Protein 3HGJ (pdb70)

B-factor: mean 21.85, std 9.66, range [2.61, 94.44]

Solvent-accessible surface area: 50972 Å² total; per-residue (Å²): 56,59,0,42,43,65,12,67,6,30,28,22,85,0,64,4,35,0,0,0,4,18,30,29,1,31,13,5,51,81,49,1,69,18,34,98,41,0,44,29,1,0,4,2,0,1,23,0,5,0,1,0,0,0,0,1,8,0,3,3,18,57,62,2,34,21,0,27,59,4,0,0,0,71,35,75,70,8,18,86,12,1,66,53,0,0,66,52,0,67,84,15,38,3,26,0,0,0,2,0,7,2,2,0,4,29,0,0,15,19,42,63,82,96,58,20,150,34,79,41,48,35,1,10,0,1,5,83,59,53,10,20,160,64,51,30,90,2,68,60,8,74,116,44,5,6,87,75,0,19,80,21,0,9,60,1,0,100,26,0,38,116,2,22,2,43,0,0,0,0,9,0,0,44,0,35,0,1,4,0,0,4,2,28,49,1,1,114,32,142,63,54,16,2,51,58,40,101,36,25,4,86,0,0,10,68,0,0,85,16,0,14,136,31,1,61,134,56,38,0,0,0,0,12,0,4,0,17,1,62,19,175,74,15,5,45,45,100,26,0,17,36,0,0,153,93,0,101,107,38,16,8,23,0,0,0,0,6,11,1,22,2,37,104,177,39,223,56,77,122,47,101,14,29,12,19,70,20,0,35,12,0,73,115,153,26,48,5,122,0,0,0,15,11,56,7,50,49,3,95,41,0,20,86,14,12,112,57,15,9,4,11,0,0,1,1,15,113,8,0,7,72,26,0,5,0,1,4,118,0,2,131,53,36,76,47,94,34,107,22,17,68,35,1,101,195,2,65,56,60,0,38,40,65,8,89,7,38,64,25,158,0,64,5,36,0,0,0,4,18,29,33,23,30,25,6,49,64,36,1,61,20,37,119,126,0,56,120,8,0,19,33,25,2,67,0,6,0,1,0,0,0,0,2,9,0,2,2,18,61,42,2,28,21,0,22,61,6,0,0,0,65,32,90,60,6,25,90,19,2,96,51,0,0,99,90,0,106,113,17,37,3,27,0,0,0,3,0,8,2,2,0,4,27,2,2,14,21,55,78,154,100,50,22,141,38,82,40,51,38,2,7,0,2,4,79,57,44,15,30,170,70,52,34,87,2,70,68,10,93,114,74,8,6,90,70,0,19,80,20,0,9,63,1,0,101,21,0,36,118,3,22,2,52,0,0,0,0,10,0,0,42,0,35,0,1,3,0,0,5,1,34,52,2,2,114,29,143,56,52,23,1,54,56,49,83,33,22,3,71,1,0,15,66,0,0,94,17,0,33,133,30,2,62,197,86,36,0,0,0,0,13,0,6,0,18,1,66,15,181,66,14,6,44,50,110,26,0,18,36,0,0,151,85,0,96,112,50,36,6,31,0,0,0,0,6,10,0,23,3,31,101,204,35,222,63,79,122,45,108,13,30,10,19,70,17,0,33,13,0,69,118,155,25,50,7,107,0,0,0,15,12,56,6,51,50,4,92,43,0,18,84,12,9,118,58,16,9,4,1,0,0,1,1,14,149,9,0,79,162,43,36,65,0,1,4,114,0,4,103,48,40,77,46,93,27,112,18,23,112,154,91,102,246,65,87,57,65,0,42,46,59,12,70,0,45,39,15,86,0,63,7,36,0,0,0,4,15,28,34,22,31,26,4,46,110,120,1,75,19,37,119,128,0,55,122,8,0,21,35,22,1,64,0,8,0,0,0,0,0,0,1,8,0,2,3,16,57,66,2,32,19,0,31,56,4,0,0,1,71,32,81,124,9,25,90,22,1,63,55,0,0,49,89,0,97,77,16,36,4,23,0,0,0,3,0,7,2,2,0,4,28,1,1,15,19,47,81,158,93,56,24,149,34,82,60,49,178,3,8,0,1,4,80,56,48,14,24,156,73,52,36,92,2,68,64,8,91,114,79,10,5,92,108,0,16,80,18,0,7,63,1,0,97,20,0,37,117,1,20,3,54,0,0,0,0,9,0,0,44,0,34,0,1,4,0,0,5,1,29,49,1,2,118,32,141,66,46,20,2,48,60,42,97,30,25,3,89,2,0,12,66,0,0,86,21,0,28,134,33,2,61,143,36,33,1,0,0,0,12,1,5,0,18,1,67,16,176,73,13,6,43,54,110,25,0,0,24,0,0,104,97,0,97,139,40,35,6,25,0,0,0,0,8,12,0,25,3,33,108,170,28,207,64,79,121,45,108,14,30,9,20,70,18,0,34,13,0,78,118,143,21,47,7,94,0,0,0,14,12,57,6,47,59,5,95,41,0,19,84,14,12,116,58,16,9,3,8,0,0,1,1,17,141,10,0,81,161,41,35,68,0,0,6,108,0,1,104,51,40,75,46,92,30,126,16,23,109,149,86,90,226,65,95,56,64,0,42,42,61,10,89,2,61,58,15,151,0,60,6,38,0,0,1,5,17,29,29,1,29,14,6,51,110,124,2,64,22,34,76,39,0,24,32,2,2,4,2,0,1,23,0,8,0,1,0,0,0,0,1,8,0,2,4,17,57,62,2,31,22,0,20,64,4,0,0,0,69,33,94,112,8,30,93,22,2,100,51,0,0,87,71,0,118,123,17,36,3,25,0,0,0,4,0,6,1,2,0,3,30,3,2,13,20,43,66,85,96,47,25,134,41,79,65,58,169,4,13,0,2,6,79,60,46,13,24,163,75,56,37,93,2,70,71,12,90,129,74,8,8,94,112,0,23,78,17,0,7,61,1,0,99,22,0,38,113,2,26,2,54,0,0,0,0,10,0,0,47,0,32,0,1,4,0,0,5,1,32,50,1,1,118,28,142,63,53,23,2,54,61,51,71,31,22,4,84,2,0,18,67,0,0,94,12,0,33,134,33,4,64,194,83,30,0,0,0,0,12,1,6,0,17,1,60,18,172,70,13,6,43,52,103,26,0,0,17,0,0,104,79,0,92,136,47,32,7,31,0,0,0,0,7,12,0,25,3,38,98,190,34,217,59,77,128,45,108,14,32,10,21,71,18,0,34,12,0,78,117,151,22,50,5,100,0,0,0,14,11,57,6,52,50,5,91,44,0,20,86,14,10,118,58,16,9,3,12,0,0,1,1,17,110,9,0,6,85,29,0,3,0,1,3,113,0,3,85,49,36,74,48,88,32,118,17,16,57,36,0,99,198,2,67

Sequence (1392 aa):
ALLFTPLELGGLRLKNRLAMSPMCQYSATLEGEVTDWHLLHYPTRALGGVGLILVEATAVEPLGRISPYDLGIWSEDHLPGLKELARRIREAGAVPGIQLAHAGRKAGTARPWEGGKPLGWRVVGPSPIPFDEEGYPVPEPLDEAGMERILQAFVEGARRALRAGFQVIELHMAHGYLLSSFLSPLSNQRTDAYGGSLENRMRFPLQVAQAVREVVPRELPLFVRVSATDWGEGGWSLEDTLAFARRLKELGVDLLDCSSGGVVLRVRIPLAPGFQVPFADAVRKRVGLRTGAVGLITTPEQAETLLQAGSADLVLLGRVLLRDPYFPLRAAKALGVAPEVPPQYQQRRGFALLFTPLELGGLRLKNRLAMSPMCQYSATLEGEVTDWHLLHYPTRALGGVGLILVEATAVEPLGRISPYDLGIWSEDHLPGLKELARRRIREAGAVPGIQLAHAGRKAGTARPWEGGKPLGWRVVGPSPIPFDEGYPVPEPLDEAGMERILQAFVEGARRALRRAGFQVIELHMAHGYLLSSFLSPLSNQRTDAYGGSLENRMRFPLQVAQAVREVVPRELPLFVRVSATDWGEGGWSLEDTLAFARRLKELGVDLLDCSSGGVVLRVRIPLAPGFQVPFADAVRKRVGLRTGAVGLITTPEQAETLLQAGSADLVLLGRVLLRDPYFPLRAAKALGVAPEVPPQYQRGFALLFTPLELGGLRLKNRLAMSPMCQYSATLEGEVTDWHLLHYPTRALGGVGLILVEATAVEPLGRISPYDLGIWSEDHLPGLKELARRIREAGAVPGIQLAHAGRKAGTARPWEGGKPLGWRVVGPSPIPFDEGYPVPEPLDEAGMERILQAFVEGARRALRAGFQVIELHMAHGYLLSSFLSPLSNQRTDAYGGSLENRMRFPLQVAQAVREVVPRELPLFVRVSATDWGEGGWSLEDTLAFARRLKELGVDLLDCSSGGVVLRVRIPLAPGFQVPFADAVRKRVGLRTGAVGLITTPEQAETLLQAGSADLVLLGRVLLRDPYFPLRAAKALGVAPEVPPQYQRGFALLFTPLELGGLRLKNRLAMSPMCQYSATLEGEVTDWHLLHYPTRALGGVGLILVEATAVEPLGRISPYDLGIWSEDHLPGLKELARRIREAGAVPGIQLAHAGRKAGTARPWEGGKPLGWRVVGPSPIPFDEGYPVPEPLDEAGMERILQAFVEGARRALRAGFQVIELHMAHGYLLSSFLSPLSNQRTDAYGGSLENRMRFPLQVAQAVREVVPRELPLFVRVSATDWGEGGWSLEDTLAFARRRLKELGVDLLDCSSGGVVLRVRIPLAPGFQVPFADAVRKRVGLRTGAVGLITTPEQAETLLQAGSADLVLLGRVLLRDPYFPLRAAKALGVAPEVPPQYQRRGF

InterPro domains:
  IPR001155 NADH:flavin oxidoreductase/NADH oxidase, N-terminal [PF00724] (4-334)
  IPR013785 Aldolase-type TIM barrel [G3DSA:3.20.20.70] (1-349)
  IPR044152 NADPH dehydrogenase YqjM-like [PTHR43303] (3-348)
  IPR044152 NADPH dehydrogenase YqjM-like [cd02932] (4-334)

Secondary structure (DSSP, 8-state):
-GGGS-EEETTEEESSSEEEPP-----S-TT----HHHHHHHHHHHHTT-SEEEEEEEESSGGG-SSTTS-B-SSGGGHHHHHHHHHHHHHTT-EEEEEEE--GGG--B--GGGT--B-----EESSS--SSTTPPPPEEP-HHHHHHHHHHHHHHHHHHHHTT--EEEEEE-TTSHHHHHH-TTT----STTSSSHHHHHHHHHHHHHHHHHHS-TTS-EEEEEES---STTS--HHHHHHHHHHHHHTT--EEEEE---S-SSS-----TTTTHHHHHHHHHHH--EEEE-SS---HHHHHHHHHTTS-SEEEESTHHHH-TTHHHHHHHHTT------GGGGGG-/-GGGS-EEETTEEESSSEEEPP-----S-TT----HHHHHHHHHHHHTT-SEEEEEEEESSGGG-SSTT--B-SSGGGHHHHHHHHHHHHHTT-EEEEEEE--GGG--B--GGGT--B-----EESSS--SSTTSPPPEEPPHHHHHHHHHHHHHHHHHHHHTT--EEEEEE-TTSHHHHHH-TTT---SSTTSSSHHHHHHHHHHHHHHHHHHS-TTSPEEEEEES---STTS--HHHHHHHHHHHHHTT--EEEEE---S-SS------TTTTHHHHHHHHHHH---EEE-SS---HHHHHHHHHTTS-SEEEESHHHHH-TTHHHHHHHHTT------GGGGGG-/-GGGS-EEETTEEESSSEEEPP-----S-TT----HHHHHHHHHHHHTT-SEEEEEEEESSGGG-SSTTS-B-SSGGGHHHHHHHHHHHHHTT-EEEEEEE--GGG--B--GGGT--B-----EESSS--SSTTSPPPEEP-HHHHHHHHHHHHHHHHHHHHTT--EEEEEE-TTSHHHHHH-TTT----STTSSSHHHHHHHHHHHHHHHHTTS-TTS-EEEEEES---STTS--HHHHHHHHHHHHHTT--EEEEE---S-SS------TTTTHHHHHHHHHHH--EEEE-SS---HHHHHHHHHTTS-SEEEE-HHHHH-TTHHHHHHHHTT------GGGGGG-/-GGGS-EEETTEEESSSEEE-------S-TT----HHHHHHHHHHHHTT-SEEEEEEEESSGGG-SSTTSEE-SSGGGHHHHHHHHHHHHHTTPEEEEEEE--GGG--B--GGGT--B-----EESSS--SSTTSPPPEEP-HHHHHHHHHHHHHHHHHHHHTT--EEEEEE-TTSHHHHHH-TTT----STTSSSHHHHTHHHHHHHHHHHHHS-TTSPEEEEEES---STTS--HHHHHHHHHHHHHHT--EEEEE---SSSS------TTTTHHHHHHHHHHH---EEE-SS---HHHHHHHHHTTS-SEEEE-HHHHH-TTHHHHHHHHTT------GGGGGG-

Organism: Thermus scotoductus (NCBI:txid37636)

Foldseek 3Di:
DQQQPWDAFQQDIFRGQEEADEDWPLAAPLVQAADVVLLVQQLLLLLLAGSEYAYHEEELDCQQALESRHHHQVDLVNQVRLLSNQVSSVVSHYAYHYEYTGQALNGAFHDVVVVGAHPADAGAAQAQDHQDPRGHGHHHDDPVNLVVRLVSLQSSLVSNVSSPHQEYEYECEQQGHLVLLQKCVNHVDPPQSDDDNCSSCPSVLSSLLSNLVNRPRSRAYEYEYACWQQDDVIRHVVSVLVSLLSSVVSSHQEYEYHHHNSHDPHDDPADAQSRLQSLQCSCVPRVHAYEGDGNDQALVSVVVSVVVSSHSHYYDYPNCVVPSSVVQVSCVVVVHHGDHDPVCPVPD/DQQQPWDAFQQDIQRGFEEADADWPLAAALVQAADVVLLPLQLLLLLLPGSAYEHHAEELDCLQALESRHHYQVDPVNLVRLLSSQVSSVVSHYAYEYEYTGQAQNHAFHDPVVVRAHDDDQGAACAQDHLDPRGHRHHHDDPVRLVVRLVSLQNSLVSNVVSPHQEYEYECEQQGHLVLLQKPVNHDDPPQQDDDNNNSLVSVLVSLLSNLVNRPSSGAYEYEYACWQQDDVIRHVVSVLVSLLSSVVSSHQEYEYHHHNSHDPHDDDADQQSRLQSLQCNCVVRVHAYEGEHNHQALVSVVVSVVVVSHSHYYYYPNCVVPSSVVQVSCVVVVHHGPHPPVCVVVD/DQQQPWDAFFQDIQRGQEEADADWDLAAALVQAADVCLLVQQLLLLLLAGQEYAHHEEELDNQQALESRHHYQVDLVNQVRLLVSQVSSVVSPYAYEYEYTGQAQNHAFHPVVVVGAHPDDQGEAQAQDHQDPNGHRHHHDDPVRLVVRLVSLQSSLLSSVVSRHQEYEYECEQQGHLQLLQKCVNHPDPPQSDDDNCNSCPSVLVSLLSNCVNRPLSGAYEYEYACWQQDVVIRHVVSVLVSLLSSVVSSHQEYEYHHHNSHDPHDDPADQQSRLQSQQCNCVVRVHAYEGEGNHAALVSVVVSVVVRSHSHYYYYVNCVVPSSVVQVSCVVVVHHGPHPPVCVVVD/DQQQPWDAFQQDIQRGQEEADEDWPLAAALVQEADPVLLVLQLLLLLLAGAEYEYHEEELDQQQALESHHHYQVDPVNQVRLLVSQVSSVVSPYQYEYEYTGQAQNHAFHDPVVPRAHDPDQGEACAQDHQDPNGHGHHHDDPVRLVVSLVSLQVSLVSNVVSPHQEYEYECAQQGHLVLLQKLVNHCDDPQRHDDNNNSLPSVLSSLLSNLVNRPLSGAYEYEYACWQLDVSIRHVVSSLVSLLSSVVSSHQEYEYHHHNSHDDHDDPADQQSRLQSLQCNCVVRVHAYEGEHNHQALVSVVVSVVVVSHSHYYYYPNCVVPSNVVQVSQVVVVHHGPHDPVCVVVD

CATH classification: 3.20.20.70

Radius of gyration: 38.05 Å; Cα contacts (8 Å, |Δi|>4): 3514; chains: 4; bounding box: 103×100×80 Å

Nearest PDB structures (foldseek):
  8uaj-assembly1_A  TM=1.001E+00  e=2.633E-65  Thermus scotoductus SA-01
  5nux-assembly1_A  TM=1.001E+00  e=7.367E-65  Thermus scotoductus
  5ogt-assembly1_A  TM=9.995E-01  e=7.777E-65  Thermus scotoductus SA-01
  7o0t-assembly1_A  TM=9.892E-01  e=7.171E-47  Chloroflexus aggregans DSM 9485
  8pun-assembly1_C  TM=9.817E-01  e=4.043E-44  Ferrovum sp. JA12

Structure (mmCIF, N/CA/C/O backbone):
data_3HGJ
#
_entry.id   3HGJ
#
_cell.length_a   98.703
_cell.length_b   101.169
_cell.length_c   101.336
_cell.angle_alpha   90.000
_cell.angle_beta   114.320
_cell.angle_gamma   90.000
#
_symmetry.space_group_name_H-M   'P 1 2 1'
#
loop_
_entity.id
_entity.type
_entity.pdbx_description
1 polymer 'Chromate reductase'
2 non-polymer 'FLAVIN MONONUCLEOTIDE'
3 non-polymer P-HYDROXYBENZALDEHYDE
4 water water
#
loop_
_atom_site.group_PDB
_atom_site.id
_atom_site.type_symbol
_atom_site.label_atom_id
_atom_site.label_alt_id
_atom_site.label_comp_id
_atom_site.label_asym_id
_atom_site.label_entity_id
_atom_site.label_seq_id
_atom_site.pdbx_PDB_ins_code
_atom_site.Cartn_x
_atom_site.Cartn_y
_atom_site.Cartn_z
_atom_site.occupancy
_atom_site.B_iso_or_equiv
_atom_site.auth_seq_id
_atom_site.auth_comp_id
_atom_site.auth_asym_id
_atom_site.auth_atom_id
_atom_site.pdbx_PDB_model_num
ATOM 1 N N . ALA A 1 2 ? -4.544 -17.285 47.809 1.00 21.90 2 ALA A N 1
ATOM 2 C CA . ALA A 1 2 ? -4.422 -18.775 47.759 1.00 22.16 2 ALA A CA 1
ATOM 3 C C . ALA A 1 2 ? -3.095 -19.212 47.137 1.00 21.62 2 ALA A C 1
ATOM 4 O O . ALA A 1 2 ? -2.747 -18.828 45.997 1.00 21.32 2 ALA A O 1
ATOM 6 N N . LEU A 1 3 ? -2.346 -20.027 47.869 1.00 20.30 3 LEU A N 1
ATOM 7 C CA . LEU A 1 3 ? -1.092 -20.531 47.309 1.00 19.60 3 LEU A CA 1
ATOM 8 C C . LEU A 1 3 ? -1.304 -21.339 46.039 1.00 17.70 3 LEU A C 1
ATOM 9 O O . LEU A 1 3 ? -0.461 -21.315 45.151 1.00 18.64 3 LEU A O 1
ATOM 14 N N . LEU A 1 4 ? -2.402 -22.082 45.971 1.00 17.12 4 LEU A N 1
ATOM 15 C CA . LEU A 1 4 ? -2.724 -22.858 44.767 1.00 17.60 4 LEU A CA 1
ATOM 16 C C . LEU A 1 4 ? -2.610 -22.029 43.483 1.00 19.29 4 LEU A C 1
ATOM 17 O O . LEU A 1 4 ? -2.305 -22.563 42.407 1.00 20.23 4 LEU A O 1
ATOM 22 N N . PHE A 1 5 ? -2.940 -20.747 43.575 1.00 18.02 5 PHE A N 1
ATOM 23 C CA . PHE A 1 5 ? -2.943 -19.901 42.381 1.00 18.47 5 PHE A CA 1
ATOM 24 C C . PHE A 1 5 ? -1.957 -18.742 42.513 1.00 19.48 5 PHE A C 1
ATOM 25 O O . PHE A 1 5 ? -2.132 -17.700 41.901 1.00 20.24 5 PHE A O 1
ATOM 33 N N . THR A 1 6 ? -0.901 -18.942 43.292 1.00 20.67 6 THR A N 1
ATOM 34 C CA . THR A 1 6 ? 0.268 -18.084 43.223 1.00 23.68 6 THR A CA 1
ATOM 35 C C . THR A 1 6 ? 1.334 -18.723 42.311 1.00 24.65 6 THR A C 1
ATOM 36 O O . THR A 1 6 ? 1.573 -19.933 42.364 1.00 24.96 6 THR A O 1
ATOM 40 N N . PRO A 1 7 ? 1.928 -17.918 41.415 1.00 24.99 7 PRO A N 1
ATOM 41 C CA . PRO A 1 7 ? 2.906 -18.469 40.478 1.00 24.52 7 PRO A CA 1
ATOM 42 C C . PRO A 1 7 ? 4.033 -19.165 41.219 1.00 24.26 7 PRO A C 1
ATOM 43 O O . PRO A 1 7 ? 4.334 -18.822 42.371 1.00 24.01 7 PRO A O 1
ATOM 47 N N . LEU A 1 8 ? 4.665 -20.119 40.545 1.00 24.04 8 LEU A N 1
ATOM 48 C CA . LEU A 1 8 ? 5.787 -20.875 41.101 1.00 22.82 8 LEU A CA 1
ATOM 49 C C . LEU A 1 8 ? 6.998 -20.729 40.191 1.00 24.37 8 LEU A C 1
ATOM 50 O O . LEU A 1 8 ? 6.909 -21.014 38.985 1.00 24.98 8 LEU A O 1
ATOM 55 N N . GLU A 1 9 ? 8.143 -20.370 40.778 1.00 24.24 9 GLU A N 1
ATOM 56 C CA . GLU A 1 9 ? 9.420 -20.366 40.061 1.00 25.93 9 GLU A CA 1
ATOM 57 C C . GLU A 1 9 ? 10.145 -21.712 40.117 1.00 25.37 9 GLU A C 1
ATOM 58 O O . GLU A 1 9 ? 10.415 -22.240 41.198 1.00 25.58 9 GLU A O 1
ATOM 64 N N . LEU A 1 10 ? 10.488 -22.254 38.954 1.00 24.76 10 LEU A N 1
ATOM 65 C CA . LEU A 1 10 ? 11.335 -23.455 38.874 1.00 23.95 10 LEU A CA 1
ATOM 66 C C . LEU A 1 10 ? 12.230 -23.290 37.660 1.00 23.99 10 LEU A C 1
ATOM 67 O O . LEU A 1 10 ? 11.790 -22.810 36.605 1.00 25.08 10 LEU A O 1
ATOM 72 N N . GLY A 1 11 ? 13.508 -23.594 37.821 1.00 25.31 11 GLY A N 1
ATOM 73 C CA . GLY A 1 11 ? 14.478 -23.278 36.781 1.00 25.93 11 GLY A CA 1
ATOM 74 C C . GLY A 1 11 ? 14.433 -21.784 36.521 1.00 25.74 11 GLY A C 1
ATOM 75 O O . GLY A 1 11 ? 14.449 -20.987 37.457 1.00 27.27 11 GLY A O 1
ATOM 76 N N . GLY A 1 12 ? 14.282 -21.406 35.262 1.00 25.77 12 GLY A N 1
ATOM 77 C CA . GLY A 1 12 ? 14.182 -20.001 34.897 1.00 27.01 12 GLY A CA 1
ATOM 78 C C . GLY A 1 12 ? 12.801 -19.651 34.394 1.00 27.92 12 GLY A C 1
ATOM 79 O O . GLY A 1 12 ? 12.588 -18.583 33.812 1.00 30.06 12 GLY A O 1
ATOM 80 N N . LEU A 1 13 ? 11.844 -20.549 34.590 1.00 27.84 13 LEU A N 1
ATOM 81 C CA . LEU A 1 13 ? 10.485 -20.228 34.187 1.00 26.94 13 LEU A CA 1
ATOM 82 C C . LEU A 1 13 ? 9.602 -19.995 35.401 1.00 25.24 13 LEU A C 1
ATOM 83 O O . LEU A 1 13 ? 10.053 -20.128 36.538 1.00 26.25 13 LEU A O 1
ATOM 88 N N . ARG A 1 14 ? 8.383 -19.533 35.164 1.00 22.63 14 ARG A N 1
ATOM 89 C CA . ARG A 1 14 ? 7.438 -19.301 36.231 1.00 20.96 14 ARG A CA 1
ATOM 90 C C . ARG A 1 14 ? 6.120 -19.958 35.811 1.00 20.37 14 ARG A C 1
ATOM 91 O O . ARG A 1 14 ? 5.542 -19.575 34.809 1.00 20.66 14 ARG A O 1
ATOM 99 N N . LEU A 1 15 ? 5.659 -20.946 36.560 1.00 16.24 15 LEU A N 1
ATOM 100 C CA . LEU A 1 15 ? 4.341 -21.481 36.327 1.00 15.84 15 LEU A CA 1
ATOM 101 C C . LEU A 1 15 ? 3.308 -20.514 36.878 1.00 15.54 15 LEU A C 1
ATOM 102 O O . LEU A 1 15 ? 3.534 -19.832 37.887 1.00 16.48 15 LEU A O 1
ATOM 107 N N . LYS A 1 16 ? 2.168 -20.456 36.220 1.00 15.03 16 LYS A N 1
ATOM 108 C CA . LYS A 1 16 ? 1.145 -19.489 36.572 1.00 15.89 16 LYS A CA 1
ATOM 109 C C . LYS A 1 16 ? 0.438 -19.922 37.856 1.00 15.67 16 LYS A C 1
ATOM 110 O O . LYS A 1 16 ? -0.148 -19.108 38.561 1.00 15.87 16 LYS A O 1
ATOM 116 N N . ASN A 1 17 ? 0.477 -21.210 38.172 1.00 15.18 17 ASN A N 1
ATOM 117 C CA . ASN A 1 17 ? -0.093 -21.651 39.442 1.00 13.86 17 ASN A CA 1
ATOM 118 C C . ASN A 1 17 ? 0.555 -22.970 39.844 1.00 13.78 17 ASN A C 1
ATOM 119 O O . ASN A 1 17 ? 1.433 -23.454 39.117 1.00 12.63 17 ASN A O 1
ATOM 124 N N . ARG A 1 18 ? 0.096 -23.579 40.953 1.00 13.70 18 ARG A N 1
ATOM 125 C CA . ARG A 1 18 ? 0.766 -24.782 41.503 1.00 11.58 18 ARG A CA 1
ATOM 126 C C . ARG A 1 18 ? 0.018 -26.065 41.211 1.00 12.04 18 ARG A C 1
ATOM 127 O O . ARG A 1 18 ? 0.156 -27.055 41.932 1.00 8.71 18 ARG A O 1
ATOM 135 N N . LEU A 1 19 ? -0.813 -26.035 40.178 1.00 11.06 19 LEU A N 1
ATOM 136 C CA . LEU A 1 19 ? -1.529 -27.213 39.795 1.00 10.91 19 LEU A CA 1
ATOM 137 C C . LEU A 1 19 ? -0.886 -27.823 38.530 1.00 10.53 19 LEU A C 1
ATOM 138 O O . LEU A 1 19 ? -0.704 -27.162 37.495 1.00 10.22 19 LEU A O 1
ATOM 143 N N . ALA A 1 20 ? -0.599 -29.104 38.584 1.00 9.58 20 ALA A N 1
ATOM 144 C CA . ALA A 1 20 ? -0.045 -29.739 37.407 1.00 10.44 20 ALA A CA 1
ATOM 145 C C . ALA A 1 20 ? -0.900 -30.921 37.040 1.00 10.12 20 ALA A C 1
ATOM 146 O O . ALA A 1 20 ? -1.408 -31.629 37.932 1.00 10.11 20 ALA A O 1
ATOM 148 N N . MET A 1 21 ? -0.992 -31.194 35.743 1.00 10.17 21 MET A N 1
ATOM 149 C CA . MET A 1 21 ? -1.564 -32.480 35.300 1.00 10.66 21 MET A CA 1
ATOM 150 C C . MET A 1 21 ? -0.544 -33.609 35.340 1.00 10.08 21 MET A C 1
ATOM 151 O O . MET A 1 21 ? 0.474 -33.532 34.683 1.00 9.80 21 MET A O 1
ATOM 156 N N . SER A 1 22 ? -0.808 -34.623 36.175 1.00 11.55 22 SER A N 1
ATOM 157 C CA . SER A 1 22 ? 0.104 -35.744 36.417 1.00 10.24 22 SER A CA 1
ATOM 158 C C . SER A 1 22 ? 0.182 -36.589 35.125 1.00 10.85 22 SER A C 1
ATOM 159 O O . SER A 1 22 ? -0.783 -36.600 34.338 1.00 7.02 22 SER A O 1
ATOM 162 N N . PRO A 1 23 ? 1.333 -37.238 34.872 1.00 10.14 23 PRO A N 1
ATOM 163 C CA . PRO A 1 23 ? 1.425 -38.099 33.671 1.00 10.42 23 PRO A CA 1
ATOM 164 C C . PRO A 1 23 ? 0.423 -39.248 33.677 1.00 11.54 23 PRO A C 1
ATOM 165 O O . PRO A 1 23 ? 0.308 -39.960 34.668 1.00 11.92 23 PRO A O 1
ATOM 169 N N . MET A 1 24 ? -0.311 -39.431 32.585 1.00 12.27 24 MET A N 1
ATOM 170 C CA . MET A 1 24 ? -1.287 -40.519 32.547 1.00 12.75 24 MET A CA 1
ATOM 171 C C . MET A 1 24 ? -1.386 -41.152 31.164 1.00 13.84 24 MET A C 1
ATOM 172 O O . MET A 1 24 ? -1.957 -40.568 30.195 1.00 12.63 24 MET A O 1
ATOM 177 N N . CYS A 1 25 ? -0.764 -42.323 31.077 1.00 12.60 25 CYS A N 1
ATOM 178 C CA . CYS A 1 25 ? -0.848 -43.192 29.909 1.00 13.77 25 CYS A CA 1
ATOM 179 C C . CYS A 1 25 ? -2.258 -43.308 29.309 1.00 12.98 25 CYS A C 1
ATOM 180 O O . CYS A 1 25 ? -3.201 -43.720 29.974 1.00 12.89 25 CYS A O 1
ATOM 183 N N . GLN A 1 26 ? -2.364 -43.015 28.019 1.00 13.52 26 GLN A N 1
ATOM 184 C CA . GLN A 1 26 ? -3.645 -43.013 27.323 1.00 13.59 26 GLN A CA 1
ATOM 185 C C . GLN A 1 26 ? -3.762 -44.208 26.392 1.00 15.47 26 GLN A C 1
ATOM 186 O O . GLN A 1 26 ? -4.845 -44.477 25.846 1.00 16.02 26 GLN A O 1
ATOM 192 N N . TYR A 1 27 ? -2.649 -44.931 26.223 1.00 16.06 27 TYR A N 1
ATOM 193 C CA . TYR A 1 27 ? -2.579 -46.032 25.255 1.00 17.22 27 TYR A CA 1
ATOM 194 C C . TYR A 1 27 ? -3.274 -45.713 23.955 1.00 17.86 27 TYR A C 1
ATOM 195 O O . TYR A 1 27 ? -4.063 -46.540 23.442 1.00 19.01 27 TYR A O 1
ATOM 204 N N . SER A 1 28 ? -3.031 -44.524 23.408 1.00 18.04 28 SER A N 1
ATOM 205 C CA . SER A 1 28 ? -3.738 -44.176 22.183 1.00 16.24 28 SER A CA 1
ATOM 206 C C . SER A 1 28 ? -2.862 -43.715 21.024 1.00 17.45 28 SER A C 1
ATOM 207 O O . SER A 1 28 ? -3.376 -43.100 20.073 1.00 16.39 28 SER A O 1
ATOM 210 N N . ALA A 1 29 ? -1.555 -43.992 21.101 1.00 15.03 29 ALA A N 1
ATOM 211 C CA . ALA A 1 29 ? -0.654 -43.652 20.033 1.00 15.54 29 ALA A CA 1
ATOM 212 C C . ALA A 1 29 ? -0.789 -44.695 18.905 1.00 16.07 29 ALA A C 1
ATOM 213 O O . ALA A 1 29 ? -1.426 -45.746 19.086 1.00 17.00 29 ALA A O 1
ATOM 215 N N . THR A 1 30 ? -0.195 -44.414 17.750 1.00 17.10 30 THR A N 1
ATOM 216 C CA . THR A 1 30 ? -0.067 -45.435 16.697 1.00 17.62 30 THR A CA 1
ATOM 217 C C . THR A 1 30 ? 0.929 -46.486 17.160 1.00 19.78 30 THR A C 1
ATOM 218 O O . THR A 1 30 ? 1.754 -46.230 18.054 1.00 21.64 30 THR A O 1
ATOM 222 N N . LEU A 1 31 ? 0.939 -47.628 16.476 1.00 20.88 31 LEU A N 1
ATOM 223 C CA . LEU A 1 31 ? 1.937 -48.651 16.747 1.00 20.75 31 LEU A CA 1
ATOM 224 C C . LEU A 1 31 ? 3.341 -48.128 16.631 1.00 20.08 31 LEU A C 1
ATOM 225 O O . LEU A 1 31 ? 4.258 -48.765 17.123 1.00 20.82 31 LEU A O 1
ATOM 230 N N . GLU A 1 32 ? 3.535 -47.005 15.932 1.00 20.35 32 GLU A N 1
ATOM 231 C CA . GLU A 1 32 ? 4.882 -46.418 15.805 1.00 20.37 32 GLU A CA 1
ATOM 232 C C . GLU A 1 32 ? 5.181 -45.462 16.960 1.00 19.77 32 GLU A C 1
ATOM 233 O O . GLU A 1 32 ? 6.176 -44.741 16.929 1.00 19.09 32 GLU A O 1
ATOM 239 N N . GLY A 1 33 ? 4.276 -45.374 17.925 1.00 20.70 33 GLY A N 1
ATOM 240 C CA . GLY A 1 33 ? 4.444 -44.416 19.023 1.00 20.85 33 GLY A CA 1
ATOM 241 C C . GLY A 1 33 ? 4.126 -42.974 18.653 1.00 21.24 33 GLY A C 1
ATOM 242 O O . GLY A 1 33 ? 4.580 -42.051 19.326 1.00 22.38 33 GLY A O 1
ATOM 243 N N . GLU A 1 34 ? 3.300 -42.761 17.629 1.00 20.56 34 GLU A N 1
ATOM 244 C CA . GLU A 1 34 ? 2.948 -41.388 17.229 1.00 20.85 34 GLU A CA 1
ATOM 245 C C . GLU A 1 34 ? 1.820 -40.740 18.040 1.00 19.26 34 GLU A C 1
ATOM 246 O O . GLU A 1 34 ? 0.928 -41.414 18.557 1.00 19.75 34 GLU A O 1
ATOM 252 N N . VAL A 1 35 ? 1.879 -39.417 18.140 1.00 17.08 35 VAL A N 1
ATOM 253 C CA . VAL A 1 35 ? 0.785 -38.620 18.653 1.00 16.11 35 VAL A CA 1
ATOM 254 C C . VAL A 1 35 ? -0.407 -38.762 17.696 1.00 17.20 35 VAL A C 1
ATOM 255 O O . VAL A 1 35 ? -0.224 -38.913 16.494 1.00 14.84 35 VAL A O 1
ATOM 259 N N . THR A 1 36 ? -1.611 -38.896 18.247 1.00 17.12 36 THR A N 1
ATOM 260 C CA . THR A 1 36 ? -2.786 -39.052 17.423 1.00 16.72 36 THR A CA 1
ATOM 261 C C . THR A 1 36 ? -3.767 -37.939 17.751 1.00 16.82 36 THR A C 1
ATOM 262 O O . THR A 1 36 ? -3.583 -37.184 18.710 1.00 17.91 36 THR A O 1
ATOM 266 N N . ASP A 1 37 ? -4.869 -37.909 17.035 1.00 17.54 37 ASP A N 1
ATOM 267 C CA . ASP A 1 37 ? -5.970 -37.052 17.422 1.00 18.26 37 ASP A CA 1
ATOM 268 C C . ASP A 1 37 ? -6.394 -37.221 18.881 1.00 17.22 37 ASP A C 1
ATOM 269 O O . ASP A 1 37 ? -6.860 -36.267 19.497 1.00 16.38 37 ASP A O 1
ATOM 274 N N . TRP A 1 38 ? -6.217 -38.406 19.452 1.00 16.57 38 TRP A N 1
ATOM 275 C CA . TRP A 1 38 ? -6.653 -38.588 20.837 1.00 16.17 38 TRP A CA 1
ATOM 276 C C . TRP A 1 38 ? -5.886 -37.672 21.767 1.00 16.48 38 TRP A C 1
ATOM 277 O O . TRP A 1 38 ? -6.487 -36.938 22.566 1.00 16.98 38 TRP A O 1
ATOM 288 N N . HIS A 1 39 ? -4.562 -37.689 21.669 1.00 15.84 39 HIS A N 1
ATOM 289 C CA . HIS A 1 39 ? -3.767 -36.755 22.495 1.00 17.13 39 HIS A CA 1
ATOM 290 C C . HIS A 1 39 ? -4.073 -35.280 22.237 1.00 16.26 39 HIS A C 1
ATOM 291 O O . HIS A 1 39 ? -4.041 -34.462 23.152 1.00 17.05 39 HIS A O 1
ATOM 298 N N . LEU A 1 40 ? -4.299 -34.930 20.978 1.00 17.08 40 LEU A N 1
ATOM 299 C CA . LEU A 1 40 ? -4.522 -33.525 20.598 1.00 16.45 40 LEU A CA 1
ATOM 300 C C . LEU A 1 40 ? -5.852 -32.963 21.101 1.00 17.22 40 LEU A C 1
ATOM 301 O O . LEU A 1 40 ? -5.987 -31.749 21.269 1.00 16.22 40 LEU A O 1
ATOM 306 N N . LEU A 1 41 ? -6.828 -33.843 21.347 1.00 15.48 41 LEU A N 1
ATOM 307 C CA . LEU A 1 41 ? -8.025 -33.461 22.104 1.00 15.90 41 LEU A CA 1
ATOM 308 C C . LEU A 1 41 ? -7.814 -33.554 23.625 1.00 15.56 41 LEU A C 1
ATOM 309 O O . LEU A 1 41 ? -8.087 -32.598 24.372 1.00 15.03 41 LEU A O 1
ATOM 314 N N . HIS A 1 42 ? -7.304 -34.695 24.079 1.00 14.86 42 HIS A N 1
ATOM 315 C CA . HIS A 1 42 ? -7.186 -34.990 25.513 1.00 14.58 42 HIS A CA 1
ATOM 316 C C . HIS A 1 42 ? -6.444 -33.898 26.314 1.00 15.54 42 HIS A C 1
ATOM 317 O O . HIS A 1 42 ? -6.978 -33.370 27.306 1.00 14.66 42 HIS A O 1
ATOM 324 N N . TYR A 1 43 ? -5.266 -33.498 25.839 1.00 14.11 43 TYR A N 1
ATOM 325 C CA . TYR A 1 43 ? -4.404 -32.597 26.584 1.00 13.94 43 TYR A CA 1
ATOM 326 C C . TYR A 1 43 ? -4.773 -31.133 26.498 1.00 13.33 43 TYR A C 1
ATOM 327 O O . TYR A 1 43 ? -4.771 -30.417 27.512 1.00 12.52 43 TYR A O 1
ATOM 336 N N . PRO A 1 44 ? -5.130 -30.665 25.302 1.00 14.70 44 PRO A N 1
ATOM 337 C CA . PRO A 1 44 ? -5.422 -29.239 25.384 1.00 14.45 44 PRO A CA 1
ATOM 338 C C . PRO A 1 44 ? -6.725 -28.935 26.155 1.00 14.73 44 PRO A C 1
ATOM 339 O O . PRO A 1 44 ? -6.864 -27.847 26.694 1.00 14.80 44 PRO A O 1
ATOM 343 N N . THR A 1 45 ? -7.623 -29.913 26.289 1.00 15.31 45 THR A N 1
ATOM 344 C CA . THR A 1 45 ? -8.822 -29.746 27.107 1.00 13.02 45 THR A CA 1
ATOM 345 C C . THR A 1 45 ? -8.467 -29.363 28.547 1.00 14.34 45 THR A C 1
ATOM 346 O O . THR A 1 45 ? -9.041 -28.417 29.117 1.00 11.90 45 THR A O 1
ATOM 350 N N . ARG A 1 46 ? -7.531 -30.109 29.137 1.00 13.53 46 ARG A N 1
ATOM 351 C CA . ARG A 1 46 ? -7.020 -29.785 30.470 1.00 13.17 46 ARG A CA 1
ATOM 352 C C . ARG A 1 46 ? -6.230 -28.489 30.561 1.00 14.03 46 ARG A C 1
ATOM 353 O O . ARG A 1 46 ? -6.209 -27.853 31.627 1.00 15.57 46 ARG A O 1
ATOM 361 N N . ALA A 1 47 ? -5.535 -28.125 29.485 1.00 13.70 47 ALA A N 1
ATOM 362 C CA . ALA A 1 47 ? -4.855 -26.816 29.401 1.00 12.47 47 ALA A CA 1
ATOM 363 C C . ALA A 1 47 ? -5.862 -25.657 29.491 1.00 12.34 47 ALA A C 1
ATOM 364 O O . ALA A 1 47 ? -5.709 -24.735 30.290 1.00 11.58 47 ALA A O 1
ATOM 366 N N . LEU A 1 48 ? -6.933 -25.752 28.713 1.00 12.08 48 LEU A N 1
ATOM 367 C CA . LEU A 1 48 ? -8.055 -24.820 28.810 1.00 15.19 48 LEU A CA 1
ATOM 368 C C . LEU A 1 48 ? -8.661 -24.887 30.211 1.00 14.73 48 LEU A C 1
ATOM 369 O O . LEU A 1 48 ? -9.072 -23.865 30.775 1.00 15.11 48 LEU A O 1
ATOM 374 N N . GLY A 1 49 ? -8.714 -26.108 30.749 1.00 15.11 49 GLY A N 1
ATOM 375 C CA . GLY A 1 49 ? -9.159 -26.366 32.114 1.00 14.77 49 GLY A CA 1
ATOM 376 C C . GLY A 1 49 ? -8.447 -25.618 33.211 1.00 17.75 49 GLY A C 1
ATOM 377 O O . GLY A 1 49 ? -8.983 -25.501 34.320 1.00 18.33 49 GLY A O 1
ATOM 378 N N . GLY A 1 50 ? -7.231 -25.139 32.930 1.00 17.37 50 GLY A N 1
ATOM 379 C CA . GLY A 1 50 ? -6.541 -24.214 33.825 1.00 17.85 50 GLY A CA 1
ATOM 380 C C . GLY A 1 50 ? -5.277 -24.647 34.583 1.00 17.99 50 GLY A C 1
ATOM 381 O O . GLY A 1 50 ? -4.803 -23.901 35.428 1.00 16.63 50 GLY A O 1
ATOM 382 N N . VAL A 1 51 ? -4.725 -25.836 34.323 1.00 17.92 51 VAL A N 1
ATOM 383 C CA . VAL A 1 51 ? -3.450 -26.200 34.975 1.00 16.17 51 VAL A CA 1
ATOM 384 C C . VAL A 1 51 ? -2.292 -25.301 34.511 1.00 16.34 51 VAL A C 1
ATOM 385 O O . VAL A 1 51 ? -2.250 -24.870 33.350 1.00 15.13 51 VAL A O 1
ATOM 389 N N . GLY A 1 52 ? -1.356 -24.989 35.424 1.00 15.44 52 GLY A N 1
ATOM 390 C CA . GLY A 1 52 ? -0.154 -24.258 35.024 1.00 13.44 52 GLY A CA 1
ATOM 391 C C . GLY A 1 52 ? 0.797 -25.117 34.179 1.00 13.53 52 GLY A C 1
ATOM 392 O O . GLY A 1 52 ? 1.492 -24.630 33.284 1.00 11.88 52 GLY A O 1
ATOM 393 N N . LEU A 1 53 ? 0.827 -26.401 34.472 1.00 11.56 53 LEU A N 1
ATOM 394 C CA . LEU A 1 53 ? 1.720 -27.313 33.779 1.00 14.45 53 LEU A CA 1
ATOM 395 C C . LEU A 1 53 ? 0.982 -28.610 33.421 1.00 13.00 53 LEU A C 1
ATOM 396 O O . LEU A 1 53 ? 0.235 -29.131 34.227 1.00 13.10 53 LEU A O 1
ATOM 401 N N . ILE A 1 54 ? 1.227 -29.140 32.221 1.00 14.55 54 ILE A N 1
ATOM 402 C CA . ILE A 1 54 ? 0.850 -30.518 31.893 1.00 13.96 54 ILE A CA 1
ATOM 403 C C . ILE A 1 54 ? 2.097 -31.356 31.706 1.00 14.37 54 ILE A C 1
ATOM 404 O O . ILE A 1 54 ? 2.976 -31.005 30.942 1.00 14.63 54 ILE A O 1
ATOM 409 N N . LEU A 1 55 ? 2.133 -32.500 32.365 1.00 13.63 55 LEU A N 1
ATOM 410 C CA . LEU A 1 55 ? 3.191 -33.461 32.144 1.00 13.63 55 LEU A CA 1
ATOM 411 C C . LEU A 1 55 ? 2.580 -34.534 31.287 1.00 13.06 55 LEU A C 1
ATOM 412 O O . LEU A 1 55 ? 1.775 -35.308 31.773 1.00 13.68 55 LEU A O 1
ATOM 417 N N . VAL A 1 56 ? 2.941 -34.570 30.009 1.00 13.48 56 VAL A N 1
ATOM 418 C CA . VAL A 1 56 ? 2.472 -35.624 29.110 1.00 11.25 56 VAL A CA 1
ATOM 419 C C . VAL A 1 56 ? 2.908 -37.019 29.620 1.00 12.21 56 VAL A C 1
ATOM 420 O O . VAL A 1 56 ? 3.991 -37.173 30.212 1.00 8.67 56 VAL A O 1
ATOM 424 N N . GLU A 1 57 ? 2.019 -37.998 29.443 1.00 11.10 57 GLU A N 1
ATOM 425 C CA . GLU A 1 57 ? 2.189 -39.385 29.894 1.00 13.22 57 GLU A CA 1
ATOM 426 C C . GLU A 1 57 ? 3.580 -39.958 29.572 1.00 12.76 57 GLU A C 1
ATOM 427 O O . GLU A 1 57 ? 4.274 -39.450 28.684 1.00 13.25 57 GLU A O 1
ATOM 433 N N . ALA A 1 58 ? 3.939 -41.029 30.269 1.00 12.58 58 ALA A N 1
ATOM 434 C CA . ALA A 1 58 ? 5.163 -41.809 30.025 1.00 13.59 58 ALA A CA 1
ATOM 435 C C . ALA A 1 58 ? 5.407 -42.053 28.532 1.00 13.77 58 ALA A C 1
ATOM 436 O O . ALA A 1 58 ? 4.581 -42.680 27.865 1.00 13.22 58 ALA A O 1
ATOM 438 N N . THR A 1 59 ? 6.540 -41.546 28.038 1.00 13.99 59 THR A N 1
ATOM 439 C CA . THR A 1 59 ? 6.938 -41.643 26.656 1.00 14.11 59 THR A CA 1
ATOM 440 C C . THR A 1 59 ? 8.251 -42.424 26.527 1.00 14.69 59 THR A C 1
ATOM 441 O O . THR A 1 59 ? 9.291 -42.072 27.127 1.00 13.92 59 THR A O 1
ATOM 445 N N . ALA A 1 60 ? 8.182 -43.541 25.814 1.00 14.62 60 ALA A N 1
ATOM 446 C CA . ALA A 1 60 ? 9.262 -44.545 25.883 1.00 15.18 60 ALA A CA 1
ATOM 447 C C . ALA A 1 60 ? 10.476 -44.067 25.136 1.00 15.26 60 ALA A C 1
ATOM 448 O O . ALA A 1 60 ? 10.361 -43.617 24.010 1.00 15.43 60 ALA A O 1
ATOM 450 N N . VAL A 1 61 ? 11.653 -44.225 25.742 1.00 14.90 61 VAL A N 1
ATOM 451 C CA . VAL A 1 61 ? 12.871 -43.729 25.145 1.00 14.94 61 VAL A CA 1
ATOM 452 C C . VAL A 1 61 ? 13.468 -44.784 24.188 1.00 15.92 61 VAL A C 1
ATOM 453 O O . VAL A 1 61 ? 14.266 -44.446 23.319 1.00 14.68 61 VAL A O 1
ATOM 457 N N . GLU A 1 62 ? 13.018 -46.031 24.310 1.00 15.00 62 GLU A N 1
ATOM 458 C CA . GLU A 1 62 ? 13.297 -47.030 23.272 1.00 17.18 62 GLU A CA 1
ATOM 459 C C . GLU A 1 62 ? 12.102 -47.962 23.111 1.00 17.83 62 GLU A C 1
ATOM 460 O O . GLU A 1 62 ? 11.279 -48.068 24.013 1.00 18.60 62 GLU A O 1
ATOM 466 N N . PRO A 1 63 ? 11.963 -48.595 21.933 1.00 18.93 63 PRO A N 1
ATOM 467 C CA . PRO A 1 63 ? 10.773 -49.401 21.691 1.00 18.22 63 PRO A CA 1
ATOM 468 C C . PRO A 1 63 ? 10.483 -50.412 22.808 1.00 18.23 63 PRO A C 1
ATOM 469 O O . PRO A 1 63 ? 9.323 -50.607 23.167 1.00 20.01 63 PRO A O 1
ATOM 473 N N . LEU A 1 64 ? 11.501 -51.073 23.343 1.00 17.36 64 LEU A N 1
ATOM 474 C CA . LEU A 1 64 ? 11.238 -52.099 24.350 1.00 19.02 64 LEU A CA 1
ATOM 475 C C . LEU A 1 64 ? 11.037 -51.450 25.720 1.00 18.06 64 LEU A C 1
ATOM 476 O O . LEU A 1 64 ? 10.799 -52.135 26.711 1.00 17.83 64 LEU A O 1
ATOM 481 N N . GLY A 1 65 ? 11.144 -50.120 25.764 1.00 17.49 65 GLY A N 1
ATOM 482 C CA . GLY A 1 65 ? 10.818 -49.357 26.957 1.00 17.30 65 GLY A CA 1
ATOM 483 C C . GLY A 1 65 ? 9.339 -49.044 27.054 1.00 17.88 65 GLY A C 1
ATOM 484 O O . GLY A 1 65 ? 8.890 -48.410 28.022 1.00 18.48 65 GLY A O 1
ATOM 485 N N . ARG A 1 66 ? 8.558 -49.480 26.068 1.00 16.18 66 ARG A N 1
ATOM 486 C CA . ARG A 1 66 ? 7.130 -49.200 26.113 1.00 17.12 66 ARG A CA 1
ATOM 487 C C . ARG A 1 66 ? 6.430 -50.114 27.118 1.00 18.52 66 ARG A C 1
ATOM 488 O O . ARG A 1 66 ? 6.824 -51.279 27.281 1.00 19.64 66 ARG A O 1
ATOM 496 N N . ILE A 1 67 ? 5.418 -49.573 27.797 1.00 17.93 67 ILE A N 1
ATOM 497 C CA . ILE A 1 67 ? 4.384 -50.392 28.461 1.00 19.61 67 ILE A CA 1
ATOM 498 C C . ILE A 1 67 ? 3.556 -51.183 27.433 1.00 20.12 67 ILE A C 1
ATOM 499 O O . ILE A 1 67 ? 3.626 -52.423 27.385 1.00 21.09 67 ILE A O 1
ATOM 504 N N . SER A 1 68 ? 2.815 -50.466 26.591 1.00 20.23 68 SER A N 1
ATOM 505 C CA . SER A 1 68 ? 1.963 -51.088 25.595 1.00 20.66 68 SER A CA 1
ATOM 506 C C . SER A 1 68 ? 2.395 -50.708 24.181 1.00 20.95 68 SER A C 1
ATOM 507 O O . SER A 1 68 ? 3.223 -49.827 23.992 1.00 21.45 68 SER A O 1
ATOM 510 N N . PRO A 1 69 ? 1.808 -51.364 23.176 1.00 20.73 69 PRO A N 1
ATOM 511 C CA . PRO A 1 69 ? 2.220 -51.120 21.784 1.00 21.39 69 PRO A CA 1
ATOM 512 C C . PRO A 1 69 ? 1.655 -49.808 21.251 1.00 20.91 69 PRO A C 1
ATOM 513 O O . PRO A 1 69 ? 1.978 -49.405 20.118 1.00 21.97 69 PRO A O 1
ATOM 517 N N . TYR A 1 70 ? 0.849 -49.142 22.081 1.00 19.19 70 TYR A N 1
ATOM 518 C CA . TYR A 1 70 ? 0.268 -47.856 21.755 1.00 18.62 70 TYR A CA 1
ATOM 519 C C . TYR A 1 70 ? 0.674 -46.728 22.700 1.00 17.19 70 TYR A C 1
ATOM 520 O O . TYR A 1 70 ? -0.036 -45.736 22.816 1.00 18.11 70 TYR A O 1
ATOM 529 N N . ASP A 1 71 ? 1.876 -46.817 23.257 1.00 16.17 71 ASP A N 1
ATOM 530 C CA . ASP A 1 71 ? 2.433 -45.745 24.068 1.00 13.31 71 ASP A CA 1
ATOM 531 C C . ASP A 1 71 ? 2.982 -44.662 23.137 1.00 13.46 71 ASP A C 1
ATOM 532 O O . ASP A 1 71 ? 3.402 -44.961 22.039 1.00 13.26 71 ASP A O 1
ATOM 537 N N . LEU A 1 72 ? 3.085 -43.432 23.625 1.00 11.06 72 LEU A N 1
ATOM 538 C CA . LEU A 1 72 ? 3.881 -42.412 22.936 1.00 12.12 72 LEU A CA 1
ATOM 539 C C . LEU A 1 72 ? 5.307 -42.908 22.966 1.00 12.76 72 LEU A C 1
ATOM 540 O O . LEU A 1 72 ? 5.690 -43.558 23.926 1.00 13.51 72 LEU A O 1
ATOM 545 N N . GLY A 1 73 ? 6.085 -42.616 21.916 1.00 13.54 73 GLY A N 1
ATOM 546 C CA . GLY A 1 73 ? 7.508 -42.868 21.954 1.00 14.63 73 GLY A CA 1
ATOM 547 C C . GLY A 1 73 ? 8.288 -41.621 21.594 1.00 15.51 73 GLY A C 1
ATOM 548 O O . GLY A 1 73 ? 7.731 -40.697 21.001 1.00 15.20 73 GLY A O 1
ATOM 549 N N . ILE A 1 74 ? 9.574 -41.579 21.956 1.00 15.64 74 ILE A N 1
ATOM 550 C CA . ILE A 1 74 ? 10.412 -40.435 21.575 1.00 16.64 74 ILE A CA 1
ATOM 551 C C . ILE A 1 74 ? 11.782 -40.902 21.054 1.00 18.65 74 ILE A C 1
ATOM 552 O O . ILE A 1 74 ? 12.745 -40.144 21.016 1.00 18.12 74 ILE A O 1
ATOM 557 N N . TRP A 1 75 ? 11.841 -42.164 20.627 1.00 20.45 75 TRP A N 1
ATOM 558 C CA . TRP A 1 75 ? 13.094 -42.772 20.196 1.00 20.81 75 TRP A CA 1
ATOM 559 C C . TRP A 1 75 ? 13.458 -42.409 18.737 1.00 21.72 75 TRP A C 1
ATOM 560 O O . TRP A 1 75 ? 14.557 -42.675 18.291 1.00 23.05 75 TRP A O 1
ATOM 571 N N . SER A 1 76 ? 12.581 -41.706 18.033 1.00 22.05 76 SER A N 1
ATOM 572 C CA . SER A 1 76 ? 12.830 -41.397 16.631 1.00 22.67 76 SER A CA 1
ATOM 573 C C . SER A 1 76 ? 12.591 -39.923 16.297 1.00 22.54 76 SER A C 1
ATOM 574 O O . SER A 1 76 ? 11.619 -39.297 16.743 1.00 21.59 76 SER A O 1
ATOM 577 N N . GLU A 1 77 ? 13.450 -39.374 15.459 1.00 22.89 77 GLU A N 1
ATOM 578 C CA . GLU A 1 77 ? 13.231 -38.031 14.996 1.00 23.53 77 GLU A CA 1
ATOM 579 C C . GLU A 1 77 ? 11.914 -37.914 14.237 1.00 22.82 77 GLU A C 1
ATOM 580 O O . GLU A 1 77 ? 11.413 -36.814 14.043 1.00 21.01 77 GLU A O 1
ATOM 586 N N . ASP A 1 78 ? 11.353 -39.035 13.796 1.00 21.66 78 ASP A N 1
ATOM 5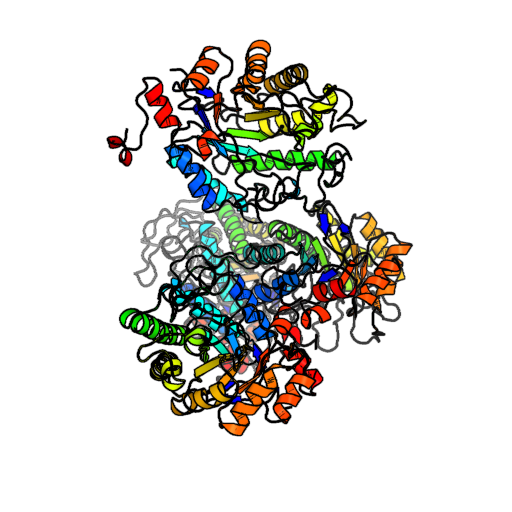87 C CA . ASP A 1 78 ? 10.048 -38.972 13.139 1.00 22.77 78 ASP A CA 1
ATOM 588 C C . ASP A 1 78 ? 8.898 -38.861 14.163 1.00 22.13 78 ASP A C 1
ATOM 589 O O . ASP A 1 78 ? 7.733 -38.722 13.799 1.00 22.23 78 ASP A O 1
ATOM 594 N N . HIS A 1 79 ? 9.235 -38.863 15.447 1.00 21.51 79 HIS A N 1
ATOM 595 C CA . HIS A 1 79 ? 8.255 -38.519 16.486 1.00 20.32 79 HIS A CA 1
ATOM 596 C C . HIS A 1 79 ? 8.074 -37.005 16.625 1.00 21.38 79 HIS A C 1
ATOM 597 O O . HIS A 1 79 ? 7.031 -36.547 17.081 1.00 20.75 79 HIS A O 1
ATOM 604 N N . LEU A 1 80 ? 9.086 -36.243 16.206 1.00 21.86 80 LEU A N 1
ATOM 605 C CA . LEU A 1 80 ? 9.117 -34.772 16.360 1.00 23.04 80 LEU A CA 1
ATOM 606 C C . LEU A 1 80 ? 7.877 -33.999 15.894 1.00 21.81 80 LEU A C 1
ATOM 607 O O . LEU A 1 80 ? 7.386 -33.129 16.613 1.00 21.90 80 LEU A O 1
ATOM 612 N N . PRO A 1 81 ? 7.402 -34.260 14.667 1.00 21.03 81 PRO A N 1
ATOM 613 C CA . PRO A 1 81 ? 6.297 -33.406 14.216 1.00 20.87 81 PRO A CA 1
ATOM 614 C C . PRO A 1 81 ? 5.075 -33.505 15.142 1.00 19.68 81 PRO A C 1
ATOM 615 O O . PRO A 1 81 ? 4.499 -32.469 15.572 1.00 17.87 81 PRO A O 1
ATOM 619 N N . GLY A 1 82 ? 4.714 -34.741 15.472 1.00 18.34 82 GLY A N 1
ATOM 620 C CA . GLY A 1 82 ? 3.595 -34.993 16.378 1.00 18.02 82 GLY A CA 1
ATOM 621 C C . GLY A 1 82 ? 3.821 -34.417 17.775 1.00 15.90 82 GLY A C 1
ATOM 622 O O . GLY A 1 82 ? 2.981 -33.705 18.293 1.00 16.70 82 GLY A O 1
ATOM 623 N N . LEU A 1 83 ? 4.963 -34.706 18.381 1.00 15.31 83 LEU A N 1
ATOM 624 C CA . LEU A 1 83 ? 5.272 -34.143 19.699 1.00 15.32 83 LEU A CA 1
ATOM 625 C C . LEU A 1 83 ? 5.282 -32.603 19.681 1.00 15.30 83 LEU A C 1
ATOM 626 O O . LEU A 1 83 ? 4.856 -31.941 20.637 1.00 14.08 83 LEU A O 1
ATOM 631 N N . LYS A 1 84 ? 5.796 -32.037 18.599 1.00 15.23 84 LYS A N 1
ATOM 632 C CA . LYS A 1 84 ? 5.829 -30.600 18.433 1.00 16.27 84 LYS A CA 1
ATOM 633 C C . LYS A 1 84 ? 4.415 -30.040 18.421 1.00 15.69 84 LYS A C 1
ATOM 634 O O . LYS A 1 84 ? 4.084 -29.051 19.116 1.00 15.84 84 LYS A O 1
ATOM 640 N N . GLU A 1 85 ? 3.562 -30.653 17.618 1.00 14.22 85 GLU A N 1
ATOM 641 C CA . GLU A 1 85 ? 2.180 -30.166 17.499 1.00 14.05 85 GLU A CA 1
ATOM 642 C C . GLU A 1 85 ? 1.479 -30.270 18.868 1.00 13.90 85 GLU A C 1
ATOM 643 O O . GLU A 1 85 ? 0.710 -29.389 19.272 1.00 12.80 85 GLU A O 1
ATOM 649 N N . LEU A 1 86 ? 1.811 -31.321 19.617 1.00 14.18 86 LEU A N 1
ATOM 650 C CA . LEU A 1 86 ? 1.212 -31.519 20.942 1.00 15.42 86 LEU A CA 1
ATOM 651 C C . LEU A 1 86 ? 1.606 -30.433 21.926 1.00 14.12 86 LEU A C 1
ATOM 652 O O . LEU A 1 86 ? 0.749 -29.764 22.506 1.00 14.43 86 LEU A O 1
ATOM 657 N N . ALA A 1 87 ? 2.906 -30.252 22.125 1.00 14.80 87 ALA A N 1
ATOM 658 C CA . ALA A 1 87 ? 3.368 -29.113 22.926 1.00 14.06 87 ALA A CA 1
ATOM 659 C C . ALA A 1 87 ? 2.782 -27.789 22.461 1.00 13.00 87 ALA A C 1
ATOM 660 O O . ALA A 1 87 ? 2.464 -26.921 23.291 1.00 12.93 87 ALA A O 1
ATOM 662 N N . ARG A 1 88 ? 2.603 -27.617 21.157 1.00 13.06 88 ARG A N 1
ATOM 663 C CA . ARG A 1 88 ? 2.121 -26.312 20.654 1.00 14.60 88 ARG A CA 1
ATOM 664 C C . ARG A 1 88 ? 0.665 -26.124 21.076 1.00 14.46 88 ARG A C 1
ATOM 665 O O . ARG A 1 88 ? 0.263 -25.052 21.511 1.00 15.37 88 ARG A O 1
ATOM 673 N N . ARG A 1 89 ? -0.138 -27.173 20.967 1.00 14.38 89 ARG A N 1
ATOM 674 C CA . ARG A 1 89 ? -1.547 -27.017 21.286 1.00 14.44 89 ARG A CA 1
ATOM 675 C C . ARG A 1 89 ? -1.806 -26.880 22.774 1.00 13.87 89 ARG A C 1
ATOM 676 O O . ARG A 1 89 ? -2.692 -26.132 23.174 1.00 12.89 89 ARG A O 1
ATOM 684 N N . ILE A 1 90 ? -0.966 -27.522 23.588 1.00 13.66 90 ILE A N 1
ATOM 685 C CA . ILE A 1 90 ? -1.002 -27.290 25.041 1.00 15.01 90 ILE A CA 1
ATOM 686 C C . ILE A 1 90 ? -0.677 -25.827 25.421 1.00 14.84 90 ILE A C 1
ATOM 687 O O . ILE A 1 90 ? -1.398 -25.198 26.201 1.00 13.98 90 ILE A O 1
ATOM 692 N N . ARG A 1 91 ? 0.399 -25.281 24.862 1.00 15.94 91 ARG A N 1
ATOM 693 C CA . ARG A 1 91 ? 0.804 -23.901 25.176 1.00 17.13 91 ARG A CA 1
ATOM 694 C C . ARG A 1 91 ? -0.282 -22.944 24.651 1.00 18.00 91 ARG A C 1
ATOM 695 O O . ARG A 1 91 ? -0.709 -22.003 25.326 1.00 18.29 91 ARG A O 1
ATOM 703 N N . GLU A 1 92 ? -0.797 -23.215 23.467 1.00 17.69 92 GLU A N 1
ATOM 704 C CA . GLU A 1 92 ? -1.881 -22.378 22.950 1.00 19.02 92 GLU A CA 1
ATOM 705 C C . GLU A 1 92 ? -3.088 -22.327 23.899 1.00 19.20 92 GLU A C 1
ATOM 706 O O . GLU A 1 92 ? -3.755 -21.290 23.994 1.00 19.16 92 GLU A O 1
ATOM 712 N N . ALA A 1 93 ? -3.337 -23.396 24.658 1.00 18.62 93 ALA A N 1
ATOM 713 C CA . ALA A 1 93 ? -4.508 -23.407 25.528 1.00 19.02 93 ALA A CA 1
ATOM 714 C C . ALA A 1 93 ? -4.184 -23.003 26.970 1.00 18.67 93 ALA A C 1
ATOM 715 O O . ALA A 1 93 ? -5.035 -23.074 27.837 1.00 18.18 93 ALA A O 1
ATOM 717 N N . GLY A 1 94 ? -2.968 -22.518 27.200 1.00 16.88 94 GLY A N 1
ATOM 718 C CA . GLY A 1 94 ? -2.683 -21.806 28.428 1.00 15.20 94 GLY A CA 1
ATOM 719 C C . GLY A 1 94 ? -1.622 -22.420 29.317 1.00 14.82 94 GLY A C 1
ATOM 720 O O . GLY A 1 94 ? -1.151 -21.775 30.237 1.00 13.56 94 GLY A O 1
ATOM 721 N N . ALA A 1 95 ? -1.256 -23.679 29.061 1.00 13.58 95 ALA A N 1
ATOM 722 C CA . ALA A 1 95 ? -0.411 -24.434 29.984 1.00 11.94 95 ALA A CA 1
ATOM 723 C C . ALA A 1 95 ? 1.044 -24.576 29.494 1.00 12.56 95 ALA A C 1
ATOM 724 O O . ALA A 1 95 ? 1.310 -24.562 28.279 1.00 14.03 95 ALA A O 1
ATOM 726 N N . VAL A 1 96 ? 1.978 -24.745 30.425 1.00 10.45 96 VAL A N 1
ATOM 727 C CA . VAL A 1 96 ? 3.332 -25.126 30.052 1.00 10.48 96 VAL A CA 1
ATOM 728 C C . VAL A 1 96 ? 3.388 -26.610 29.707 1.00 9.79 96 VAL A C 1
ATOM 729 O O . VAL A 1 96 ? 2.944 -27.456 30.495 1.00 10.01 96 VAL A O 1
ATOM 733 N N . PRO A 1 97 ? 3.956 -26.940 28.531 1.00 8.76 97 PRO A N 1
ATOM 734 C CA . PRO A 1 97 ? 4.016 -28.336 28.172 1.00 9.77 97 PRO A CA 1
ATOM 735 C C . PRO A 1 97 ? 5.256 -29.027 28.747 1.00 9.74 97 PRO A C 1
ATOM 736 O O . PRO A 1 97 ? 6.370 -28.558 28.539 1.00 11.24 97 PRO A O 1
ATOM 740 N N . GLY A 1 98 ? 5.038 -30.035 29.593 1.00 9.39 98 GLY A N 1
ATOM 741 C CA . GLY A 1 98 ? 6.134 -30.921 29.999 1.00 9.58 98 GLY A CA 1
ATOM 742 C C . GLY A 1 98 ? 5.912 -32.365 29.523 1.00 11.61 98 GLY A C 1
ATOM 743 O O . GLY A 1 98 ? 4.847 -32.739 29.018 1.00 8.85 98 GLY A O 1
ATOM 744 N N . ILE A 1 99 ? 6.905 -33.211 29.713 1.00 11.21 99 ILE A N 1
ATOM 745 C CA . ILE A 1 99 ? 6.736 -34.581 29.291 1.00 12.09 99 ILE A CA 1
ATOM 746 C C . ILE A 1 99 ? 7.547 -35.483 30.202 1.00 11.56 99 ILE A C 1
ATOM 747 O O . ILE A 1 99 ? 8.642 -35.128 30.634 1.00 10.34 99 ILE A O 1
ATOM 752 N N . GLN A 1 100 ? 6.992 -36.650 30.499 1.00 10.68 100 GLN A N 1
ATOM 753 C CA . GLN A 1 100 ? 7.728 -37.661 31.225 1.00 10.39 100 GLN A CA 1
ATOM 754 C C . GLN A 1 100 ? 8.441 -38.676 30.284 1.00 12.10 100 GLN A C 1
ATOM 755 O O . GLN A 1 100 ? 7.809 -39.299 29.410 1.00 11.49 100 GLN A O 1
ATOM 761 N N . LEU A 1 101 ? 9.754 -38.833 30.464 1.00 11.32 101 LEU A N 1
ATOM 762 C CA . LEU A 1 101 ? 10.531 -39.761 29.665 1.00 12.19 101 LEU A CA 1
ATOM 763 C C . LEU A 1 101 ? 10.598 -41.064 30.429 1.00 12.11 101 LEU A C 1
ATOM 764 O O . LEU A 1 101 ? 10.921 -41.073 31.619 1.00 12.15 101 LEU A O 1
ATOM 769 N N . ALA A 1 102 ? 10.335 -42.168 29.747 1.00 12.04 102 ALA A N 1
ATOM 770 C CA . ALA A 1 102 ? 10.114 -43.406 30.455 1.00 12.76 102 ALA A CA 1
ATOM 771 C C . ALA A 1 102 ? 10.837 -44.652 29.879 1.00 13.67 102 ALA A C 1
ATOM 772 O O . ALA A 1 102 ? 11.118 -44.740 28.674 1.00 13.89 102 ALA A O 1
ATOM 774 N N . HIS A 1 103 ? 11.102 -45.620 30.748 1.00 12.88 103 HIS A N 1
ATOM 775 C CA . HIS A 1 103 ? 11.476 -46.961 30.300 1.00 13.43 103 HIS A CA 1
ATOM 776 C C . HIS A 1 103 ? 10.877 -48.046 31.181 1.00 12.96 103 HIS A C 1
ATOM 777 O O . HIS A 1 103 ? 11.149 -48.116 32.377 1.00 12.90 103 HIS A O 1
ATOM 784 N N . ALA A 1 104 ? 10.063 -48.906 30.582 1.00 12.93 104 ALA A N 1
ATOM 785 C CA . ALA A 1 104 ? 9.182 -49.748 31.366 1.00 13.60 104 ALA A CA 1
ATOM 786 C C . ALA A 1 104 ? 9.896 -50.953 31.968 1.00 13.66 104 ALA A C 1
ATOM 787 O O . ALA A 1 104 ? 9.290 -51.718 32.671 1.00 15.16 104 ALA A O 1
ATOM 789 N N . GLY A 1 105 ? 11.201 -51.083 31.777 1.00 16.38 105 GLY A N 1
ATOM 790 C CA . GLY A 1 105 ? 11.928 -52.241 32.358 1.00 16.53 105 GLY A CA 1
ATOM 791 C C . GLY A 1 105 ? 11.208 -53.588 32.327 1.00 17.92 105 GLY A C 1
ATOM 792 O O . GLY A 1 105 ? 10.683 -53.987 31.288 1.00 20.07 105 GLY A O 1
ATOM 793 N N . ARG A 1 106 ? 11.218 -54.327 33.443 1.00 17.33 106 ARG A N 1
ATOM 794 C CA . ARG A 1 106 ? 10.707 -55.704 33.452 1.00 16.45 106 ARG A CA 1
ATOM 795 C C . ARG A 1 106 ? 9.192 -55.768 33.262 1.00 17.75 106 ARG A C 1
ATOM 796 O O . ARG A 1 106 ? 8.622 -56.834 32.987 1.00 18.37 106 ARG A O 1
ATOM 804 N N . LYS A 1 107 ? 8.554 -54.607 33.353 1.00 17.83 107 LYS A N 1
ATOM 805 C CA . LYS A 1 107 ? 7.131 -54.494 33.177 1.00 16.49 107 LYS A CA 1
ATOM 806 C C . LYS A 1 107 ? 6.776 -54.053 31.722 1.00 17.10 107 LYS A C 1
ATOM 807 O O . LYS A 1 107 ? 5.617 -53.803 31.407 1.00 17.30 107 LYS A O 1
ATOM 813 N N . ALA A 1 108 ? 7.769 -54.022 30.837 1.00 16.54 108 ALA A N 1
ATOM 814 C CA . ALA A 1 108 ? 7.545 -53.702 29.419 1.00 16.89 108 ALA A CA 1
ATOM 815 C C . ALA A 1 108 ? 6.619 -54.724 28.752 1.00 16.36 108 ALA A C 1
ATOM 816 O O . ALA A 1 108 ? 6.562 -55.876 29.182 1.00 17.39 108 ALA A O 1
ATOM 818 N N . GLY A 1 109 ? 5.844 -54.279 27.766 1.00 16.97 109 GLY A N 1
ATOM 819 C CA . GLY A 1 109 ? 5.084 -55.197 26.876 1.00 17.66 109 GLY A CA 1
ATOM 820 C C . GLY A 1 109 ? 3.868 -55.918 27.461 1.00 17.80 109 GLY A C 1
ATOM 821 O O . GLY A 1 109 ? 3.843 -57.159 27.575 1.00 19.01 109 GLY A O 1
ATOM 822 N N . THR A 1 110 ? 2.838 -55.154 27.811 1.00 15.56 110 THR A N 1
ATOM 823 C CA . THR A 1 110 ? 1.577 -55.709 28.217 1.00 14.25 110 THR A CA 1
ATOM 824 C C . THR A 1 110 ? 0.489 -55.044 27.351 1.00 14.79 110 THR A C 1
ATOM 825 O O . THR A 1 110 ? 0.664 -53.922 26.882 1.00 13.54 110 THR A O 1
ATOM 829 N N . ALA A 1 111 ? -0.603 -55.757 27.093 1.00 13.44 111 ALA A N 1
ATOM 830 C CA . ALA A 1 111 ? -1.740 -55.161 26.387 1.00 16.87 111 ALA A CA 1
ATOM 831 C C . ALA A 1 111 ? -2.295 -53.922 27.072 1.00 18.00 111 ALA A C 1
ATOM 832 O O . ALA A 1 111 ? -2.252 -53.804 28.294 1.00 17.98 111 ALA A O 1
ATOM 834 N N . ARG A 1 112 ? -2.975 -53.072 26.311 1.00 20.68 112 ARG A N 1
ATOM 835 C CA . ARG A 1 112 ? -3.798 -52.041 26.943 1.00 22.26 112 ARG A CA 1
ATOM 836 C C . ARG A 1 112 ? -4.721 -52.620 28.019 1.00 23.81 112 ARG A C 1
ATOM 837 O O . ARG A 1 112 ? -5.298 -53.696 27.852 1.00 24.39 112 ARG A O 1
ATOM 845 N N . PRO A 1 113 ? -4.892 -51.873 29.115 1.00 24.85 113 PRO A N 1
ATOM 846 C CA . PRO A 1 113 ? -5.671 -52.260 30.287 1.00 25.99 113 PRO A CA 1
ATOM 847 C C . PRO A 1 113 ? -7.053 -52.799 29.921 1.00 28.48 113 PRO A C 1
ATOM 848 O O . PRO A 1 113 ? -7.574 -53.690 30.609 1.00 28.59 113 PRO A O 1
ATOM 852 N N . TRP A 1 114 ? -7.666 -52.225 28.886 1.00 29.71 114 TRP A N 1
ATOM 853 C CA . TRP A 1 114 ? -9.028 -52.592 28.521 1.00 31.01 114 TRP A CA 1
ATOM 854 C C . TRP A 1 114 ? -9.020 -53.682 27.473 1.00 32.08 114 TRP A C 1
ATOM 855 O O . TRP A 1 114 ? -10.073 -54.136 27.048 1.00 33.13 114 TRP A O 1
ATOM 866 N N . GLU A 1 115 ? -7.827 -54.102 27.063 1.00 32.77 115 GLU A N 1
ATOM 867 C CA . GLU A 1 115 ? -7.680 -55.280 26.226 1.00 33.98 115 GLU A CA 1
ATOM 868 C C . GLU A 1 115 ? -7.124 -56.424 27.063 1.00 34.61 115 GLU A C 1
ATOM 869 O O . GLU A 1 115 ? -6.355 -57.245 26.572 1.00 36.35 115 GLU A O 1
ATOM 875 N N . GLY A 1 116 ? -7.518 -56.470 28.330 1.00 34.12 116 GLY A N 1
ATOM 876 C CA . GLY A 1 116 ? -7.033 -57.492 29.249 1.00 32.85 116 GLY A CA 1
ATOM 877 C C . GLY A 1 116 ? -5.713 -57.161 29.924 1.00 32.29 116 GLY A C 1
ATOM 878 O O . GLY A 1 116 ? -5.464 -57.580 31.053 1.00 31.91 116 GLY A O 1
ATOM 879 N N . GLY A 1 117 ? -4.839 -56.448 29.223 1.00 31.71 117 GLY A N 1
ATOM 880 C CA . GLY A 1 117 ? -3.544 -56.047 29.789 1.00 31.01 117 GLY A CA 1
ATOM 881 C C . GLY A 1 117 ? -2.545 -57.159 30.099 1.00 30.58 117 GLY A C 1
ATOM 882 O O . GLY A 1 117 ? -1.651 -56.980 30.923 1.00 30.37 117 GLY A O 1
ATOM 883 N N . LYS A 1 118 ? -2.652 -58.293 29.417 1.00 29.60 118 LYS A N 1
ATOM 884 C CA . LYS A 1 118 ? -1.667 -59.371 29.594 1.00 29.99 118 LYS A CA 1
ATOM 885 C C . LYS A 1 118 ? -0.289 -59.073 29.002 1.00 29.08 118 LYS A C 1
ATOM 886 O O . LYS A 1 118 ? -0.173 -58.378 27.998 1.00 29.88 118 LYS A O 1
ATOM 892 N N . PRO A 1 119 ? 0.770 -59.610 29.625 1.00 28.35 119 PRO A N 1
ATOM 893 C CA . PRO A 1 119 ? 2.100 -59.516 29.034 1.00 27.20 119 PRO A CA 1
ATOM 894 C C . PRO A 1 119 ? 2.075 -60.057 27.612 1.00 26.54 119 PRO A C 1
ATOM 895 O O . PRO A 1 119 ? 1.364 -61.010 27.335 1.00 27.04 119 PRO A O 1
ATOM 899 N N . LEU A 1 120 ? 2.880 -59.466 26.732 1.00 26.55 120 LEU A N 1
ATOM 900 C CA . LEU A 1 120 ? 2.902 -59.810 25.314 1.00 26.54 120 LEU A CA 1
ATOM 901 C C . LEU A 1 120 ? 4.149 -60.641 25.079 1.00 27.18 120 LEU A C 1
ATOM 902 O O . LEU A 1 120 ? 4.455 -61.034 23.958 1.00 28.32 120 LEU A O 1
ATOM 907 N N . GLY A 1 121 ? 4.854 -60.920 26.167 1.00 26.87 121 GLY A N 1
ATOM 908 C CA . GLY A 1 121 ? 6.103 -61.652 26.120 1.00 26.98 121 GLY A CA 1
ATOM 909 C C . GLY A 1 121 ? 7.241 -61.064 25.293 1.00 26.92 121 GLY A C 1
ATOM 910 O O . GLY A 1 121 ? 7.913 -61.799 24.575 1.00 27.64 121 GLY A O 1
ATOM 911 N N . TRP A 1 122 ? 7.507 -59.760 25.405 1.00 25.89 122 TRP A N 1
ATOM 912 C CA . TRP A 1 122 ? 8.677 -59.196 24.707 1.00 23.23 122 TRP A CA 1
ATOM 913 C C . TRP A 1 122 ? 9.935 -59.617 25.415 1.00 22.43 122 TRP A C 1
ATOM 914 O O . TRP A 1 122 ? 9.897 -60.130 26.533 1.00 23.25 122 TRP A O 1
ATOM 925 N N . ARG A 1 123 ? 11.069 -59.340 24.791 1.00 21.85 123 ARG A N 1
ATOM 926 C CA . ARG A 1 123 ? 12.352 -59.579 25.431 1.00 20.68 123 ARG A CA 1
ATOM 927 C C . ARG A 1 123 ? 12.737 -58.372 26.284 1.00 19.22 123 ARG A C 1
ATOM 928 O O . ARG A 1 123 ? 13.477 -57.517 25.827 1.00 20.13 123 ARG A O 1
ATOM 936 N N . VAL A 1 124 ? 12.236 -58.319 27.521 1.00 18.18 124 VAL A N 1
ATOM 937 C CA . VAL A 1 124 ? 12.354 -57.138 28.390 1.00 17.45 124 VAL A CA 1
ATOM 938 C C . VAL A 1 124 ? 13.628 -57.193 29.228 1.00 17.50 124 VAL A C 1
ATOM 939 O O . VAL A 1 124 ? 14.156 -58.273 29.520 1.00 18.27 124 VAL A O 1
ATOM 943 N N . VAL A 1 125 ? 14.119 -56.027 29.613 1.00 17.24 125 VAL A N 1
ATOM 944 C CA . VAL A 1 125 ? 15.386 -55.918 30.337 1.00 18.85 125 VAL A CA 1
ATOM 945 C C . VAL A 1 125 ? 15.131 -55.329 31.741 1.00 19.10 125 VAL A C 1
ATOM 946 O O . VAL A 1 125 ? 14.106 -54.694 31.979 1.00 17.26 125 VAL A O 1
ATOM 950 N N . GLY A 1 126 ? 16.068 -55.555 32.656 1.00 19.13 126 GLY A N 1
ATOM 951 C CA . GLY A 1 126 ? 15.905 -55.162 34.047 1.00 19.72 126 GLY A CA 1
ATOM 952 C C . GLY A 1 126 ? 17.232 -55.375 34.753 1.00 19.81 126 GLY A C 1
ATOM 953 O O . GLY A 1 126 ? 18.190 -55.778 34.129 1.00 19.00 126 GLY A O 1
ATOM 954 N N . PRO A 1 127 ? 17.305 -55.051 36.046 1.00 19.59 127 PRO A N 1
ATOM 955 C CA . PRO A 1 127 ? 18.525 -55.276 36.818 1.00 20.23 127 PRO A CA 1
ATOM 956 C C . PRO A 1 127 ? 18.841 -56.759 36.978 1.00 20.19 127 PRO A C 1
ATOM 957 O O . PRO A 1 127 ? 20.001 -57.161 36.820 1.00 21.57 127 PRO A O 1
ATOM 961 N N . SER A 1 128 ? 17.813 -57.548 37.300 1.00 20.50 128 SER A N 1
ATOM 962 C CA . SER A 1 128 ? 17.951 -58.959 37.684 1.00 19.30 128 SER A CA 1
ATOM 963 C C . SER A 1 128 ? 16.945 -59.861 36.944 1.00 21.14 128 SER A C 1
ATOM 964 O O . SER A 1 128 ? 15.817 -59.447 36.606 1.00 20.79 128 SER A O 1
ATOM 967 N N . PRO A 1 129 ? 17.325 -61.132 36.744 1.00 21.93 129 PRO A N 1
ATOM 968 C CA . PRO A 1 129 ? 16.422 -62.052 36.037 1.00 22.16 129 PRO A CA 1
ATOM 969 C C . PRO A 1 129 ? 15.284 -62.579 36.940 1.00 22.79 129 PRO A C 1
ATOM 970 O O . PRO A 1 129 ? 15.213 -63.767 37.245 1.00 25.16 129 PRO A O 1
ATOM 974 N N . ILE A 1 130 ? 14.415 -61.678 37.379 1.00 21.77 130 ILE A N 1
ATOM 975 C CA . ILE A 1 130 ? 13.299 -62.008 38.258 1.00 21.88 130 ILE A CA 1
ATOM 976 C C . ILE A 1 130 ? 12.045 -61.452 37.597 1.00 21.46 130 ILE A C 1
ATOM 977 O O . ILE A 1 130 ? 11.938 -60.243 37.428 1.00 21.00 130 ILE A O 1
ATOM 982 N N . PRO A 1 131 ? 11.094 -62.317 37.231 1.00 22.97 131 PRO A N 1
ATOM 983 C CA . PRO A 1 131 ? 9.899 -61.783 36.588 1.00 23.33 131 PRO A CA 1
ATOM 984 C C . PRO A 1 131 ? 9.082 -60.899 37.534 1.00 23.71 131 PRO A C 1
ATOM 985 O O . PRO A 1 131 ? 9.151 -61.064 38.764 1.00 22.77 131 PRO A O 1
ATOM 989 N N . PHE A 1 132 ? 8.364 -59.920 36.970 1.00 23.76 132 PHE A N 1
ATOM 990 C CA . PHE A 1 132 ? 7.580 -58.977 37.791 1.00 22.78 132 PHE A CA 1
ATOM 991 C C . PHE A 1 132 ? 6.532 -59.723 38.605 1.00 23.44 132 PHE A C 1
ATOM 992 O O . PHE A 1 132 ? 6.396 -59.512 39.794 1.00 21.19 132 PHE A O 1
ATOM 1000 N N . ASP A 1 133 ? 5.832 -60.653 37.972 1.00 24.95 133 ASP A N 1
ATOM 1001 C CA . ASP A 1 133 ? 4.927 -61.491 38.710 1.00 27.73 133 ASP A CA 1
ATOM 1002 C C . ASP A 1 133 ? 4.637 -62.753 37.895 1.00 29.00 133 ASP A C 1
ATOM 1003 O O . ASP A 1 133 ? 5.205 -62.916 36.815 1.00 26.29 133 ASP A O 1
ATOM 1008 N N . GLU A 1 134 ? 3.813 -63.656 38.452 1.00 29.89 134 GLU A N 1
ATOM 1009 C CA A GLU A 1 134 ? 3.330 -64.864 37.756 0.50 30.67 134 GLU A CA 1
ATOM 1010 C CA B GLU A 1 134 ? 3.399 -64.869 37.740 0.50 30.60 134 GLU A CA 1
ATOM 1011 C C . GLU A 1 134 ? 2.924 -64.531 36.328 1.00 30.64 134 GLU A C 1
ATOM 1012 O O . GLU A 1 134 ? 2.029 -63.700 36.126 1.00 31.60 134 GLU A O 1
ATOM 1023 N N . GLY A 1 135 ? 3.544 -65.172 35.344 1.00 29.84 135 GLY A N 1
ATOM 1024 C CA . GLY A 1 135 ? 3.150 -64.960 33.955 1.00 29.50 135 GLY A CA 1
ATOM 1025 C C . GLY A 1 135 ? 3.793 -63.773 33.233 1.00 28.56 135 GLY A C 1
ATOM 1026 O O . GLY A 1 135 ? 3.426 -63.470 32.101 1.00 28.02 135 GLY A O 1
ATOM 1027 N N . TYR A 1 136 ? 4.775 -63.117 33.849 1.00 26.65 136 TYR A N 1
ATOM 1028 C CA . TYR A 1 136 ? 5.564 -62.121 33.114 1.00 26.21 136 TYR A CA 1
ATOM 1029 C C . TYR A 1 136 ? 6.839 -62.759 32.557 1.00 26.93 136 TYR A C 1
ATOM 1030 O O . TYR A 1 136 ? 7.333 -63.740 33.122 1.00 26.48 136 TYR A O 1
ATOM 1039 N N . PRO A 1 137 ? 7.374 -62.213 31.444 1.00 26.82 137 PRO A N 1
ATOM 1040 C CA . PRO A 1 137 ? 8.587 -62.826 30.940 1.00 27.20 137 PRO A CA 1
ATOM 1041 C C . PRO A 1 137 ? 9.692 -62.521 31.932 1.00 27.73 137 PRO A C 1
ATOM 1042 O O . PRO A 1 137 ? 9.509 -61.664 32.797 1.00 28.55 137 PRO A O 1
ATOM 1046 N N . VAL A 1 138 ? 10.785 -63.275 31.868 1.00 27.23 138 VAL A N 1
ATOM 1047 C CA . VAL A 1 138 ? 11.899 -63.088 32.777 1.00 25.96 138 VAL A CA 1
ATOM 1048 C C . VAL A 1 138 ? 12.819 -62.046 32.167 1.00 25.57 138 VAL A C 1
ATOM 1049 O O . VAL A 1 138 ? 13.294 -62.225 31.050 1.00 25.22 138 VAL A O 1
ATOM 1053 N N . PRO A 1 139 ? 13.026 -60.925 32.878 1.00 24.45 139 PRO A N 1
ATOM 1054 C CA . PRO A 1 139 ? 13.777 -59.833 32.275 1.00 24.18 139 PRO A CA 1
ATOM 1055 C C . PRO A 1 139 ? 15.180 -60.286 31.964 1.00 24.02 139 PRO A C 1
ATOM 1056 O O . PRO A 1 139 ? 15.735 -61.112 32.693 1.00 24.80 139 PRO A O 1
ATOM 1060 N N . GLU A 1 140 ? 15.734 -59.768 30.872 1.00 23.22 140 GLU A N 1
ATOM 1061 C CA . GLU A 1 140 ? 17.153 -59.906 30.614 1.00 23.60 140 GLU A CA 1
ATOM 1062 C C . GLU A 1 140 ? 17.970 -58.882 31.446 1.00 22.80 140 GLU A C 1
ATOM 1063 O O . GLU A 1 140 ? 17.645 -57.698 31.470 1.00 21.77 140 GLU A O 1
ATOM 1069 N N . PRO A 1 141 ? 18.994 -59.357 32.180 1.00 22.60 141 PRO A N 1
ATOM 1070 C CA . PRO A 1 141 ? 19.715 -58.432 33.054 1.00 21.68 141 PRO A CA 1
ATOM 1071 C C . PRO A 1 141 ? 20.661 -57.587 32.254 1.00 21.90 141 PRO A C 1
ATOM 1072 O O . PRO A 1 141 ? 21.441 -58.135 31.479 1.00 23.39 141 PRO A O 1
ATOM 1076 N N . LEU A 1 142 ? 20.542 -56.267 32.380 1.00 20.01 142 LEU A N 1
ATOM 1077 C CA . LEU A 1 142 ? 21.367 -55.340 31.618 1.00 21.42 142 LEU A CA 1
ATOM 1078 C C . LEU A 1 142 ? 22.835 -55.571 31.992 1.00 22.40 142 LEU A C 1
ATOM 1079 O O . LEU A 1 142 ? 23.141 -55.756 33.162 1.00 23.61 142 LEU A O 1
ATOM 1084 N N . ASP A 1 143 ? 23.741 -55.530 31.018 1.00 22.50 143 ASP A N 1
ATOM 1085 C CA . ASP A 1 143 ? 25.169 -55.355 31.342 1.00 23.45 143 ASP A CA 1
ATOM 1086 C C . ASP A 1 143 ? 25.516 -53.879 31.222 1.00 22.33 143 ASP A C 1
ATOM 1087 O O . ASP A 1 143 ? 24.648 -53.043 30.966 1.00 21.67 143 ASP A O 1
ATOM 1092 N N . GLU A 1 144 ? 26.781 -53.546 31.403 1.00 21.57 144 GLU A N 1
ATOM 1093 C CA . GLU A 1 144 ? 27.135 -52.148 31.426 1.00 23.02 144 GLU A CA 1
ATOM 1094 C C . GLU A 1 144 ? 26.892 -51.492 30.070 1.00 22.70 144 GLU A C 1
ATOM 1095 O O . GLU A 1 144 ? 26.557 -50.306 29.986 1.00 22.98 144 GLU A O 1
ATOM 1101 N N . ALA A 1 145 ? 27.036 -52.272 29.006 1.00 21.36 145 ALA A N 1
ATOM 1102 C CA . ALA A 1 145 ? 26.828 -51.751 27.666 1.00 20.78 145 ALA A CA 1
ATOM 1103 C C . ALA A 1 145 ? 25.351 -51.412 27.421 1.00 20.11 145 ALA A C 1
ATOM 1104 O O . ALA A 1 145 ? 25.034 -50.402 26.769 1.00 21.24 145 ALA A O 1
ATOM 1106 N N . GLY A 1 146 ? 24.462 -52.278 27.895 1.00 17.45 146 GLY A N 1
ATOM 1107 C CA . GLY A 1 146 ? 23.019 -52.057 27.772 1.00 18.98 146 GLY A CA 1
ATOM 1108 C C . GLY A 1 146 ? 22.534 -50.845 28.575 1.00 19.63 146 GLY A C 1
ATOM 1109 O O . GLY A 1 146 ? 21.626 -50.153 28.149 1.00 19.41 146 GLY A O 1
ATOM 1110 N N . MET A 1 147 ? 23.197 -50.552 29.692 1.00 19.87 147 MET A N 1
ATOM 1111 C CA . MET A 1 147 ? 22.854 -49.401 30.514 1.00 21.59 147 MET A CA 1
ATOM 1112 C C . MET A 1 147 ? 23.253 -48.098 29.859 1.00 21.80 147 MET A C 1
ATOM 1113 O O . MET A 1 147 ? 22.509 -47.129 29.902 1.00 21.78 147 MET A O 1
ATOM 1118 N N . GLU A 1 148 ? 24.395 -48.117 29.189 1.00 21.02 148 GLU A N 1
ATOM 1119 C CA . GLU A 1 148 ? 24.889 -46.976 28.448 1.00 21.59 148 GLU A CA 1
ATOM 1120 C C . GLU A 1 148 ? 23.976 -46.661 27.246 1.00 20.25 148 GLU A C 1
ATOM 1121 O O . GLU A 1 148 ? 23.769 -45.509 26.882 1.00 18.86 148 GLU A O 1
ATOM 1127 N N . ARG A 1 149 ? 23.433 -47.697 26.635 1.00 19.64 149 ARG A N 1
ATOM 1128 C CA . ARG A 1 149 ? 22.576 -47.495 25.487 1.00 18.73 149 ARG A CA 1
ATOM 1129 C C . ARG A 1 149 ? 21.251 -46.895 25.958 1.00 17.59 149 ARG A C 1
ATOM 1130 O O . ARG A 1 149 ? 20.714 -45.981 25.355 1.00 17.91 149 ARG A O 1
ATOM 1138 N N . ILE A 1 150 ? 20.712 -47.410 27.044 1.00 16.71 150 ILE A N 1
ATOM 1139 C CA . ILE A 1 150 ? 19.502 -46.839 27.596 1.00 17.27 150 ILE A CA 1
ATOM 1140 C C . ILE A 1 150 ? 19.732 -45.406 28.116 1.00 17.10 150 ILE A C 1
ATOM 1141 O O . ILE A 1 150 ? 18.923 -44.487 27.889 1.00 17.71 150 ILE A O 1
ATOM 1146 N N . LEU A 1 151 ? 20.858 -45.205 28.781 1.00 14.15 151 LEU A N 1
ATOM 1147 C CA . LEU A 1 151 ? 21.191 -43.889 29.268 1.00 15.05 151 LEU A CA 1
ATOM 1148 C C . LEU A 1 151 ? 21.270 -42.899 28.087 1.00 15.98 151 LEU A C 1
ATOM 1149 O O . LEU A 1 151 ? 20.779 -41.754 28.150 1.00 16.61 151 LEU A O 1
ATOM 1154 N N . GLN A 1 152 ? 21.833 -43.361 26.976 1.00 14.77 152 GLN A N 1
ATOM 1155 C CA . GLN A 1 152 ? 21.909 -42.514 25.802 1.00 16.70 152 GLN A CA 1
ATOM 1156 C C . GLN A 1 152 ? 20.533 -42.279 25.152 1.00 16.17 152 GLN A C 1
ATOM 1157 O O . GLN A 1 152 ? 20.267 -41.193 24.627 1.00 17.60 152 GLN A O 1
ATOM 1163 N N . ALA A 1 153 ? 19.629 -43.239 25.267 1.00 15.01 153 ALA A N 1
ATOM 1164 C CA . ALA A 1 153 ? 18.243 -43.012 24.794 1.00 15.47 153 ALA A CA 1
ATOM 1165 C C . ALA A 1 153 ? 17.450 -41.942 25.613 1.00 15.52 153 ALA A C 1
ATOM 1166 O O . ALA A 1 153 ? 16.621 -41.192 25.067 1.00 16.23 153 ALA A O 1
ATOM 1168 N N . PHE A 1 154 ? 17.704 -41.861 26.918 1.00 15.02 154 PHE A N 1
ATOM 1169 C CA . PHE A 1 154 ? 17.113 -40.789 27.740 1.00 15.73 154 PHE A CA 1
ATOM 1170 C C . PHE A 1 154 ? 17.653 -39.414 27.324 1.00 16.52 154 PHE A C 1
ATOM 1171 O O . PHE A 1 154 ? 16.879 -38.431 27.175 1.00 15.50 154 PHE A O 1
ATOM 1179 N N . VAL A 1 155 ? 18.979 -39.335 27.196 1.00 15.55 155 VAL A N 1
ATOM 1180 C CA . VAL A 1 155 ? 19.661 -38.135 26.706 1.00 16.89 155 VAL A CA 1
ATOM 1181 C C . VAL A 1 155 ? 19.142 -37.613 25.352 1.00 17.26 155 VAL A C 1
ATOM 1182 O O . VAL A 1 155 ? 18.792 -36.431 25.216 1.00 17.82 155 VAL A O 1
ATOM 1186 N N . GLU A 1 156 ? 19.033 -38.494 24.368 1.00 16.65 156 GLU A N 1
ATOM 1187 C CA . GLU A 1 156 ? 18.489 -38.086 23.070 1.00 17.90 156 GLU A CA 1
ATOM 1188 C C . GLU A 1 156 ? 16.987 -37.842 23.101 1.00 17.98 156 GLU A C 1
ATOM 1189 O O . GLU A 1 156 ? 16.483 -36.927 22.433 1.00 16.70 156 GLU A O 1
ATOM 1195 N N . GLY A 1 157 ? 16.282 -38.633 23.907 1.00 17.42 157 GLY A N 1
ATOM 1196 C CA . GLY A 1 157 ? 14.887 -38.340 24.227 1.00 18.42 157 GLY A CA 1
ATOM 1197 C C . GLY A 1 157 ? 14.702 -36.946 24.829 1.00 18.18 157 GLY A C 1
ATOM 1198 O O . GLY A 1 157 ? 13.796 -36.210 24.445 1.00 18.77 157 GLY A O 1
ATOM 1199 N N . ALA A 1 158 ? 15.582 -36.557 25.741 1.00 17.93 158 ALA A N 1
ATOM 1200 C CA . ALA A 1 158 ? 15.501 -35.221 26.307 1.00 19.10 158 ALA A CA 1
ATOM 1201 C C . ALA A 1 158 ? 15.777 -34.158 25.251 1.00 19.69 158 ALA A C 1
ATOM 1202 O O . ALA A 1 158 ? 15.072 -33.151 25.200 1.00 19.61 158 ALA A O 1
ATOM 1204 N N . ARG A 1 159 ? 16.810 -34.374 24.428 1.00 20.31 159 ARG A N 1
ATOM 1205 C CA . ARG A 1 159 ? 17.153 -33.420 23.369 1.00 18.54 159 ARG A CA 1
ATOM 1206 C C . ARG A 1 159 ? 15.979 -33.269 22.418 1.00 17.91 159 ARG A C 1
ATOM 1207 O O . ARG A 1 159 ? 15.591 -32.164 22.067 1.00 15.12 159 ARG A O 1
ATOM 1215 N N . ARG A 1 160 ? 15.403 -34.405 22.034 1.00 18.01 160 ARG A N 1
ATOM 1216 C CA . ARG A 1 160 ? 14.239 -34.426 21.193 1.00 17.81 160 ARG A CA 1
ATOM 1217 C C . ARG A 1 160 ? 13.034 -33.696 21.820 1.00 17.43 160 ARG A C 1
ATOM 1218 O O . ARG A 1 160 ? 12.345 -32.954 21.137 1.00 18.46 160 ARG A O 1
ATOM 1226 N N . ALA A 1 161 ? 12.795 -33.880 23.117 1.00 15.50 161 ALA A N 1
ATOM 1227 C CA . ALA A 1 161 ? 11.695 -33.173 23.804 1.00 16.35 161 ALA A CA 1
ATOM 1228 C C . ALA A 1 161 ? 11.844 -31.642 23.807 1.00 15.41 161 ALA A C 1
ATOM 1229 O O . ALA A 1 161 ? 10.890 -30.905 23.556 1.00 14.22 161 ALA A O 1
ATOM 1231 N N . LEU A 1 162 ? 13.045 -31.169 24.096 1.00 16.38 162 LEU A N 1
ATOM 1232 C CA . LEU A 1 162 ? 13.341 -29.741 23.998 1.00 17.11 162 LEU A CA 1
ATOM 1233 C C . LEU A 1 162 ? 13.110 -29.208 22.579 1.00 18.27 162 LEU A C 1
ATOM 1234 O O . LEU A 1 162 ? 12.488 -28.166 22.419 1.00 16.83 162 LEU A O 1
ATOM 1239 N N . ARG A 1 163 ? 13.628 -29.916 21.568 1.00 17.65 163 ARG A N 1
ATOM 1240 C CA . ARG A 1 163 ? 13.416 -29.527 20.161 1.00 19.81 163 ARG A CA 1
ATOM 1241 C C . ARG A 1 163 ? 11.940 -29.518 19.787 1.00 18.83 163 ARG A C 1
ATOM 1242 O O . ARG A 1 163 ? 11.511 -28.758 18.919 1.00 18.77 163 ARG A O 1
ATOM 1250 N N . ALA A 1 164 ? 11.152 -30.322 20.489 1.00 16.48 164 ALA A N 1
ATOM 1251 C CA . ALA A 1 164 ? 9.706 -30.337 20.248 1.00 13.41 164 ALA A CA 1
ATOM 1252 C C . ALA A 1 164 ? 9.036 -29.160 20.942 1.00 12.46 164 ALA A C 1
ATOM 1253 O O . ALA A 1 164 ? 7.853 -28.919 20.761 1.00 9.46 164 ALA A O 1
ATOM 1255 N N . GLY A 1 165 ? 9.793 -28.429 21.758 1.00 12.92 165 GLY A N 1
ATOM 1256 C CA . GLY A 1 165 ? 9.220 -27.282 22.506 1.00 11.78 165 GLY A CA 1
ATOM 1257 C C . GLY A 1 165 ? 8.685 -27.559 23.916 1.00 12.91 165 GLY A C 1
ATOM 1258 O O . GLY A 1 165 ? 8.022 -26.709 24.525 1.00 13.46 165 GLY A O 1
ATOM 1259 N N . PHE A 1 166 ? 8.947 -28.744 24.448 1.00 14.20 166 PHE A N 1
ATOM 1260 C CA . PHE A 1 166 ? 8.630 -29.004 25.853 1.00 12.90 166 PHE A CA 1
ATOM 1261 C C . PHE A 1 166 ? 9.615 -28.278 26.717 1.00 12.67 166 PHE A C 1
ATOM 1262 O O . PHE A 1 166 ? 10.813 -28.242 26.386 1.00 13.36 166 PHE A O 1
ATOM 1270 N N . GLN A 1 167 ? 9.117 -27.788 27.852 1.00 14.31 167 GLN A N 1
ATOM 1271 C CA . GLN A 1 167 ? 9.848 -26.904 28.751 1.00 16.12 167 GLN A CA 1
ATOM 1272 C C . GLN A 1 167 ? 10.167 -27.514 30.140 1.00 15.93 167 GLN A C 1
ATOM 1273 O O . GLN A 1 167 ? 10.916 -26.920 30.901 1.00 16.70 167 GLN A O 1
ATOM 1279 N N . VAL A 1 168 ? 9.532 -28.641 30.478 1.00 15.03 168 VAL A N 1
ATOM 1280 C CA . VAL A 1 168 ? 9.827 -29.404 31.697 1.00 14.84 168 VAL A CA 1
ATOM 1281 C C . VAL A 1 168 ? 9.998 -30.852 31.270 1.00 15.40 168 VAL A C 1
ATOM 1282 O O . VAL A 1 168 ? 9.198 -31.359 30.471 1.00 15.52 168 VAL A O 1
ATOM 1286 N N . ILE A 1 169 ? 11.111 -31.455 31.678 1.00 13.61 169 ILE A N 1
ATOM 1287 C CA . ILE A 1 169 ? 11.370 -32.875 31.472 1.00 13.96 169 ILE A CA 1
ATOM 1288 C C . ILE A 1 169 ? 11.264 -33.634 32.798 1.00 13.35 169 ILE A C 1
ATOM 1289 O O . ILE A 1 169 ? 11.913 -33.268 33.775 1.00 13.90 169 ILE A O 1
ATOM 1294 N N . GLU A 1 170 ? 10.461 -34.692 32.836 1.00 11.90 170 GLU A N 1
ATOM 1295 C CA . GLU A 1 170 ? 10.482 -35.590 33.988 1.00 10.78 170 GLU A CA 1
ATOM 1296 C C . GLU A 1 170 ? 11.033 -36.940 33.609 1.00 11.14 170 GLU A C 1
ATOM 1297 O O . GLU A 1 170 ? 10.603 -37.535 32.620 1.00 12.16 170 GLU A O 1
ATOM 1303 N N . LEU A 1 171 ? 11.984 -37.428 34.398 1.00 11.08 171 LEU A N 1
ATOM 1304 C CA . LEU A 1 171 ? 12.474 -38.798 34.271 1.00 12.53 171 LEU A CA 1
ATOM 1305 C C . LEU A 1 171 ? 11.642 -39.730 35.153 1.00 12.48 171 LEU A C 1
ATOM 1306 O O . LEU A 1 171 ? 11.476 -39.487 36.342 1.00 11.70 171 LEU A O 1
ATOM 1311 N N . HIS A 1 172 ? 11.044 -40.750 34.541 1.00 14.15 172 HIS A N 1
ATOM 1312 C CA . HIS A 1 172 ? 10.211 -41.701 35.257 1.00 13.46 172 HIS A CA 1
ATOM 1313 C C . HIS A 1 172 ? 11.114 -42.686 35.968 1.00 13.52 172 HIS A C 1
ATOM 1314 O O . HIS A 1 172 ? 11.567 -43.645 35.365 1.00 15.24 172 HIS A O 1
ATOM 1321 N N . MET A 1 173 ? 11.393 -42.459 37.244 1.00 13.92 173 MET A N 1
ATOM 1322 C CA . MET A 1 173 ? 12.112 -43.474 38.031 1.00 12.52 173 MET A CA 1
ATOM 1323 C C . MET A 1 173 ? 11.248 -44.082 39.116 1.00 11.78 173 MET A C 1
ATOM 1324 O O . MET A 1 173 ? 11.752 -44.450 40.191 1.00 10.27 173 MET A O 1
ATOM 1329 N N . ALA A 1 174 ? 9.962 -44.262 38.818 1.00 12.83 174 ALA A N 1
ATOM 1330 C CA . ALA A 1 174 ? 8.984 -44.765 39.796 1.00 11.75 174 ALA A CA 1
ATOM 1331 C C . ALA A 1 174 ? 8.226 -46.012 39.305 1.00 11.81 174 ALA A C 1
ATOM 1332 O O . ALA A 1 174 ? 8.367 -46.428 38.161 1.00 12.19 174 ALA A O 1
ATOM 1334 N N . HIS A 1 175 ? 7.416 -46.598 40.179 1.00 11.10 175 HIS A N 1
ATOM 1335 C CA . HIS A 1 175 ? 6.417 -47.605 39.776 1.00 11.16 175 HIS A CA 1
ATOM 1336 C C . HIS A 1 175 ? 6.958 -48.913 39.223 1.00 10.84 175 HIS A C 1
ATOM 1337 O O . HIS A 1 175 ? 6.245 -49.625 38.543 1.00 9.81 175 HIS A O 1
ATOM 1344 N N . GLY A 1 176 ? 8.183 -49.281 39.601 1.00 12.08 176 GLY A N 1
ATOM 1345 C CA . GLY A 1 176 ? 8.721 -50.594 39.236 1.00 13.03 176 GLY A CA 1
ATOM 1346 C C . GLY A 1 176 ? 9.082 -50.732 37.769 1.00 13.54 176 GLY A C 1
ATOM 1347 O O . GLY A 1 176 ? 9.477 -51.798 37.311 1.00 14.22 176 GLY A O 1
ATOM 1348 N N . TYR A 1 177 ? 9.020 -49.627 37.038 1.00 12.20 177 TYR A N 1
ATOM 1349 C CA . TYR A 1 177 ? 9.607 -49.586 35.732 1.00 13.08 177 TYR A CA 1
ATOM 1350 C C . TYR A 1 177 ? 11.140 -49.632 35.865 1.00 14.44 177 TYR A C 1
ATOM 1351 O O . TYR A 1 177 ? 11.629 -49.945 36.945 1.00 15.22 177 TYR A O 1
ATOM 1360 N N . LEU A 1 178 ? 11.884 -49.376 34.783 1.00 15.61 178 LEU A N 1
ATOM 1361 C CA . LEU A 1 178 ? 13.295 -49.745 34.723 1.00 16.54 178 LEU A CA 1
ATOM 1362 C C . LEU A 1 178 ? 14.140 -49.128 35.837 1.00 16.49 178 LEU A C 1
ATOM 1363 O O . LEU A 1 178 ? 14.757 -49.850 36.622 1.00 18.00 178 LEU A O 1
ATOM 1368 N N . LEU A 1 179 ? 14.190 -47.800 35.906 1.00 15.45 179 LEU A N 1
ATOM 1369 C CA . LEU A 1 179 ? 15.070 -47.157 36.894 1.00 14.70 179 LEU A CA 1
ATOM 1370 C C . LEU A 1 179 ? 14.582 -47.321 38.349 1.00 14.83 179 LEU A C 1
ATOM 1371 O O . LEU A 1 179 ? 15.391 -47.413 39.277 1.00 14.32 179 LEU A O 1
ATOM 1376 N N . SER A 1 180 ? 13.260 -47.353 38.538 1.00 14.14 180 SER A N 1
ATOM 1377 C CA . SER A 1 180 ? 12.696 -47.769 39.810 1.00 12.72 180 SER A CA 1
ATOM 1378 C C . SER A 1 180 ? 13.237 -49.137 40.224 1.00 13.66 180 SER A C 1
ATOM 1379 O O . SER A 1 180 ? 13.682 -49.312 41.364 1.00 11.70 180 SER A O 1
ATOM 1382 N N . SER A 1 181 ? 13.205 -50.115 39.302 1.00 14.55 181 SER A N 1
ATOM 1383 C CA . SER A 1 181 ? 13.565 -51.470 39.681 1.00 13.20 181 SER A CA 1
ATOM 1384 C C . SER A 1 181 ? 15.040 -51.582 40.049 1.00 13.16 181 SER A C 1
ATOM 1385 O O . SER A 1 181 ? 15.429 -52.519 40.743 1.00 14.45 181 SER A O 1
ATOM 1388 N N . PHE A 1 182 ? 15.864 -50.655 39.580 1.00 13.14 182 PHE A N 1
ATOM 1389 C CA . PHE A 1 182 ? 17.281 -50.634 40.006 1.00 13.70 182 PHE A CA 1
ATOM 1390 C C . PHE A 1 182 ? 17.465 -50.155 41.449 1.00 14.01 182 PHE A C 1
ATOM 1391 O O . PHE A 1 182 ? 18.357 -50.649 42.168 1.00 15.75 182 PHE A O 1
ATOM 1399 N N . LEU A 1 183 ? 16.614 -49.225 41.897 1.00 14.02 183 LEU A N 1
ATOM 1400 C CA . LEU A 1 183 ? 16.693 -48.730 43.282 1.00 15.30 183 LEU A CA 1
ATOM 1401 C C . LEU A 1 183 ? 16.219 -49.777 44.302 1.00 16.17 183 LEU A C 1
ATOM 1402 O O . LEU A 1 183 ? 16.841 -49.972 45.355 1.00 16.09 183 LEU A O 1
ATOM 1407 N N . SER A 1 184 ? 15.086 -50.423 44.019 1.00 16.10 184 SER A N 1
ATOM 1408 C CA . SER A 1 184 ? 14.484 -51.317 45.011 1.00 15.72 184 SER A CA 1
ATOM 1409 C C . SER A 1 184 ? 15.270 -52.628 45.073 1.00 17.35 184 SER A C 1
ATOM 1410 O O . SER A 1 184 ? 15.504 -53.251 44.040 1.00 19.27 184 SER A O 1
ATOM 1413 N N . PRO A 1 185 ? 15.618 -53.096 46.284 1.00 19.10 185 PRO A N 1
ATOM 1414 C CA . PRO A 1 185 ? 16.235 -54.431 46.428 1.00 19.35 185 PRO A CA 1
ATOM 1415 C C . PRO A 1 185 ? 15.242 -55.589 46.240 1.00 19.79 185 PRO A C 1
ATOM 1416 O O . PRO A 1 185 ? 15.653 -56.752 46.176 1.00 19.52 185 PRO A O 1
ATOM 1420 N N . LEU A 1 186 ? 13.954 -55.279 46.157 1.00 18.07 186 LEU A N 1
ATOM 1421 C CA . LEU A 1 186 ? 12.963 -56.307 45.830 1.00 18.30 186 LEU A CA 1
ATOM 1422 C C . LEU A 1 186 ? 13.099 -56.789 44.365 1.00 18.29 186 LEU A C 1
ATOM 1423 O O . LEU A 1 186 ? 12.944 -57.977 44.054 1.00 17.67 186 LEU A O 1
ATOM 1428 N N . SER A 1 187 ? 13.384 -55.853 43.468 1.00 16.46 187 SER A N 1
ATOM 1429 C CA . SER A 1 187 ? 13.571 -56.153 42.060 1.00 16.48 187 SER A CA 1
ATOM 1430 C C . SER A 1 187 ? 15.051 -56.272 41.629 1.00 17.62 187 SER A C 1
ATOM 1431 O O . SER A 1 187 ? 15.381 -56.959 40.651 1.00 17.36 187 SER A O 1
ATOM 1434 N N . ASN A 1 188 ? 15.937 -55.618 42.375 1.00 17.04 188 ASN A N 1
ATOM 1435 C CA . ASN A 1 188 ? 17.350 -55.614 42.045 1.00 17.63 188 ASN A CA 1
ATOM 1436 C C . ASN A 1 188 ? 18.154 -56.440 43.048 1.00 18.66 188 ASN A C 1
ATOM 1437 O O . ASN A 1 188 ? 18.327 -56.044 44.202 1.00 16.04 188 ASN A O 1
ATOM 1442 N N . GLN A 1 189 ? 18.595 -57.615 42.615 1.00 19.79 189 GLN A N 1
ATOM 1443 C CA . GLN A 1 189 ? 19.385 -58.468 43.480 1.00 21.05 189 GLN A CA 1
ATOM 1444 C C . GLN A 1 189 ? 20.751 -58.718 42.853 1.00 20.39 189 GLN A C 1
ATOM 1445 O O . GLN A 1 189 ? 21.340 -59.764 43.050 1.00 21.89 189 GLN A O 1
ATOM 1451 N N . ARG A 1 190 ? 21.237 -57.771 42.069 1.00 20.34 190 ARG A N 1
ATOM 1452 C CA . ARG A 1 190 ? 22.539 -57.914 41.433 1.00 20.62 190 ARG A CA 1
ATOM 1453 C C . ARG A 1 190 ? 23.646 -57.900 42.460 1.00 21.81 190 ARG A C 1
ATOM 1454 O O . ARG A 1 190 ? 23.513 -57.279 43.541 1.00 22.32 190 ARG A O 1
ATOM 1462 N N . THR A 1 191 ? 24.743 -58.571 42.103 1.00 22.12 191 THR A N 1
ATOM 1463 C CA . THR A 1 191 ? 25.868 -58.799 43.006 1.00 21.55 191 THR A CA 1
ATOM 1464 C C . THR A 1 191 ? 27.075 -58.032 42.490 1.00 21.71 191 THR A C 1
ATOM 1465 O O . THR A 1 191 ? 28.125 -58.006 43.118 1.00 23.96 191 THR A O 1
ATOM 1469 N N . ASP A 1 192 ? 26.936 -57.431 41.315 1.00 21.27 192 ASP A N 1
ATOM 1470 C CA . ASP A 1 192 ? 27.956 -56.539 40.771 1.00 19.88 192 ASP A CA 1
ATOM 1471 C C . ASP A 1 192 ? 27.852 -55.110 41.344 1.00 19.46 192 ASP A C 1
ATOM 1472 O O . ASP A 1 192 ? 27.230 -54.906 42.374 1.00 19.37 192 ASP A O 1
ATOM 1477 N N . ALA A 1 193 ? 28.476 -54.127 40.710 1.00 19.69 193 ALA A N 1
ATOM 1478 C CA . ALA A 1 193 ? 28.508 -52.766 41.271 1.00 17.65 193 ALA A CA 1
ATOM 1479 C C . ALA A 1 193 ? 27.202 -52.000 41.070 1.00 19.42 193 ALA A C 1
ATOM 1480 O O . ALA A 1 193 ? 27.156 -50.773 41.285 1.00 17.91 193 ALA A O 1
ATOM 1482 N N . TYR A 1 194 ? 26.173 -52.710 40.602 1.00 18.71 194 TYR A N 1
ATOM 1483 C CA . TYR A 1 194 ? 24.862 -52.097 40.336 1.00 20.96 194 TYR A CA 1
ATOM 1484 C C . TYR A 1 194 ? 23.756 -52.648 41.230 1.00 21.37 194 TYR A C 1
ATOM 1485 O O . TYR A 1 194 ? 22.565 -52.384 41.007 1.00 23.18 194 TYR A O 1
ATOM 1494 N N . GLY A 1 195 ? 24.139 -53.466 42.206 1.00 20.86 195 GLY A N 1
ATOM 1495 C CA . GLY A 1 195 ? 23.204 -53.915 43.227 1.00 19.98 195 GLY A CA 1
ATOM 1496 C C . GLY A 1 195 ? 23.859 -54.065 44.577 1.00 20.23 195 GLY A C 1
ATOM 1497 O O . GLY A 1 195 ? 25.012 -53.664 44.772 1.00 21.29 195 GLY A O 1
ATOM 1498 N N . GLY A 1 196 ? 23.123 -54.633 45.524 1.00 19.94 196 GLY A N 1
ATOM 1499 C CA . GLY A 1 196 ? 23.553 -54.636 46.915 1.00 20.70 196 GLY A CA 1
ATOM 1500 C C . GLY A 1 196 ? 23.368 -53.297 47.630 1.00 19.34 196 GLY A C 1
ATOM 1501 O O . GLY A 1 196 ? 22.249 -52.934 48.022 1.00 20.57 196 GLY A O 1
ATOM 1502 N N . SER A 1 197 ? 24.461 -52.569 47.817 1.00 17.49 197 SER A N 1
ATOM 1503 C CA . SER A 1 197 ? 24.425 -51.335 48.590 1.00 16.80 197 SER A CA 1
ATOM 1504 C C . SER A 1 197 ? 23.538 -50.297 47.940 1.00 16.19 197 SER A C 1
ATOM 1505 O O . SER A 1 197 ? 23.328 -50.318 46.727 1.00 16.69 197 SER A O 1
ATOM 1508 N N . LEU A 1 198 ? 23.117 -49.340 48.761 1.00 15.96 198 LEU A N 1
ATOM 1509 C CA . LEU A 1 198 ? 22.277 -48.230 48.356 1.00 15.34 198 LEU A CA 1
ATOM 1510 C C . LEU A 1 198 ? 22.962 -47.429 47.267 1.00 16.61 198 LEU A C 1
ATOM 1511 O O . LEU A 1 198 ? 22.357 -47.167 46.220 1.00 17.82 198 LEU A O 1
ATOM 1516 N N . GLU A 1 199 ? 24.248 -47.115 47.450 1.00 15.60 199 GLU A N 1
ATOM 1517 C CA . GLU A 1 199 ? 24.979 -46.454 46.381 1.00 16.77 199 GLU A CA 1
ATOM 1518 C C . GLU A 1 199 ? 24.996 -47.258 45.102 1.00 16.33 199 GLU A C 1
ATOM 1519 O O . GLU A 1 199 ? 24.803 -46.690 44.006 1.00 17.66 199 GLU A O 1
ATOM 1525 N N . ASN A 1 200 ? 25.262 -48.564 45.206 1.00 14.67 200 ASN A N 1
ATOM 1526 C CA . ASN A 1 200 ? 25.375 -49.373 43.984 1.00 13.59 200 ASN A CA 1
ATOM 1527 C C . ASN A 1 200 ? 24.021 -49.337 43.205 1.00 14.69 200 ASN A C 1
ATOM 1528 O O . ASN A 1 200 ? 23.998 -49.248 41.988 1.00 14.84 200 ASN A O 1
ATOM 1533 N N . ARG A 1 201 ? 22.917 -49.441 43.938 1.00 15.14 201 ARG A N 1
ATOM 1534 C CA . ARG A 1 201 ? 21.557 -49.414 43.375 1.00 16.35 201 ARG A CA 1
ATOM 1535 C C . ARG A 1 201 ? 21.119 -48.049 42.837 1.00 16.63 201 ARG A C 1
ATOM 1536 O O . ARG A 1 201 ? 20.286 -47.965 41.927 1.00 16.28 201 ARG A O 1
ATOM 1544 N N . MET A 1 202 ? 21.625 -46.982 43.442 1.00 14.90 202 MET A N 1
ATOM 1545 C CA . MET A 1 202 ? 21.341 -45.648 42.950 1.00 16.30 202 MET A CA 1
ATOM 1546 C C . MET A 1 202 ? 22.164 -45.340 41.710 1.00 17.86 202 MET A C 1
ATOM 1547 O O . MET A 1 202 ? 21.805 -44.437 40.944 1.00 18.50 202 MET A O 1
ATOM 1552 N N . ARG A 1 203 ? 23.268 -46.075 41.514 1.00 18.97 203 ARG A N 1
ATOM 1553 C CA . ARG A 1 203 ? 24.255 -45.709 40.479 1.00 19.49 203 ARG A CA 1
ATOM 1554 C C . ARG A 1 203 ? 23.630 -45.373 39.124 1.00 18.46 203 ARG A C 1
ATOM 1555 O O . ARG A 1 203 ? 23.786 -44.258 38.631 1.00 19.95 203 ARG A O 1
ATOM 1563 N N . PHE A 1 204 ? 22.969 -46.352 38.506 1.00 16.17 204 PHE A N 1
ATOM 1564 C CA . PHE A 1 204 ? 22.447 -46.200 37.140 1.00 14.45 204 PHE A CA 1
ATOM 1565 C C . PHE A 1 204 ? 21.396 -45.078 37.096 1.00 14.25 204 PHE A C 1
ATOM 1566 O O . PHE A 1 204 ? 21.462 -44.201 36.238 1.00 15.51 204 PHE A O 1
ATOM 1574 N N . PRO A 1 205 ? 20.449 -45.057 38.051 1.00 15.62 205 PRO A N 1
ATOM 1575 C CA . PRO A 1 205 ? 19.484 -43.931 38.017 1.00 16.04 205 PRO A CA 1
ATOM 1576 C C . PRO A 1 205 ? 20.118 -42.537 38.139 1.00 16.16 205 PRO A C 1
ATOM 1577 O O . PRO A 1 205 ? 19.746 -41.604 37.407 1.00 18.14 205 PRO A O 1
ATOM 1581 N N . LEU A 1 206 ? 21.132 -42.407 38.976 1.00 16.24 206 LEU A N 1
ATOM 1582 C CA . LEU A 1 206 ? 21.808 -41.109 39.139 1.00 15.75 206 LEU A CA 1
ATOM 1583 C C . LEU A 1 206 ? 22.635 -40.760 37.906 1.00 16.21 206 LEU A C 1
ATOM 1584 O O . LEU A 1 206 ? 22.757 -39.583 37.516 1.00 15.29 206 LEU A O 1
ATOM 1589 N N . GLN A 1 207 ? 23.198 -41.786 37.274 1.00 15.66 207 GLN A N 1
ATOM 1590 C CA . GLN A 1 207 ? 23.904 -41.577 36.008 1.00 15.12 207 GLN A CA 1
ATOM 1591 C C . GLN A 1 207 ? 22.947 -41.020 34.944 1.00 14.48 207 GLN A C 1
ATOM 1592 O O . GLN A 1 207 ? 23.301 -40.104 34.189 1.00 15.21 207 GLN A O 1
ATOM 1598 N N . VAL A 1 208 ? 21.761 -41.608 34.837 1.00 13.31 208 VAL A N 1
ATOM 1599 C CA . VAL A 1 208 ? 20.751 -41.078 33.913 1.00 11.89 208 VAL A CA 1
ATOM 1600 C C . VAL A 1 208 ? 20.362 -39.649 34.256 1.00 14.53 208 VAL A C 1
ATOM 1601 O O . VAL A 1 208 ? 20.345 -38.759 33.390 1.00 15.23 208 VAL A O 1
ATOM 1605 N N . ALA A 1 209 ? 20.186 -39.376 35.543 1.00 15.03 209 ALA A N 1
ATOM 1606 C CA . ALA A 1 209 ? 19.786 -38.034 35.927 1.00 15.51 209 ALA A CA 1
ATOM 1607 C C . ALA A 1 209 ? 20.882 -37.043 35.531 1.00 17.29 209 ALA A C 1
ATOM 1608 O O . ALA A 1 209 ? 20.620 -36.022 34.900 1.00 16.36 209 ALA A O 1
ATOM 1610 N N . GLN A 1 210 ? 22.131 -37.396 35.820 1.00 17.55 210 GLN A N 1
ATOM 1611 C CA . GLN A 1 210 ? 23.212 -36.496 35.527 1.00 18.07 210 GLN A CA 1
ATOM 1612 C C . GLN A 1 210 ? 23.387 -36.293 34.029 1.00 17.96 210 GLN A C 1
ATOM 1613 O O . GLN A 1 210 ? 23.625 -35.186 33.564 1.00 15.45 210 GLN A O 1
ATOM 1619 N N . ALA A 1 211 ? 23.305 -37.382 33.271 1.00 18.38 211 ALA A N 1
ATOM 1620 C CA . ALA A 1 211 ? 23.405 -37.294 31.823 1.00 17.75 211 ALA A CA 1
ATOM 1621 C C . ALA A 1 211 ? 22.275 -36.471 31.197 1.00 18.11 211 ALA A C 1
ATOM 1622 O O . ALA A 1 211 ? 22.485 -35.772 30.210 1.00 19.29 211 ALA A O 1
ATOM 1624 N N . VAL A 1 212 ? 21.060 -36.599 31.710 1.00 18.78 212 VAL A N 1
ATOM 1625 C CA . VAL A 1 212 ? 20.000 -35.723 31.225 1.00 17.31 212 VAL A CA 1
ATOM 1626 C C . VAL A 1 212 ? 20.102 -34.268 31.723 1.00 17.39 212 VAL A C 1
ATOM 1627 O O . VAL A 1 212 ? 19.889 -33.331 30.932 1.00 16.12 212 VAL A O 1
ATOM 1631 N N . ARG A 1 213 ? 20.534 -34.066 32.969 1.00 18.83 213 ARG A N 1
ATOM 1632 C CA . ARG A 1 213 ? 20.780 -32.704 33.456 1.00 20.11 213 ARG A CA 1
ATOM 1633 C C . ARG A 1 213 ? 21.728 -31.977 32.522 1.00 20.21 213 ARG A C 1
ATOM 1634 O O . ARG A 1 213 ? 21.551 -30.792 32.266 1.00 20.31 213 ARG A O 1
ATOM 1642 N N . GLU A 1 214 ? 22.698 -32.704 31.982 1.00 20.61 214 GLU A N 1
ATOM 1643 C CA . GLU A 1 214 ? 23.708 -32.124 31.097 1.00 21.54 214 GLU A CA 1
ATOM 1644 C C . GLU A 1 214 ? 23.167 -31.518 29.806 1.00 21.40 214 GLU A C 1
ATOM 1645 O O . GLU A 1 214 ? 23.740 -30.565 29.295 1.00 21.54 214 GLU A O 1
ATOM 1651 N N . VAL A 1 215 ? 22.089 -32.077 29.258 1.00 21.33 215 VAL A N 1
ATOM 1652 C CA . VAL A 1 215 ? 21.567 -31.588 27.969 1.00 20.01 215 VAL A CA 1
ATOM 1653 C C . VAL A 1 215 ? 20.328 -30.739 28.147 1.00 20.59 215 VAL A C 1
ATOM 1654 O O . VAL A 1 215 ? 19.794 -30.193 27.171 1.00 20.70 215 VAL A O 1
ATOM 1658 N N . VAL A 1 216 ? 19.881 -30.594 29.390 1.00 19.36 216 VAL A N 1
ATOM 1659 C CA . VAL A 1 216 ? 18.755 -29.704 29.677 1.00 18.79 216 VAL A CA 1
ATOM 1660 C C . VAL A 1 216 ? 19.276 -28.444 30.344 1.00 19.67 216 VAL A C 1
ATOM 1661 O O . VAL A 1 216 ? 19.827 -28.496 31.447 1.00 20.24 216 VAL A O 1
ATOM 1665 N N . PRO A 1 217 ? 19.214 -27.322 29.624 1.00 20.81 217 PRO A N 1
ATOM 1666 C CA . PRO A 1 217 ? 19.787 -26.087 30.135 1.00 20.47 217 PRO A CA 1
ATOM 1667 C C . PRO A 1 217 ? 19.135 -25.774 31.456 1.00 19.96 217 PRO A C 1
ATOM 1668 O O . PRO A 1 217 ? 17.956 -26.067 31.625 1.00 20.56 217 PRO A O 1
ATOM 1672 N N . ARG A 1 218 ? 19.863 -25.130 32.360 1.00 19.58 218 ARG A N 1
ATOM 1673 C CA . ARG A 1 218 ? 19.348 -24.863 33.710 1.00 21.15 218 ARG A CA 1
ATOM 1674 C C . ARG A 1 218 ? 18.018 -24.104 33.809 1.00 20.36 218 ARG A C 1
ATOM 1675 O O . ARG A 1 218 ? 17.308 -24.212 34.823 1.00 20.14 218 ARG A O 1
ATOM 1683 N N . GLU A 1 219 ? 17.680 -23.306 32.808 1.00 19.22 219 GLU A N 1
ATOM 1684 C CA . GLU A 1 219 ? 16.422 -22.536 32.939 1.00 19.97 219 GLU A CA 1
ATOM 1685 C C . GLU A 1 219 ? 15.228 -23.466 32.818 1.00 19.12 219 GLU A C 1
ATOM 1686 O O . GLU A 1 219 ? 14.108 -23.098 33.171 1.00 18.08 219 GLU A O 1
ATOM 1692 N N . LEU A 1 220 ? 15.484 -24.674 32.316 1.00 18.10 220 LEU A N 1
ATOM 1693 C CA . LEU A 1 220 ? 14.405 -25.603 32.002 1.00 17.90 220 LEU A CA 1
ATOM 1694 C C . LEU A 1 220 ? 14.360 -26.700 33.068 1.00 16.17 220 LEU A C 1
ATOM 1695 O O . LEU A 1 220 ? 15.318 -27.451 33.233 1.00 17.51 220 LEU A O 1
ATOM 1700 N N . PRO A 1 221 ? 13.281 -26.730 33.860 1.00 16.54 221 PRO A N 1
ATOM 1701 C CA . PRO A 1 221 ? 13.235 -27.628 35.030 1.00 15.70 221 PRO A CA 1
ATOM 1702 C C . PRO A 1 221 ? 13.258 -29.095 34.652 1.00 15.29 221 PRO A C 1
ATOM 1703 O O . PRO A 1 221 ? 12.686 -29.502 33.624 1.00 13.67 221 PRO A O 1
ATOM 1707 N N . LEU A 1 222 ? 13.941 -29.857 35.501 1.00 14.58 222 LEU A N 1
ATOM 1708 C CA . LEU A 1 222 ? 14.103 -31.298 35.386 1.00 13.80 222 LEU A CA 1
ATOM 1709 C C . LEU A 1 222 ? 13.520 -31.919 36.652 1.00 13.83 222 LEU A C 1
ATOM 1710 O O . LEU A 1 222 ? 13.958 -31.623 37.768 1.00 13.93 222 LEU A O 1
ATOM 1715 N N . PHE A 1 223 ? 12.496 -32.748 36.454 1.00 13.62 223 PHE A N 1
ATOM 1716 C CA . PHE A 1 223 ? 11.813 -33.447 37.527 1.00 12.81 223 PHE A CA 1
ATOM 1717 C C . PHE A 1 223 ? 12.346 -34.865 37.523 1.00 12.96 223 PHE A C 1
ATOM 1718 O O . PHE A 1 223 ? 12.821 -35.369 36.504 1.00 14.85 223 PHE A O 1
ATOM 1726 N N . VAL A 1 224 ? 12.237 -35.537 38.657 1.00 12.79 224 VAL A N 1
ATOM 1727 C CA . VAL A 1 224 ? 12.440 -36.964 38.702 1.00 10.47 224 VAL A CA 1
ATOM 1728 C C . VAL A 1 224 ? 11.278 -37.440 39.550 1.00 11.38 224 VAL A C 1
ATOM 1729 O O . VAL A 1 224 ? 11.001 -36.872 40.627 1.00 11.28 224 VAL A O 1
ATOM 1733 N N . ARG A 1 225 ? 10.524 -38.394 39.013 1.00 10.24 225 ARG A N 1
ATOM 1734 C CA . ARG A 1 225 ? 9.505 -39.040 39.791 1.00 8.88 225 ARG A CA 1
ATOM 1735 C C . ARG A 1 225 ? 10.016 -40.335 40.396 1.00 8.94 225 ARG A C 1
ATOM 1736 O O . ARG A 1 225 ? 10.625 -41.168 39.703 1.00 9.94 225 ARG A O 1
ATOM 1744 N N . VAL A 1 226 ? 9.726 -40.532 41.675 1.00 10.33 226 VAL A N 1
ATOM 1745 C CA . VAL A 1 226 ? 10.171 -41.725 42.362 1.00 12.93 226 VAL A CA 1
ATOM 1746 C C . VAL A 1 226 ? 9.082 -42.374 43.194 1.00 13.58 226 VAL A C 1
ATOM 1747 O O . VAL A 1 226 ? 8.203 -41.685 43.712 1.00 14.47 226 VAL A O 1
ATOM 1751 N N . SER A 1 227 ? 9.153 -43.697 43.351 1.00 14.39 227 SER A N 1
ATOM 1752 C CA . SER A 1 227 ? 8.394 -44.366 44.397 1.00 14.17 227 SER A CA 1
ATOM 1753 C C . SER A 1 227 ? 9.148 -44.211 45.697 1.00 14.12 227 SER A C 1
ATOM 1754 O O . SER A 1 227 ? 10.124 -44.921 45.911 1.00 15.04 227 SER A O 1
ATOM 1757 N N . ALA A 1 228 ? 8.637 -43.373 46.604 1.00 14.40 228 ALA A N 1
ATOM 1758 C CA . ALA A 1 228 ? 9.336 -42.987 47.834 1.00 12.34 228 ALA A CA 1
ATOM 1759 C C . ALA A 1 228 ? 9.430 -44.181 48.787 1.00 13.15 228 ALA A C 1
ATOM 1760 O O . ALA A 1 228 ? 10.308 -44.262 49.681 1.00 12.70 228 ALA A O 1
ATOM 1762 N N . THR A 1 229 ? 8.566 -45.144 48.547 1.00 13.36 229 THR A N 1
ATOM 1763 C CA . THR A 1 229 ? 8.677 -46.456 49.201 1.00 14.93 229 THR A CA 1
ATOM 1764 C C . THR A 1 229 ? 8.051 -47.444 48.240 1.00 16.12 229 THR A C 1
ATOM 1765 O O . THR A 1 229 ? 7.163 -47.061 47.456 1.00 16.21 229 THR A O 1
ATOM 1769 N N . ASP A 1 230 ? 8.573 -48.674 48.231 1.00 16.95 230 ASP A N 1
ATOM 1770 C CA . ASP A 1 230 ? 7.914 -49.787 47.518 1.00 19.06 230 ASP A CA 1
ATOM 1771 C C . ASP A 1 230 ? 6.878 -50.539 48.360 1.00 19.33 230 ASP A C 1
ATOM 1772 O O . ASP A 1 230 ? 6.212 -51.463 47.868 1.00 18.56 230 ASP A O 1
ATOM 1777 N N . TRP A 1 231 ? 6.714 -50.107 49.615 1.00 20.48 231 TRP A N 1
ATOM 1778 C CA . TRP A 1 231 ? 5.808 -50.767 50.583 1.00 20.27 231 TRP A CA 1
ATOM 1779 C C . TRP A 1 231 ? 6.115 -52.240 50.895 1.00 21.89 231 TRP A C 1
ATOM 1780 O O . TRP A 1 231 ? 5.253 -52.943 51.438 1.00 22.70 231 TRP A O 1
ATOM 1791 N N . GLY A 1 232 ? 7.312 -52.716 50.551 1.00 22.99 232 GLY A N 1
ATOM 1792 C CA . GLY A 1 232 ? 7.722 -54.089 50.901 1.00 23.23 232 GLY A CA 1
ATOM 1793 C C . GLY A 1 232 ? 8.653 -54.179 52.114 1.00 23.93 232 GLY A C 1
ATOM 1794 O O . GLY A 1 232 ? 9.456 -53.284 52.352 1.00 23.19 232 GLY A O 1
ATOM 1795 N N . GLU A 1 233 ? 8.566 -55.271 52.870 1.00 23.55 233 GLU A N 1
ATOM 1796 C CA . GLU A 1 233 ? 9.536 -55.543 53.922 1.00 26.06 233 GLU A CA 1
ATOM 1797 C C . GLU A 1 233 ? 10.922 -55.647 53.323 1.00 24.74 233 GLU A C 1
ATOM 1798 O O . GLU A 1 233 ? 11.142 -56.373 52.354 1.00 27.22 233 GLU A O 1
ATOM 1804 N N . GLY A 1 234 ? 11.874 -54.957 53.918 1.00 24.49 234 GLY A N 1
ATOM 1805 C CA . GLY A 1 234 ? 13.234 -54.992 53.414 1.00 23.10 234 GLY A CA 1
ATOM 1806 C C . GLY A 1 234 ? 13.378 -54.188 52.139 1.00 23.00 234 GLY A C 1
ATOM 1807 O O . GLY A 1 234 ? 14.465 -54.116 51.570 1.00 24.29 234 GLY A O 1
ATOM 1808 N N . GLY A 1 235 ? 12.283 -53.571 51.693 1.00 21.28 235 GLY A N 1
ATOM 1809 C CA . GLY A 1 235 ? 12.284 -52.797 50.455 1.00 19.30 235 GLY A CA 1
ATOM 1810 C C . GLY A 1 235 ? 12.931 -51.420 50.499 1.00 19.75 235 GLY A C 1
ATOM 1811 O O . GLY A 1 235 ? 13.666 -51.082 51.435 1.00 17.80 235 GLY A O 1
ATOM 1812 N N . TRP A 1 236 ? 12.645 -50.629 49.464 1.00 17.72 236 TRP A N 1
ATOM 1813 C CA . TRP A 1 236 ? 13.063 -49.240 49.396 1.00 17.66 236 TRP A CA 1
ATOM 1814 C C . TRP A 1 236 ? 12.154 -48.396 50.292 1.00 16.64 236 TRP A C 1
ATOM 1815 O O . TRP A 1 236 ? 10.938 -48.436 50.155 1.00 15.69 236 TRP A O 1
ATOM 1826 N N . SER A 1 237 ? 12.755 -47.618 51.181 1.00 15.49 237 SER A N 1
ATOM 1827 C CA . SER A 1 237 ? 11.997 -46.893 52.222 1.00 14.80 237 SER A CA 1
ATOM 1828 C C . SER A 1 237 ? 12.074 -45.368 52.029 1.00 14.65 237 SER A C 1
ATOM 1829 O O . SER A 1 237 ? 12.870 -44.850 51.222 1.00 15.52 237 SER A O 1
ATOM 1832 N N . LEU A 1 238 ? 11.328 -44.636 52.839 1.00 15.39 238 LEU A N 1
ATOM 1833 C CA . LEU A 1 238 ? 11.410 -43.196 52.781 1.00 15.63 238 LEU A CA 1
ATOM 1834 C C . LEU A 1 238 ? 12.833 -42.714 53.090 1.00 16.58 238 LEU A C 1
ATOM 1835 O O . LEU A 1 238 ? 13.334 -41.764 52.485 1.00 17.36 238 LEU A O 1
ATOM 1840 N N . GLU A 1 239 ? 13.522 -43.389 53.992 1.00 16.51 239 GLU A N 1
ATOM 1841 C CA . GLU A 1 239 ? 14.893 -42.971 54.310 1.00 19.02 239 GLU A CA 1
ATOM 1842 C C . GLU A 1 239 ? 15.836 -43.085 53.111 1.00 17.55 239 GLU A C 1
ATOM 1843 O O . GLU A 1 239 ? 16.684 -42.217 52.916 1.00 16.85 239 GLU A O 1
ATOM 1849 N N . ASP A 1 240 ? 15.695 -44.164 52.335 1.00 16.43 240 ASP A N 1
ATOM 1850 C CA . ASP A 1 240 ? 16.436 -44.340 51.089 1.00 14.38 240 ASP A CA 1
ATOM 1851 C C . ASP A 1 240 ? 16.061 -43.195 50.163 1.00 15.57 240 ASP A C 1
ATOM 1852 O O . ASP A 1 240 ? 16.919 -42.589 49.505 1.00 15.99 240 ASP A O 1
ATOM 1857 N N . THR A 1 241 ? 14.765 -42.906 50.082 1.00 14.34 241 THR A N 1
ATOM 1858 C CA . THR A 1 241 ? 14.339 -41.753 49.305 1.00 15.00 241 THR A CA 1
ATOM 1859 C C . THR A 1 241 ? 15.011 -40.422 49.705 1.00 14.49 241 THR A C 1
ATOM 1860 O O . THR A 1 241 ? 15.315 -39.583 48.851 1.00 13.99 241 THR A O 1
ATOM 1864 N N . LEU A 1 242 ? 15.221 -40.215 50.998 1.00 15.61 242 LEU A N 1
ATOM 1865 C CA . LEU A 1 242 ? 15.881 -39.013 51.461 1.00 15.23 242 LEU A CA 1
ATOM 1866 C C . LEU A 1 242 ? 17.328 -38.984 50.937 1.00 16.07 242 LEU A C 1
ATOM 1867 O O . LEU A 1 242 ? 17.830 -37.924 50.502 1.00 15.01 242 LEU A O 1
ATOM 1872 N N . ALA A 1 243 ? 18.003 -40.141 50.977 1.00 15.85 243 ALA A N 1
ATOM 1873 C CA . ALA A 1 243 ? 19.391 -40.225 50.466 1.00 14.95 243 ALA A CA 1
ATOM 1874 C C . ALA A 1 243 ? 19.464 -39.929 48.973 1.00 14.51 243 ALA A C 1
ATOM 1875 O O . ALA A 1 243 ? 20.287 -39.128 48.524 1.00 12.92 243 ALA A O 1
ATOM 1877 N N . PHE A 1 244 ? 18.583 -40.585 48.219 1.00 12.76 244 PHE A N 1
ATOM 1878 C CA . PHE A 1 244 ? 18.415 -40.385 46.795 1.00 13.23 244 PHE A CA 1
ATOM 1879 C C . PHE A 1 244 ? 18.113 -38.909 46.461 1.00 14.09 244 PHE A C 1
ATOM 1880 O O . PHE A 1 244 ? 18.777 -38.321 45.593 1.00 15.76 244 PHE A O 1
ATOM 1888 N N . ALA A 1 245 ? 17.162 -38.296 47.165 1.00 14.87 245 ALA A N 1
ATOM 1889 C CA . ALA A 1 245 ? 16.851 -36.864 46.934 1.00 15.85 245 ALA A CA 1
ATOM 1890 C C . ALA A 1 245 ? 18.073 -35.966 47.132 1.00 16.74 245 ALA A C 1
ATOM 1891 O O . ALA A 1 245 ? 18.318 -35.035 46.349 1.00 16.20 245 ALA A O 1
ATOM 1893 N N . ARG A 1 246 ? 18.873 -36.280 48.140 1.00 17.59 246 ARG A N 1
ATOM 1894 C CA . ARG A 1 246 ? 20.086 -35.507 48.378 1.00 18.96 246 ARG A CA 1
ATOM 1895 C C . ARG A 1 246 ? 21.012 -35.548 47.172 1.00 17.68 246 ARG A C 1
ATOM 1896 O O . ARG A 1 246 ? 21.438 -34.509 46.680 1.00 17.78 246 ARG A O 1
ATOM 1904 N N . ARG A 1 247 ? 21.314 -36.754 46.686 1.00 18.57 247 ARG A N 1
ATOM 1905 C CA . ARG A 1 247 ? 22.110 -36.906 45.463 1.00 16.47 247 ARG A CA 1
ATOM 1906 C C . ARG A 1 247 ? 21.503 -36.183 44.251 1.00 16.23 247 ARG A C 1
ATOM 1907 O O . ARG A 1 247 ? 22.210 -35.492 43.505 1.00 15.54 247 ARG A O 1
ATOM 1915 N N . LEU A 1 248 ? 20.208 -36.380 44.027 1.00 16.03 248 LEU A N 1
ATOM 1916 C CA . LEU A 1 248 ? 19.504 -35.688 42.955 1.00 15.72 248 LEU A CA 1
ATOM 1917 C C . LEU A 1 248 ? 19.714 -34.181 43.094 1.00 16.32 248 LEU A C 1
ATOM 1918 O O . LEU A 1 248 ? 20.063 -33.504 42.134 1.00 15.76 248 LEU A O 1
ATOM 1923 N N . LYS A 1 249 ? 19.533 -33.662 44.300 1.00 16.61 249 LYS A N 1
ATOM 1924 C CA . LYS A 1 249 ? 19.664 -32.219 44.534 1.00 17.65 249 LYS A CA 1
ATOM 1925 C C . LYS A 1 249 ? 21.087 -31.745 44.225 1.00 18.62 249 LYS A C 1
ATOM 1926 O O . LYS A 1 249 ? 21.302 -30.673 43.648 1.00 18.28 249 LYS A O 1
ATOM 1932 N N . GLU A 1 250 ? 22.062 -32.581 44.555 1.00 19.37 250 GLU A N 1
ATOM 1933 C CA . GLU A 1 250 ? 23.449 -32.306 44.177 1.00 19.44 250 GLU A CA 1
ATOM 1934 C C . GLU A 1 250 ? 23.690 -32.287 42.676 1.00 18.82 250 GLU A C 1
ATOM 1935 O O . GLU A 1 250 ? 24.549 -31.560 42.208 1.00 18.02 250 GLU A O 1
ATOM 1941 N N . LEU A 1 251 ? 22.946 -33.096 41.927 1.00 18.95 251 LEU A N 1
ATOM 1942 C CA . LEU A 1 251 ? 23.048 -33.083 40.466 1.00 19.15 251 LEU A CA 1
ATOM 1943 C C . LEU A 1 251 ? 22.289 -31.923 39.790 1.00 18.81 251 LEU A C 1
ATOM 1944 O O . LEU A 1 251 ? 22.318 -31.794 38.565 1.00 19.02 251 LEU A O 1
ATOM 1949 N N . GLY A 1 252 ? 21.675 -31.042 40.579 1.00 17.92 252 GLY A N 1
ATOM 1950 C CA . GLY A 1 252 ? 20.918 -29.926 40.012 1.00 14.95 252 GLY A CA 1
ATOM 1951 C C . GLY A 1 252 ? 19.505 -30.287 39.542 1.00 15.85 252 GLY A C 1
ATOM 1952 O O . GLY A 1 252 ? 18.904 -29.568 38.713 1.00 15.06 252 GLY A O 1
ATOM 1953 N N . VAL A 1 253 ? 18.968 -31.395 40.041 1.00 13.25 253 VAL A N 1
ATOM 1954 C CA . VAL A 1 253 ? 17.609 -31.777 39.670 1.00 13.39 253 VAL A CA 1
ATOM 1955 C C . VAL A 1 253 ? 16.708 -30.753 40.337 1.00 15.00 253 VAL A C 1
ATOM 1956 O O . VAL A 1 253 ? 17.013 -30.313 41.427 1.00 15.54 253 VAL A O 1
ATOM 1960 N N . ASP A 1 254 ? 15.637 -30.331 39.676 1.00 15.99 254 ASP A N 1
ATOM 1961 C CA . ASP A 1 254 ? 14.802 -29.244 40.205 1.00 15.13 254 ASP A CA 1
ATOM 1962 C C . ASP A 1 254 ? 13.707 -29.636 41.230 1.00 13.11 254 ASP A C 1
ATOM 1963 O O . ASP A 1 254 ? 13.412 -28.876 42.147 1.00 13.50 254 ASP A O 1
ATOM 1968 N N . LEU A 1 255 ? 13.064 -30.775 41.035 1.00 12.38 255 LEU A N 1
ATOM 1969 C CA . LEU A 1 255 ? 11.895 -31.136 41.821 1.00 12.04 255 LEU A CA 1
ATOM 1970 C C . LEU A 1 255 ? 11.747 -32.652 41.855 1.00 11.93 255 LEU A C 1
ATOM 1971 O O . LEU A 1 255 ? 12.009 -33.333 40.844 1.00 11.16 255 LEU A O 1
ATOM 1976 N N . LEU A 1 256 ? 11.393 -33.175 43.028 1.00 9.76 256 LEU A N 1
ATOM 1977 C CA . LEU A 1 256 ? 11.152 -34.606 43.173 1.00 10.90 256 LEU A CA 1
ATOM 1978 C C . LEU A 1 256 ? 9.634 -34.863 43.237 1.00 9.31 256 LEU A C 1
ATOM 1979 O O . LEU A 1 256 ? 8.933 -34.375 44.100 1.00 13.27 256 LEU A O 1
ATOM 1984 N N . ASP A 1 257 ? 9.149 -35.598 42.271 1.00 11.52 257 ASP A N 1
ATOM 1985 C CA . ASP A 1 257 ? 7.722 -35.905 42.138 1.00 12.28 257 ASP A CA 1
ATOM 1986 C C . ASP A 1 257 ? 7.483 -37.206 42.903 1.00 11.62 257 ASP A C 1
ATOM 1987 O O . ASP A 1 257 ? 7.973 -38.261 42.516 1.00 13.12 257 ASP A O 1
ATOM 1992 N N . CYS A 1 258 ? 6.819 -37.116 44.046 1.00 13.40 258 CYS A N 1
ATOM 1993 C CA . CYS A 1 258 ? 6.859 -38.199 45.025 1.00 13.10 258 CYS A CA 1
ATOM 1994 C C . CYS A 1 258 ? 5.655 -39.121 44.912 1.00 13.20 258 CYS A C 1
ATOM 1995 O O . CYS A 1 258 ? 4.568 -38.808 45.412 1.00 12.26 258 CYS A O 1
ATOM 1998 N N . SER A 1 259 ? 5.887 -40.274 44.291 1.00 11.91 259 SER A N 1
ATOM 1999 C CA . SER A 1 259 ? 4.877 -41.327 44.188 1.00 13.16 259 SER A CA 1
ATOM 2000 C C . SER A 1 259 ? 5.186 -42.497 45.130 1.00 12.31 259 SER A C 1
ATOM 2001 O O . SER A 1 259 ? 5.943 -42.347 46.076 1.00 12.52 259 SER A O 1
ATOM 2004 N N . SER A 1 260 ? 4.641 -43.678 44.846 1.00 13.05 260 SER A N 1
ATOM 2005 C CA . SER A 1 260 ? 5.042 -44.857 45.609 1.00 13.62 260 SER A CA 1
ATOM 2006 C C . SER A 1 260 ? 4.563 -46.158 44.949 1.00 13.91 260 SER A C 1
ATOM 2007 O O . SER A 1 260 ? 3.814 -46.119 43.974 1.00 15.61 260 SER A O 1
ATOM 2010 N N . GLY A 1 261 ? 5.056 -47.300 45.412 1.00 13.49 261 GLY A N 1
ATOM 2011 C CA . GLY A 1 261 ? 4.550 -48.599 44.908 1.00 13.44 261 GLY A CA 1
ATOM 2012 C C . GLY A 1 261 ? 4.915 -48.938 43.452 1.00 13.80 261 GLY A C 1
ATOM 2013 O O . GLY A 1 261 ? 5.777 -48.307 42.855 1.00 13.11 261 GLY A O 1
ATOM 2014 N N . GLY A 1 262 ? 4.281 -49.972 42.897 1.00 14.12 262 GLY A N 1
ATOM 2015 C CA . GLY A 1 262 ? 4.589 -50.449 41.540 1.00 13.97 262 GLY A CA 1
ATOM 2016 C C . GLY A 1 262 ? 5.731 -51.457 41.373 1.00 14.63 262 GLY A C 1
ATOM 2017 O O . GLY A 1 262 ? 5.808 -52.134 40.349 1.00 14.39 262 GLY A O 1
ATOM 2018 N N . VAL A 1 263 ? 6.630 -51.560 42.351 1.00 14.84 263 VAL A N 1
ATOM 2019 C CA . VAL A 1 263 ? 7.809 -52.423 42.193 1.00 15.60 263 VAL A CA 1
ATOM 2020 C C . VAL A 1 263 ? 7.461 -53.923 42.162 1.00 17.15 263 VAL A C 1
ATOM 2021 O O . VAL A 1 263 ? 7.928 -54.675 41.316 1.00 18.92 263 VAL A O 1
ATOM 2025 N N . VAL A 1 264 ? 6.621 -54.347 43.081 1.00 19.42 264 VAL A N 1
ATOM 2026 C CA . VAL A 1 264 ? 6.027 -55.671 43.036 1.00 20.12 264 VAL A CA 1
ATOM 2027 C C . VAL A 1 264 ? 4.536 -55.535 43.339 1.00 21.42 264 VAL A C 1
ATOM 2028 O O . VAL A 1 264 ? 4.087 -54.508 43.819 1.00 21.62 264 VAL A O 1
ATOM 2032 N N . LEU A 1 265 ? 3.780 -56.599 43.125 1.00 24.10 265 LEU A N 1
ATOM 2033 C CA . LEU A 1 265 ? 2.331 -56.508 43.211 1.00 26.23 265 LEU A CA 1
ATOM 2034 C C . LEU A 1 265 ? 1.831 -56.825 44.630 1.00 27.70 265 LEU A C 1
ATOM 2035 O O . LEU A 1 265 ? 0.915 -56.185 45.147 1.00 28.59 265 LEU A O 1
ATOM 2040 N N . ARG A 1 266 ? 2.418 -57.808 45.282 1.00 27.33 266 ARG A N 1
ATOM 2041 C CA . ARG A 1 266 ? 1.792 -58.247 46.507 1.00 28.50 266 ARG A CA 1
ATOM 2042 C C . ARG A 1 266 ? 2.282 -57.539 47.762 1.00 28.41 266 ARG A C 1
ATOM 2043 O O . ARG A 1 266 ? 2.866 -58.145 48.668 1.00 28.26 266 ARG A O 1
ATOM 2051 N N . VAL A 1 267 ? 1.980 -56.251 47.830 1.00 26.96 267 VAL A N 1
ATOM 2052 C CA . VAL A 1 267 ? 2.133 -55.515 49.056 1.00 26.34 267 VAL A CA 1
ATOM 2053 C C . VAL A 1 267 ? 0.823 -54.815 49.347 1.00 27.67 267 VAL A C 1
ATOM 2054 O O . VAL A 1 267 ? -0.029 -54.677 48.470 1.00 28.28 267 VAL A O 1
ATOM 2058 N N . ARG A 1 268 ? 0.656 -54.387 50.590 1.00 28.93 268 ARG A N 1
ATOM 2059 C CA . ARG A 1 268 ? -0.493 -53.582 50.954 1.00 30.96 268 ARG A CA 1
ATOM 2060 C C . ARG A 1 268 ? -0.111 -52.122 50.987 1.00 29.87 268 ARG A C 1
ATOM 2061 O O . ARG A 1 268 ? 0.917 -51.733 51.577 1.00 28.67 268 ARG A O 1
ATOM 2069 N N . ILE A 1 269 ? -0.957 -51.323 50.347 1.00 29.24 269 ILE A N 1
ATOM 2070 C CA . ILE A 1 269 ? -0.700 -49.906 50.140 1.00 28.82 269 ILE A CA 1
ATOM 2071 C C . ILE A 1 269 ? -1.850 -49.173 50.797 1.00 28.25 269 ILE A C 1
ATOM 2072 O O . ILE A 1 269 ? -3.008 -49.381 50.426 1.00 28.68 269 ILE A O 1
ATOM 2077 N N . PRO A 1 270 ? -1.546 -48.369 51.828 1.00 27.04 270 PRO A N 1
ATOM 2078 C CA . PRO A 1 270 ? -2.625 -47.795 52.623 1.00 26.03 270 PRO A CA 1
ATOM 2079 C C . PRO A 1 270 ? -3.230 -46.599 51.895 1.00 25.20 270 PRO A C 1
ATOM 2080 O O . PRO A 1 270 ? -2.943 -45.452 52.256 1.00 22.99 270 PRO A O 1
ATOM 2084 N N . LEU A 1 271 ? -4.034 -46.865 50.864 1.00 23.61 271 LEU A N 1
ATOM 2085 C CA . LEU A 1 271 ? -4.608 -45.786 50.066 1.00 22.59 271 LEU A CA 1
ATOM 2086 C C . LEU A 1 271 ? -5.460 -44.909 50.977 1.00 20.93 271 LEU A C 1
ATOM 2087 O O . LEU A 1 271 ? -6.234 -45.430 51.748 1.00 20.96 271 LEU A O 1
ATOM 2092 N N . ALA A 1 272 ? -5.253 -43.596 50.947 1.00 18.62 272 ALA A N 1
ATOM 2093 C CA . ALA A 1 272 ? -6.180 -42.643 51.553 1.00 16.97 272 ALA A CA 1
ATOM 2094 C C . ALA A 1 272 ? -5.897 -41.337 50.867 1.00 16.72 272 ALA A C 1
ATOM 2095 O O . ALA A 1 272 ? -4.877 -41.203 50.196 1.00 16.95 272 ALA A O 1
ATOM 2097 N N . PRO A 1 273 ? -6.818 -40.375 50.986 1.00 14.07 273 PRO A N 1
ATOM 2098 C CA . PRO A 1 273 ? -6.466 -39.126 50.380 1.00 13.63 273 PRO A CA 1
ATOM 2099 C C . PRO A 1 273 ? -5.167 -38.574 50.948 1.00 13.88 273 PRO A C 1
ATOM 2100 O O . PRO A 1 273 ? -4.983 -38.526 52.186 1.00 13.22 273 PRO A O 1
ATOM 2104 N N . GLY A 1 274 ? -4.313 -38.082 50.049 1.00 13.31 274 GLY A N 1
ATOM 2105 C CA . GLY A 1 274 ? -3.031 -37.520 50.434 1.00 12.55 274 GLY A CA 1
ATOM 2106 C C . GLY A 1 274 ? -2.039 -38.489 51.050 1.00 13.66 274 GLY A C 1
ATOM 2107 O O . GLY A 1 274 ? -1.091 -38.052 51.703 1.00 16.03 274 GLY A O 1
ATOM 2108 N N . PHE A 1 275 ? -2.212 -39.793 50.825 1.00 14.12 275 PHE A N 1
ATOM 2109 C CA . PHE A 1 275 ? -1.305 -40.788 51.413 1.00 14.22 275 PHE A CA 1
ATOM 2110 C C . PHE A 1 275 ? 0.147 -40.708 51.025 1.00 14.85 275 PHE A C 1
ATOM 2111 O O . PHE A 1 275 ? 0.979 -41.300 51.700 1.00 12.86 275 PHE A O 1
ATOM 2119 N N . GLN A 1 276 ? 0.476 -40.021 49.923 1.00 14.55 276 GLN A N 1
ATOM 2120 C CA . GLN A 1 276 ? 1.860 -39.938 49.522 1.00 14.11 276 GLN A CA 1
ATOM 2121 C C . GLN A 1 276 ? 2.396 -38.559 49.891 1.00 14.53 276 GLN A C 1
ATOM 2122 O O . GLN A 1 276 ? 3.576 -38.263 49.714 1.00 15.99 276 GLN A O 1
ATOM 2128 N N . VAL A 1 277 ? 1.540 -37.728 50.463 1.00 13.85 277 VAL A N 1
ATOM 2129 C CA . VAL A 1 277 ? 1.954 -36.383 50.833 1.00 13.06 277 VAL A CA 1
ATOM 2130 C C . VAL A 1 277 ? 3.089 -36.338 51.880 1.00 12.83 277 VAL A C 1
ATOM 2131 O O . VAL A 1 277 ? 3.967 -35.480 51.806 1.00 12.74 277 VAL A O 1
ATOM 2135 N N . PRO A 1 278 ? 3.055 -37.237 52.872 1.00 12.14 278 PRO A N 1
ATOM 2136 C CA . PRO A 1 278 ? 4.127 -37.293 53.858 1.00 12.41 278 PRO A CA 1
ATOM 2137 C C . PRO A 1 278 ? 5.499 -37.505 53.205 1.00 13.44 278 PRO A C 1
ATOM 2138 O O . PRO A 1 278 ? 6.514 -37.009 53.714 1.00 12.80 278 PRO A O 1
ATOM 2142 N N . PHE A 1 279 ? 5.524 -38.187 52.051 1.00 13.40 279 PHE A N 1
ATOM 2143 C CA . PHE A 1 279 ? 6.777 -38.363 51.298 1.00 12.42 279 PHE A CA 1
ATOM 2144 C C . PHE A 1 279 ? 7.295 -37.103 50.652 1.00 11.70 279 PHE A C 1
ATOM 2145 O O . PHE A 1 279 ? 8.481 -36.816 50.708 1.00 11.56 279 PHE A O 1
ATOM 2153 N N . ALA A 1 280 ? 6.408 -36.340 50.033 1.00 11.37 280 ALA A N 1
ATOM 2154 C CA . ALA A 1 280 ? 6.798 -35.032 49.519 1.00 11.80 280 ALA A CA 1
ATOM 2155 C C . ALA A 1 280 ? 7.236 -34.121 50.701 1.00 11.97 280 ALA A C 1
ATOM 2156 O O . ALA A 1 280 ? 8.210 -33.352 50.612 1.00 10.80 280 ALA A O 1
ATOM 2158 N N . ASP A 1 281 ? 6.540 -34.248 51.831 1.00 13.92 281 ASP A N 1
ATOM 2159 C CA . ASP A 1 281 ? 6.788 -33.338 52.973 1.00 15.03 281 ASP A CA 1
ATOM 2160 C C . ASP A 1 281 ? 8.181 -33.590 53.619 1.00 14.98 281 ASP A C 1
ATOM 2161 O O . ASP A 1 281 ? 8.984 -32.660 53.800 1.00 15.23 281 ASP A O 1
ATOM 2166 N N . ALA A 1 282 ? 8.533 -34.858 53.798 1.00 14.54 282 ALA A N 1
ATOM 2167 C CA . ALA A 1 282 ? 9.830 -35.218 54.379 1.00 15.08 282 ALA A CA 1
ATOM 2168 C C . ALA A 1 282 ? 11.026 -34.773 53.516 1.00 15.49 282 ALA A C 1
ATOM 2169 O O . ALA A 1 282 ? 11.988 -34.134 53.993 1.00 14.83 282 ALA A O 1
ATOM 2171 N N . VAL A 1 283 ? 10.986 -35.152 52.245 1.00 15.32 283 VAL A N 1
ATOM 2172 C CA . VAL A 1 283 ? 12.019 -34.749 51.319 1.00 13.65 283 VAL A CA 1
ATOM 2173 C C . VAL A 1 283 ? 12.159 -33.218 51.346 1.00 15.51 283 VAL A C 1
ATOM 2174 O O . VAL A 1 283 ? 13.258 -32.681 51.481 1.00 13.68 283 VAL A O 1
ATOM 2178 N N . ARG A 1 284 ? 11.035 -32.526 51.245 1.00 14.76 284 ARG A N 1
ATOM 2179 C CA . ARG A 1 284 ? 11.088 -31.087 51.115 1.00 16.62 284 ARG A CA 1
ATOM 2180 C C . ARG A 1 284 ? 11.724 -30.470 52.366 1.00 16.43 284 ARG A C 1
ATOM 2181 O O . ARG A 1 284 ? 12.637 -29.663 52.283 1.00 14.55 284 ARG A O 1
ATOM 2189 N N . LYS A 1 285 ? 11.240 -30.882 53.529 1.00 16.93 285 LYS A N 1
ATOM 2190 C CA . LYS A 1 285 ? 11.611 -30.215 54.759 1.00 17.68 285 LYS A CA 1
ATOM 2191 C C . LYS A 1 285 ? 12.981 -30.675 55.244 1.00 19.07 285 LYS A C 1
ATOM 2192 O O . LYS A 1 285 ? 13.663 -29.936 55.923 1.00 19.69 285 LYS A O 1
ATOM 2198 N N . ARG A 1 286 ? 13.384 -31.883 54.873 1.00 19.71 286 ARG A N 1
ATOM 2199 C CA . ARG A 1 286 ? 14.581 -32.481 55.463 1.00 21.00 286 ARG A CA 1
ATOM 2200 C C . ARG A 1 286 ? 15.775 -32.423 54.519 1.00 21.74 286 ARG A C 1
ATOM 2201 O O . ARG A 1 286 ? 16.923 -32.377 54.961 1.00 23.17 286 ARG A O 1
ATOM 2209 N N . VAL A 1 287 ? 15.509 -32.359 53.219 1.00 20.61 287 VAL A N 1
ATOM 2210 C CA . VAL A 1 287 ? 16.580 -32.378 52.248 1.00 19.64 287 VAL A CA 1
ATOM 2211 C C . VAL A 1 287 ? 16.657 -31.060 51.518 1.00 18.94 287 VAL A C 1
ATOM 2212 O O . VAL A 1 287 ? 17.721 -30.675 51.065 1.00 19.15 287 VAL A O 1
ATOM 2216 N N . GLY A 1 288 ? 15.546 -30.333 51.455 1.00 17.14 288 GLY A N 1
ATOM 2217 C CA . GLY A 1 288 ? 15.570 -29.002 50.870 1.00 16.84 288 GLY A CA 1
ATOM 2218 C C . GLY A 1 288 ? 15.355 -29.028 49.361 1.00 16.73 288 GLY A C 1
ATOM 2219 O O . GLY A 1 288 ? 15.545 -28.027 48.671 1.00 17.24 288 GLY A O 1
ATOM 2220 N N . LEU A 1 289 ? 15.033 -30.210 48.844 1.00 14.78 289 LEU A N 1
ATOM 2221 C CA . LEU A 1 289 ? 14.739 -30.387 47.445 1.00 12.68 289 LEU A CA 1
ATOM 2222 C C . LEU A 1 289 ? 13.236 -30.113 47.243 1.00 11.85 289 LEU A C 1
ATOM 2223 O O . LEU A 1 289 ? 12.422 -30.590 47.995 1.00 11.85 289 LEU A O 1
ATOM 2228 N N . ARG A 1 290 ? 12.882 -29.304 46.261 1.00 12.09 290 ARG A N 1
ATOM 2229 C CA . ARG A 1 290 ? 11.461 -28.968 46.036 1.00 12.25 290 ARG A CA 1
ATOM 2230 C C . ARG A 1 290 ? 10.675 -30.213 45.654 1.00 11.68 290 ARG A C 1
ATOM 2231 O O . ARG A 1 290 ? 11.238 -31.106 45.028 1.00 11.22 290 ARG A O 1
ATOM 2239 N N . THR A 1 291 ? 9.412 -30.324 46.089 1.00 13.21 291 THR A N 1
ATOM 2240 C CA . THR A 1 291 ? 8.656 -31.557 45.830 1.00 12.51 291 THR A CA 1
ATOM 2241 C C . THR A 1 291 ? 7.288 -31.343 45.176 1.00 12.46 291 THR A C 1
ATOM 2242 O O . THR A 1 291 ? 6.698 -30.276 45.292 1.00 12.04 291 THR A O 1
ATOM 2246 N N . GLY A 1 292 ? 6.862 -32.335 44.394 1.00 14.38 292 GLY A N 1
ATOM 2247 C CA . GLY A 1 292 ? 5.508 -32.407 43.860 1.00 13.38 292 GLY A CA 1
ATOM 2248 C C . GLY A 1 292 ? 4.740 -33.478 44.610 1.00 13.65 292 GLY A C 1
ATOM 2249 O O . GLY A 1 292 ? 5.248 -34.580 44.802 1.00 12.44 292 GLY A O 1
ATOM 2250 N N . ALA A 1 293 ? 3.544 -33.127 45.099 1.00 14.46 293 ALA A N 1
ATOM 2251 C CA . ALA A 1 293 ? 2.665 -34.105 45.763 1.00 13.65 293 ALA A CA 1
ATOM 2252 C C . ALA A 1 293 ? 1.614 -34.629 44.798 1.00 13.43 293 ALA A C 1
ATOM 2253 O O . ALA A 1 293 ? 1.040 -33.863 43.993 1.00 11.33 293 ALA A O 1
ATOM 2255 N N . VAL A 1 294 ? 1.359 -35.937 44.920 1.00 12.54 294 VAL A N 1
ATOM 2256 C CA . VAL A 1 294 ? 0.386 -36.638 44.091 1.00 10.99 294 VAL A CA 1
ATOM 2257 C C . VAL A 1 294 ? -0.184 -37.832 44.884 1.00 10.59 294 VAL A C 1
ATOM 2258 O O . VAL A 1 294 ? 0.507 -38.478 45.689 1.00 10.31 294 VAL A O 1
ATOM 2262 N N . GLY A 1 295 ? -1.452 -38.141 44.614 1.00 9.53 295 GLY A N 1
ATOM 2263 C CA . GLY A 1 295 ? -2.109 -39.312 45.161 1.00 9.70 295 GLY A CA 1
ATOM 2264 C C . GLY A 1 295 ? -3.437 -38.972 45.829 1.00 11.31 295 GLY A C 1
ATOM 2265 O O . GLY A 1 295 ? -3.457 -38.515 46.950 1.00 11.09 295 GLY A O 1
ATOM 2266 N N . LEU A 1 296 ? -4.547 -39.127 45.112 1.00 11.95 296 LEU A N 1
ATOM 2267 C CA . LEU A 1 296 ? -5.861 -38.927 45.715 1.00 12.59 296 LEU A CA 1
ATOM 2268 C C . LEU A 1 296 ? -6.038 -37.506 46.214 1.00 12.50 296 LEU A C 1
ATOM 2269 O O . LEU A 1 296 ? -6.495 -37.278 47.340 1.00 14.86 296 LEU A O 1
ATOM 2274 N N . ILE A 1 297 ? -5.566 -36.559 45.415 1.00 12.31 297 ILE A N 1
ATOM 2275 C CA . ILE A 1 297 ? -5.805 -35.160 45.645 1.00 12.00 297 ILE A CA 1
ATOM 2276 C C . ILE A 1 297 ? -6.970 -34.725 44.771 1.00 12.94 297 ILE A C 1
ATOM 2277 O O . ILE A 1 297 ? -6.860 -34.730 43.524 1.00 14.23 297 ILE A O 1
ATOM 2282 N N . THR A 1 298 ? -8.107 -34.412 45.404 1.00 12.81 298 THR A N 1
ATOM 2283 C CA . THR A 1 298 ? -9.365 -34.216 44.661 1.00 12.12 298 THR A CA 1
ATOM 2284 C C . THR A 1 298 ? -10.114 -32.931 45.010 1.00 13.62 298 THR A C 1
ATOM 2285 O O . THR A 1 298 ? -11.193 -32.663 44.468 1.00 13.60 298 THR A O 1
ATOM 2289 N N . THR A 1 299 ? -9.556 -32.138 45.920 1.00 12.79 299 THR A N 1
ATOM 2290 C CA . THR A 1 299 ? -10.305 -31.050 46.530 1.00 13.96 299 THR A CA 1
ATOM 2291 C C . THR A 1 299 ? -9.456 -29.781 46.563 1.00 13.17 299 THR A C 1
ATOM 2292 O O . THR A 1 299 ? -8.260 -29.856 46.761 1.00 13.39 299 THR A O 1
ATOM 2296 N N . PRO A 1 300 ? -10.051 -28.628 46.233 1.00 13.25 300 PRO A N 1
ATOM 2297 C CA . PRO A 1 300 ? -9.221 -27.421 46.201 1.00 13.32 300 PRO A CA 1
ATOM 2298 C C . PRO A 1 300 ? -8.645 -27.100 47.585 1.00 13.74 300 PRO A C 1
ATOM 2299 O O . PRO A 1 300 ? -7.485 -26.691 47.716 1.00 13.45 300 PRO A O 1
ATOM 2303 N N . GLU A 1 301 ? -9.424 -27.403 48.620 1.00 15.84 301 GLU A N 1
ATOM 2304 C CA . GLU A 1 301 ? -9.099 -27.010 49.990 1.00 16.58 301 GLU A CA 1
ATOM 2305 C C . GLU A 1 301 ? -7.967 -27.894 50.494 1.00 15.74 301 GLU A C 1
ATOM 2306 O O . GLU A 1 301 ? -7.123 -27.462 51.267 1.00 14.54 301 GLU A O 1
ATOM 2312 N N . GLN A 1 302 ? -8.023 -29.154 50.076 1.00 15.08 302 GLN A N 1
ATOM 2313 C CA . GLN A 1 302 ? -6.965 -30.142 50.287 1.00 14.91 302 GLN A CA 1
ATOM 2314 C C . GLN A 1 302 ? -5.676 -29.733 49.579 1.00 16.32 302 GLN A C 1
ATOM 2315 O O . GLN A 1 302 ? -4.605 -29.688 50.197 1.00 17.58 302 GLN A O 1
ATOM 2321 N N . ALA A 1 303 ? -5.760 -29.387 48.293 1.00 15.75 303 ALA A N 1
ATOM 2322 C CA . ALA A 1 303 ? -4.561 -28.907 47.624 1.00 15.08 303 ALA A CA 1
ATOM 2323 C C . ALA A 1 303 ? -3.967 -27.700 48.336 1.00 15.35 303 ALA A C 1
ATOM 2324 O O . ALA A 1 303 ? -2.747 -27.643 48.582 1.00 15.12 303 ALA A O 1
ATOM 2326 N N . GLU A 1 304 ? -4.805 -26.711 48.635 1.00 14.64 304 GLU A N 1
ATOM 2327 C CA . GLU A 1 304 ? -4.315 -25.512 49.335 1.00 15.79 304 GLU A CA 1
ATOM 2328 C C . GLU A 1 304 ? -3.622 -25.840 50.656 1.00 14.52 304 GLU A C 1
ATOM 2329 O O . GLU A 1 304 ? -2.562 -25.283 50.991 1.00 15.99 304 GLU A O 1
ATOM 2335 N N . THR A 1 305 ? -4.215 -26.757 51.402 1.00 14.57 305 THR A N 1
ATOM 2336 C CA . THR A 1 305 ? -3.817 -26.986 52.768 1.00 13.29 305 THR A CA 1
ATOM 2337 C C . THR A 1 305 ? -2.458 -27.618 52.781 1.00 14.36 305 THR A C 1
ATOM 2338 O O . THR A 1 305 ? -1.565 -27.201 53.517 1.00 13.84 305 THR A O 1
ATOM 2342 N N . LEU A 1 306 ? -2.233 -28.563 51.878 1.00 15.04 306 LEU A N 1
ATOM 2343 C CA . LEU A 1 306 ? -0.931 -29.191 51.888 1.00 14.12 306 LEU A CA 1
ATOM 2344 C C . LEU A 1 306 ? 0.173 -28.205 51.477 1.00 14.54 306 LEU A C 1
ATOM 2345 O O . LEU A 1 306 ? 1.278 -28.244 52.040 1.00 14.68 306 LEU A O 1
ATOM 2350 N N . LEU A 1 307 ? -0.134 -27.271 50.576 1.00 13.09 307 LEU A N 1
ATOM 2351 C CA . LEU A 1 307 ? 0.811 -26.204 50.246 1.00 14.44 307 LEU A CA 1
ATOM 2352 C C . LEU A 1 307 ? 1.016 -25.286 51.461 1.00 15.67 307 LEU A C 1
ATOM 2353 O O . LEU A 1 307 ? 2.139 -24.880 51.747 1.00 16.83 307 LEU A O 1
ATOM 2358 N N . GLN A 1 308 ? -0.068 -24.930 52.152 1.00 15.59 308 GLN A N 1
ATOM 2359 C CA . GLN A 1 308 ? 0.027 -24.056 53.333 1.00 15.31 308 GLN A CA 1
ATOM 2360 C C . GLN A 1 308 ? 0.943 -24.730 54.395 1.00 16.84 308 GLN A C 1
ATOM 2361 O O . GLN A 1 308 ? 1.698 -24.053 55.085 1.00 16.32 308 GLN A O 1
ATOM 2367 N N . ALA A 1 309 ? 0.923 -26.064 54.438 1.00 15.04 309 ALA A N 1
ATOM 2368 C CA . ALA A 1 309 ? 1.698 -26.845 55.413 1.00 13.73 309 ALA A CA 1
ATOM 2369 C C . ALA A 1 309 ? 3.191 -26.999 55.093 1.00 12.97 309 ALA A C 1
ATOM 2370 O O . ALA A 1 309 ? 3.957 -27.513 55.906 1.00 13.54 309 ALA A O 1
ATOM 2372 N N . GLY A 1 310 ? 3.597 -26.531 53.917 1.00 14.22 310 GLY A N 1
ATOM 2373 C CA . GLY A 1 310 ? 4.949 -26.710 53.431 1.00 13.47 310 GLY A CA 1
ATOM 2374 C C . GLY A 1 310 ? 5.159 -28.152 52.992 1.00 14.26 310 GLY A C 1
ATOM 2375 O O . GLY A 1 310 ? 6.266 -28.636 53.029 1.00 15.83 310 GLY A O 1
ATOM 2376 N N . SER A 1 311 ? 4.098 -28.874 52.643 1.00 13.06 311 SER A N 1
ATOM 2377 C CA . SER A 1 311 ? 4.275 -30.315 52.330 1.00 13.85 311 SER A CA 1
ATOM 2378 C C . SER A 1 311 ? 4.858 -30.532 50.935 1.00 14.19 311 SER A C 1
ATOM 2379 O O . SER A 1 311 ? 5.461 -31.576 50.654 1.00 14.31 311 SER A O 1
ATOM 2382 N N . ALA A 1 312 ? 4.610 -29.586 50.032 1.00 13.64 312 ALA A N 1
ATOM 2383 C CA . ALA A 1 312 ? 5.070 -29.730 48.650 1.00 13.18 312 ALA A CA 1
ATOM 2384 C C . ALA A 1 312 ? 5.178 -28.344 48.065 1.00 14.21 312 ALA A C 1
ATOM 2385 O O . ALA A 1 312 ? 4.607 -27.411 48.634 1.00 14.11 312 ALA A O 1
ATOM 2387 N N . ASP A 1 313 ? 5.780 -28.224 46.875 1.00 13.12 313 ASP A N 1
ATOM 2388 C CA . ASP A 1 313 ? 5.689 -26.981 46.105 1.00 14.00 313 ASP A CA 1
ATOM 2389 C C . ASP A 1 313 ? 4.664 -26.978 44.972 1.00 14.08 313 ASP A C 1
ATOM 2390 O O . ASP A 1 313 ? 4.222 -25.912 44.512 1.00 11.52 313 ASP A O 1
ATOM 2395 N N . LEU A 1 314 ? 4.321 -28.172 44.496 1.00 12.96 314 LEU A N 1
ATOM 2396 C CA . LEU A 1 314 ? 3.478 -28.311 43.312 1.00 11.88 314 LEU A CA 1
ATOM 2397 C C . LEU A 1 314 ? 2.440 -29.394 43.606 1.00 12.32 314 LEU A C 1
ATOM 2398 O O . LEU A 1 314 ? 2.749 -30.379 44.261 1.00 12.49 314 LEU A O 1
ATOM 2403 N N . VAL A 1 315 ? 1.186 -29.170 43.227 1.00 13.23 315 VAL A N 1
ATOM 2404 C CA . VAL A 1 315 ? 0.152 -30.187 43.420 1.00 13.99 315 VAL A CA 1
ATOM 2405 C C . VAL A 1 315 ? -0.096 -30.831 42.042 1.00 14.11 315 VAL A C 1
ATOM 2406 O O . VAL A 1 315 ? -0.389 -30.129 41.072 1.00 11.06 315 VAL A O 1
ATOM 2410 N N . LEU A 1 316 ? 0.136 -32.136 41.943 1.00 13.01 316 LEU A N 1
ATOM 2411 C CA . LEU A 1 316 ? -0.211 -32.878 40.737 1.00 12.76 316 LEU A CA 1
ATOM 2412 C C . LEU A 1 316 ? -1.521 -33.633 40.893 1.00 14.05 316 LEU A C 1
ATOM 2413 O O . LEU A 1 316 ? -1.785 -34.341 41.922 1.00 13.58 316 LEU A O 1
ATOM 2418 N N . LEU A 1 317 ? -2.315 -33.518 39.832 1.00 13.25 317 LEU A N 1
ATOM 2419 C CA . LEU A 1 317 ? -3.640 -34.108 39.762 1.00 13.82 317 LEU A CA 1
ATOM 2420 C C . LEU A 1 317 ? -3.674 -35.149 38.649 1.00 12.68 317 LEU A C 1
ATOM 2421 O O . LEU A 1 317 ? -3.301 -34.853 37.511 1.00 12.43 317 LEU A O 1
ATOM 2426 N N . GLY A 1 318 ? -4.177 -36.344 38.962 1.00 11.97 318 GLY A N 1
ATOM 2427 C CA . GLY A 1 318 ? -4.325 -37.398 37.954 1.00 10.75 318 GLY A CA 1
ATOM 2428 C C . GLY A 1 318 ? -5.775 -37.674 3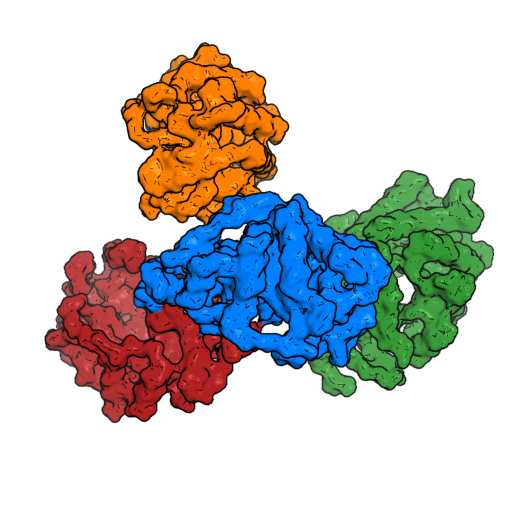7.620 1.00 12.81 318 GLY A C 1
ATOM 2429 O O . GLY A 1 318 ? -6.381 -36.986 36.791 1.00 10.33 318 GLY A O 1
ATOM 2430 N N . ARG A 1 319 ? -6.357 -38.645 38.320 1.00 12.22 319 ARG A N 1
ATOM 2431 C CA . ARG A 1 319 ? -7.704 -39.088 37.988 1.00 13.01 319 ARG A CA 1
ATOM 2432 C C . ARG A 1 319 ? -8.799 -38.011 37.995 1.00 13.99 319 ARG A C 1
ATOM 2433 O O . ARG A 1 319 ? -9.740 -38.100 37.211 1.00 12.94 319 ARG A O 1
ATOM 2441 N N . VAL A 1 320 ? -8.680 -36.995 38.852 1.00 13.08 320 VAL A N 1
ATOM 2442 C CA . VAL A 1 320 ? -9.710 -35.956 38.927 1.00 13.86 320 VAL A CA 1
ATOM 2443 C C . VAL A 1 320 ? -9.809 -35.117 37.650 1.00 14.66 320 VAL A C 1
ATOM 2444 O O . VAL A 1 320 ? -10.902 -34.644 37.285 1.00 15.37 320 VAL A O 1
ATOM 2448 N N . LEU A 1 321 ? -8.672 -34.956 36.968 1.00 14.14 321 LEU A N 1
ATOM 2449 C CA . LEU A 1 321 ? -8.630 -34.307 35.669 1.00 13.57 321 LEU A CA 1
ATOM 2450 C C . LEU A 1 321 ? -9.075 -35.222 34.513 1.00 15.28 321 LEU A C 1
ATOM 2451 O O . LEU A 1 321 ? -9.185 -34.764 33.383 1.00 12.90 321 LEU A O 1
ATOM 2456 N N . LEU A 1 322 ? -9.282 -36.514 34.784 1.00 15.81 322 LEU A N 1
ATOM 2457 C CA . LEU A 1 322 ? -9.833 -37.396 33.771 1.00 15.15 322 LEU A CA 1
ATOM 2458 C C . LEU A 1 322 ? -11.344 -37.215 33.773 1.00 17.64 322 LEU A C 1
ATOM 2459 O O . LEU A 1 322 ? -11.988 -37.200 32.723 1.00 17.86 322 LEU A O 1
ATOM 2464 N N . ARG A 1 323 ? -11.911 -37.059 34.962 1.00 18.19 323 ARG A N 1
ATOM 2465 C CA . ARG A 1 323 ? -13.354 -36.946 35.067 1.00 19.61 323 ARG A CA 1
ATOM 2466 C C . ARG A 1 323 ? -13.818 -35.504 35.161 1.00 19.11 323 ARG A C 1
ATOM 2467 O O . ARG A 1 323 ? -14.993 -35.214 34.916 1.00 18.00 323 ARG A O 1
ATOM 2475 N N . ASP A 1 324 ? -12.898 -34.600 35.495 1.00 16.75 324 ASP A N 1
ATOM 2476 C CA . ASP A 1 324 ? -13.279 -33.220 35.752 1.00 17.51 324 ASP A CA 1
ATOM 2477 C C . ASP A 1 324 ? -12.229 -32.290 35.160 1.00 16.90 324 ASP A C 1
ATOM 2478 O O . ASP A 1 324 ? -11.428 -31.716 35.872 1.00 16.79 324 ASP A O 1
ATOM 2483 N N . PRO A 1 325 ? -12.162 -32.214 33.831 1.00 17.58 325 PRO A N 1
ATOM 2484 C CA . PRO A 1 325 ? -10.925 -31.638 33.271 1.00 16.23 325 PRO A CA 1
ATOM 2485 C C . PRO A 1 325 ? -10.796 -30.133 33.474 1.00 14.90 325 PRO A C 1
ATOM 2486 O O . PRO A 1 325 ? -9.676 -29.583 33.362 1.00 14.42 325 PRO A O 1
ATOM 2490 N N . TYR A 1 326 ? -11.922 -29.485 33.765 1.00 14.34 326 TYR A N 1
ATOM 2491 C CA . TYR A 1 326 ? -11.970 -28.069 34.150 1.00 15.67 326 TYR A CA 1
ATOM 2492 C C . TYR A 1 326 ? -11.900 -27.849 35.670 1.00 16.78 326 TYR A C 1
ATOM 2493 O O . TYR A 1 326 ? -12.064 -26.726 36.163 1.00 18.41 326 TYR A O 1
ATOM 2502 N N . PHE A 1 327 ? -11.557 -28.897 36.402 1.00 18.27 327 PHE A N 1
ATOM 2503 C CA . PHE A 1 327 ? -11.303 -28.773 37.838 1.00 19.35 327 PHE A CA 1
ATOM 2504 C C . PHE A 1 327 ? -10.614 -27.474 38.253 1.00 18.61 327 PHE A C 1
ATOM 2505 O O . PHE A 1 327 ? -11.020 -26.831 39.218 1.00 20.29 327 PHE A O 1
ATOM 2513 N N . PRO A 1 328 ? -9.509 -27.107 37.583 1.00 19.51 328 PRO A N 1
ATOM 2514 C CA . PRO A 1 328 ? -8.771 -25.981 38.181 1.00 18.32 328 PRO A CA 1
ATOM 2515 C C . PRO A 1 328 ? -9.540 -24.654 38.142 1.00 18.98 328 PRO A C 1
ATOM 2516 O O . PRO A 1 328 ? -9.313 -23.805 38.995 1.00 17.55 328 PRO A O 1
ATOM 2520 N N . LEU A 1 329 ? -10.487 -24.497 37.207 1.00 19.20 329 LEU A N 1
ATOM 2521 C CA . LEU A 1 329 ? -11.301 -23.279 37.156 1.00 19.86 329 LEU A CA 1
ATOM 2522 C C . LEU A 1 329 ? -12.315 -23.241 38.293 1.00 20.14 329 LEU A C 1
ATOM 2523 O O . LEU A 1 329 ? -12.538 -22.186 38.883 1.00 18.84 329 LEU A O 1
ATOM 2528 N N . ARG A 1 330 ? -12.919 -24.394 38.603 1.00 21.30 330 ARG A N 1
ATOM 2529 C CA . ARG A 1 330 ? -13.720 -24.551 39.830 1.00 21.10 330 ARG A CA 1
ATOM 2530 C C . ARG A 1 330 ? -12.897 -24.316 41.080 1.00 20.63 330 ARG A C 1
ATOM 2531 O O . ARG A 1 330 ? -13.321 -23.590 41.986 1.00 20.21 330 ARG A O 1
ATOM 2539 N N . ALA A 1 331 ? -11.724 -24.940 41.136 1.00 19.05 331 ALA A N 1
ATOM 2540 C CA . ALA A 1 331 ? -10.813 -24.724 42.255 1.00 18.38 331 ALA A CA 1
ATOM 2541 C C . ALA A 1 331 ? -10.559 -23.249 42.550 1.00 18.79 331 ALA A C 1
ATOM 2542 O O . ALA A 1 331 ? -10.595 -22.838 43.700 1.00 17.04 331 ALA A O 1
ATOM 2544 N N . ALA A 1 332 ? -10.199 -22.466 41.537 1.00 19.44 332 ALA A N 1
ATOM 2545 C CA . ALA A 1 332 ? -9.882 -21.069 41.806 1.00 19.58 332 ALA A CA 1
ATOM 2546 C C . ALA A 1 332 ? -11.062 -20.395 42.494 1.00 20.24 332 ALA A C 1
ATOM 2547 O O . ALA A 1 332 ? -10.890 -19.608 43.416 1.00 20.75 332 ALA A O 1
ATOM 2549 N N . LYS A 1 333 ? -12.257 -20.666 41.998 1.00 20.65 333 LYS A N 1
ATOM 2550 C CA . LYS A 1 333 ? -13.462 -20.000 42.474 1.00 21.54 333 LYS A CA 1
ATOM 2551 C C . LYS A 1 333 ? -13.725 -20.366 43.922 1.00 22.50 333 LYS A C 1
ATOM 2552 O O . LYS A 1 333 ? -14.113 -19.531 44.730 1.00 21.76 333 LYS A O 1
ATOM 2558 N N . ALA A 1 334 ? -13.454 -21.616 44.262 1.00 22.60 334 ALA A N 1
ATOM 2559 C CA . ALA A 1 334 ? -13.643 -22.093 45.618 1.00 22.29 334 ALA A CA 1
ATOM 2560 C C . ALA A 1 334 ? -12.561 -21.558 46.536 1.00 22.23 334 ALA A C 1
ATOM 2561 O O . ALA A 1 334 ? -12.707 -21.565 47.749 1.00 21.60 334 ALA A O 1
ATOM 2563 N N . LEU A 1 335 ? -11.487 -21.024 45.986 1.00 23.90 335 LEU A N 1
ATOM 2564 C CA . LEU A 1 335 ? -10.474 -20.441 46.886 1.00 24.15 335 LEU A CA 1
ATOM 2565 C C . LEU A 1 335 ? -10.485 -18.915 46.810 1.00 24.52 335 LEU A C 1
ATOM 2566 O O . LEU A 1 335 ? -9.489 -18.231 47.133 1.00 24.88 335 LEU A O 1
ATOM 2571 N N . GLY A 1 336 ? -11.624 -18.383 46.383 1.00 24.35 336 GLY A N 1
ATOM 2572 C CA . GLY A 1 336 ? -11.802 -16.939 46.291 1.00 23.82 336 GLY A CA 1
ATOM 2573 C C . GLY A 1 336 ? -10.977 -16.277 45.202 1.00 24.75 336 GLY A C 1
ATOM 2574 O O . GLY A 1 336 ? -10.716 -15.071 45.254 1.00 23.34 336 GLY A O 1
ATOM 2575 N N . VAL A 1 337 ? -10.550 -17.057 44.214 1.00 23.38 337 VAL A N 1
ATOM 2576 C CA . VAL A 1 337 ? -9.761 -16.491 43.143 1.00 24.82 337 VAL A CA 1
ATOM 2577 C C . VAL A 1 337 ? -10.547 -16.393 41.821 1.00 25.25 337 VAL A C 1
ATOM 2578 O O . VAL A 1 337 ? -11.354 -17.251 41.494 1.00 26.16 337 VAL A O 1
ATOM 2582 N N . ALA A 1 338 ? -10.326 -15.324 41.078 1.00 26.06 338 ALA A N 1
ATOM 2583 C CA . ALA A 1 338 ? -11.019 -15.155 39.794 1.00 27.50 338 ALA A CA 1
ATOM 2584 C C . ALA A 1 338 ? -10.441 -16.142 38.796 1.00 25.93 338 ALA A C 1
ATOM 2585 O O . ALA A 1 338 ? -9.245 -16.103 38.488 1.00 26.83 338 ALA A O 1
ATOM 2587 N N . PRO A 1 339 ? -11.268 -17.076 38.334 1.00 25.30 339 PRO A N 1
ATOM 2588 C CA . PRO A 1 339 ? -10.708 -18.125 37.487 1.00 24.05 339 PRO A CA 1
ATOM 2589 C C . PRO A 1 339 ? -10.384 -17.606 36.087 1.00 23.49 339 PRO A C 1
ATOM 2590 O O . PRO A 1 339 ? -11.020 -16.675 35.590 1.00 23.36 339 PRO A O 1
ATOM 2594 N N . GLU A 1 340 ? -9.394 -18.234 35.474 1.00 23.92 340 GLU A N 1
ATOM 2595 C CA . GLU A 1 340 ? -8.909 -17.886 34.154 1.00 24.29 340 GLU A CA 1
ATOM 2596 C C . GLU A 1 340 ? -9.812 -18.521 33.114 1.00 23.58 340 GLU A C 1
ATOM 2597 O O . GLU A 1 340 ? -9.515 -19.599 32.630 1.00 23.84 340 GLU A O 1
ATOM 2603 N N . VAL A 1 341 ? -10.903 -17.862 32.748 1.00 24.57 341 VAL A N 1
ATOM 2604 C CA . VAL A 1 341 ? -11.894 -18.484 31.866 1.00 24.70 341 VAL A CA 1
ATOM 2605 C C . VAL A 1 341 ? -11.752 -18.004 30.408 1.00 24.92 341 VAL A C 1
ATOM 2606 O O . VAL A 1 341 ? -11.566 -16.809 30.152 1.00 25.31 341 VAL A O 1
ATOM 2610 N N . PRO A 1 342 ? -11.870 -18.923 29.437 1.00 24.12 342 PRO A N 1
ATOM 2611 C CA . PRO A 1 342 ? -11.894 -18.425 28.063 1.00 23.10 342 PRO A CA 1
ATOM 2612 C C . PRO A 1 342 ? -13.089 -17.484 27.862 1.00 22.76 342 PRO A C 1
ATOM 2613 O O . PRO A 1 342 ? -14.162 -17.740 28.387 1.00 20.48 342 PRO A O 1
ATOM 2617 N N . PRO A 1 343 ? -12.899 -16.384 27.110 1.00 22.95 343 PRO A N 1
ATOM 2618 C CA . PRO A 1 343 ? -13.984 -15.423 27.006 1.00 22.08 343 PRO A CA 1
ATOM 2619 C C . PRO A 1 343 ? -15.245 -16.087 26.426 1.00 21.77 343 PRO A C 1
ATOM 2620 O O . PRO A 1 343 ? -16.352 -15.792 26.858 1.00 22.19 343 PRO A O 1
ATOM 2624 N N . GLN A 1 344 ? -15.067 -17.024 25.510 1.00 19.86 344 GLN A N 1
ATOM 2625 C CA . GLN A 1 344 ? -16.195 -17.790 24.978 1.00 19.85 344 GLN A CA 1
ATOM 2626 C C . GLN A 1 344 ? -17.019 -18.433 26.094 1.00 18.50 344 GLN A C 1
ATOM 2627 O O . GLN A 1 344 ? -18.204 -18.693 25.905 1.00 18.73 344 GLN A O 1
ATOM 2633 N N . TYR A 1 345 ? -16.389 -18.701 27.242 1.00 17.98 345 TYR A N 1
ATOM 2634 C CA . TYR A 1 345 ? -17.060 -19.339 28.382 1.00 18.10 345 TYR A CA 1
ATOM 2635 C C . TYR A 1 345 ? -17.422 -18.439 29.557 1.00 20.42 345 TYR A C 1
ATOM 2636 O O . TYR A 1 345 ? -17.772 -18.957 30.621 1.00 20.23 345 TYR A O 1
ATOM 2645 N N . GLN A 1 346 ? -17.328 -17.119 29.428 1.00 22.04 346 GLN A N 1
ATOM 2646 C CA A GLN A 1 346 ? -17.452 -16.316 30.645 0.50 22.49 346 GLN A CA 1
ATOM 2647 C CA B GLN A 1 346 ? -17.494 -16.205 30.574 0.50 22.84 346 GLN A CA 1
ATOM 2648 C C . GLN A 1 346 ? -18.848 -16.369 31.250 1.00 22.98 346 GLN A C 1
ATOM 2649 O O . GLN A 1 346 ? -18.970 -16.313 32.471 1.00 23.27 346 GLN A O 1
ATOM 2660 N N . ARG A 1 347 ? -19.867 -16.524 30.410 1.00 22.72 347 ARG A N 1
ATOM 2661 C CA A ARG A 1 347 ? -21.248 -16.608 30.860 0.50 23.68 347 ARG A CA 1
ATOM 2662 C CA B ARG A 1 347 ? -21.246 -16.607 30.872 0.50 23.53 347 ARG A CA 1
ATOM 2663 C C . ARG A 1 347 ? -21.518 -17.890 31.653 1.00 23.79 347 ARG A C 1
ATOM 2664 O O . ARG A 1 347 ? -22.600 -18.071 32.172 1.00 24.60 347 ARG A O 1
ATOM 2679 N N . GLY A 1 348 ? -20.541 -18.790 31.717 1.00 24.23 348 GLY A N 1
ATOM 2680 C CA . GLY A 1 348 ? -20.762 -20.091 32.347 1.00 25.84 348 GLY A CA 1
ATOM 2681 C C . GLY A 1 348 ? -20.170 -20.193 33.747 1.00 27.45 348 GLY A C 1
ATOM 2682 O O . GLY A 1 348 ? -20.291 -21.219 34.414 1.00 27.29 348 GLY A O 1
ATOM 2683 N N . PHE A 1 349 ? -19.506 -19.129 34.191 1.00 27.90 349 PHE A N 1
ATOM 2684 C CA . PHE A 1 349 ? -18.639 -19.233 35.362 1.00 28.38 349 PHE A CA 1
ATOM 2685 C C . PHE A 1 349 ? -18.970 -18.182 36.398 1.00 29.19 349 PHE A C 1
ATOM 2686 O O . PHE A 1 349 ? -19.611 -17.167 36.121 1.00 28.08 349 PHE A O 1
ATOM 2695 N N . ALA B 1 2 ? 19.711 13.828 -6.575 1.00 14.39 2 ALA B N 1
ATOM 2696 C CA . ALA B 1 2 ? 19.135 13.879 -5.212 1.00 16.18 2 ALA B CA 1
ATOM 2697 C C . ALA B 1 2 ? 19.780 12.750 -4.437 1.00 15.89 2 ALA B C 1
ATOM 2698 O O . ALA B 1 2 ? 19.709 11.585 -4.844 1.00 16.03 2 ALA B O 1
ATOM 2700 N N . LEU B 1 3 ? 20.437 13.095 -3.343 1.00 14.52 3 LEU B N 1
ATOM 2701 C CA . LEU B 1 3 ? 21.091 12.083 -2.563 1.00 15.54 3 LEU B CA 1
ATOM 2702 C C . LEU B 1 3 ? 20.111 10.999 -2.131 1.00 14.87 3 LEU B C 1
ATOM 2703 O O . LEU B 1 3 ? 20.486 9.813 -2.023 1.00 13.91 3 LEU B O 1
ATOM 2708 N N . LEU B 1 4 ? 18.896 11.414 -1.803 1.00 13.66 4 LEU B N 1
ATOM 2709 C CA . LEU B 1 4 ? 17.904 10.485 -1.275 1.00 15.62 4 LEU B CA 1
ATOM 2710 C C . LEU B 1 4 ? 17.810 9.269 -2.206 1.00 15.90 4 LEU B C 1
ATOM 2711 O O . LEU B 1 4 ? 17.571 8.136 -1.771 1.00 15.98 4 LEU B O 1
ATOM 2716 N N . PHE B 1 5 ? 18.006 9.517 -3.492 1.00 15.90 5 PHE B N 1
ATOM 2717 C CA . PHE B 1 5 ? 17.873 8.454 -4.469 1.00 17.88 5 PHE B CA 1
ATOM 2718 C C . PHE B 1 5 ? 19.166 8.094 -5.165 1.00 17.52 5 PHE B C 1
ATOM 2719 O O . PHE B 1 5 ? 19.150 7.626 -6.262 1.00 20.11 5 PHE B O 1
ATOM 2727 N N . THR B 1 6 ? 20.289 8.317 -4.494 1.00 18.31 6 THR B N 1
ATOM 2728 C CA . THR B 1 6 ? 21.572 7.845 -4.946 1.00 19.77 6 THR B CA 1
ATOM 2729 C C . THR B 1 6 ? 21.961 6.640 -4.102 1.00 18.67 6 THR B C 1
ATOM 2730 O O . THR B 1 6 ? 21.737 6.640 -2.901 1.00 16.90 6 THR B O 1
ATOM 2734 N N . PRO B 1 7 ? 22.453 5.568 -4.750 1.00 18.62 7 PRO B N 1
ATOM 2735 C CA . PRO B 1 7 ? 22.800 4.349 -4.005 1.00 19.26 7 PRO B CA 1
ATOM 2736 C C . PRO B 1 7 ? 23.736 4.618 -2.848 1.00 19.02 7 PRO B C 1
ATOM 2737 O O . PRO B 1 7 ? 24.480 5.599 -2.871 1.00 20.44 7 PRO B O 1
ATOM 2741 N N . LEU B 1 8 ? 23.713 3.722 -1.864 1.00 19.93 8 LEU B N 1
ATOM 2742 C CA . LEU B 1 8 ? 24.569 3.781 -0.696 1.00 20.05 8 LEU B CA 1
ATOM 2743 C C . LEU B 1 8 ? 25.320 2.458 -0.507 1.00 21.45 8 LEU B C 1
ATOM 2744 O O . LEU B 1 8 ? 24.711 1.395 -0.461 1.00 21.15 8 LEU B O 1
ATOM 2749 N N . GLU B 1 9 ? 26.641 2.519 -0.374 1.00 22.12 9 GLU B N 1
ATOM 2750 C CA . GLU B 1 9 ? 27.398 1.301 -0.094 1.00 24.04 9 GLU B CA 1
ATOM 2751 C C . GLU B 1 9 ? 27.607 1.136 1.404 1.00 23.64 9 GLU B C 1
ATOM 2752 O O . GLU B 1 9 ? 28.018 2.074 2.072 1.00 26.27 9 GLU B O 1
ATOM 2758 N N . LEU B 1 10 ? 27.212 -0.015 1.935 1.00 23.74 10 LEU B N 1
ATOM 2759 C CA . LEU B 1 10 ? 27.559 -0.446 3.293 1.00 23.92 10 LEU B CA 1
ATOM 2760 C C . LEU B 1 10 ? 27.912 -1.917 3.207 1.00 24.46 10 LEU B C 1
ATOM 2761 O O . LEU B 1 10 ? 27.335 -2.660 2.397 1.00 24.55 10 LEU B O 1
ATOM 2766 N N . GLY B 1 11 ? 28.839 -2.350 4.052 1.00 24.26 11 GLY B N 1
ATOM 2767 C CA . GLY B 1 11 ? 29.403 -3.677 3.911 1.00 25.34 11 GLY B CA 1
ATOM 2768 C C . GLY B 1 11 ? 29.852 -3.836 2.468 1.00 25.86 11 GLY B C 1
ATOM 2769 O O . GLY B 1 11 ? 30.433 -2.903 1.886 1.00 26.48 11 GLY B O 1
ATOM 2770 N N . GLY B 1 12 ? 29.550 -4.991 1.869 1.00 25.53 12 GLY B N 1
ATOM 2771 C CA . GLY B 1 12 ? 29.854 -5.206 0.465 1.00 24.46 12 GLY B CA 1
ATOM 2772 C C . GLY B 1 12 ? 28.637 -5.083 -0.429 1.00 25.97 12 GLY B C 1
ATOM 2773 O O . GLY B 1 12 ? 28.670 -5.497 -1.595 1.00 26.84 12 GLY B O 1
ATOM 2774 N N . LEU B 1 13 ? 27.540 -4.551 0.104 1.00 25.01 13 LEU B N 1
ATOM 2775 C CA . LEU B 1 13 ? 26.393 -4.273 -0.755 1.00 24.20 13 LEU B CA 1
ATOM 2776 C C . LEU B 1 13 ? 26.101 -2.801 -1.034 1.00 23.97 13 LEU B C 1
ATOM 2777 O O . LEU B 1 13 ? 26.676 -1.894 -0.424 1.00 23.98 13 LEU B O 1
ATOM 2782 N N . ARG B 1 14 ? 25.257 -2.600 -2.037 1.00 22.14 14 ARG B N 1
ATOM 2783 C CA . ARG B 1 14 ? 24.835 -1.301 -2.488 1.00 22.23 14 ARG B CA 1
ATOM 2784 C C . ARG B 1 14 ? 23.310 -1.276 -2.358 1.00 22.25 14 ARG B C 1
ATOM 2785 O O . ARG B 1 14 ? 22.603 -2.049 -3.013 1.00 21.91 14 ARG B O 1
ATOM 2793 N N . LEU B 1 15 ? 22.825 -0.461 -1.422 1.00 20.38 15 LEU B N 1
ATOM 2794 C CA . LEU B 1 15 ? 21.426 -0.113 -1.357 1.00 19.35 15 LEU B CA 1
ATOM 2795 C C . LEU B 1 15 ? 21.089 0.819 -2.506 1.00 18.45 15 LEU B C 1
ATOM 2796 O O . LEU B 1 15 ? 21.845 1.750 -2.804 1.00 19.15 15 LEU B O 1
ATOM 2801 N N . LYS B 1 16 ? 19.919 0.618 -3.101 1.00 16.12 16 LYS B N 1
ATOM 2802 C CA . LYS B 1 16 ? 19.536 1.367 -4.286 1.00 15.64 16 LYS B CA 1
ATOM 2803 C C . LYS B 1 16 ? 19.134 2.796 -3.967 1.00 15.00 16 LYS B C 1
ATOM 2804 O O . LYS B 1 16 ? 19.058 3.624 -4.862 1.00 15.71 16 LYS B O 1
ATOM 2810 N N . ASN B 1 17 ? 18.813 3.081 -2.710 1.00 13.66 17 ASN B N 1
ATOM 2811 C CA . ASN B 1 17 ? 18.610 4.467 -2.313 1.00 13.81 17 ASN B CA 1
ATOM 2812 C C . ASN B 1 17 ? 18.884 4.615 -0.824 1.00 14.07 17 ASN B C 1
ATOM 2813 O O . ASN B 1 17 ? 19.408 3.707 -0.202 1.00 14.63 17 ASN B O 1
ATOM 2818 N N . ARG B 1 18 ? 18.523 5.752 -0.240 1.00 14.82 18 ARG B N 1
ATOM 2819 C CA . ARG B 1 18 ? 18.851 5.980 1.162 1.00 14.83 18 ARG B CA 1
ATOM 2820 C C . ARG B 1 18 ? 17.648 5.999 2.067 1.00 14.06 18 ARG B C 1
ATOM 2821 O O . ARG B 1 18 ? 17.699 6.627 3.091 1.00 11.68 18 ARG B O 1
ATOM 2829 N N . LEU B 1 19 ? 16.521 5.441 1.622 1.00 14.58 19 LEU B N 1
ATOM 2830 C CA . LEU B 1 19 ? 15.370 5.317 2.503 1.00 12.94 19 LEU B CA 1
ATOM 2831 C C . LEU B 1 19 ? 15.268 3.875 2.949 1.00 12.29 19 LEU B C 1
ATOM 2832 O O . LEU B 1 19 ? 15.427 2.919 2.150 1.00 13.51 19 LEU B O 1
ATOM 2837 N N . ALA B 1 20 ? 15.049 3.719 4.233 1.00 12.14 20 ALA B N 1
ATOM 2838 C CA . ALA B 1 20 ? 14.806 2.422 4.811 1.00 12.45 20 ALA B CA 1
ATOM 2839 C C . ALA B 1 20 ? 13.520 2.501 5.621 1.00 13.80 20 ALA B C 1
ATOM 2840 O O . ALA B 1 20 ? 13.174 3.565 6.191 1.00 13.01 20 ALA B O 1
ATOM 2842 N N . MET B 1 21 ? 12.770 1.391 5.616 1.00 13.44 21 MET B N 1
ATOM 2843 C CA . MET B 1 21 ? 11.636 1.241 6.523 1.00 13.20 21 MET B CA 1
ATOM 2844 C C . MET B 1 21 ? 12.074 0.906 7.942 1.00 14.11 21 MET B C 1
ATOM 2845 O O . MET B 1 21 ? 12.741 -0.112 8.152 1.00 14.68 21 MET B O 1
ATOM 2850 N N . SER B 1 22 ? 11.717 1.753 8.920 1.00 13.65 22 SER B N 1
ATOM 2851 C CA . SER B 1 22 ? 12.179 1.575 10.301 1.00 11.31 22 SER B CA 1
ATOM 2852 C C . SER B 1 22 ? 11.493 0.349 10.916 1.00 11.71 22 SER B C 1
ATOM 2853 O O . SER B 1 22 ? 10.302 0.098 10.641 1.00 12.83 22 SER B O 1
ATOM 2856 N N . PRO B 1 23 ? 12.199 -0.388 11.799 1.00 11.13 23 PRO B N 1
ATOM 2857 C CA . PRO B 1 23 ? 11.489 -1.522 12.448 1.00 10.68 23 PRO B CA 1
ATOM 2858 C C . PRO B 1 23 ? 10.264 -1.087 13.207 1.00 11.88 23 PRO B C 1
ATOM 2859 O O . PRO B 1 23 ? 10.316 -0.137 13.998 1.00 13.37 23 PRO B O 1
ATOM 2863 N N . MET B 1 24 ? 9.142 -1.752 12.961 1.00 12.16 24 MET B N 1
ATOM 2864 C CA . MET B 1 24 ? 7.925 -1.395 13.641 1.00 13.64 24 MET B CA 1
ATOM 2865 C C . MET B 1 24 ? 7.149 -2.624 14.009 1.00 13.94 24 MET B C 1
ATOM 2866 O O . MET B 1 24 ? 6.532 -3.248 13.147 1.00 15.07 24 MET B O 1
ATOM 2871 N N . CYS B 1 25 ? 7.156 -2.962 15.291 1.00 14.36 25 CYS B N 1
ATOM 2872 C CA . CYS B 1 25 ? 6.331 -4.066 15.780 1.00 13.05 25 CYS B CA 1
ATOM 2873 C C . CYS B 1 25 ? 4.892 -4.041 15.296 1.00 11.66 25 CYS B C 1
ATOM 2874 O O . CYS B 1 25 ? 4.209 -3.041 15.436 1.00 9.34 25 CYS B O 1
ATOM 2877 N N . GLN B 1 26 ? 4.433 -5.195 14.837 1.00 11.72 26 GLN B N 1
ATOM 2878 C CA . GLN B 1 26 ? 3.089 -5.389 14.281 1.00 12.92 26 GLN B CA 1
ATOM 2879 C C . GLN B 1 26 ? 2.193 -6.250 15.196 1.00 14.06 26 GLN B C 1
ATOM 2880 O O . GLN B 1 26 ? 0.980 -6.342 14.959 1.00 14.02 26 GLN B O 1
ATOM 2886 N N . TYR B 1 27 ? 2.807 -6.927 16.178 1.00 13.20 27 TYR B N 1
ATOM 2887 C CA . TYR B 1 27 ? 2.075 -7.750 17.161 1.00 14.00 27 TYR B CA 1
ATOM 2888 C C . TYR B 1 27 ? 1.126 -8.712 16.501 1.00 14.45 27 TYR B C 1
ATOM 2889 O O . TYR B 1 27 ? 0.007 -8.888 16.972 1.00 14.29 27 TYR B O 1
ATOM 2898 N N . SER B 1 28 ? 1.565 -9.315 15.399 1.00 15.11 28 SER B N 1
ATOM 2899 C CA . SER B 1 28 ? 0.674 -10.079 14.548 1.00 15.04 28 SER B CA 1
ATOM 2900 C C . SER B 1 28 ? 1.272 -11.447 14.277 1.00 14.88 28 SER B C 1
ATOM 2901 O O . SER B 1 28 ? 0.845 -12.163 13.380 1.00 14.47 28 SER B O 1
ATOM 2904 N N . ALA B 1 29 ? 2.297 -11.818 15.029 1.00 17.27 29 ALA B N 1
ATOM 2905 C CA . ALA B 1 29 ? 2.848 -13.187 14.874 1.00 17.31 29 ALA B CA 1
ATOM 2906 C C . ALA B 1 29 ? 1.923 -14.160 15.574 1.00 17.59 29 ALA B C 1
ATOM 2907 O O . ALA B 1 29 ? 1.038 -13.734 16.344 1.00 17.29 29 ALA B O 1
ATOM 2909 N N . THR B 1 30 ? 2.157 -15.457 15.364 1.00 16.90 30 THR B N 1
ATOM 2910 C CA . THR B 1 30 ? 1.539 -16.461 16.223 1.00 17.98 30 THR B CA 1
ATOM 2911 C C . THR B 1 30 ? 2.133 -16.430 17.625 1.00 18.04 30 THR B C 1
ATOM 2912 O O . THR B 1 30 ? 3.193 -15.829 17.862 1.00 18.49 30 THR B O 1
ATOM 2916 N N . LEU B 1 31 ? 1.465 -17.135 18.534 1.00 18.50 31 LEU B N 1
ATOM 2917 C CA . LEU B 1 31 ? 1.960 -17.406 19.872 1.00 18.83 31 LEU B CA 1
ATOM 2918 C C . LEU B 1 31 ? 3.377 -17.904 19.943 1.00 19.02 31 LEU B C 1
ATOM 2919 O O . LEU B 1 31 ? 4.072 -17.639 20.921 1.00 20.83 31 LEU B O 1
ATOM 2924 N N . GLU B 1 32 ? 3.789 -18.594 18.886 1.00 18.76 32 GLU B N 1
ATOM 2925 C CA . GLU B 1 32 ? 5.099 -19.214 18.762 1.00 19.28 32 GLU B CA 1
ATOM 2926 C C . GLU B 1 32 ? 6.087 -18.354 17.960 1.00 19.07 32 GLU B C 1
ATOM 2927 O O . GLU B 1 32 ? 7.167 -18.812 17.631 1.00 19.43 32 GLU B O 1
ATOM 2933 N N . GLY B 1 33 ? 5.705 -17.120 17.633 1.00 19.54 33 GLY B N 1
ATOM 2934 C CA . GLY B 1 33 ? 6.624 -16.177 16.992 1.00 18.38 33 GLY B CA 1
ATOM 2935 C C . GLY B 1 33 ? 6.739 -16.303 15.491 1.00 18.06 33 GLY B C 1
ATOM 2936 O O . GLY B 1 33 ? 7.641 -15.721 14.893 1.00 18.69 33 GLY B O 1
ATOM 2937 N N . GLU B 1 34 ? 5.821 -17.041 14.859 1.00 18.20 34 GLU B N 1
ATOM 2938 C CA . GLU B 1 34 ? 5.887 -17.275 13.429 1.00 18.72 34 GLU B CA 1
ATOM 2939 C C . GLU B 1 34 ? 5.313 -16.114 12.611 1.00 18.97 34 GLU B C 1
ATOM 2940 O O . GLU B 1 34 ? 4.405 -15.420 13.046 1.00 19.71 34 GLU B O 1
ATOM 2946 N N . VAL B 1 35 ? 5.875 -15.933 11.424 1.00 17.80 35 VAL B N 1
ATOM 2947 C CA . VAL B 1 35 ? 5.404 -14.979 10.431 1.00 16.57 35 VAL B CA 1
ATOM 2948 C C . VAL B 1 35 ? 4.002 -15.443 10.038 1.00 17.93 35 VAL B C 1
ATOM 2949 O O . VAL B 1 35 ? 3.744 -16.655 10.027 1.00 16.43 35 VAL B O 1
ATOM 2953 N N . THR B 1 36 ? 3.090 -14.495 9.795 1.00 15.96 36 THR B N 1
ATOM 2954 C CA 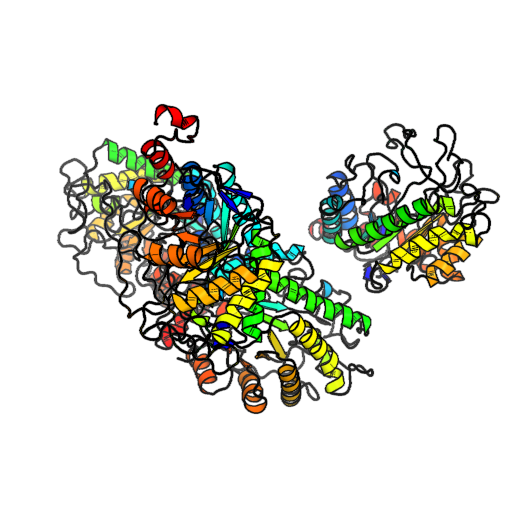. THR B 1 36 ? 1.747 -14.826 9.323 1.00 16.28 36 THR B CA 1
ATOM 2955 C C . THR B 1 36 ? 1.388 -14.043 8.055 1.00 15.48 36 THR B C 1
ATOM 2956 O O . THR B 1 36 ? 2.199 -13.302 7.529 1.00 16.10 36 THR B O 1
ATOM 2960 N N . ASP B 1 37 ? 0.165 -14.193 7.565 1.00 16.13 37 ASP B N 1
ATOM 2961 C CA . ASP B 1 37 ? -0.222 -13.500 6.332 1.00 16.63 37 ASP B CA 1
ATOM 2962 C C . ASP B 1 37 ? -0.072 -11.999 6.515 1.00 14.66 37 ASP B C 1
ATOM 2963 O O . ASP B 1 37 ? 0.006 -11.237 5.542 1.00 13.69 37 ASP B O 1
ATOM 2968 N N . TRP B 1 38 ? -0.237 -11.556 7.749 1.00 14.23 38 TRP B N 1
ATOM 2969 C CA . TRP B 1 38 ? -0.137 -10.135 7.982 1.00 14.50 38 TRP B CA 1
ATOM 2970 C C . TRP B 1 38 ? 1.215 -9.571 7.568 1.00 13.96 38 TRP B C 1
ATOM 2971 O O . TRP B 1 38 ? 1.281 -8.583 6.846 1.00 12.23 38 TRP B O 1
ATOM 2982 N N . HIS B 1 39 ? 2.300 -10.195 8.021 1.00 14.20 39 HIS B N 1
ATOM 2983 C CA . HIS B 1 39 ? 3.619 -9.720 7.611 1.00 14.19 39 HIS B CA 1
ATOM 2984 C C . HIS B 1 39 ? 3.846 -9.910 6.125 1.00 14.43 39 HIS B C 1
ATOM 2985 O O . HIS B 1 39 ? 4.395 -9.042 5.491 1.00 14.85 39 HIS B O 1
ATOM 2992 N N . LEU B 1 40 ? 3.357 -11.000 5.548 1.00 13.02 40 LEU B N 1
ATOM 2993 C CA . LEU B 1 40 ? 3.560 -11.196 4.111 1.00 13.89 40 LEU B CA 1
ATOM 2994 C C . LEU B 1 40 ? 2.812 -10.197 3.234 1.00 13.70 40 LEU B C 1
ATOM 2995 O O . LEU B 1 40 ? 3.153 -10.008 2.062 1.00 15.81 40 LEU B O 1
ATOM 3000 N N . LEU B 1 41 ? 1.809 -9.540 3.790 1.00 13.43 41 LEU B N 1
ATOM 3001 C CA . LEU B 1 41 ? 1.198 -8.398 3.084 1.00 15.48 41 LEU B CA 1
ATOM 3002 C C . LEU B 1 41 ? 1.837 -7.050 3.468 1.00 14.41 41 LEU B C 1
ATOM 3003 O O . LEU B 1 41 ? 2.145 -6.226 2.595 1.00 14.49 41 LEU B O 1
ATOM 3008 N N . HIS B 1 42 ? 2.066 -6.854 4.765 1.00 13.37 42 HIS B N 1
ATOM 3009 C CA . HIS B 1 42 ? 2.476 -5.560 5.308 1.00 13.42 42 HIS B CA 1
ATOM 3010 C C . HIS B 1 42 ? 3.833 -5.164 4.732 1.00 13.87 42 HIS B C 1
ATOM 3011 O O . HIS B 1 42 ? 3.999 -4.048 4.203 1.00 12.01 42 HIS B O 1
ATOM 3018 N N . TYR B 1 43 ? 4.789 -6.096 4.757 1.00 12.31 43 TYR B N 1
ATOM 3019 C CA . TYR B 1 43 ? 6.144 -5.729 4.362 1.00 13.49 43 TYR B CA 1
ATOM 3020 C C . TYR B 1 43 ? 6.395 -5.590 2.866 1.00 12.37 43 TYR B C 1
ATOM 3021 O O . TYR B 1 43 ? 7.016 -4.614 2.437 1.00 11.65 43 TYR B O 1
ATOM 3030 N N . PRO B 1 44 ? 5.831 -6.486 2.044 1.00 12.50 44 PRO B N 1
ATOM 3031 C CA . PRO B 1 44 ? 6.146 -6.302 0.629 1.00 11.97 44 PRO B CA 1
ATOM 3032 C C . PRO B 1 44 ? 5.421 -5.113 -0.022 1.00 11.98 44 PRO B C 1
ATOM 3033 O O . PRO B 1 44 ? 5.842 -4.611 -1.087 1.00 11.04 44 PRO B O 1
ATOM 3037 N N . THR B 1 45 ? 4.343 -4.674 0.610 1.00 12.47 45 THR B N 1
ATOM 3038 C CA . THR B 1 45 ? 3.620 -3.490 0.163 1.00 12.43 45 THR B CA 1
ATOM 3039 C C . THR B 1 45 ? 4.606 -2.341 0.166 1.00 13.82 45 THR B C 1
ATOM 3040 O O . THR B 1 45 ? 4.663 -1.538 -0.744 1.00 12.77 45 THR B O 1
ATOM 3044 N N . ARG B 1 46 ? 5.444 -2.313 1.193 1.00 15.94 46 ARG B N 1
ATOM 3045 C CA . ARG B 1 46 ? 6.399 -1.242 1.317 1.00 15.69 46 ARG B CA 1
ATOM 3046 C C . ARG B 1 46 ? 7.639 -1.398 0.438 1.00 15.05 46 ARG B C 1
ATOM 3047 O O . ARG B 1 46 ? 8.160 -0.410 -0.054 1.00 14.42 46 ARG B O 1
ATOM 3055 N N . ALA B 1 47 ? 8.097 -2.626 0.213 1.00 14.05 47 ALA B N 1
ATOM 3056 C CA . ALA B 1 47 ? 9.073 -2.845 -0.856 1.00 13.07 47 ALA B CA 1
ATOM 3057 C C . ALA B 1 47 ? 8.598 -2.382 -2.244 1.00 12.76 47 ALA B C 1
ATOM 3058 O O . ALA B 1 47 ? 9.343 -1.689 -2.972 1.00 12.33 47 ALA B O 1
ATOM 3060 N N . LEU B 1 48 ? 7.353 -2.696 -2.614 1.00 12.33 48 LEU B N 1
ATOM 3061 C CA . LEU B 1 48 ? 6.849 -2.168 -3.870 1.00 14.05 48 LEU B CA 1
ATOM 3062 C C . LEU B 1 48 ? 6.870 -0.637 -3.781 1.00 14.73 48 LEU B C 1
ATOM 3063 O O . LEU B 1 48 ? 7.002 0.057 -4.795 1.00 16.48 48 LEU B O 1
ATOM 3068 N N . GLY B 1 49 ? 6.642 -0.116 -2.580 1.00 15.08 49 GLY B N 1
ATOM 3069 C CA . GLY B 1 49 ? 6.501 1.331 -2.387 1.00 12.96 49 GLY B CA 1
ATOM 3070 C C . GLY B 1 49 ? 7.814 2.040 -2.574 1.00 14.15 49 GLY B C 1
ATOM 3071 O O . GLY B 1 49 ? 7.861 3.274 -2.600 1.00 14.61 49 GLY B O 1
ATOM 3072 N N . GLY B 1 50 ? 8.898 1.269 -2.666 1.00 12.69 50 GLY B N 1
ATOM 3073 C CA . GLY B 1 50 ? 10.143 1.801 -3.226 1.00 13.52 50 GLY B CA 1
ATOM 3074 C C . GLY B 1 50 ? 11.341 1.972 -2.273 1.00 14.81 50 GLY B C 1
ATOM 3075 O O . GLY B 1 50 ? 12.381 2.500 -2.679 1.00 12.49 50 GLY B O 1
ATOM 3076 N N . VAL B 1 51 ? 11.226 1.530 -1.017 1.00 14.51 51 VAL B N 1
ATOM 3077 C CA . VAL B 1 51 ? 12.348 1.721 -0.084 1.00 14.21 51 VAL B CA 1
ATOM 3078 C C . VAL B 1 51 ? 13.509 0.841 -0.508 1.00 13.84 51 VAL B C 1
ATOM 3079 O O . VAL B 1 51 ? 13.314 -0.170 -1.154 1.00 14.44 51 VAL B O 1
ATOM 3083 N N . GLY B 1 52 ? 14.733 1.266 -0.219 1.00 12.01 52 GLY B N 1
ATOM 3084 C CA . GLY B 1 52 ? 15.870 0.488 -0.608 1.00 12.06 52 GLY B CA 1
ATOM 3085 C C . GLY B 1 52 ? 16.090 -0.634 0.374 1.00 13.02 52 GLY B C 1
ATOM 3086 O O . GLY B 1 52 ? 16.709 -1.672 0.055 1.00 14.11 52 GLY B O 1
ATOM 3087 N N . LEU B 1 53 ? 15.641 -0.406 1.598 1.00 12.90 53 LEU B N 1
ATOM 3088 C CA . LEU B 1 53 ? 15.855 -1.383 2.665 1.00 12.36 53 LEU B CA 1
ATOM 3089 C C . LEU B 1 53 ? 14.607 -1.452 3.550 1.00 11.39 53 LEU B C 1
ATOM 3090 O O . LEU B 1 53 ? 14.115 -0.424 4.035 1.00 10.43 53 LEU B O 1
ATOM 3095 N N . ILE B 1 54 ? 14.221 -2.675 3.890 1.00 10.79 54 ILE B N 1
ATOM 3096 C CA . ILE B 1 54 ? 13.307 -2.901 4.981 1.00 11.45 54 ILE B CA 1
ATOM 3097 C C . ILE B 1 54 ? 13.976 -3.528 6.179 1.00 11.89 54 ILE B C 1
ATOM 3098 O O . ILE B 1 54 ? 14.606 -4.587 6.073 1.00 11.00 54 ILE B O 1
ATOM 3103 N N . LEU B 1 55 ? 13.802 -2.888 7.337 1.00 14.05 55 LEU B N 1
ATOM 3104 C CA . LEU B 1 55 ? 14.146 -3.510 8.611 1.00 15.21 55 LEU B CA 1
ATOM 3105 C C . LEU B 1 55 ? 12.891 -4.118 9.270 1.00 14.70 55 LEU B C 1
ATOM 3106 O O . LEU B 1 55 ? 12.021 -3.406 9.837 1.00 14.43 55 LEU B O 1
ATOM 3111 N N . VAL B 1 56 ? 12.785 -5.444 9.188 1.00 13.69 56 VAL B N 1
ATOM 3112 C CA . VAL B 1 56 ? 11.694 -6.167 9.867 1.00 11.42 56 VAL B CA 1
ATOM 3113 C C . VAL B 1 56 ? 11.738 -5.877 11.363 1.00 11.37 56 VAL B C 1
ATOM 3114 O O . VAL B 1 56 ? 12.823 -5.754 11.943 1.00 11.92 56 VAL B O 1
ATOM 3118 N N . GLU B 1 57 ? 10.570 -5.601 11.923 1.00 11.11 57 GLU B N 1
ATOM 3119 C CA . GLU B 1 57 ? 10.373 -5.282 13.358 1.00 13.44 57 GLU B CA 1
ATOM 3120 C C . GLU B 1 57 ? 11.258 -6.069 14.327 1.00 13.53 57 GLU B C 1
ATOM 3121 O O . GLU B 1 57 ? 11.863 -7.101 13.966 1.00 13.13 57 GLU B O 1
ATOM 3127 N N . ALA B 1 58 ? 11.312 -5.582 15.561 1.00 13.46 58 ALA B N 1
ATOM 3128 C CA . ALA B 1 58 ? 12.010 -6.275 16.663 1.00 15.35 58 ALA B CA 1
ATOM 3129 C C . ALA B 1 58 ? 11.606 -7.753 16.719 1.00 14.33 58 ALA B C 1
ATOM 3130 O O . ALA B 1 58 ? 10.440 -8.061 16.910 1.00 14.38 58 ALA B O 1
ATOM 3132 N N . THR B 1 59 ? 12.584 -8.638 16.572 1.00 14.75 59 THR B N 1
ATOM 3133 C CA . THR B 1 59 ? 12.359 -10.083 16.486 1.00 14.64 59 THR B CA 1
ATOM 3134 C C . THR B 1 59 ? 13.122 -10.763 17.631 1.00 14.88 59 THR B C 1
ATOM 3135 O O . THR B 1 59 ? 14.344 -10.636 17.744 1.00 16.80 59 THR B O 1
ATOM 3139 N N . ALA B 1 60 ? 12.388 -11.410 18.528 1.00 14.06 60 ALA B N 1
ATOM 3140 C CA . ALA B 1 60 ? 12.944 -11.856 19.793 1.00 13.23 60 ALA B CA 1
ATOM 3141 C C . ALA B 1 60 ? 13.849 -13.084 19.718 1.00 13.65 60 ALA B C 1
ATOM 3142 O O . ALA B 1 60 ? 13.562 -14.075 19.027 1.00 14.01 60 ALA B O 1
ATOM 3144 N N . VAL B 1 61 ? 14.978 -12.968 20.408 1.00 15.27 61 VAL B N 1
ATOM 3145 C CA . VAL B 1 61 ? 16.045 -13.955 20.382 1.00 15.06 61 VAL B CA 1
ATOM 3146 C C . VAL B 1 61 ? 15.790 -15.058 21.429 1.00 16.10 61 VAL B C 1
ATOM 3147 O O . VAL B 1 61 ? 16.417 -16.114 21.383 1.00 18.15 61 VAL B O 1
ATOM 3151 N N . GLU B 1 62 ? 14.854 -14.834 22.341 1.00 17.36 62 GLU B N 1
ATOM 3152 C CA . GLU B 1 62 ? 14.358 -15.933 23.210 1.00 18.79 62 GLU B CA 1
ATOM 3153 C C . GLU B 1 62 ? 12.967 -15.572 23.670 1.00 17.85 62 GLU B C 1
ATOM 3154 O O . GLU B 1 62 ? 12.625 -14.388 23.687 1.00 19.84 62 GLU B O 1
ATOM 3160 N N . PRO B 1 63 ? 12.138 -16.577 24.002 1.00 17.05 63 PRO B N 1
ATOM 3161 C CA . PRO B 1 63 ? 10.747 -16.222 24.246 1.00 16.90 63 PRO B CA 1
ATOM 3162 C C . PRO B 1 63 ? 10.592 -15.162 25.329 1.00 18.32 63 PRO B C 1
ATOM 3163 O O . PRO B 1 63 ? 9.694 -14.332 25.245 1.00 16.77 63 PRO B O 1
ATOM 3167 N N . LEU B 1 64 ? 11.467 -15.185 26.328 1.00 18.89 64 LEU B N 1
ATOM 3168 C CA . LEU B 1 64 ? 11.464 -14.185 27.420 1.00 20.82 64 LEU B CA 1
ATOM 3169 C C . LEU B 1 64 ? 11.858 -12.762 26.985 1.00 19.40 64 LEU B C 1
ATOM 3170 O O . LEU B 1 64 ? 11.584 -11.784 27.697 1.00 18.51 64 LEU B O 1
ATOM 3175 N N . GLY B 1 65 ? 12.522 -12.659 25.836 1.00 17.94 65 GLY B N 1
ATOM 3176 C CA . GLY B 1 65 ? 12.902 -11.369 25.261 1.00 17.23 65 GLY B CA 1
ATOM 3177 C C . GLY B 1 65 ? 11.832 -10.683 24.406 1.00 17.54 65 GLY B C 1
ATOM 3178 O O . GLY B 1 65 ? 12.108 -9.647 23.819 1.00 16.45 65 GLY B O 1
ATOM 3179 N N . ARG B 1 66 ? 10.631 -11.272 24.305 1.00 16.80 66 ARG B N 1
ATOM 3180 C CA . ARG B 1 66 ? 9.526 -10.655 23.567 1.00 16.02 66 ARG B CA 1
ATOM 3181 C C . ARG B 1 66 ? 8.877 -9.486 24.317 1.00 18.06 66 ARG B C 1
ATOM 3182 O O . ARG B 1 66 ? 8.815 -9.465 25.557 1.00 15.09 66 ARG B O 1
ATOM 3190 N N . ILE B 1 67 ? 8.339 -8.535 23.551 1.00 18.41 67 ILE B N 1
ATOM 3191 C CA . ILE B 1 67 ? 7.489 -7.520 24.123 1.00 17.67 67 ILE B CA 1
ATOM 3192 C C . ILE B 1 67 ? 6.168 -8.218 24.394 1.00 18.55 67 ILE B C 1
ATOM 3193 O O . ILE B 1 67 ? 5.825 -8.416 25.561 1.00 18.87 67 ILE B O 1
ATOM 3198 N N . SER B 1 68 ? 5.444 -8.595 23.328 1.00 18.20 68 SER B N 1
ATOM 3199 C CA . SER B 1 68 ? 4.135 -9.273 23.456 1.00 18.70 68 SER B CA 1
ATOM 3200 C C . SER B 1 68 ? 4.160 -10.748 23.066 1.00 19.73 68 SER B C 1
ATOM 3201 O O . SER B 1 68 ? 5.127 -11.208 22.479 1.00 18.72 68 SER B O 1
ATOM 3204 N N . PRO B 1 69 ? 3.082 -11.495 23.407 1.00 20.83 69 PRO B N 1
ATOM 3205 C CA . PRO B 1 69 ? 2.965 -12.918 23.084 1.00 21.21 69 PRO B CA 1
ATOM 3206 C C . PRO B 1 69 ? 2.768 -13.137 21.586 1.00 20.89 69 PRO B C 1
ATOM 3207 O O . PRO B 1 69 ? 2.647 -14.282 21.134 1.00 20.26 69 PRO B O 1
ATOM 3211 N N . TYR B 1 70 ? 2.723 -12.041 20.833 1.00 18.45 70 TYR B N 1
ATOM 3212 C CA . TYR B 1 70 ? 2.614 -12.129 19.384 1.00 18.36 70 TYR B CA 1
ATOM 3213 C C . TYR B 1 70 ? 3.727 -11.347 18.694 1.00 16.90 70 TYR B C 1
ATOM 3214 O O . TYR B 1 70 ? 3.521 -10.768 17.640 1.00 16.51 70 TYR B O 1
ATOM 3223 N N . ASP B 1 71 ? 4.922 -11.353 19.277 1.00 17.41 71 ASP B N 1
ATOM 3224 C CA . ASP B 1 71 ? 6.075 -10.773 18.606 1.00 16.69 71 ASP B CA 1
ATOM 3225 C C . ASP B 1 71 ? 6.602 -11.837 17.637 1.00 17.06 71 ASP B C 1
ATOM 3226 O O . ASP B 1 71 ? 6.505 -13.026 17.912 1.00 16.56 71 ASP B O 1
ATOM 3231 N N . LEU B 1 72 ? 7.199 -11.405 16.536 1.00 15.78 72 LEU B N 1
ATOM 3232 C CA . LEU B 1 72 ? 8.026 -12.292 15.755 1.00 16.01 72 LEU B CA 1
ATOM 3233 C C . LEU B 1 72 ? 9.121 -12.840 16.643 1.00 16.47 72 LEU B C 1
ATOM 3234 O O . LEU B 1 72 ? 9.624 -12.137 17.540 1.00 16.06 72 LEU B O 1
ATOM 3239 N N . GLY B 1 73 ? 9.524 -14.081 16.382 1.00 15.95 73 GLY B N 1
ATOM 3240 C CA . GLY B 1 73 ? 10.643 -14.660 17.126 1.00 17.39 73 GLY B CA 1
ATOM 3241 C C . GLY B 1 73 ? 11.649 -15.343 16.227 1.00 17.20 73 GLY B C 1
ATOM 3242 O O . GLY B 1 73 ? 11.345 -15.676 15.076 1.00 19.13 73 GLY B O 1
ATOM 3243 N N . ILE B 1 74 ? 12.853 -15.562 16.747 1.00 17.20 74 ILE B N 1
ATOM 3244 C CA . ILE B 1 74 ? 13.898 -16.231 15.980 1.00 15.10 74 ILE B CA 1
ATOM 3245 C C . ILE B 1 74 ? 14.662 -17.269 16.824 1.00 16.39 74 ILE B C 1
ATOM 3246 O O . ILE B 1 74 ? 15.753 -17.676 16.449 1.00 16.64 74 ILE B O 1
ATOM 3251 N N . TRP B 1 75 ? 14.094 -17.684 17.960 1.00 16.36 75 TRP B N 1
ATOM 3252 C CA . TRP B 1 75 ? 14.766 -18.647 18.862 1.00 17.13 75 TRP B CA 1
ATOM 3253 C C . TRP B 1 75 ? 14.735 -20.090 18.363 1.00 18.09 75 TRP B C 1
ATOM 3254 O O . TRP B 1 75 ? 15.342 -20.963 18.970 1.00 17.27 75 TRP B O 1
ATOM 3265 N N . SER B 1 76 ? 13.990 -20.355 17.297 1.00 17.90 76 SER B N 1
ATOM 3266 C CA . SER B 1 76 ? 13.754 -21.736 16.913 1.00 20.63 76 SER B CA 1
ATOM 3267 C C . SER B 1 76 ? 14.018 -21.940 15.431 1.00 21.66 76 SER B C 1
ATOM 3268 O O . SER B 1 76 ? 13.766 -21.046 14.607 1.00 21.26 76 SER B O 1
ATOM 3271 N N . GLU B 1 77 ? 14.515 -23.129 15.106 1.00 22.07 77 GLU B N 1
ATOM 3272 C CA . GLU B 1 77 ? 14.684 -23.554 13.735 1.00 23.92 77 GLU B CA 1
ATOM 3273 C C . GLU B 1 77 ? 13.392 -23.463 12.902 1.00 23.57 77 GLU B C 1
ATOM 3274 O O . GLU B 1 77 ? 13.440 -23.273 11.694 1.00 24.51 77 GLU B O 1
ATOM 3280 N N . ASP B 1 78 ? 12.245 -23.609 13.546 1.00 22.79 78 ASP B N 1
ATOM 3281 C CA . ASP B 1 78 ? 10.981 -23.646 12.829 1.00 23.43 78 ASP B CA 1
ATOM 3282 C C . ASP B 1 78 ? 10.480 -22.257 12.502 1.00 23.31 78 ASP B C 1
ATOM 3283 O O . ASP B 1 78 ? 9.413 -22.116 11.915 1.00 22.71 78 ASP B O 1
ATOM 3288 N N . HIS B 1 79 ? 11.196 -21.232 12.966 1.00 22.66 79 HIS B N 1
ATOM 3289 C CA . HIS B 1 79 ? 10.945 -19.871 12.494 1.00 22.71 79 HIS B CA 1
ATOM 3290 C C . HIS B 1 79 ? 11.484 -19.641 11.075 1.00 22.94 79 HIS B C 1
ATOM 3291 O O . HIS B 1 79 ? 11.068 -18.708 10.384 1.00 22.68 79 HIS B O 1
ATOM 3298 N N . LEU B 1 80 ? 12.430 -20.479 10.663 1.00 22.90 80 LEU B N 1
ATOM 3299 C CA . LEU B 1 80 ? 13.083 -20.342 9.371 1.00 23.45 80 LEU B CA 1
ATOM 3300 C C . LEU B 1 80 ? 12.093 -20.216 8.226 1.00 22.74 80 LEU B C 1
ATOM 3301 O O . LEU B 1 80 ? 12.211 -19.307 7.407 1.00 23.56 80 LEU B O 1
ATOM 3306 N N . PRO B 1 81 ? 11.189 -21.194 8.092 1.00 21.50 81 PRO B N 1
ATOM 3307 C CA . PRO B 1 81 ? 10.388 -21.208 6.877 1.00 21.84 81 PRO B CA 1
ATOM 3308 C C . PRO B 1 81 ? 9.651 -19.880 6.717 1.00 21.39 81 PRO B C 1
ATOM 3309 O O . PRO B 1 81 ? 9.600 -19.344 5.617 1.00 22.90 81 PRO B O 1
ATOM 3313 N N . GLY B 1 82 ? 9.076 -19.367 7.804 1.00 19.70 82 GLY B N 1
ATOM 3314 C CA . GLY B 1 82 ? 8.323 -18.126 7.733 1.00 18.36 82 GLY B CA 1
ATOM 3315 C C . GLY B 1 82 ? 9.224 -16.954 7.408 1.00 17.50 82 GLY B C 1
ATOM 3316 O O . GLY B 1 82 ? 8.906 -16.132 6.548 1.00 15.66 82 GLY B O 1
ATOM 3317 N N . LEU B 1 83 ? 10.353 -16.867 8.118 1.00 17.09 83 LEU B N 1
ATOM 3318 C CA . LEU B 1 83 ? 11.267 -15.739 7.957 1.00 15.85 83 LEU B CA 1
ATOM 3319 C C . LEU B 1 83 ? 11.863 -15.728 6.552 1.00 16.14 83 LEU B C 1
ATOM 3320 O O . LEU B 1 83 ? 12.020 -14.674 5.929 1.00 15.49 83 LEU B O 1
ATOM 3325 N N . LYS B 1 84 ? 12.147 -16.922 6.034 1.00 15.82 84 LYS B N 1
ATOM 3326 C CA . LYS B 1 84 ? 12.634 -17.071 4.678 1.00 16.52 84 LYS B CA 1
ATOM 3327 C C . LYS B 1 84 ? 11.651 -16.571 3.623 1.00 15.97 84 LYS B C 1
ATOM 3328 O O . LYS B 1 84 ? 12.065 -15.919 2.654 1.00 16.55 84 LYS B O 1
ATOM 3334 N N . GLU B 1 85 ? 10.366 -16.913 3.774 1.00 15.21 85 GLU B N 1
ATOM 3335 C CA . GLU B 1 85 ? 9.341 -16.457 2.820 1.00 14.78 85 GLU B CA 1
ATOM 3336 C C . GLU B 1 85 ? 9.164 -14.926 2.876 1.00 14.38 85 GLU B C 1
ATOM 3337 O O . GLU B 1 85 ? 9.087 -14.263 1.843 1.00 15.36 85 GLU B O 1
ATOM 3343 N N . LEU B 1 86 ? 9.164 -14.381 4.090 1.00 14.01 86 LEU B N 1
ATOM 3344 C CA . LEU B 1 86 ? 9.135 -12.947 4.327 1.00 13.37 86 LEU B CA 1
ATOM 3345 C C . LEU B 1 86 ? 10.276 -12.232 3.661 1.00 14.33 86 LEU B C 1
ATOM 3346 O O . LEU B 1 86 ? 10.063 -11.291 2.924 1.00 15.87 86 LEU B O 1
ATOM 3351 N N . ALA B 1 87 ? 11.504 -12.684 3.902 1.00 14.53 87 ALA B N 1
ATOM 3352 C CA . ALA B 1 87 ? 12.641 -12.070 3.232 1.00 13.75 87 ALA B CA 1
ATOM 3353 C C . ALA B 1 87 ? 12.555 -12.202 1.702 1.00 13.81 87 ALA B C 1
ATOM 3354 O O . ALA B 1 87 ? 12.843 -11.246 0.984 1.00 14.38 87 ALA B O 1
ATOM 3356 N N . ARG B 1 88 ? 12.109 -13.360 1.209 1.00 14.74 88 ARG B N 1
ATOM 3357 C CA . ARG B 1 88 ? 12.028 -13.615 -0.246 1.00 16.33 88 ARG B CA 1
ATOM 3358 C C . ARG B 1 88 ? 11.024 -12.650 -0.917 1.00 15.66 88 ARG B C 1
ATOM 3359 O O . ARG B 1 88 ? 11.281 -12.092 -1.983 1.00 14.35 88 ARG B O 1
ATOM 3367 N N . ARG B 1 89 ? 9.887 -12.452 -0.269 1.00 16.55 89 ARG B N 1
ATOM 3368 C CA A ARG B 1 89 ? 8.839 -11.585 -0.809 0.50 16.71 89 ARG B CA 1
ATOM 3369 C CA B ARG B 1 89 ? 8.839 -11.588 -0.816 0.50 16.91 89 ARG B CA 1
ATOM 3370 C C . ARG B 1 89 ? 9.251 -10.123 -0.769 1.00 16.02 89 ARG B C 1
ATOM 3371 O O . ARG B 1 89 ? 8.910 -9.352 -1.643 1.00 14.48 89 ARG B O 1
ATOM 3386 N N . ILE B 1 90 ? 10.015 -9.759 0.252 1.00 16.89 90 ILE B N 1
ATOM 3387 C CA . ILE B 1 90 ? 10.510 -8.399 0.340 1.00 17.62 90 ILE B CA 1
ATOM 3388 C C . ILE B 1 90 ? 11.452 -8.139 -0.833 1.00 17.95 90 ILE B C 1
ATOM 3389 O O . ILE B 1 90 ? 11.304 -7.139 -1.550 1.00 16.24 90 ILE B O 1
ATOM 3394 N N . ARG B 1 91 ? 12.369 -9.087 -1.052 1.00 16.80 91 ARG B N 1
ATOM 3395 C CA . ARG B 1 91 ? 13.322 -9.028 -2.148 1.00 18.14 91 ARG B CA 1
ATOM 3396 C C . ARG B 1 91 ? 12.638 -9.101 -3.512 1.00 17.25 91 ARG B C 1
ATOM 3397 O O . ARG B 1 91 ? 12.925 -8.321 -4.410 1.00 17.32 91 ARG B O 1
ATOM 3405 N N . GLU B 1 92 ? 11.690 -10.005 -3.650 1.00 17.70 92 GLU B N 1
ATOM 3406 C CA . GLU B 1 92 ? 10.925 -10.067 -4.869 1.00 17.73 92 GLU B CA 1
ATOM 3407 C C . GLU B 1 92 ? 10.237 -8.740 -5.186 1.00 17.78 92 GLU B C 1
ATOM 3408 O O . GLU B 1 92 ? 10.069 -8.387 -6.356 1.00 18.86 92 GLU B O 1
ATOM 3414 N N . ALA B 1 93 ? 9.856 -7.986 -4.164 1.00 16.74 93 ALA B N 1
ATOM 3415 C CA . ALA B 1 93 ? 9.209 -6.677 -4.402 1.00 16.44 93 ALA B CA 1
ATOM 3416 C C . ALA B 1 93 ? 10.174 -5.493 -4.532 1.00 16.36 93 ALA B C 1
ATOM 3417 O O . ALA B 1 93 ? 9.744 -4.331 -4.703 1.00 15.07 93 ALA B O 1
ATOM 3419 N N . GLY B 1 94 ? 11.470 -5.750 -4.398 1.00 15.38 94 GLY B N 1
ATOM 3420 C CA . GLY B 1 94 ? 12.448 -4.712 -4.765 1.00 14.43 94 GLY B CA 1
ATOM 3421 C C . GLY B 1 94 ? 13.389 -4.214 -3.679 1.00 12.96 94 GLY B C 1
ATOM 3422 O O . GLY B 1 94 ? 14.345 -3.468 -3.961 1.00 12.96 94 GLY B O 1
ATOM 3423 N N . ALA B 1 95 ? 13.152 -4.623 -2.443 1.00 11.30 95 ALA B N 1
ATOM 3424 C CA . ALA B 1 95 ? 13.898 -4.062 -1.323 1.00 12.19 95 ALA B CA 1
ATOM 3425 C C . ALA B 1 95 ? 14.902 -5.090 -0.818 1.00 12.79 95 ALA B C 1
ATOM 3426 O O . ALA B 1 95 ? 14.635 -6.288 -0.890 1.00 13.57 95 ALA B O 1
ATOM 3428 N N . VAL B 1 96 ? 15.983 -4.615 -0.208 1.00 13.07 96 VAL B N 1
ATOM 3429 C CA . VAL B 1 96 ? 16.866 -5.467 0.592 1.00 12.14 96 VAL B CA 1
ATOM 3430 C C . VAL B 1 96 ? 16.193 -5.761 1.926 1.00 13.29 96 VAL B C 1
ATOM 3431 O O . VAL B 1 96 ? 15.703 -4.836 2.607 1.00 13.23 96 VAL B O 1
ATOM 3435 N N . PRO B 1 97 ? 16.079 -7.064 2.264 1.00 12.18 97 PRO B N 1
ATOM 3436 C CA . PRO B 1 97 ? 15.575 -7.504 3.551 1.00 12.46 97 PRO B CA 1
ATOM 3437 C C . PRO B 1 97 ? 16.602 -7.471 4.709 1.00 13.17 97 PRO B C 1
ATOM 3438 O O . PRO B 1 97 ? 17.619 -8.175 4.704 1.00 13.75 97 PRO B O 1
ATOM 3442 N N . GLY B 1 98 ? 16.306 -6.635 5.694 1.00 12.90 98 GLY B N 1
ATOM 3443 C CA . GLY B 1 98 ? 16.944 -6.683 7.002 1.00 13.12 98 GLY B CA 1
ATOM 3444 C C . GLY B 1 98 ? 15.958 -6.977 8.134 1.00 12.18 98 GLY B C 1
ATOM 3445 O O . GLY B 1 98 ? 14.735 -6.972 7.947 1.00 9.75 98 GLY B O 1
ATOM 3446 N N . ILE B 1 99 ? 16.503 -7.203 9.316 1.00 11.43 99 ILE B N 1
ATOM 3447 C CA . ILE B 1 99 ? 15.716 -7.619 10.477 1.00 11.57 99 ILE B CA 1
ATOM 3448 C C . ILE B 1 99 ? 16.417 -7.095 11.712 1.00 11.74 99 ILE B C 1
ATOM 3449 O O . ILE B 1 99 ? 17.671 -7.088 11.807 1.00 13.14 99 ILE B O 1
ATOM 3454 N N . GLN B 1 100 ? 15.617 -6.600 12.644 1.00 12.41 100 GLN B N 1
ATOM 3455 C CA . GLN B 1 100 ? 16.132 -6.119 13.925 1.00 11.48 100 GLN B CA 1
ATOM 3456 C C . GLN B 1 100 ? 16.069 -7.247 14.986 1.00 12.44 100 GLN B C 1
ATOM 3457 O O . GLN B 1 100 ? 15.006 -7.797 15.219 1.00 12.36 100 GLN B O 1
ATOM 3463 N N . LEU B 1 101 ? 17.207 -7.645 15.566 1.00 13.48 101 LEU B N 1
ATOM 3464 C CA . LEU B 1 101 ? 17.187 -8.700 16.572 1.00 13.66 101 LEU B CA 1
ATOM 3465 C C . LEU B 1 101 ? 17.026 -8.021 17.920 1.00 14.13 101 LEU B C 1
ATOM 3466 O O . LEU B 1 101 ? 17.648 -6.972 18.174 1.00 12.67 101 LEU B O 1
ATOM 3471 N N . ALA B 1 102 ? 16.169 -8.578 18.774 1.00 12.97 102 ALA B N 1
ATOM 3472 C CA . ALA B 1 102 ? 15.791 -7.850 19.990 1.00 13.83 102 ALA B CA 1
ATOM 3473 C C . ALA B 1 102 ? 15.673 -8.705 21.255 1.00 12.93 102 ALA B C 1
ATOM 3474 O O . ALA B 1 102 ? 15.312 -9.871 21.207 1.00 13.30 102 ALA B O 1
ATOM 3476 N N . HIS B 1 103 ? 15.873 -8.075 22.399 1.00 14.15 103 HIS B N 1
ATOM 3477 C CA . HIS B 1 103 ? 15.474 -8.651 23.705 1.00 13.85 103 HIS B CA 1
ATOM 3478 C C . HIS B 1 103 ? 14.866 -7.517 24.566 1.00 15.79 103 HIS B C 1
ATOM 3479 O O . HIS B 1 103 ? 15.495 -6.455 24.797 1.00 15.29 103 HIS B O 1
ATOM 3486 N N . ALA B 1 104 ? 13.637 -7.732 25.017 1.00 15.22 104 ALA B N 1
ATOM 3487 C CA . ALA B 1 104 ? 12.905 -6.672 25.697 1.00 15.43 104 ALA B CA 1
ATOM 3488 C C . ALA B 1 104 ? 13.302 -6.479 27.161 1.00 16.50 104 ALA B C 1
ATOM 3489 O O . ALA B 1 104 ? 12.883 -5.512 27.770 1.00 17.38 104 ALA B O 1
ATOM 3491 N N . GLY B 1 105 ? 14.160 -7.347 27.706 1.00 16.83 105 GLY B N 1
ATOM 3492 C CA . GLY B 1 105 ? 14.579 -7.226 29.107 1.00 16.11 105 GLY B CA 1
ATOM 3493 C C . GLY B 1 105 ? 13.481 -6.883 30.115 1.00 17.33 105 GLY B C 1
ATOM 3494 O O . GLY B 1 105 ? 12.444 -7.541 30.199 1.00 18.51 105 GLY B O 1
ATOM 3495 N N . ARG B 1 106 ? 13.667 -5.807 30.860 1.00 17.04 106 ARG B N 1
ATOM 3496 C CA . ARG B 1 106 ? 12.739 -5.524 31.934 1.00 18.16 106 ARG B CA 1
ATOM 3497 C C . ARG B 1 106 ? 11.359 -5.030 31.474 1.00 18.26 106 ARG B C 1
ATOM 3498 O O . ARG B 1 106 ? 10.461 -4.856 32.276 1.00 17.00 106 ARG B O 1
ATOM 3506 N N . LYS B 1 107 ? 11.211 -4.785 30.182 1.00 19.17 107 LYS B N 1
ATOM 3507 C CA . LYS B 1 107 ? 9.964 -4.295 29.637 1.00 20.84 107 LYS B CA 1
ATOM 3508 C C . LYS B 1 107 ? 9.311 -5.405 28.825 1.00 21.69 107 LYS B C 1
ATOM 3509 O O . LYS B 1 107 ? 8.355 -5.159 28.084 1.00 23.39 107 LYS B O 1
ATOM 3515 N N . ALA B 1 108 ? 9.828 -6.627 28.971 1.00 20.74 108 ALA B N 1
ATOM 3516 C CA . ALA B 1 108 ? 9.260 -7.781 28.285 1.00 21.28 108 ALA B CA 1
ATOM 3517 C C . ALA B 1 108 ? 7.895 -8.118 28.854 1.00 21.32 108 ALA B C 1
ATOM 3518 O O . ALA B 1 108 ? 7.586 -7.769 29.989 1.00 21.55 108 ALA B O 1
ATOM 3520 N N . GLY B 1 109 ? 7.055 -8.763 28.055 1.00 21.00 109 GLY B N 1
ATOM 3521 C CA . GLY B 1 109 ? 5.818 -9.316 28.584 1.00 21.95 109 GLY B CA 1
ATOM 3522 C C . GLY B 1 109 ? 4.704 -8.316 28.849 1.00 23.53 109 GLY B C 1
ATOM 3523 O O . GLY B 1 109 ? 4.212 -8.197 29.987 1.00 23.08 109 GLY B O 1
ATOM 3524 N N . THR B 1 110 ? 4.281 -7.601 27.804 1.00 22.71 110 THR B N 1
ATOM 3525 C CA . THR B 1 110 ? 3.068 -6.777 27.899 1.00 23.42 110 THR B CA 1
ATOM 3526 C C . THR B 1 110 ? 2.078 -7.164 26.795 1.00 23.27 110 THR B C 1
ATOM 3527 O O . THR B 1 110 ? 2.470 -7.692 25.773 1.00 24.90 110 THR B O 1
ATOM 3531 N N . ALA B 1 111 ? 0.806 -6.870 27.007 1.00 24.14 111 ALA B N 1
ATOM 3532 C CA . ALA B 1 111 ? -0.243 -7.069 26.008 1.00 23.73 111 ALA B CA 1
ATOM 3533 C C . ALA B 1 111 ? -0.012 -6.236 24.762 1.00 24.80 111 ALA B C 1
ATOM 3534 O O . ALA B 1 111 ? 0.672 -5.215 24.798 1.00 23.98 111 ALA B O 1
ATOM 3536 N N . ARG B 1 112 ? -0.628 -6.657 23.661 1.00 26.76 112 ARG B N 1
ATOM 3537 C CA . ARG B 1 112 ? -0.758 -5.803 22.507 1.00 27.91 112 ARG B CA 1
ATOM 3538 C C . ARG B 1 112 ? -1.241 -4.442 22.956 1.00 28.93 112 ARG B C 1
ATOM 3539 O O . ARG B 1 112 ? -2.111 -4.353 23.813 1.00 28.64 112 ARG B O 1
ATOM 3547 N N . PRO B 1 113 ? -0.717 -3.379 22.320 1.00 30.52 113 PRO B N 1
ATOM 3548 C CA . PRO B 1 113 ? -1.039 -1.988 22.621 1.00 31.03 113 PRO B CA 1
ATOM 3549 C C . PRO B 1 113 ? -2.538 -1.748 22.553 1.00 32.53 113 PRO B C 1
ATOM 3550 O O . PRO B 1 113 ? -3.085 -1.068 23.427 1.00 34.50 113 PRO B O 1
ATOM 3554 N N . TRP B 1 114 ? -3.205 -2.323 21.554 1.00 32.09 114 TRP B N 1
ATOM 3555 C CA . TRP B 1 114 ? -4.628 -2.055 21.357 1.00 32.33 114 TRP B CA 1
ATOM 3556 C C . TRP B 1 114 ? -5.447 -3.029 22.149 1.00 32.96 114 TRP B C 1
ATOM 3557 O O . TRP B 1 114 ? -6.646 -3.184 21.912 1.00 33.53 114 TRP B O 1
ATOM 3568 N N . GLU B 1 115 ? -4.781 -3.721 23.067 1.00 33.29 115 GLU B N 1
ATOM 3569 C CA . GLU B 1 115 ? -5.464 -4.604 23.988 1.00 32.85 115 GLU B CA 1
ATOM 3570 C C . GLU B 1 115 ? -5.113 -4.253 25.437 1.00 33.70 115 GLU B C 1
ATOM 3571 O O . GLU B 1 115 ? -5.188 -5.102 26.331 1.00 33.82 115 GLU B O 1
ATOM 3577 N N . GLY B 1 116 ? -4.721 -3.004 25.664 1.00 32.95 116 GLY B N 1
ATOM 3578 C CA . GLY B 1 116 ? -4.418 -2.546 27.017 1.00 34.61 116 GLY B CA 1
ATOM 3579 C C . GLY B 1 116 ? -2.931 -2.450 27.320 1.00 35.68 116 GLY B C 1
ATOM 3580 O O . GLY B 1 116 ? -2.510 -1.693 28.204 1.00 36.45 116 GLY B O 1
ATOM 3581 N N . GLY B 1 117 ? -2.129 -3.222 26.598 1.00 35.09 117 GLY B N 1
ATOM 3582 C CA . GLY B 1 117 ? -0.682 -3.227 26.811 1.00 35.23 117 GLY B CA 1
ATOM 3583 C C . GLY B 1 117 ? -0.239 -3.399 28.257 1.00 35.24 117 GLY B C 1
ATOM 3584 O O . GLY B 1 117 ? 0.857 -2.968 28.628 1.00 36.71 117 GLY B O 1
ATOM 3585 N N . LYS B 1 118 ? -1.053 -4.056 29.081 1.00 34.30 118 LYS B N 1
ATOM 3586 C CA . LYS B 1 118 ? -0.679 -4.245 30.489 1.00 33.21 118 LYS B CA 1
ATOM 3587 C C . LYS B 1 118 ? 0.258 -5.437 30.682 1.00 32.65 118 LYS B C 1
ATOM 3588 O O . LYS B 1 118 ? 0.139 -6.465 30.004 1.00 33.22 118 LYS B O 1
ATOM 3594 N N . PRO B 1 119 ? 1.175 -5.318 31.643 1.00 31.25 119 PRO B N 1
ATOM 3595 C CA . PRO B 1 119 ? 2.125 -6.371 31.986 1.00 30.32 119 PRO B CA 1
ATOM 3596 C C . PRO B 1 119 ? 1.436 -7.724 32.264 1.00 30.34 119 PRO B C 1
ATOM 3597 O O . PRO B 1 119 ? 0.286 -7.756 32.686 1.00 30.36 119 PRO B O 1
ATOM 3601 N N . LEU B 1 120 ? 2.116 -8.821 31.949 1.00 28.65 120 LEU B N 1
ATOM 3602 C CA . LEU B 1 120 ? 1.517 -10.142 31.993 1.00 28.75 120 LEU B CA 1
ATOM 3603 C C . LEU B 1 120 ? 2.079 -11.011 33.120 1.00 28.88 120 LEU B C 1
ATOM 3604 O O . LEU B 1 120 ? 1.628 -12.136 33.310 1.00 30.29 120 LEU B O 1
ATOM 3609 N N . GLY B 1 121 ? 3.089 -10.519 33.835 1.00 28.41 121 GLY B N 1
ATOM 3610 C CA . GLY B 1 121 ? 3.629 -11.262 34.968 1.00 27.41 121 GLY B CA 1
ATOM 3611 C C . GLY B 1 121 ? 4.767 -12.220 34.641 1.00 27.76 121 GLY B C 1
ATOM 3612 O O . GLY B 1 121 ? 5.031 -13.162 35.407 1.00 27.75 121 GLY B O 1
ATOM 3613 N N . TRP B 1 122 ? 5.460 -11.989 33.521 1.00 26.89 122 TRP B N 1
ATOM 3614 C CA . TRP B 1 122 ? 6.581 -12.856 33.148 1.00 25.52 122 TRP B CA 1
ATOM 3615 C C . TRP B 1 122 ? 7.792 -12.621 34.055 1.00 25.46 122 TRP B C 1
ATOM 3616 O O . TRP B 1 122 ? 7.942 -11.542 34.644 1.00 25.36 122 TRP B O 1
ATOM 3627 N N . ARG B 1 123 ? 8.672 -13.618 34.128 1.00 23.71 123 ARG B N 1
ATOM 3628 C CA . ARG B 1 123 ? 9.935 -13.468 34.829 1.00 23.80 123 ARG B CA 1
ATOM 3629 C C . ARG B 1 123 ? 10.944 -12.701 34.009 1.00 24.49 123 ARG B C 1
ATOM 3630 O O . ARG B 1 123 ? 11.902 -13.278 33.482 1.00 26.03 123 ARG B O 1
ATOM 3638 N N . VAL B 1 124 ? 10.753 -11.396 33.908 1.00 24.26 124 VAL B N 1
ATOM 3639 C CA . VAL B 1 124 ? 11.581 -10.616 33.003 1.00 23.78 124 VAL B CA 1
ATOM 3640 C C . VAL B 1 124 ? 12.921 -10.329 33.656 1.00 24.67 124 VAL B C 1
ATOM 3641 O O . VAL B 1 124 ? 13.052 -10.370 34.892 1.00 26.70 124 VAL B O 1
ATOM 3645 N N . VAL B 1 125 ? 13.933 -10.095 32.833 1.00 24.15 125 VAL B N 1
ATOM 3646 C CA . VAL B 1 125 ? 15.295 -9.965 33.330 1.00 23.83 125 VAL B CA 1
ATOM 3647 C C . VAL B 1 125 ? 15.858 -8.627 32.953 1.00 24.46 125 VAL B C 1
ATOM 3648 O O . VAL B 1 125 ? 15.357 -7.982 32.039 1.00 23.82 125 VAL B O 1
ATOM 3652 N N . GLY B 1 126 ? 16.876 -8.187 33.689 1.00 24.68 126 GLY B N 1
ATOM 3653 C CA . GLY B 1 126 ? 17.449 -6.872 33.466 1.00 24.70 126 GLY B CA 1
ATOM 3654 C C . GLY B 1 126 ? 18.822 -6.800 34.080 1.00 24.91 126 GLY B C 1
ATOM 3655 O O . GLY B 1 126 ? 19.301 -7.781 34.637 1.00 26.17 126 GLY B O 1
ATOM 3656 N N . PRO B 1 127 ? 19.459 -5.623 34.025 1.00 25.35 127 PRO B N 1
ATOM 3657 C CA . PRO B 1 127 ? 20.719 -5.550 34.739 1.00 25.31 127 PRO B CA 1
ATOM 3658 C C . PRO B 1 127 ? 20.514 -5.479 36.266 1.00 25.54 127 PRO B C 1
ATOM 3659 O O . PRO B 1 127 ? 21.363 -5.954 37.023 1.00 25.53 127 PRO B O 1
ATOM 3663 N N . SER B 1 128 ? 19.375 -4.952 36.703 1.00 25.57 128 SER B N 1
ATOM 3664 C CA . SER B 1 128 ? 19.149 -4.637 38.120 1.00 26.44 128 SER B CA 1
ATOM 3665 C C . SER B 1 128 ? 17.704 -4.895 38.484 1.00 27.67 128 SER B C 1
ATOM 3666 O O . SER B 1 128 ? 16.838 -4.851 37.612 1.00 27.97 128 SER B O 1
ATOM 3669 N N . PRO B 1 129 ? 17.429 -5.079 39.788 1.00 28.03 129 PRO B N 1
ATOM 3670 C CA . PRO B 1 129 ? 16.065 -5.208 40.275 1.00 28.27 129 PRO B CA 1
ATOM 3671 C C . PRO B 1 129 ? 15.395 -3.865 40.459 1.00 28.98 129 PRO B C 1
ATOM 3672 O O . PRO B 1 129 ? 15.022 -3.501 41.579 1.00 29.61 129 PRO B O 1
ATOM 3676 N N . ILE B 1 130 ? 15.244 -3.129 39.362 1.00 29.06 130 ILE B N 1
ATOM 3677 C CA . ILE B 1 130 ? 14.429 -1.921 39.353 1.00 28.66 130 ILE B CA 1
ATOM 3678 C C . ILE B 1 130 ? 13.389 -2.068 38.241 1.00 29.14 130 ILE B C 1
ATOM 3679 O O . ILE B 1 130 ? 13.750 -2.175 37.074 1.00 28.01 130 ILE B O 1
ATOM 3684 N N . PRO B 1 131 ? 12.100 -2.154 38.613 1.00 30.20 131 PRO B N 1
ATOM 3685 C CA . PRO B 1 131 ? 10.982 -2.236 37.663 1.00 30.30 131 PRO B CA 1
ATOM 3686 C C . PRO B 1 131 ? 10.972 -1.015 36.746 1.00 29.76 131 PRO B C 1
ATOM 3687 O O . PRO B 1 131 ? 11.481 0.037 37.120 1.00 28.12 131 PRO B O 1
ATOM 3691 N N . PHE B 1 132 ? 10.443 -1.174 35.538 1.00 30.54 132 PHE B N 1
ATOM 3692 C CA . PHE B 1 132 ? 10.392 -0.069 34.576 1.00 32.61 132 PHE B CA 1
ATOM 3693 C C . PHE B 1 132 ? 9.590 1.086 35.171 1.00 34.06 132 PHE B C 1
ATOM 3694 O O . PHE B 1 132 ? 9.968 2.257 35.067 1.00 34.29 132 PHE B O 1
ATOM 3702 N N . ASP B 1 133 ? 8.516 0.735 35.863 1.00 36.60 133 ASP B N 1
ATOM 3703 C CA . ASP B 1 133 ? 7.599 1.724 36.397 1.00 39.16 133 ASP B CA 1
ATOM 3704 C C . ASP B 1 133 ? 6.503 0.989 37.158 1.00 39.82 133 ASP B C 1
ATOM 3705 O O . ASP B 1 133 ? 6.388 -0.240 37.060 1.00 40.20 133 ASP B O 1
ATOM 3710 N N . GLU B 1 134 ? 5.705 1.741 37.912 1.00 40.70 134 GLU B N 1
ATOM 3711 C CA . GLU B 1 134 ? 4.634 1.164 38.732 1.00 41.71 134 GLU B CA 1
ATOM 3712 C C . GLU B 1 134 ? 3.709 0.225 37.949 1.00 41.71 134 GLU B C 1
ATOM 3713 O O . GLU B 1 134 ? 3.088 0.631 36.971 1.00 42.78 134 GLU B O 1
ATOM 3719 N N . GLY B 1 135 ? 3.594 -1.019 38.403 1.00 40.98 135 GLY B N 1
ATOM 3720 C CA . GLY B 1 135 ? 2.784 -2.021 37.711 1.00 39.29 135 GLY B CA 1
ATOM 3721 C C . GLY B 1 135 ? 3.614 -3.044 36.951 1.00 38.83 135 GLY B C 1
ATOM 3722 O O . GLY B 1 135 ? 3.114 -4.099 36.555 1.00 38.66 135 GLY B O 1
ATOM 3723 N N . TYR B 1 136 ? 4.878 -2.714 36.707 1.00 37.77 136 TYR B N 1
ATOM 3724 C CA . TYR B 1 136 ? 5.759 -3.593 35.944 1.00 36.50 136 TYR B CA 1
ATOM 3725 C C . TYR B 1 136 ? 6.530 -4.459 36.921 1.00 36.26 136 TYR B C 1
ATOM 3726 O O . TYR B 1 136 ? 6.928 -3.990 37.981 1.00 36.96 136 TYR B O 1
ATOM 3735 N N . PRO B 1 137 ? 6.739 -5.732 36.578 1.00 35.79 137 PRO B N 1
ATOM 3736 C CA . PRO B 1 137 ? 7.453 -6.601 37.505 1.00 35.31 137 PRO B CA 1
ATOM 3737 C C . PRO B 1 137 ? 8.862 -6.071 37.793 1.00 35.34 137 PRO B C 1
ATOM 3738 O O . PRO B 1 137 ? 9.443 -5.384 36.957 1.00 34.51 137 PRO B O 1
ATOM 3742 N N . VAL B 1 138 ? 9.407 -6.373 38.969 1.00 35.03 138 VAL B N 1
ATOM 3743 C CA . VAL B 1 138 ? 10.823 -6.123 39.191 1.00 33.83 138 VAL B CA 1
ATOM 3744 C C . VAL B 1 138 ? 11.630 -7.140 38.403 1.00 34.08 138 VAL B C 1
ATOM 3745 O O . VAL B 1 138 ? 11.463 -8.345 38.561 1.00 34.32 138 VAL B O 1
ATOM 3749 N N . PRO B 1 139 ? 12.481 -6.657 37.506 1.00 33.68 139 PRO B N 1
ATOM 3750 C CA . PRO B 1 139 ? 13.221 -7.613 36.723 1.00 33.45 139 PRO B CA 1
ATOM 3751 C C . PRO B 1 139 ? 14.185 -8.396 37.599 1.00 33.80 139 PRO B C 1
ATOM 3752 O O . PRO B 1 139 ? 14.607 -7.933 38.663 1.00 33.84 139 PRO B O 1
ATOM 3756 N N . GLU B 1 140 ? 14.591 -9.549 37.099 1.00 33.27 140 GLU B N 1
ATOM 3757 C CA . GLU B 1 140 ? 15.508 -10.403 37.808 1.00 32.37 140 GLU B CA 1
ATOM 3758 C C . GLU B 1 140 ? 16.926 -10.140 37.300 1.00 31.68 140 GLU B C 1
ATOM 3759 O O . GLU B 1 140 ? 17.204 -10.267 36.107 1.00 30.43 140 GLU B O 1
ATOM 3765 N N . PRO B 1 141 ? 17.815 -9.705 38.195 1.00 31.26 141 PRO B N 1
ATOM 3766 C CA . PRO B 1 141 ? 19.143 -9.325 37.707 1.00 31.81 141 PRO B CA 1
ATOM 3767 C C . PRO B 1 141 ? 19.840 -10.516 37.070 1.00 31.83 141 PRO B C 1
ATOM 3768 O O . PRO B 1 141 ? 19.759 -11.620 37.600 1.00 32.22 141 PRO B O 1
ATOM 3772 N N . LEU B 1 142 ? 20.474 -10.297 35.918 1.00 31.15 142 LEU B N 1
ATOM 3773 C CA . LEU B 1 142 ? 21.205 -11.345 35.225 1.00 31.09 142 LEU B CA 1
ATOM 3774 C C . LEU B 1 142 ? 22.535 -11.627 35.910 1.00 31.45 142 LEU B C 1
ATOM 3775 O O . LEU B 1 142 ? 23.284 -10.706 36.218 1.00 32.76 142 LEU B O 1
ATOM 3780 N N . ASP B 1 143 ? 22.863 -12.899 36.088 1.00 31.31 143 ASP B N 1
ATOM 3781 C CA . ASP B 1 143 ? 24.230 -13.267 36.404 1.00 32.67 143 ASP B CA 1
ATOM 3782 C C . ASP B 1 143 ? 24.959 -13.568 35.108 1.00 33.16 143 ASP B C 1
ATOM 3783 O O . ASP B 1 143 ? 24.342 -13.612 34.032 1.00 32.75 143 ASP B O 1
ATOM 3788 N N . GLU B 1 144 ? 26.263 -13.793 35.215 1.00 32.85 144 GLU B N 1
ATOM 3789 C CA . GLU B 1 144 ? 27.106 -13.945 34.042 1.00 34.41 144 GLU B CA 1
ATOM 3790 C C . GLU B 1 144 ? 26.745 -15.153 33.182 1.00 34.07 144 GLU B C 1
ATOM 3791 O O . GLU B 1 144 ? 27.045 -15.193 31.985 1.00 34.10 144 GLU B O 1
ATOM 3797 N N . ALA B 1 145 ? 26.083 -16.132 33.789 1.00 33.60 145 ALA B N 1
ATOM 3798 C CA . ALA B 1 145 ? 25.542 -17.256 33.038 1.00 32.73 145 ALA B CA 1
ATOM 3799 C C . ALA B 1 145 ? 24.347 -16.808 32.198 1.00 31.41 145 ALA B C 1
ATOM 3800 O O . ALA B 1 145 ? 24.196 -17.227 31.058 1.00 32.28 145 ALA B O 1
ATOM 3802 N N . GLY B 1 146 ? 23.495 -15.967 32.775 1.00 30.31 146 GLY B N 1
ATOM 3803 C CA . GLY B 1 146 ? 22.353 -15.404 32.049 1.00 28.12 146 GLY B CA 1
ATOM 3804 C C . GLY B 1 146 ? 22.757 -14.500 30.883 1.00 27.60 146 GLY B C 1
ATOM 3805 O O . GLY B 1 146 ? 22.125 -14.537 29.823 1.00 26.87 146 GLY B O 1
ATOM 3806 N N . MET B 1 147 ? 23.791 -13.675 31.079 1.00 25.45 147 MET B N 1
ATOM 3807 C CA . MET B 1 147 ? 24.274 -12.783 30.022 1.00 25.53 147 MET B CA 1
ATOM 3808 C C . MET B 1 147 ? 24.857 -13.612 28.875 1.00 26.26 147 MET B C 1
ATOM 3809 O O . MET B 1 147 ? 24.702 -13.268 27.707 1.00 26.46 147 MET B O 1
ATOM 3814 N N . GLU B 1 148 ? 25.545 -14.703 29.204 1.00 25.87 148 GLU B N 1
ATOM 3815 C CA . GLU B 1 148 ? 26.155 -15.526 28.170 1.00 25.55 148 GLU B CA 1
ATOM 3816 C C . GLU B 1 148 ? 25.091 -16.231 27.326 1.00 24.08 148 GLU B C 1
ATOM 3817 O O . GLU B 1 148 ? 25.225 -16.320 26.101 1.00 23.62 148 GLU B O 1
ATOM 3823 N N . ARG B 1 149 ? 24.068 -16.758 27.991 1.00 22.90 149 ARG B N 1
ATOM 3824 C CA . ARG B 1 149 ? 22.957 -17.414 27.308 1.00 23.47 149 ARG B CA 1
ATOM 3825 C C . ARG B 1 149 ? 22.291 -16.467 26.308 1.00 22.22 149 ARG B C 1
ATOM 3826 O O . ARG B 1 149 ? 22.008 -16.837 25.168 1.00 22.31 149 ARG B O 1
ATOM 3834 N N . ILE B 1 150 ? 21.966 -15.275 26.787 1.00 20.90 150 ILE B N 1
ATOM 3835 C CA . ILE B 1 150 ? 21.382 -14.235 25.960 1.00 21.29 150 ILE B CA 1
ATOM 3836 C C . ILE B 1 150 ? 22.290 -13.769 24.822 1.00 20.96 150 ILE B C 1
ATOM 3837 O O . ILE B 1 150 ? 21.819 -13.566 23.705 1.00 22.19 150 ILE B O 1
ATOM 3842 N N . LEU B 1 151 ? 23.589 -13.603 25.089 1.00 20.01 151 LEU B N 1
ATOM 3843 C CA . LEU B 1 151 ? 24.546 -13.355 24.018 1.00 19.01 151 LEU B CA 1
ATOM 3844 C C . LEU B 1 151 ? 24.459 -14.415 22.924 1.00 20.37 151 LEU B C 1
ATOM 3845 O O . LEU B 1 151 ? 24.355 -14.087 21.717 1.00 21.17 151 LEU B O 1
ATOM 3850 N N . GLN B 1 152 ? 24.477 -15.686 23.329 1.00 18.47 152 GLN B N 1
ATOM 3851 C CA . GLN B 1 152 ? 24.499 -16.753 22.338 1.00 19.31 152 GLN B CA 1
ATOM 3852 C C . GLN B 1 152 ? 23.161 -16.796 21.601 1.00 18.48 152 GLN B C 1
ATOM 3853 O O . GLN B 1 152 ? 23.090 -17.246 20.455 1.00 17.18 152 GLN B O 1
ATOM 3859 N N . ALA B 1 153 ? 22.092 -16.399 22.278 1.00 17.95 153 ALA B N 1
ATOM 3860 C CA . ALA B 1 153 ? 20.803 -16.351 21.597 1.00 18.42 153 ALA B CA 1
ATOM 3861 C C . ALA B 1 153 ? 20.775 -15.239 20.521 1.00 18.62 153 ALA B C 1
ATOM 3862 O O . ALA B 1 153 ? 20.283 -15.458 19.400 1.00 20.17 153 ALA B O 1
ATOM 3864 N N . PHE B 1 154 ? 21.392 -14.091 20.821 1.00 17.87 154 PHE B N 1
ATOM 3865 C CA . PHE B 1 154 ? 21.768 -13.110 19.774 1.00 16.30 154 PHE B CA 1
ATOM 3866 C C . PHE B 1 154 ? 22.654 -13.678 18.638 1.00 16.45 154 PHE B C 1
ATOM 3867 O O . PHE B 1 154 ? 22.375 -13.443 17.461 1.00 14.66 154 PHE B O 1
ATOM 3875 N N . VAL B 1 155 ? 23.735 -14.393 18.979 1.00 16.07 155 VAL B N 1
ATOM 3876 C CA . VAL B 1 155 ? 24.607 -14.969 17.962 1.00 16.51 155 VAL B CA 1
ATOM 3877 C C . VAL B 1 155 ? 23.839 -15.950 17.078 1.00 17.52 155 VAL B C 1
ATOM 3878 O O . VAL B 1 155 ? 23.995 -15.976 15.845 1.00 17.53 155 VAL B O 1
ATOM 3882 N N . GLU B 1 156 ? 23.032 -16.774 17.726 1.00 16.73 156 GLU B N 1
ATOM 3883 C CA . GLU B 1 156 ? 22.308 -17.815 17.044 1.00 19.00 156 GLU B CA 1
ATOM 3884 C C . GLU B 1 156 ? 21.182 -17.211 16.208 1.00 17.85 156 GLU B C 1
ATOM 3885 O O . GLU B 1 156 ? 20.909 -17.664 15.098 1.00 19.00 156 GLU B O 1
ATOM 3891 N N . GLY B 1 157 ? 20.544 -16.181 16.738 1.00 17.26 157 GLY B N 1
ATOM 3892 C CA . GLY B 1 157 ? 19.473 -15.483 16.011 1.00 16.02 157 GLY B CA 1
ATOM 3893 C C . GLY B 1 157 ? 20.000 -14.775 14.773 1.00 15.69 157 GLY B C 1
ATOM 3894 O O . GLY B 1 157 ? 19.365 -14.814 13.709 1.00 16.72 157 GLY B O 1
ATOM 3895 N N . ALA B 1 158 ? 21.207 -14.217 14.850 1.00 15.15 158 ALA B N 1
ATOM 3896 C CA . ALA B 1 158 ? 21.871 -13.721 13.626 1.00 15.30 158 ALA B CA 1
ATOM 3897 C C . ALA B 1 158 ? 22.180 -14.819 12.588 1.00 15.61 158 ALA B C 1
ATOM 3898 O O . ALA B 1 158 ? 21.931 -14.625 11.403 1.00 14.26 158 ALA B O 1
ATOM 3900 N N . ARG B 1 159 ? 22.749 -15.947 13.021 1.00 17.74 159 ARG B N 1
ATOM 3901 C CA . ARG B 1 159 ? 22.985 -17.069 12.100 1.00 18.82 159 ARG B CA 1
ATOM 3902 C C . ARG B 1 159 ? 21.680 -17.475 11.422 1.00 19.14 159 ARG B C 1
ATOM 3903 O O . ARG B 1 159 ? 21.633 -17.712 10.217 1.00 19.66 159 ARG B O 1
ATOM 3911 N N . ARG B 1 160 ? 20.624 -17.580 12.215 1.00 19.39 160 ARG B N 1
ATOM 3912 C CA . ARG B 1 160 ? 19.312 -17.914 11.682 1.00 19.94 160 ARG B CA 1
ATOM 3913 C C . ARG B 1 160 ? 18.801 -16.881 10.652 1.00 19.08 160 ARG B C 1
ATOM 3914 O O . ARG B 1 160 ? 18.285 -17.260 9.589 1.00 19.96 160 ARG B O 1
ATOM 3922 N N . ALA B 1 161 ? 18.960 -15.594 10.961 1.00 17.22 161 ALA B N 1
ATOM 3923 C CA . ALA B 1 161 ? 18.611 -14.505 10.031 1.00 17.17 161 ALA B CA 1
ATOM 3924 C C . ALA B 1 161 ? 19.326 -14.595 8.670 1.00 16.95 161 ALA B C 1
ATOM 3925 O O . ALA B 1 161 ? 18.712 -14.441 7.617 1.00 14.87 161 ALA B O 1
ATOM 3927 N N . LEU B 1 162 ? 20.644 -14.762 8.707 1.00 17.98 162 LEU B N 1
ATOM 3928 C CA . LEU B 1 162 ? 21.418 -15.035 7.496 1.00 17.63 162 LEU B CA 1
ATOM 3929 C C . LEU B 1 162 ? 20.905 -16.245 6.721 1.00 18.27 162 LEU B C 1
ATOM 3930 O O . LEU B 1 162 ? 20.668 -16.164 5.512 1.00 18.42 162 LEU B O 1
ATOM 3935 N N . ARG B 1 163 ? 20.720 -17.371 7.400 1.00 16.64 163 ARG B N 1
ATOM 3936 C CA A ARG B 1 163 ? 20.250 -18.548 6.696 0.50 17.22 163 ARG B CA 1
ATOM 3937 C CA B ARG B 1 163 ? 20.223 -18.576 6.742 0.50 17.17 163 ARG B CA 1
ATOM 3938 C C . ARG B 1 163 ? 18.886 -18.279 6.055 1.00 17.08 163 ARG B C 1
ATOM 3939 O O . ARG B 1 163 ? 18.561 -18.863 5.027 1.00 16.83 163 ARG B O 1
ATOM 3954 N N . ALA B 1 164 ? 18.092 -17.384 6.642 1.00 16.36 164 ALA B N 1
ATOM 3955 C CA . ALA B 1 164 ? 16.766 -17.106 6.053 1.00 17.39 164 ALA B CA 1
ATOM 3956 C C . ALA B 1 164 ? 16.883 -16.138 4.879 1.00 15.86 164 ALA B C 1
ATOM 3957 O O . ALA B 1 164 ? 15.882 -15.797 4.239 1.00 15.95 164 ALA B O 1
ATOM 3959 N N . GLY B 1 165 ? 18.096 -15.637 4.654 1.00 16.28 165 GLY B N 1
ATOM 3960 C CA . GLY B 1 165 ? 18.375 -14.695 3.532 1.00 15.23 165 GLY B CA 1
ATOM 3961 C C . GLY B 1 165 ? 18.276 -13.208 3.857 1.00 15.54 165 GLY B C 1
ATOM 3962 O O . GLY B 1 165 ? 18.237 -12.358 2.952 1.00 15.20 165 GLY B O 1
ATOM 3963 N N . PHE B 1 166 ? 18.268 -12.869 5.142 1.00 15.20 166 PHE B N 1
ATOM 3964 C CA . PHE B 1 166 ? 18.367 -11.461 5.491 1.00 14.44 166 PHE B CA 1
ATOM 3965 C C . PHE B 1 166 ? 19.795 -10.991 5.274 1.00 15.37 166 PHE B C 1
ATOM 3966 O O . PHE B 1 166 ? 20.739 -11.753 5.451 1.00 14.61 166 PHE B O 1
ATOM 3974 N N . GLN B 1 167 ? 19.945 -9.757 4.818 1.00 16.07 167 GLN B N 1
ATOM 3975 C CA . GLN B 1 167 ? 21.236 -9.263 4.358 1.00 16.70 167 GLN B CA 1
ATOM 3976 C C . GLN B 1 167 ? 21.736 -8.107 5.206 1.00 15.54 167 GLN B C 1
ATOM 3977 O O . GLN B 1 167 ? 22.867 -7.647 5.024 1.00 17.64 167 GLN B O 1
ATOM 3983 N N . VAL B 1 168 ? 20.864 -7.555 6.038 1.00 15.03 168 VAL B N 1
ATOM 3984 C CA . VAL B 1 168 ? 21.286 -6.568 7.048 1.00 14.57 168 VAL B CA 1
ATOM 3985 C C . VAL B 1 168 ? 20.762 -7.018 8.413 1.00 13.85 168 VAL B C 1
ATOM 3986 O O . VAL B 1 168 ? 19.620 -7.416 8.517 1.00 14.76 168 VAL B O 1
ATOM 3990 N N . ILE B 1 169 ? 21.613 -7.018 9.428 1.00 13.87 169 ILE B N 1
ATOM 3991 C CA . ILE B 1 169 ? 21.200 -7.322 10.797 1.00 13.55 169 ILE B CA 1
ATOM 3992 C C . ILE B 1 169 ? 21.295 -6.038 11.625 1.00 13.88 169 ILE B C 1
ATOM 3993 O O . ILE B 1 169 ? 22.344 -5.432 11.727 1.00 14.80 169 ILE B O 1
ATOM 3998 N N . GLU B 1 170 ? 20.227 -5.679 12.304 1.00 15.20 170 GLU B N 1
ATOM 3999 C CA . GLU B 1 170 ? 20.331 -4.660 13.337 1.00 13.43 170 GLU B CA 1
ATOM 4000 C C . GLU B 1 170 ? 20.149 -5.263 14.726 1.00 14.35 170 GLU B C 1
ATOM 4001 O O . GLU B 1 170 ? 19.310 -6.134 14.935 1.00 13.78 170 GLU B O 1
ATOM 4007 N N . LEU B 1 171 ? 21.002 -4.828 15.655 1.00 13.79 171 LEU B N 1
ATOM 4008 C CA . LEU B 1 171 ? 20.882 -5.188 17.054 1.00 12.26 171 LEU B CA 1
ATOM 4009 C C . LEU B 1 171 ? 20.183 -4.056 17.779 1.00 14.34 171 LEU B C 1
ATOM 4010 O O . LEU B 1 171 ? 20.593 -2.895 17.677 1.00 13.64 171 LEU B O 1
ATOM 4015 N N . HIS B 1 172 ? 19.091 -4.401 18.455 1.00 14.51 172 HIS B N 1
ATOM 4016 C CA . HIS B 1 172 ? 18.247 -3.434 19.101 1.00 16.16 172 HIS B CA 1
ATOM 4017 C C . HIS B 1 172 ? 18.870 -3.138 20.444 1.00 16.10 172 HIS B C 1
ATOM 4018 O O . HIS B 1 172 ? 18.618 -3.867 21.410 1.00 18.31 172 HIS B O 1
ATOM 4025 N N . MET B 1 173 ? 19.698 -2.100 20.519 1.00 13.19 173 MET B N 1
ATOM 4026 C CA . MET B 1 173 ? 20.177 -1.649 21.818 1.00 12.62 173 MET B CA 1
ATOM 4027 C C . MET B 1 173 ? 19.604 -0.349 22.344 1.00 12.69 173 MET B C 1
ATOM 4028 O O . MET B 1 173 ? 20.312 0.428 22.998 1.00 12.52 173 MET B O 1
ATOM 4033 N N . ALA B 1 174 ? 18.313 -0.141 22.117 1.00 13.75 174 ALA B N 1
ATOM 4034 C CA . ALA B 1 174 ? 17.677 1.116 22.440 1.00 12.77 174 ALA B CA 1
ATOM 4035 C C . ALA B 1 174 ? 16.375 0.906 23.162 1.00 13.88 174 ALA B C 1
ATOM 4036 O O . ALA B 1 174 ? 15.996 -0.237 23.464 1.00 15.43 174 ALA B O 1
ATOM 4038 N N . HIS B 1 175 ? 15.777 2.039 23.542 1.00 13.43 175 HIS B N 1
ATOM 4039 C CA . HIS B 1 175 ? 14.434 2.170 24.077 1.00 13.23 175 HIS B CA 1
ATOM 4040 C C . HIS B 1 175 ? 14.204 1.397 25.386 1.00 15.56 175 HIS B C 1
ATOM 4041 O O . HIS B 1 175 ? 13.086 0.911 25.648 1.00 14.91 175 HIS B O 1
ATOM 4048 N N . GLY B 1 176 ? 15.254 1.302 26.204 1.00 15.59 176 GLY B N 1
ATOM 4049 C CA . GLY B 1 176 ? 15.145 0.745 27.543 1.00 14.95 176 GLY B CA 1
ATOM 4050 C C . GLY B 1 176 ? 14.862 -0.748 27.586 1.00 15.59 176 GLY B C 1
ATOM 4051 O O . GLY B 1 176 ? 14.523 -1.275 28.642 1.00 16.48 176 GLY B O 1
ATOM 4052 N N . TYR B 1 177 ? 15.026 -1.444 26.456 1.00 14.77 177 TYR B N 1
ATOM 4053 C CA . TYR B 1 177 ? 15.010 -2.897 26.454 1.00 15.40 177 TYR B CA 1
ATOM 4054 C C . TYR B 1 177 ? 16.384 -3.432 26.917 1.00 16.96 177 TYR B C 1
ATOM 4055 O O . TYR B 1 177 ? 17.219 -2.659 27.396 1.00 16.59 177 TYR B O 1
ATOM 4064 N N . LEU B 1 178 ? 16.610 -4.740 26.818 1.00 17.43 178 LEU B N 1
ATOM 4065 C CA . LEU B 1 178 ? 17.699 -5.337 27.613 1.00 17.01 178 LEU B CA 1
ATOM 4066 C C . LEU B 1 178 ? 18.981 -4.523 27.508 1.00 16.85 178 LEU B C 1
ATOM 4067 O O . LEU B 1 178 ? 19.530 -4.085 28.511 1.00 18.97 178 LEU B O 1
ATOM 4072 N N . LEU B 1 179 ? 19.481 -4.338 26.298 1.00 16.87 179 LEU B N 1
ATOM 4073 C CA . LEU B 1 179 ? 20.870 -3.950 26.156 1.00 16.50 179 LEU B CA 1
ATOM 4074 C C . LEU B 1 179 ? 21.026 -2.465 26.436 1.00 16.40 179 LEU B C 1
ATOM 4075 O O . LEU B 1 179 ? 22.053 -2.037 26.970 1.00 15.61 179 LEU B O 1
ATOM 4080 N N . SER B 1 180 ? 19.977 -1.725 26.065 1.00 15.28 180 SER B N 1
ATOM 4081 C CA . SER B 1 180 ? 19.760 -0.324 26.398 1.00 15.62 180 SER B CA 1
ATOM 4082 C C . SER B 1 180 ? 19.765 -0.084 27.907 1.00 15.68 180 SER B C 1
ATOM 4083 O O . SER B 1 180 ? 20.375 0.891 28.369 1.00 15.92 180 SER B O 1
ATOM 4086 N N . SER B 1 181 ? 19.079 -0.956 28.660 1.00 16.13 181 SER B N 1
ATOM 4087 C CA . SER B 1 181 ? 19.024 -0.856 30.126 1.00 16.88 181 SER B CA 1
ATOM 4088 C C . SER B 1 181 ? 20.395 -1.083 30.782 1.00 17.87 181 SER B C 1
ATOM 4089 O O . SER B 1 181 ? 20.661 -0.555 31.862 1.00 17.94 181 SER B O 1
ATOM 4092 N N . PHE B 1 182 ? 21.295 -1.800 30.118 1.00 17.87 182 PHE B N 1
ATOM 4093 C CA . PHE B 1 182 ? 22.663 -1.948 30.679 1.00 18.53 182 PHE B CA 1
ATOM 4094 C C . PHE B 1 182 ? 23.460 -0.655 30.479 1.00 19.29 182 PHE B C 1
ATOM 4095 O O . PHE B 1 182 ? 24.239 -0.256 31.338 1.00 19.16 182 PHE B O 1
ATOM 4103 N N . LEU B 1 183 ? 23.260 -0.006 29.327 1.00 18.58 183 LEU B N 1
ATOM 4104 C CA . LEU B 1 183 ? 24.010 1.206 28.993 1.00 18.96 183 LEU B CA 1
ATOM 4105 C C . LEU B 1 183 ? 23.672 2.329 29.990 1.00 18.46 183 LEU B C 1
ATOM 4106 O O . LEU B 1 183 ? 24.555 3.026 30.482 1.00 18.11 183 LEU B O 1
ATOM 4111 N N . SER B 1 184 ? 22.385 2.476 30.290 1.00 18.12 184 SER B N 1
ATOM 4112 C CA . SER B 1 184 ? 21.889 3.571 31.102 1.00 19.29 184 SER B CA 1
ATOM 4113 C C . SER B 1 184 ? 22.049 3.319 32.594 1.00 20.95 184 SER B C 1
ATOM 4114 O O . SER B 1 184 ? 21.660 2.246 33.106 1.00 17.74 184 SER B O 1
ATOM 4117 N N . PRO B 1 185 ? 22.569 4.335 33.316 1.00 22.54 185 PRO B N 1
ATOM 4118 C CA . PRO B 1 185 ? 22.646 4.219 34.774 1.00 22.89 185 PRO B CA 1
ATOM 4119 C C . PRO B 1 185 ? 21.306 4.431 35.452 1.00 23.71 185 PRO B C 1
ATOM 4120 O O . PRO B 1 185 ? 21.194 4.230 36.660 1.00 26.06 185 PRO B O 1
ATOM 4124 N N . LEU B 1 186 ? 20.282 4.815 34.696 1.00 23.73 186 LEU B N 1
ATOM 4125 C CA . LEU B 1 186 ? 18.947 4.959 35.272 1.00 23.90 186 LEU B CA 1
ATOM 4126 C C . LEU B 1 186 ? 18.335 3.598 35.546 1.00 23.59 186 LEU B C 1
ATOM 4127 O O . LEU B 1 186 ? 17.399 3.472 36.326 1.00 23.26 186 LEU B O 1
ATOM 4132 N N . SER B 1 187 ? 18.836 2.586 34.848 1.00 24.26 187 SER B N 1
ATOM 4133 C CA . SER B 1 187 ? 18.282 1.246 34.929 1.00 25.09 187 SER B CA 1
ATOM 4134 C C . SER B 1 187 ? 19.369 0.249 35.322 1.00 24.79 187 SER B C 1
ATOM 4135 O O . SER B 1 187 ? 19.086 -0.894 35.648 1.00 24.97 187 SER B O 1
ATOM 4138 N N . ASN B 1 188 ? 20.617 0.691 35.303 1.00 25.33 188 ASN B N 1
ATOM 4139 C CA . ASN B 1 188 ? 21.697 -0.206 35.635 1.00 26.42 188 ASN B CA 1
ATOM 4140 C C . ASN B 1 188 ? 22.532 0.282 36.812 1.00 27.77 188 ASN B C 1
ATOM 4141 O O . ASN B 1 188 ? 23.173 1.329 36.743 1.00 27.33 188 ASN B O 1
ATOM 4146 N N . GLN B 1 189 ? 22.522 -0.517 37.879 1.00 29.93 189 GLN B N 1
ATOM 4147 C CA . GLN B 1 189 ? 22.998 -0.119 39.191 1.00 31.28 189 GLN B CA 1
ATOM 4148 C C . GLN B 1 189 ? 23.937 -1.183 39.735 1.00 30.94 189 GLN B C 1
ATOM 4149 O O . GLN B 1 189 ? 24.244 -1.206 40.925 1.00 30.53 189 GLN B O 1
ATOM 4155 N N . ARG B 1 190 ? 24.344 -2.099 38.869 1.00 30.85 190 ARG B N 1
ATOM 4156 C CA . ARG B 1 190 ? 25.208 -3.194 39.269 1.00 30.45 190 ARG B CA 1
ATOM 4157 C C . ARG B 1 190 ? 26.533 -2.717 39.862 1.00 31.77 190 ARG B C 1
ATOM 4158 O O . ARG B 1 190 ? 27.130 -1.739 39.404 1.00 31.77 190 ARG B O 1
ATOM 4166 N N . THR B 1 191 ? 27.027 -3.455 40.846 1.00 31.85 191 THR B N 1
ATOM 4167 C CA . THR B 1 191 ? 28.287 -3.118 41.461 1.00 31.49 191 THR B CA 1
ATOM 4168 C C . THR B 1 191 ? 29.357 -4.057 40.951 1.00 31.65 191 THR B C 1
ATOM 4169 O O . THR B 1 191 ? 30.504 -4.017 41.410 1.00 31.17 191 THR B O 1
ATOM 4173 N N . ASP B 1 192 ? 28.994 -4.922 40.013 1.00 31.55 192 ASP B N 1
ATOM 4174 C CA . ASP B 1 192 ? 30.004 -5.790 39.445 1.00 31.74 192 ASP B CA 1
ATOM 4175 C C . ASP B 1 192 ? 30.708 -5.112 38.272 1.00 30.52 192 ASP B C 1
ATOM 4176 O O . ASP B 1 192 ? 30.646 -3.897 38.125 1.00 30.09 192 ASP B O 1
ATOM 4181 N N . ALA B 1 193 ? 31.403 -5.897 37.466 1.00 29.58 193 ALA B N 1
ATOM 4182 C CA . ALA B 1 193 ? 32.059 -5.379 36.289 1.00 30.99 193 ALA B CA 1
ATOM 4183 C C . ALA B 1 193 ? 31.061 -4.871 35.241 1.00 30.45 193 ALA B C 1
ATOM 4184 O O . ALA B 1 193 ? 31.468 -4.353 34.220 1.00 32.32 193 ALA B O 1
ATOM 4186 N N . TYR B 1 194 ? 29.765 -5.024 35.465 1.00 29.59 194 TYR B N 1
ATOM 4187 C CA . TYR B 1 194 ? 28.825 -4.645 34.410 1.00 29.76 194 TYR B CA 1
ATOM 4188 C C . TYR B 1 194 ? 28.036 -3.383 34.658 1.00 29.43 194 TYR B C 1
ATOM 4189 O O . TYR B 1 194 ? 27.208 -2.997 33.828 1.00 29.45 194 TYR B O 1
ATOM 4198 N N . GLY B 1 195 ? 28.284 -2.749 35.799 1.00 27.88 195 GLY B N 1
ATOM 4199 C CA . GLY B 1 195 ? 27.631 -1.498 36.136 1.00 27.83 195 GLY B CA 1
ATOM 4200 C C . GLY B 1 195 ? 28.640 -0.571 36.787 1.00 28.01 195 GLY B C 1
ATOM 4201 O O . GLY B 1 195 ? 29.826 -0.894 36.890 1.00 26.60 195 GLY B O 1
ATOM 4202 N N . GLY B 1 196 ? 28.164 0.580 37.244 1.00 28.89 196 GLY B N 1
ATOM 4203 C CA . GLY B 1 196 ? 29.056 1.580 37.796 1.00 29.59 196 GLY B CA 1
ATOM 4204 C C . GLY B 1 196 ? 29.520 2.497 36.689 1.00 30.12 196 GLY B C 1
ATOM 4205 O O . GLY B 1 196 ? 28.789 3.391 36.256 1.00 32.28 196 GLY B O 1
ATOM 4206 N N . SER B 1 197 ? 30.714 2.243 36.185 1.00 28.86 197 SER B N 1
ATOM 4207 C CA . SER B 1 197 ? 31.329 3.151 35.252 1.00 27.85 197 SER B CA 1
ATOM 4208 C C . SER B 1 197 ? 30.733 3.003 33.852 1.00 27.26 197 SER B C 1
ATOM 4209 O O . SER B 1 197 ? 30.106 1.981 33.515 1.00 25.49 197 SER B O 1
ATOM 4212 N N . LEU B 1 198 ? 30.992 4.016 33.034 1.00 24.97 198 LEU B N 1
ATOM 4213 C CA . LEU B 1 198 ? 30.683 3.953 31.622 1.00 24.98 198 LEU B CA 1
ATOM 4214 C C . LEU B 1 198 ? 31.349 2.735 30.967 1.00 24.52 198 LEU B C 1
ATOM 4215 O O . LEU B 1 198 ? 30.718 2.012 30.190 1.00 22.57 198 LEU B O 1
ATOM 4220 N N . GLU B 1 199 ? 32.618 2.506 31.287 1.00 25.05 199 GLU B N 1
ATOM 4221 C CA . GLU B 1 199 ? 33.317 1.348 30.749 1.00 26.63 199 GLU B CA 1
ATOM 4222 C C . GLU B 1 199 ? 32.540 0.069 31.011 1.00 25.61 199 GLU B C 1
ATOM 4223 O O . GLU B 1 199 ? 32.318 -0.721 30.089 1.00 25.60 199 GLU B O 1
ATOM 4229 N N . ASN B 1 200 ? 32.134 -0.114 3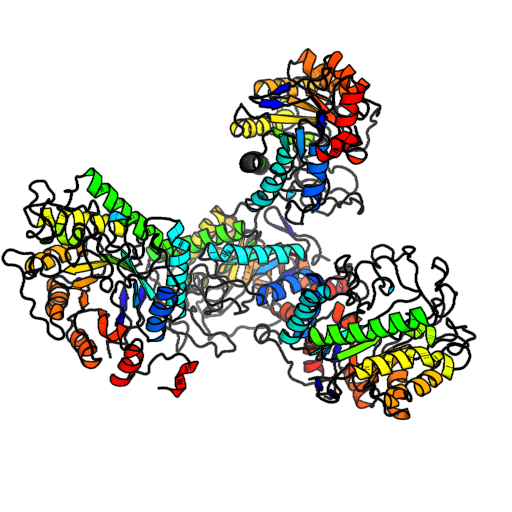2.265 1.00 24.39 200 ASN B N 1
ATOM 4230 C CA . ASN B 1 200 ? 31.422 -1.316 32.698 1.00 23.76 200 ASN B CA 1
ATOM 4231 C C . ASN B 1 200 ? 30.021 -1.446 32.091 1.00 24.43 200 ASN B C 1
ATOM 4232 O O . ASN B 1 200 ? 29.661 -2.507 31.595 1.00 24.91 200 ASN B O 1
ATOM 4237 N N . ARG B 1 201 ? 29.240 -0.370 32.115 1.00 23.68 201 ARG B N 1
ATOM 4238 C CA . ARG B 1 201 ? 27.893 -0.388 31.488 1.00 23.27 201 ARG B CA 1
ATOM 4239 C C . ARG B 1 201 ? 27.868 -0.702 29.977 1.00 22.09 201 ARG B C 1
ATOM 4240 O O . ARG B 1 201 ? 26.914 -1.291 29.473 1.00 21.53 201 ARG B O 1
ATOM 4248 N N . MET B 1 202 ? 28.946 -0.365 29.282 1.00 21.06 202 MET B N 1
ATOM 4249 C CA . MET B 1 202 ? 29.078 -0.662 27.871 1.00 21.35 202 MET B CA 1
ATOM 4250 C C . MET B 1 202 ? 29.543 -2.105 27.647 1.00 21.68 202 MET B C 1
ATOM 4251 O O . MET B 1 202 ? 29.332 -2.686 26.567 1.00 21.86 202 MET B O 1
ATOM 4256 N N . ARG B 1 203 ? 30.116 -2.720 28.685 1.00 20.33 203 ARG B N 1
ATOM 4257 C CA . ARG B 1 203 ? 30.729 -4.021 28.478 1.00 20.30 203 ARG B CA 1
ATOM 4258 C C . ARG B 1 203 ? 29.820 -5.093 27.881 1.00 18.72 203 ARG B C 1
ATOM 4259 O O . ARG B 1 203 ? 30.171 -5.691 26.867 1.00 19.38 203 ARG B O 1
ATOM 4267 N N . PHE B 1 204 ? 28.691 -5.373 28.519 1.00 18.00 204 PHE B N 1
ATOM 4268 C CA . PHE B 1 204 ? 27.829 -6.448 28.031 1.00 18.89 204 PHE B CA 1
ATOM 4269 C C . PHE B 1 204 ? 27.298 -6.139 26.612 1.00 18.60 204 PHE B C 1
ATOM 4270 O O . PHE B 1 204 ? 27.449 -6.969 25.684 1.00 18.66 204 PHE B O 1
ATOM 4278 N N . PRO B 1 205 ? 26.740 -4.931 26.418 1.00 18.51 205 PRO B N 1
ATOM 4279 C CA . PRO B 1 205 ? 26.351 -4.544 25.051 1.00 18.71 205 PRO B CA 1
ATOM 4280 C C . PRO B 1 205 ? 27.466 -4.686 24.031 1.00 18.70 205 PRO B C 1
ATOM 4281 O O . PRO B 1 205 ? 27.244 -5.236 22.956 1.00 18.91 205 PRO B O 1
ATOM 4285 N N . LEU B 1 206 ? 28.671 -4.244 24.364 1.00 19.41 206 LEU B N 1
ATOM 4286 C CA . LEU B 1 206 ? 29.756 -4.304 23.396 1.00 19.58 206 LEU B CA 1
ATOM 4287 C C . LEU B 1 206 ? 30.163 -5.737 23.138 1.00 20.58 206 LEU B C 1
ATOM 4288 O O . LEU B 1 206 ? 30.641 -6.070 22.045 1.00 22.69 206 LEU B O 1
ATOM 4293 N N . GLN B 1 207 ? 29.959 -6.606 24.119 1.00 21.52 207 GLN B N 1
ATOM 4294 C CA . GLN B 1 207 ? 30.312 -8.014 23.920 1.00 20.51 207 GLN B CA 1
ATOM 4295 C C . GLN B 1 207 ? 29.342 -8.647 22.937 1.00 19.25 207 GLN B C 1
ATOM 4296 O O . GLN B 1 207 ? 29.735 -9.434 22.080 1.00 18.30 207 GLN B O 1
ATOM 4302 N N . VAL B 1 208 ? 28.068 -8.310 23.081 1.00 18.37 208 VAL B N 1
ATOM 4303 C CA . VAL B 1 208 ? 27.054 -8.794 22.147 1.00 18.30 208 VAL B CA 1
ATOM 4304 C C . VAL B 1 208 ? 27.389 -8.314 20.735 1.00 18.50 208 VAL B C 1
ATOM 4305 O O . VAL B 1 208 ? 27.540 -9.122 19.803 1.00 18.36 208 VAL B O 1
ATOM 4309 N N . ALA B 1 209 ? 27.610 -7.012 20.591 1.00 17.52 209 ALA B N 1
ATOM 4310 C CA . ALA B 1 209 ? 28.099 -6.489 19.325 1.00 17.13 209 ALA B CA 1
ATOM 4311 C C . ALA B 1 209 ? 29.251 -7.300 18.713 1.00 17.34 209 ALA B C 1
ATOM 4312 O O . ALA B 1 209 ? 29.218 -7.588 17.509 1.00 15.45 209 ALA B O 1
ATOM 4314 N N . GLN B 1 210 ? 30.311 -7.559 19.500 1.00 17.66 210 GLN B N 1
ATOM 4315 C CA . GLN B 1 210 ? 31.482 -8.284 18.988 1.00 18.31 210 GLN B CA 1
ATOM 4316 C C . GLN B 1 210 ? 31.096 -9.696 18.557 1.00 18.41 210 GLN B C 1
ATOM 4317 O O . GLN B 1 210 ? 31.515 -10.179 17.489 1.00 18.04 210 GLN B O 1
ATOM 4323 N N . ALA B 1 211 ? 30.286 -10.350 19.386 1.00 17.88 211 ALA B N 1
ATOM 4324 C CA . ALA B 1 211 ? 29.960 -11.742 19.176 1.00 18.49 211 ALA B CA 1
ATOM 4325 C C . ALA B 1 211 ? 29.080 -11.923 17.940 1.00 18.31 211 ALA B C 1
ATOM 4326 O O . ALA B 1 211 ? 29.254 -12.879 17.177 1.00 17.32 211 ALA B O 1
ATOM 4328 N N . VAL B 1 212 ? 28.126 -11.014 17.743 1.00 19.31 212 VAL B N 1
ATOM 4329 C CA . VAL B 1 212 ? 27.327 -11.039 16.511 1.00 18.80 212 VAL B CA 1
ATOM 4330 C C . VAL B 1 212 ? 28.159 -10.654 15.287 1.00 18.57 212 VAL B C 1
ATOM 4331 O O . VAL B 1 212 ? 28.058 -11.268 14.199 1.00 18.27 212 VAL B O 1
ATOM 4335 N N . ARG B 1 213 ? 29.000 -9.642 15.458 1.00 18.52 213 ARG B N 1
ATOM 4336 C CA . ARG B 1 213 ? 29.846 -9.193 14.348 1.00 17.54 213 ARG B CA 1
ATOM 4337 C C . ARG B 1 213 ? 30.667 -10.356 13.787 1.00 18.01 213 ARG B C 1
ATOM 4338 O O . ARG B 1 213 ? 30.975 -10.396 12.600 1.00 15.58 213 ARG B O 1
ATOM 4346 N N . GLU B 1 214 ? 30.999 -11.322 14.644 1.00 19.35 214 GLU B N 1
ATOM 4347 C CA . GLU B 1 214 ? 31.859 -12.434 14.246 1.00 21.87 214 GLU B CA 1
ATOM 4348 C C . GLU B 1 214 ? 31.173 -13.420 13.319 1.00 22.30 214 GLU B C 1
ATOM 4349 O O . GLU B 1 214 ? 31.846 -14.096 12.545 1.00 23.36 214 GLU B O 1
ATOM 4355 N N . VAL B 1 215 ? 29.853 -13.553 13.429 1.00 22.09 215 VAL B N 1
ATOM 4356 C CA . VAL B 1 215 ? 29.118 -14.540 12.608 1.00 22.38 215 VAL B CA 1
ATOM 4357 C C . VAL B 1 215 ? 28.423 -13.918 11.391 1.00 22.23 215 VAL B C 1
ATOM 4358 O O . VAL B 1 215 ? 27.927 -14.620 10.518 1.00 22.49 215 VAL B O 1
ATOM 4362 N N . VAL B 1 216 ? 28.412 -12.596 11.329 1.00 21.89 216 VAL B N 1
ATOM 4363 C CA . VAL B 1 216 ? 27.951 -11.886 10.138 1.00 20.27 216 VAL B CA 1
ATOM 4364 C C . VAL B 1 216 ? 29.156 -11.506 9.306 1.00 20.91 216 VAL B C 1
ATOM 4365 O O . VAL B 1 216 ? 29.948 -10.680 9.724 1.00 18.61 216 VAL B O 1
ATOM 4369 N N . PRO B 1 217 ? 29.329 -12.175 8.158 1.00 21.02 217 PRO B N 1
ATOM 4370 C CA . PRO B 1 217 ? 30.334 -11.808 7.169 1.00 22.15 217 PRO B CA 1
ATOM 4371 C C . PRO B 1 217 ? 30.394 -10.305 6.988 1.00 22.25 217 PRO B C 1
ATOM 4372 O O . PRO B 1 217 ? 29.354 -9.662 6.811 1.00 20.94 217 PRO B O 1
ATOM 4376 N N . ARG B 1 218 ? 31.610 -9.769 6.969 1.00 22.72 218 ARG B N 1
ATOM 4377 C CA . ARG B 1 218 ? 31.864 -8.363 6.601 1.00 25.07 218 ARG B CA 1
ATOM 4378 C C . ARG B 1 218 ? 30.968 -7.824 5.471 1.00 24.79 218 ARG B C 1
ATOM 4379 O O . ARG B 1 218 ? 30.537 -6.676 5.508 1.00 24.71 218 ARG B O 1
ATOM 4387 N N . GLU B 1 219 ? 30.763 -8.590 4.409 1.00 24.15 219 GLU B N 1
ATOM 4388 C CA . GLU B 1 219 ? 30.002 -8.030 3.296 1.00 24.34 219 GLU B CA 1
ATOM 4389 C C . GLU B 1 219 ? 28.574 -7.593 3.690 1.00 24.91 219 GLU B C 1
ATOM 4390 O O . GLU B 1 219 ? 27.945 -6.777 2.989 1.00 24.01 219 GLU B O 1
ATOM 4396 N N . LEU B 1 220 ? 28.070 -8.131 4.799 1.00 21.74 220 LEU B N 1
ATOM 4397 C CA . LEU B 1 220 ? 26.709 -7.840 5.248 1.00 21.54 220 LEU B CA 1
ATOM 4398 C C . LEU B 1 220 ? 26.717 -6.802 6.386 1.00 19.84 220 LEU B C 1
ATOM 4399 O O . LEU B 1 220 ? 27.380 -6.994 7.396 1.00 18.76 220 LEU B O 1
ATOM 4404 N N . PRO B 1 221 ? 25.968 -5.692 6.221 1.00 19.66 221 PRO B N 1
ATOM 4405 C CA . PRO B 1 221 ? 25.926 -4.669 7.268 1.00 17.80 221 PRO B CA 1
ATOM 4406 C C . PRO B 1 221 ? 25.388 -5.164 8.621 1.00 17.13 221 PRO B C 1
ATOM 4407 O O . PRO B 1 221 ? 24.383 -5.883 8.704 1.00 15.67 221 PRO B O 1
ATOM 4411 N N . LEU B 1 222 ? 26.147 -4.854 9.665 1.00 15.15 222 LEU B N 1
ATOM 4412 C CA . LEU B 1 222 ? 25.661 -4.871 11.028 1.00 14.98 222 LEU B CA 1
ATOM 4413 C C . LEU B 1 222 ? 25.355 -3.447 11.476 1.00 13.76 222 LEU B C 1
ATOM 4414 O O . LEU B 1 222 ? 26.243 -2.596 11.496 1.00 10.80 222 LEU B O 1
ATOM 4419 N N . PHE B 1 223 ? 24.078 -3.194 11.778 1.00 13.47 223 PHE B N 1
ATOM 4420 C CA . PHE B 1 223 ? 23.612 -1.927 12.367 1.00 12.90 223 PHE B CA 1
ATOM 4421 C C . PHE B 1 223 ? 23.520 -2.124 13.881 1.00 12.12 223 PHE B C 1
ATOM 4422 O O . PHE B 1 223 ? 23.281 -3.234 14.363 1.00 13.37 223 PHE B O 1
ATOM 4430 N N . VAL B 1 224 ? 23.534 -1.031 14.627 1.00 11.80 224 VAL B N 1
ATOM 4431 C CA . VAL B 1 224 ? 23.101 -1.082 16.003 1.00 11.36 224 VAL B CA 1
ATOM 4432 C C . VAL B 1 224 ? 22.204 0.104 16.267 1.00 12.20 224 VAL B C 1
ATOM 4433 O O . VAL B 1 224 ? 22.550 1.234 15.901 1.00 14.25 224 VAL B O 1
ATOM 4437 N N . ARG B 1 225 ? 21.007 -0.144 16.782 1.00 11.47 225 ARG B N 1
ATOM 4438 C CA . ARG B 1 225 ? 20.146 0.960 17.183 1.00 13.49 225 ARG B CA 1
ATOM 4439 C C . ARG B 1 225 ? 20.411 1.285 18.636 1.00 12.44 225 ARG B C 1
ATOM 4440 O O . ARG B 1 225 ? 20.518 0.391 19.469 1.00 12.62 225 ARG B O 1
ATOM 4448 N N . VAL B 1 226 ? 20.527 2.570 18.928 1.00 14.22 226 VAL B N 1
ATOM 4449 C CA . VAL B 1 226 ? 20.773 3.023 20.287 1.00 14.73 226 VAL B CA 1
ATOM 4450 C C . VAL B 1 226 ? 19.814 4.155 20.615 1.00 14.30 226 VAL B C 1
ATOM 4451 O O . VAL B 1 226 ? 19.324 4.818 19.706 1.00 16.46 226 VAL B O 1
ATOM 4455 N N . SER B 1 227 ? 19.437 4.284 21.881 1.00 14.52 227 SER B N 1
ATOM 4456 C CA . SER B 1 227 ? 18.845 5.539 22.386 1.00 14.71 227 SER B CA 1
ATOM 4457 C C . SER B 1 227 ? 20.016 6.469 22.731 1.00 14.79 227 SER B C 1
ATOM 4458 O O . SER B 1 227 ? 20.714 6.236 23.714 1.00 14.91 227 SER B O 1
ATOM 4461 N N . ALA B 1 228 ? 20.297 7.444 21.858 1.00 14.36 228 ALA B N 1
ATOM 4462 C CA . ALA B 1 228 ? 21.464 8.346 22.000 1.00 15.04 228 ALA B CA 1
ATOM 4463 C C . ALA B 1 228 ? 21.459 9.249 23.250 1.00 15.65 228 ALA B C 1
ATOM 4464 O O . ALA B 1 228 ? 22.527 9.665 23.727 1.00 16.74 228 ALA B O 1
ATOM 4466 N N . THR B 1 229 ? 20.266 9.569 23.749 1.00 18.58 229 THR B N 1
ATOM 4467 C CA . THR B 1 229 ? 20.074 10.050 25.147 1.00 19.59 229 THR B CA 1
ATOM 4468 C C . THR B 1 229 ? 18.854 9.335 25.758 1.00 21.19 229 THR B C 1
ATOM 4469 O O . THR B 1 229 ? 17.923 8.968 25.038 1.00 21.36 229 THR B O 1
ATOM 4473 N N . ASP B 1 230 ? 18.856 9.123 27.079 1.00 21.91 230 ASP B N 1
ATOM 4474 C CA . ASP B 1 230 ? 17.639 8.652 27.754 1.00 21.95 230 ASP B CA 1
ATOM 4475 C C . ASP B 1 230 ? 16.796 9.807 28.311 1.00 23.01 230 ASP B C 1
ATOM 4476 O O . ASP B 1 230 ? 15.720 9.602 28.883 1.00 21.97 230 ASP B O 1
ATOM 4481 N N . TRP B 1 231 ? 17.295 11.028 28.121 1.00 23.95 231 TRP B N 1
ATOM 4482 C CA . TRP B 1 231 ? 16.539 12.250 28.449 1.00 23.80 231 TRP B CA 1
ATOM 4483 C C . TRP B 1 231 ? 16.412 12.544 29.957 1.00 23.76 231 TRP B C 1
ATOM 4484 O O . TRP B 1 231 ? 15.849 13.564 30.346 1.00 23.02 231 TRP B O 1
ATOM 4495 N N . GLY B 1 232 ? 16.981 11.680 30.793 1.00 25.23 232 GLY B N 1
ATOM 4496 C CA . GLY B 1 232 ? 16.934 11.862 32.249 1.00 25.99 232 GLY B CA 1
ATOM 4497 C C . GLY B 1 232 ? 18.178 12.460 32.888 1.00 27.49 232 GLY B C 1
ATOM 4498 O O . GLY B 1 232 ? 19.312 12.134 32.505 1.00 27.93 232 GLY B O 1
ATOM 4499 N N . GLU B 1 233 ? 17.980 13.307 33.896 1.00 27.89 233 GLU B N 1
ATOM 4500 C CA . GLU B 1 233 ? 19.119 13.926 34.569 1.00 29.90 233 GLU B CA 1
ATOM 4501 C C . GLU B 1 233 ? 20.052 12.855 35.135 1.00 29.88 233 GLU B C 1
ATOM 4502 O O . GLU B 1 233 ? 19.606 11.908 35.802 1.00 29.57 233 GLU B O 1
ATOM 4508 N N . GLY B 1 234 ? 21.338 12.996 34.827 1.00 29.27 234 GLY B N 1
ATOM 4509 C CA . GLY B 1 234 ? 22.352 12.021 35.224 1.00 29.26 234 GLY B CA 1
ATOM 4510 C C . GLY B 1 234 ? 22.305 10.761 34.384 1.00 29.14 234 GLY B C 1
ATOM 4511 O O . GLY B 1 234 ? 22.998 9.770 34.674 1.00 27.69 234 GLY B O 1
ATOM 4512 N N . GLY B 1 235 ? 21.454 10.792 33.355 1.00 28.18 235 GLY B N 1
ATOM 4513 C CA . GLY B 1 235 ? 21.243 9.624 32.499 1.00 25.98 235 GLY B CA 1
ATOM 4514 C C . GLY B 1 235 ? 22.277 9.451 31.398 1.00 23.16 235 GLY B C 1
ATOM 4515 O O . GLY B 1 235 ? 23.331 10.081 31.409 1.00 21.64 235 GLY B O 1
ATOM 4516 N N . TRP B 1 236 ? 21.961 8.583 30.446 1.00 20.71 236 TRP B N 1
ATOM 4517 C CA . TRP B 1 236 ? 22.853 8.282 29.347 1.00 19.22 236 TRP B CA 1
ATOM 4518 C C . TRP B 1 236 ? 22.790 9.449 28.389 1.00 19.66 236 TRP B C 1
ATOM 4519 O O . TRP B 1 236 ? 21.708 9.858 27.988 1.00 19.06 236 TRP B O 1
ATOM 4530 N N . SER B 1 237 ? 23.937 10.025 28.049 1.00 19.37 237 SER B N 1
ATOM 4531 C CA . SER B 1 237 ? 23.932 11.280 27.291 1.00 19.11 237 SER B CA 1
ATOM 4532 C C . SER B 1 237 ? 24.464 11.101 25.877 1.00 19.03 237 SER B C 1
ATOM 4533 O O . SER B 1 237 ? 24.966 10.016 25.520 1.00 19.81 237 SER B O 1
ATOM 4536 N N . LEU B 1 238 ? 24.440 12.192 25.096 1.00 18.55 238 LEU B N 1
ATOM 4537 C CA . LEU B 1 238 ? 25.055 12.207 23.772 1.00 18.81 238 LEU B CA 1
ATOM 4538 C C . LEU B 1 238 ? 26.546 11.859 23.836 1.00 18.62 238 LEU B C 1
ATOM 4539 O O . LEU B 1 238 ? 27.065 11.098 23.003 1.00 19.06 238 LEU B O 1
ATOM 4544 N N . GLU B 1 239 ? 27.238 12.405 24.833 1.00 18.78 239 GLU B N 1
ATOM 4545 C CA . GLU B 1 239 ? 28.670 12.149 24.987 1.00 19.41 239 GLU B CA 1
ATOM 4546 C C . GLU B 1 239 ? 28.912 10.678 25.241 1.00 18.02 239 GLU B C 1
ATOM 4547 O O . GLU B 1 239 ? 29.857 10.109 24.711 1.00 19.30 239 GLU B O 1
ATOM 4553 N N . ASP B 1 240 ? 28.075 10.058 26.070 1.00 18.76 240 ASP B N 1
ATOM 4554 C CA . ASP B 1 240 ? 28.145 8.598 26.225 1.00 18.38 240 ASP B CA 1
ATOM 4555 C C . ASP B 1 240 ? 28.046 7.902 24.868 1.00 18.37 240 ASP B C 1
ATOM 4556 O O . ASP B 1 240 ? 28.875 7.059 24.528 1.00 18.93 240 ASP B O 1
ATOM 4561 N N . THR B 1 241 ? 27.013 8.255 24.098 1.00 17.90 241 THR B N 1
ATOM 4562 C CA . THR B 1 241 ? 26.786 7.699 22.765 1.00 16.78 241 THR B CA 1
ATOM 4563 C C . THR B 1 241 ? 28.017 7.830 21.874 1.00 17.22 241 THR B C 1
ATOM 4564 O O . THR B 1 241 ? 28.393 6.896 21.169 1.00 18.58 241 THR B O 1
ATOM 4568 N N . LEU B 1 242 ? 28.657 8.989 21.914 1.00 17.75 242 LEU B N 1
ATOM 4569 C CA . LEU B 1 242 ? 29.902 9.168 21.185 1.00 18.51 242 LEU B CA 1
ATOM 4570 C C . LEU B 1 242 ? 30.983 8.137 21.605 1.00 19.12 242 LEU B C 1
ATOM 4571 O O . LEU B 1 242 ? 31.617 7.501 20.752 1.00 19.22 242 LEU B O 1
ATOM 4576 N N . ALA B 1 243 ? 31.184 7.960 22.906 1.00 18.84 243 ALA B N 1
ATOM 4577 C CA . ALA B 1 243 ? 32.114 6.916 23.397 1.00 20.21 243 ALA B CA 1
ATOM 4578 C C . ALA B 1 243 ? 31.735 5.485 22.938 1.00 20.64 243 ALA B C 1
ATOM 4579 O O . ALA B 1 243 ? 32.589 4.720 22.505 1.00 21.58 243 ALA B O 1
ATOM 4581 N N . PHE B 1 244 ? 30.452 5.138 23.050 1.00 21.56 244 PHE B N 1
ATOM 4582 C CA . PHE B 1 244 ? 29.931 3.820 22.650 1.00 20.38 244 PHE B CA 1
ATOM 4583 C C . PHE B 1 244 ? 30.075 3.651 21.136 1.00 20.55 244 PHE B C 1
ATOM 4584 O O . PHE B 1 244 ? 30.589 2.635 20.636 1.00 20.22 244 PHE B O 1
ATOM 4592 N N . ALA B 1 245 ? 29.703 4.699 20.406 1.00 20.38 245 ALA B N 1
ATOM 4593 C CA . ALA B 1 245 ? 29.817 4.687 18.959 1.00 19.35 245 ALA B CA 1
ATOM 4594 C C . ALA B 1 245 ? 31.236 4.371 18.588 1.00 19.46 245 ALA B C 1
ATOM 4595 O O . ALA B 1 245 ? 31.484 3.624 17.648 1.00 20.56 245 ALA B O 1
ATOM 4597 N N . ARG B 1 246 ? 32.171 5.031 19.262 1.00 19.55 246 ARG B N 1
ATOM 4598 C CA . ARG B 1 246 ? 33.565 4.865 18.930 1.00 21.13 246 ARG B CA 1
ATOM 4599 C C . ARG B 1 246 ? 34.027 3.406 19.105 1.00 18.40 246 ARG B C 1
ATOM 4600 O O . ARG B 1 246 ? 34.667 2.846 18.229 1.00 19.76 246 ARG B O 1
ATOM 4608 N N . ARG B 1 247 ? 33.609 2.763 20.181 1.00 19.79 247 ARG B N 1
ATOM 4609 C CA . ARG B 1 247 ? 33.908 1.331 20.386 1.00 18.34 247 ARG B CA 1
ATOM 4610 C C . ARG B 1 247 ? 33.221 0.393 19.384 1.00 18.86 247 ARG B C 1
ATOM 4611 O O . ARG B 1 247 ? 33.832 -0.577 18.892 1.00 17.66 247 ARG B O 1
ATOM 4619 N N . LEU B 1 248 ? 31.952 0.666 19.065 1.00 16.45 248 LEU B N 1
ATOM 4620 C CA . LEU B 1 248 ? 31.310 -0.098 18.016 1.00 15.29 248 LEU B CA 1
ATOM 4621 C C . LEU B 1 248 ? 32.121 0.038 16.731 1.00 14.76 248 LEU B C 1
ATOM 4622 O O . LEU B 1 248 ? 32.383 -0.940 16.055 1.00 16.14 248 LEU B O 1
ATOM 4627 N N . LYS B 1 249 ? 32.497 1.261 16.362 1.00 16.86 249 LYS B N 1
ATOM 4628 C CA . LYS B 1 249 ? 33.196 1.470 15.094 1.00 17.47 249 LYS B CA 1
ATOM 4629 C C . LYS B 1 249 ? 34.442 0.606 15.084 1.00 19.56 249 LYS B C 1
ATOM 4630 O O . LYS B 1 249 ? 34.796 -0.001 14.069 1.00 18.40 249 LYS B O 1
ATOM 4636 N N . GLU B 1 250 ? 35.136 0.616 16.215 1.00 21.93 250 GLU B N 1
ATOM 4637 C CA . GLU B 1 250 ? 36.311 -0.235 16.423 1.00 24.95 250 GLU B CA 1
ATOM 4638 C C . GLU B 1 250 ? 36.014 -1.736 16.248 1.00 24.28 250 GLU B C 1
ATOM 4639 O O . GLU B 1 250 ? 36.882 -2.487 15.844 1.00 25.64 250 GLU B O 1
ATOM 4645 N N . LEU B 1 251 ? 34.794 -2.166 16.535 1.00 24.28 251 LEU B N 1
ATOM 4646 C CA . LEU B 1 251 ? 34.447 -3.593 16.407 1.00 23.87 251 LEU B CA 1
ATOM 4647 C C . LEU B 1 251 ? 33.917 -3.998 15.029 1.00 23.26 251 LEU B C 1
ATOM 4648 O O . LEU B 1 251 ? 33.482 -5.147 14.851 1.00 23.08 251 LEU B O 1
ATOM 4653 N N . GLY B 1 252 ? 33.843 -3.043 14.104 1.00 20.32 252 GLY B N 1
ATOM 4654 C CA . GLY B 1 252 ? 33.361 -3.329 12.761 1.00 19.50 252 GLY B CA 1
ATOM 4655 C C . GLY B 1 252 ? 31.849 -3.178 12.562 1.00 18.58 252 GLY B C 1
ATOM 4656 O O . GLY B 1 252 ? 31.289 -3.679 11.580 1.00 19.38 252 GLY B O 1
ATOM 4657 N N . VAL B 1 253 ? 31.179 -2.543 13.509 1.00 16.81 253 VAL B N 1
ATOM 4658 C CA . VAL B 1 253 ? 29.766 -2.220 13.327 1.00 17.55 253 VAL B CA 1
ATOM 4659 C C . VAL B 1 253 ? 29.720 -1.210 12.178 1.00 17.17 253 VAL B C 1
ATOM 4660 O O . VAL B 1 253 ? 30.586 -0.339 12.105 1.00 17.61 253 VAL B O 1
ATOM 4664 N N . ASP B 1 254 ? 28.795 -1.386 11.238 1.00 16.21 254 ASP B N 1
ATOM 4665 C CA . ASP B 1 254 ? 28.741 -0.568 10.013 1.00 17.23 254 ASP B CA 1
ATOM 4666 C C . ASP B 1 254 ? 27.991 0.748 10.141 1.00 16.29 254 ASP B C 1
ATOM 4667 O O . ASP B 1 254 ? 28.213 1.696 9.366 1.00 17.18 254 ASP B O 1
ATOM 4672 N N . LEU B 1 255 ? 27.033 0.791 11.046 1.00 15.99 255 LEU B N 1
ATOM 4673 C CA . LEU B 1 255 ? 26.140 1.936 11.081 1.00 14.60 255 LEU B CA 1
ATOM 4674 C C . LEU B 1 255 ? 25.424 2.004 12.400 1.00 14.78 255 LEU B C 1
ATOM 4675 O O . LEU B 1 255 ? 24.918 0.983 12.890 1.00 14.45 255 LEU B O 1
ATOM 4680 N N . LEU B 1 256 ? 25.356 3.208 12.963 1.00 12.69 256 LEU B N 1
ATOM 4681 C CA . LEU B 1 256 ? 24.611 3.431 14.193 1.00 12.75 256 LEU B CA 1
ATOM 4682 C C . LEU B 1 256 ? 23.245 4.071 13.887 1.00 12.91 256 LEU B C 1
ATOM 4683 O O . LEU B 1 256 ? 23.167 5.200 13.361 1.00 12.07 256 LEU B O 1
ATOM 4688 N N . ASP B 1 257 ? 22.188 3.372 14.275 1.00 13.68 257 ASP B N 1
ATOM 4689 C CA . ASP B 1 257 ? 20.789 3.800 14.016 1.00 13.40 257 ASP B CA 1
ATOM 4690 C C . ASP B 1 257 ? 20.312 4.585 15.245 1.00 13.43 257 ASP B C 1
ATOM 4691 O O . ASP B 1 257 ? 20.187 4.031 16.344 1.00 13.38 257 ASP B O 1
ATOM 4696 N N . CYS B 1 258 ? 20.132 5.894 15.080 1.00 14.26 258 CYS B N 1
ATOM 4697 C CA . CYS B 1 258 ? 20.142 6.832 16.214 1.00 14.86 258 CYS B CA 1
ATOM 4698 C C . CYS B 1 258 ? 18.764 7.263 16.691 1.00 15.51 258 CYS B C 1
ATOM 4699 O O . CYS B 1 258 ? 18.094 8.113 16.076 1.00 14.93 258 CYS B O 1
ATOM 4702 N N . SER B 1 259 ? 18.336 6.637 17.788 1.00 15.42 259 SER B N 1
ATOM 4703 C CA . SER B 1 259 ? 17.032 6.870 18.367 1.00 15.88 259 SER B CA 1
ATOM 4704 C C . SER B 1 259 ? 17.241 7.525 19.748 1.00 15.56 259 SER B C 1
ATOM 4705 O O . SER B 1 259 ? 18.325 8.040 20.030 1.00 16.58 259 SER B O 1
ATOM 4708 N N . SER B 1 260 ? 16.209 7.566 20.580 1.00 16.10 260 SER B N 1
ATOM 4709 C CA . SER B 1 260 ? 16.358 8.168 21.905 1.00 16.97 260 SER B CA 1
ATOM 4710 C C . SER B 1 260 ? 15.323 7.641 22.873 1.00 17.49 260 SER B C 1
ATOM 4711 O O . SER B 1 260 ? 14.315 7.110 22.445 1.00 15.77 260 SER B O 1
ATOM 4714 N N . GLY B 1 261 ? 15.604 7.752 24.175 1.00 18.65 261 GLY B N 1
ATOM 4715 C CA . GLY B 1 261 ? 14.570 7.547 25.190 1.00 20.32 261 GLY B CA 1
ATOM 4716 C C . GLY B 1 261 ? 14.061 6.118 25.313 1.00 19.39 261 GLY B C 1
ATOM 4717 O O . GLY B 1 261 ? 14.735 5.191 24.902 1.00 20.01 261 GLY B O 1
ATOM 4718 N N . GLY B 1 262 ? 12.875 5.963 25.902 1.00 20.22 262 GLY B N 1
ATOM 4719 C CA . GLY B 1 262 ? 12.315 4.659 26.279 1.00 19.66 262 GLY B CA 1
ATOM 4720 C C . GLY B 1 262 ? 12.884 4.026 27.541 1.00 21.92 262 GLY B C 1
ATOM 4721 O O . GLY B 1 262 ? 12.297 3.088 28.076 1.00 21.05 262 GLY B O 1
ATOM 4722 N N . VAL B 1 263 ? 14.046 4.495 28.008 1.00 21.04 263 VAL B N 1
ATOM 4723 C CA . VAL B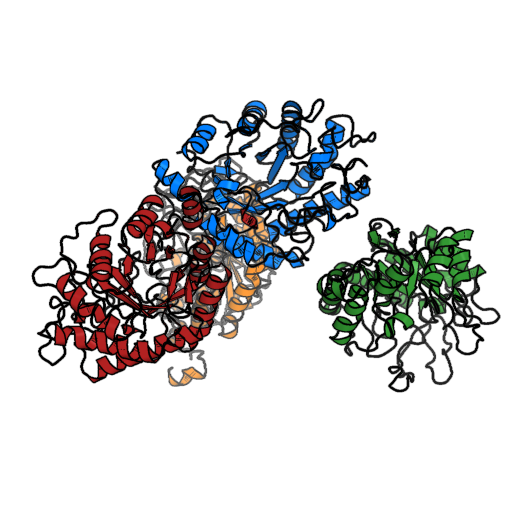 1 263 ? 14.680 3.866 29.167 1.00 22.40 263 VAL B CA 1
ATOM 4724 C C . VAL B 1 263 ? 13.826 3.883 30.432 1.00 23.51 263 VAL B C 1
ATOM 4725 O O . VAL B 1 263 ? 13.640 2.840 31.068 1.00 22.62 263 VAL B O 1
ATOM 4729 N N . VAL B 1 264 ? 13.313 5.066 30.787 1.00 25.26 264 VAL B N 1
ATOM 4730 C CA . VAL B 1 264 ? 12.268 5.214 31.818 1.00 27.52 264 VAL B CA 1
ATOM 4731 C C . VAL B 1 264 ? 11.131 6.063 31.251 1.00 28.29 264 VAL B C 1
ATOM 4732 O O . VAL B 1 264 ? 11.271 6.637 30.188 1.00 28.60 264 VAL B O 1
ATOM 4736 N N . LEU B 1 265 ? 10.026 6.188 31.974 1.00 30.02 265 LEU B N 1
ATOM 4737 C CA . LEU B 1 265 ? 8.871 6.919 31.448 1.00 32.03 265 LEU B CA 1
ATOM 4738 C C . LEU B 1 265 ? 8.890 8.410 31.786 1.00 32.33 265 LEU B C 1
ATOM 4739 O O . LEU B 1 265 ? 8.579 9.253 30.943 1.00 33.04 265 LEU B O 1
ATOM 4744 N N . ARG B 1 266 ? 9.273 8.729 33.016 1.00 33.06 266 ARG B N 1
ATOM 4745 C CA . ARG B 1 266 ? 8.972 10.038 33.602 1.00 33.65 266 ARG B CA 1
ATOM 4746 C C . ARG B 1 266 ? 9.888 11.148 33.105 1.00 33.25 266 ARG B C 1
ATOM 4747 O O . ARG B 1 266 ? 10.371 11.939 33.921 1.00 34.20 266 ARG B O 1
ATOM 4755 N N . VAL B 1 267 ? 10.115 11.242 31.795 1.00 31.92 267 VAL B N 1
ATOM 4756 C CA . VAL B 1 267 ? 11.054 12.251 31.276 1.00 30.97 267 VAL B CA 1
ATOM 4757 C C . VAL B 1 267 ? 10.452 13.114 30.183 1.00 30.72 267 VAL B C 1
ATOM 4758 O O . VAL B 1 267 ? 9.457 12.758 29.571 1.00 30.13 267 VAL B O 1
ATOM 4762 N N . ARG B 1 268 ? 11.069 14.256 29.935 1.00 31.49 268 ARG B N 1
ATOM 4763 C CA . ARG B 1 268 ? 10.535 15.200 28.967 1.00 32.05 268 ARG B CA 1
ATOM 4764 C C . ARG B 1 268 ? 11.261 15.043 27.640 1.00 29.85 268 ARG B C 1
ATOM 4765 O O . ARG B 1 268 ? 12.465 15.239 27.569 1.00 31.24 268 ARG B O 1
ATOM 4773 N N . ILE B 1 269 ? 10.548 14.650 26.593 1.00 27.80 269 ILE B N 1
ATOM 4774 C CA . ILE B 1 269 ? 11.201 14.477 25.297 1.00 26.01 269 ILE B CA 1
ATOM 4775 C C . ILE B 1 269 ? 10.751 15.521 24.273 1.00 25.11 269 ILE B C 1
ATOM 4776 O O . ILE B 1 269 ? 9.563 15.612 23.948 1.00 23.68 269 ILE B O 1
ATOM 4781 N N . PRO B 1 270 ? 11.702 16.315 23.759 1.00 24.29 270 PRO B N 1
ATOM 4782 C CA . PRO B 1 270 ? 11.326 17.453 22.926 1.00 24.21 270 PRO B CA 1
ATOM 4783 C C . PRO B 1 270 ? 11.003 17.031 21.500 1.00 24.32 270 PRO B C 1
ATOM 4784 O O . PRO B 1 270 ? 11.784 17.296 20.588 1.00 23.97 270 PRO B O 1
ATOM 4788 N N . LEU B 1 271 ? 9.848 16.383 21.329 1.00 24.54 271 LEU B N 1
ATOM 4789 C CA . LEU B 1 271 ? 9.344 15.934 20.030 1.00 23.92 271 LEU B CA 1
ATOM 4790 C C . LEU B 1 271 ? 9.237 17.062 19.009 1.00 23.74 271 LEU B C 1
ATOM 4791 O O . LEU B 1 271 ? 8.584 18.065 19.259 1.00 23.61 271 LEU B O 1
ATOM 4796 N N . ALA B 1 272 ? 9.868 16.890 17.853 1.00 22.61 272 ALA B N 1
ATOM 4797 C CA . ALA B 1 272 ? 9.636 17.781 16.720 1.00 19.66 272 ALA B CA 1
ATOM 4798 C C . ALA B 1 272 ? 10.194 17.107 15.470 1.00 17.81 272 ALA B C 1
ATOM 4799 O O . ALA B 1 272 ? 10.999 16.190 15.575 1.00 16.97 272 ALA B O 1
ATOM 4801 N N . PRO B 1 273 ? 9.776 17.568 14.284 1.00 15.33 273 PRO B N 1
ATOM 4802 C CA . PRO B 1 273 ? 10.384 17.040 13.085 1.00 14.48 273 PRO B CA 1
ATOM 4803 C C . PRO B 1 273 ? 11.894 17.038 13.237 1.00 15.70 273 PRO B C 1
ATOM 4804 O O . PRO B 1 273 ? 12.471 18.074 13.555 1.00 14.29 273 PRO B O 1
ATOM 4808 N N . GLY B 1 274 ? 12.490 15.854 13.067 1.00 15.93 274 GLY B N 1
ATOM 4809 C CA . GLY B 1 274 ? 13.937 15.665 13.095 1.00 14.77 274 GLY B CA 1
ATOM 4810 C C . GLY B 1 274 ? 14.618 15.852 14.438 1.00 15.07 274 GLY B C 1
ATOM 4811 O O . GLY B 1 274 ? 15.813 16.107 14.488 1.00 15.45 274 GLY B O 1
ATOM 4812 N N . PHE B 1 275 ? 13.883 15.691 15.536 1.00 16.09 275 PHE B N 1
ATOM 4813 C CA . PHE B 1 275 ? 14.454 15.926 16.859 1.00 15.86 275 PHE B CA 1
ATOM 4814 C C . PHE B 1 275 ? 15.625 14.974 17.175 1.00 16.16 275 PHE B C 1
ATOM 4815 O O . PHE B 1 275 ? 16.449 15.251 18.043 1.00 14.28 275 PHE B O 1
ATOM 4823 N N . GLN B 1 276 ? 15.713 13.850 16.468 1.00 15.05 276 GLN B N 1
ATOM 4824 C CA . GLN B 1 276 ? 16.835 12.925 16.723 1.00 16.07 276 GLN B CA 1
ATOM 4825 C C . GLN B 1 276 ? 17.936 13.066 15.687 1.00 15.04 276 GLN B C 1
ATOM 4826 O O . GLN B 1 276 ? 18.985 12.401 15.778 1.00 17.02 276 GLN B O 1
ATOM 4832 N N . VAL B 1 277 ? 17.736 13.959 14.722 1.00 13.98 277 VAL B N 1
ATOM 4833 C CA . VAL B 1 277 ? 18.743 14.113 13.680 1.00 11.28 277 VAL B CA 1
ATOM 4834 C C . VAL B 1 277 ? 20.094 14.623 14.254 1.00 11.10 277 VAL B C 1
ATOM 4835 O O . VAL B 1 277 ? 21.142 14.231 13.784 1.00 11.49 277 VAL B O 1
ATOM 4839 N N . PRO B 1 278 ? 20.054 15.483 15.267 1.00 10.84 278 PRO B N 1
ATOM 4840 C CA . PRO B 1 278 ? 21.277 15.997 15.892 1.00 11.50 278 PRO B CA 1
ATOM 4841 C C . PRO B 1 278 ? 22.215 14.876 16.373 1.00 11.48 278 PRO B C 1
ATOM 4842 O O . PRO B 1 278 ? 23.461 14.995 16.278 1.00 13.19 278 PRO B O 1
ATOM 4846 N N . PHE B 1 279 ? 21.612 13.805 16.905 1.00 13.02 279 PHE B N 1
ATOM 4847 C CA . PHE B 1 279 ? 22.359 12.669 17.454 1.00 13.28 279 PHE B CA 1
ATOM 4848 C C . PHE B 1 279 ? 23.072 11.902 16.347 1.00 14.08 279 PHE B C 1
ATOM 4849 O O . PHE B 1 279 ? 24.265 11.568 16.473 1.00 14.03 279 PHE B O 1
ATOM 4857 N N . ALA B 1 280 ? 22.356 11.632 15.256 1.00 13.61 280 ALA B N 1
ATOM 4858 C CA . ALA B 1 280 ? 22.967 11.011 14.076 1.00 12.92 280 ALA B CA 1
ATOM 4859 C C . ALA B 1 280 ? 24.049 11.922 13.484 1.00 13.92 280 ALA B C 1
ATOM 4860 O O . ALA B 1 280 ? 25.090 11.458 12.997 1.00 13.89 280 ALA B O 1
ATOM 4862 N N . ASP B 1 281 ? 23.828 13.227 13.596 1.00 14.25 281 ASP B N 1
ATOM 4863 C CA . ASP B 1 281 ? 24.739 14.211 13.011 1.00 15.70 281 ASP B CA 1
ATOM 4864 C C . ASP B 1 281 ? 26.077 14.218 13.776 1.00 17.67 281 ASP B C 1
ATOM 4865 O O . ASP B 1 281 ? 27.158 14.142 13.171 1.00 18.71 281 ASP B O 1
ATOM 4870 N N . ALA B 1 282 ? 25.980 14.229 15.105 1.00 18.34 282 ALA B N 1
ATOM 4871 C CA . ALA B 1 282 ? 27.135 14.311 15.980 1.00 18.73 282 ALA B CA 1
ATOM 4872 C C . ALA B 1 282 ? 28.013 13.050 15.900 1.00 19.73 282 ALA B C 1
ATOM 4873 O O . ALA B 1 282 ? 29.248 13.153 15.857 1.00 21.26 282 ALA B O 1
ATOM 4875 N N . VAL B 1 283 ? 27.387 11.872 15.918 1.00 18.09 283 VAL B N 1
ATOM 4876 C CA . VAL B 1 283 ? 28.136 10.605 15.837 1.00 17.09 283 VAL B CA 1
ATOM 4877 C C . VAL B 1 283 ? 28.944 10.530 14.525 1.00 16.54 283 VAL B C 1
ATOM 4878 O O . VAL B 1 283 ? 30.126 10.148 14.497 1.00 14.83 283 VAL B O 1
ATOM 4882 N N . ARG B 1 284 ? 28.291 10.881 13.428 1.00 15.67 284 ARG B N 1
ATOM 4883 C CA . ARG B 1 284 ? 28.864 10.688 12.120 1.00 16.61 284 ARG B CA 1
ATOM 4884 C C . ARG B 1 284 ? 30.028 11.672 11.932 1.00 17.47 284 ARG B C 1
ATOM 4885 O O . ARG B 1 284 ? 31.102 11.297 11.461 1.00 17.65 284 ARG B O 1
ATOM 4893 N N . LYS B 1 285 ? 29.838 12.911 12.378 1.00 17.60 285 LYS B N 1
ATOM 4894 C CA . LYS B 1 285 ? 30.860 13.940 12.154 1.00 20.15 285 LYS B CA 1
ATOM 4895 C C . LYS B 1 285 ? 32.015 13.892 13.165 1.00 20.28 285 LYS B C 1
ATOM 4896 O O . LYS B 1 285 ? 33.130 14.299 12.863 1.00 21.60 285 LYS B O 1
ATOM 4902 N N . ARG B 1 286 ? 31.763 13.396 14.359 1.00 21.01 286 ARG B N 1
ATOM 4903 C CA . ARG B 1 286 ? 32.812 13.424 15.369 1.00 21.37 286 ARG B CA 1
ATOM 4904 C C . ARG B 1 286 ? 33.449 12.059 15.514 1.00 21.07 286 ARG B C 1
ATOM 4905 O O . ARG B 1 286 ? 34.583 11.951 15.952 1.00 20.24 286 ARG B O 1
ATOM 4913 N N . VAL B 1 287 ? 32.729 11.011 15.125 1.00 20.70 287 VAL B N 1
ATOM 4914 C CA . VAL B 1 287 ? 33.237 9.654 15.301 1.00 19.69 287 VAL B CA 1
ATOM 4915 C C . VAL B 1 287 ? 33.623 9.045 13.973 1.00 18.94 287 VAL B C 1
ATOM 4916 O O . VAL B 1 287 ? 34.560 8.276 13.893 1.00 19.43 287 VAL B O 1
ATOM 4920 N N . GLY B 1 288 ? 32.918 9.405 12.908 1.00 18.01 288 GLY B N 1
ATOM 4921 C CA . GLY B 1 288 ? 33.224 8.820 11.602 1.00 16.65 288 GLY B CA 1
ATOM 4922 C C . GLY B 1 288 ? 32.542 7.485 11.370 1.00 15.82 288 GLY B C 1
ATOM 4923 O O . GLY B 1 288 ? 32.839 6.783 10.411 1.00 16.30 288 GLY B O 1
ATOM 4924 N N . LEU B 1 289 ? 31.617 7.129 12.250 1.00 15.13 289 LEU B N 1
ATOM 4925 C CA . LEU B 1 289 ? 30.774 5.944 12.039 1.00 14.23 289 LEU B CA 1
ATOM 4926 C C . LEU B 1 289 ? 29.510 6.333 11.267 1.00 14.66 289 LEU B C 1
ATOM 4927 O O . LEU B 1 289 ? 28.875 7.325 11.599 1.00 13.84 289 LEU B O 1
ATOM 4932 N N . ARG B 1 290 ? 29.161 5.601 10.208 1.00 15.84 290 ARG B N 1
ATOM 4933 C CA . ARG B 1 290 ? 27.967 5.997 9.415 1.00 17.02 290 ARG B CA 1
ATOM 4934 C C . ARG B 1 290 ? 26.733 6.032 10.315 1.00 16.10 290 ARG B C 1
ATOM 4935 O O . ARG B 1 290 ? 26.703 5.315 11.300 1.00 16.70 290 ARG B O 1
ATOM 4943 N N . THR B 1 291 ? 25.718 6.845 9.998 1.00 15.14 291 THR B N 1
ATOM 4944 C CA . THR B 1 291 ? 24.500 6.912 10.828 1.00 13.31 291 THR B CA 1
ATOM 4945 C C . THR B 1 291 ? 23.169 6.751 10.068 1.00 12.69 291 THR B C 1
ATOM 4946 O O . THR B 1 291 ? 23.033 7.213 8.947 1.00 12.16 291 THR B O 1
ATOM 4950 N N . GLY B 1 292 ? 22.187 6.108 10.689 1.00 13.72 292 GLY B N 1
ATOM 4951 C CA . GLY B 1 292 ? 20.769 6.214 10.236 1.00 13.82 292 GLY B CA 1
ATOM 4952 C C . GLY B 1 292 ? 20.015 7.251 11.070 1.00 14.39 292 GLY B C 1
ATOM 4953 O O . GLY B 1 292 ? 20.145 7.247 12.298 1.00 16.02 292 GLY B O 1
ATOM 4954 N N . ALA B 1 293 ? 19.271 8.159 10.419 1.00 10.13 293 ALA B N 1
ATOM 4955 C CA . ALA B 1 293 ? 18.472 9.166 11.111 1.00 10.62 293 ALA B CA 1
ATOM 4956 C C . ALA B 1 293 ? 17.039 8.651 11.092 1.00 12.23 293 ALA B C 1
ATOM 4957 O O . ALA B 1 293 ? 16.615 8.081 10.068 1.00 10.87 293 ALA B O 1
ATOM 4959 N N . VAL B 1 294 ? 16.306 8.865 12.196 1.00 10.84 294 VAL B N 1
ATOM 4960 C CA . VAL B 1 294 ? 14.889 8.440 12.317 1.00 11.40 294 VAL B CA 1
ATOM 4961 C C . VAL B 1 294 ? 14.216 9.412 13.303 1.00 12.52 294 VAL B C 1
ATOM 4962 O O . VAL B 1 294 ? 14.880 9.944 14.197 1.00 11.19 294 VAL B O 1
ATOM 4966 N N . GLY B 1 295 ? 12.928 9.690 13.101 1.00 10.99 295 GLY B N 1
ATOM 4967 C CA . GLY B 1 295 ? 12.149 10.423 14.078 1.00 12.79 295 GLY B CA 1
ATOM 4968 C C . GLY B 1 295 ? 11.422 11.615 13.480 1.00 13.99 295 GLY B C 1
ATOM 4969 O O . GLY B 1 295 ? 12.039 12.648 13.242 1.00 12.28 295 GLY B O 1
ATOM 4970 N N . LEU B 1 296 ? 10.138 11.426 13.177 1.00 12.89 296 LEU B N 1
ATOM 4971 C CA . LEU B 1 296 ? 9.307 12.472 12.610 1.00 13.39 296 LEU B CA 1
ATOM 4972 C C . LEU B 1 296 ? 9.893 13.028 11.307 1.00 12.71 296 LEU B C 1
ATOM 4973 O O . LEU B 1 296 ? 9.916 14.250 11.090 1.00 11.61 296 LEU B O 1
ATOM 4978 N N . ILE B 1 297 ? 10.381 12.128 10.451 1.00 11.50 297 ILE B N 1
ATOM 4979 C CA . ILE B 1 297 ? 10.798 12.482 9.095 1.00 11.52 297 ILE B CA 1
ATOM 4980 C C . ILE B 1 297 ? 9.688 12.058 8.134 1.00 12.83 297 ILE B C 1
ATOM 4981 O O . ILE B 1 297 ? 9.339 10.882 8.070 1.00 13.18 297 ILE B O 1
ATOM 4986 N N . THR B 1 298 ? 9.078 13.014 7.450 1.00 13.46 298 THR B N 1
ATOM 4987 C CA . THR B 1 298 ? 7.788 12.759 6.773 1.00 11.92 298 THR B CA 1
ATOM 4988 C C . THR B 1 298 ? 7.720 13.414 5.387 1.00 13.64 298 THR B C 1
ATOM 4989 O O . THR B 1 298 ? 6.681 13.364 4.700 1.00 12.45 298 THR B O 1
ATOM 4993 N N . THR B 1 299 ? 8.804 14.057 4.991 1.00 12.20 299 THR B N 1
ATOM 4994 C CA . THR B 1 299 ? 8.782 14.953 3.826 1.00 13.02 299 THR B CA 1
ATOM 4995 C C . THR B 1 299 ? 9.987 14.649 2.949 1.00 12.04 299 THR B C 1
ATOM 4996 O O . THR B 1 299 ? 11.067 14.421 3.475 1.00 12.93 299 THR B O 1
ATOM 5000 N N . PRO B 1 300 ? 9.818 14.643 1.615 1.00 11.83 300 PRO B N 1
ATOM 5001 C CA . PRO B 1 300 ? 11.009 14.322 0.804 1.00 12.72 300 PRO B CA 1
ATOM 5002 C C . PRO B 1 300 ? 12.130 15.348 0.962 1.00 13.00 300 PRO B C 1
ATOM 5003 O O . PRO B 1 300 ? 13.313 14.987 0.927 1.00 12.40 300 PRO B O 1
ATOM 5007 N N . GLU B 1 301 ? 11.752 16.623 1.050 1.00 14.26 301 GLU B N 1
ATOM 5008 C CA . GLU B 1 301 ? 12.710 17.725 1.064 1.00 13.98 301 GLU B CA 1
ATOM 5009 C C . GLU B 1 301 ? 13.488 17.751 2.387 1.00 13.05 301 GLU B C 1
ATOM 5010 O O . GLU B 1 301 ? 14.652 18.144 2.417 1.00 13.75 301 GLU B O 1
ATOM 5016 N N . GLN B 1 302 ? 12.812 17.367 3.472 1.00 14.03 302 GLN B N 1
ATOM 5017 C CA . GLN B 1 302 ? 13.401 17.243 4.806 1.00 13.65 302 GLN B CA 1
ATOM 5018 C C . GLN B 1 302 ? 14.454 16.111 4.810 1.00 14.55 302 GLN B C 1
ATOM 5019 O O . GLN B 1 302 ? 15.588 16.288 5.271 1.00 14.95 302 GLN B O 1
ATOM 5025 N N . ALA B 1 303 ? 14.053 14.944 4.304 1.00 14.88 303 ALA B N 1
ATOM 5026 C CA . ALA B 1 303 ? 14.954 13.804 4.114 1.00 13.55 303 ALA B CA 1
ATOM 5027 C C . ALA B 1 303 ? 16.146 14.156 3.222 1.00 13.68 303 ALA B C 1
ATOM 5028 O O . ALA B 1 303 ? 17.298 13.940 3.598 1.00 12.48 303 ALA B O 1
ATOM 5030 N N . GLU B 1 304 ? 15.886 14.700 2.038 1.00 12.34 304 GLU B N 1
ATOM 5031 C CA . GLU B 1 304 ? 16.996 15.199 1.207 1.00 12.97 304 GLU B CA 1
ATOM 5032 C C . GLU B 1 304 ? 17.907 16.169 1.937 1.00 12.29 304 GLU B C 1
ATOM 5033 O O . GLU B 1 304 ? 19.141 16.094 1.818 1.00 12.78 304 GLU B O 1
ATOM 5039 N N . THR B 1 305 ? 17.306 17.110 2.649 1.00 11.98 305 THR B N 1
ATOM 5040 C CA . THR B 1 305 ? 18.095 18.163 3.278 1.00 13.16 305 THR B CA 1
ATOM 5041 C C . THR B 1 305 ? 19.033 17.623 4.375 1.00 12.75 305 THR B C 1
ATOM 5042 O O . THR B 1 305 ? 20.180 18.062 4.524 1.00 14.01 305 THR B O 1
ATOM 5046 N N . LEU B 1 306 ? 18.551 16.693 5.187 1.00 11.53 306 LEU B N 1
ATOM 5047 C CA . LEU B 1 306 ? 19.388 16.252 6.265 1.00 12.15 306 LEU B CA 1
ATOM 5048 C C . LEU B 1 306 ? 20.563 15.422 5.719 1.00 13.87 306 LEU B C 1
ATOM 5049 O O . LEU B 1 306 ? 21.670 15.471 6.295 1.00 13.07 306 LEU B O 1
ATOM 5054 N N . LEU B 1 307 ? 20.343 14.729 4.581 1.00 12.21 307 LEU B N 1
ATOM 5055 C CA . LEU B 1 307 ? 21.414 14.061 3.854 1.00 12.23 307 LEU B CA 1
ATOM 5056 C C . LEU B 1 307 ? 22.377 15.092 3.269 1.00 13.57 307 LEU B C 1
ATOM 5057 O O . LEU B 1 307 ? 23.604 14.929 3.369 1.00 14.43 307 LEU B O 1
ATOM 5062 N N . GLN B 1 308 ? 21.840 16.135 2.631 1.00 13.05 308 GLN B N 1
ATOM 5063 C CA . GLN B 1 308 ? 22.705 17.204 2.109 1.00 14.29 308 GLN B CA 1
ATOM 5064 C C . GLN B 1 308 ? 23.609 17.741 3.216 1.00 14.51 308 GLN B C 1
ATOM 5065 O O . GLN B 1 308 ? 24.781 18.033 2.968 1.00 12.21 308 GLN B O 1
ATOM 5071 N N . ALA B 1 309 ? 23.063 17.888 4.435 1.00 16.49 309 ALA B N 1
ATOM 5072 C CA . ALA B 1 309 ? 23.829 18.488 5.553 1.00 15.25 309 ALA B CA 1
ATOM 5073 C C . ALA B 1 309 ? 24.869 17.543 6.148 1.00 15.92 309 ALA B C 1
ATOM 5074 O O . ALA B 1 309 ? 25.659 17.909 7.057 1.00 14.87 309 ALA B O 1
ATOM 5076 N N . GLY B 1 310 ? 24.869 16.317 5.640 1.00 15.95 310 GLY B N 1
ATOM 5077 C CA . GLY B 1 310 ? 25.758 15.286 6.147 1.00 15.19 310 GLY B CA 1
ATOM 5078 C C . GLY B 1 310 ? 25.397 14.844 7.546 1.00 14.36 310 GLY B C 1
ATOM 5079 O O . GLY B 1 310 ? 26.264 14.433 8.316 1.00 13.30 310 GLY B O 1
ATOM 5080 N N . SER B 1 311 ? 24.119 14.949 7.900 1.00 13.75 311 SER B N 1
ATOM 5081 C CA . SER B 1 311 ? 23.697 14.575 9.252 1.00 14.14 311 SER B CA 1
ATOM 5082 C C . SER B 1 311 ? 23.472 13.084 9.380 1.00 15.38 311 SER B C 1
ATOM 5083 O O . SER B 1 311 ? 23.360 12.584 10.490 1.00 17.49 311 SER B O 1
ATOM 5086 N N . ALA B 1 312 ? 23.426 12.363 8.258 1.00 14.83 312 ALA B N 1
ATOM 5087 C CA . ALA B 1 312 ? 23.269 10.924 8.317 1.00 14.37 312 ALA B CA 1
ATOM 5088 C C . ALA B 1 312 ? 23.536 10.305 6.962 1.00 15.15 312 ALA B C 1
ATOM 5089 O O . ALA B 1 312 ? 23.659 11.018 5.928 1.00 13.86 312 ALA B O 1
ATOM 5091 N N . ASP B 1 313 ? 23.664 8.981 6.958 1.00 12.14 313 ASP B N 1
ATOM 5092 C CA . ASP B 1 313 ? 23.932 8.283 5.698 1.00 13.61 313 ASP B CA 1
ATOM 5093 C C . ASP B 1 313 ? 22.635 7.673 5.161 1.00 13.00 313 ASP B C 1
ATOM 5094 O O . ASP B 1 313 ? 22.421 7.562 3.931 1.00 13.63 313 ASP B O 1
ATOM 5099 N N . LEU B 1 314 ? 21.764 7.316 6.102 1.00 12.83 314 LEU B N 1
ATOM 5100 C CA . LEU B 1 314 ? 20.522 6.612 5.807 1.00 12.13 314 LEU B CA 1
ATOM 5101 C C . LEU B 1 314 ? 19.341 7.351 6.451 1.00 11.16 314 LEU B C 1
ATOM 5102 O O . LEU B 1 314 ? 19.466 7.928 7.511 1.00 11.71 314 LEU B O 1
ATOM 5107 N N . VAL B 1 315 ? 18.192 7.368 5.788 1.00 12.76 315 VAL B N 1
ATOM 5108 C CA . VAL B 1 315 ? 17.011 7.997 6.366 1.00 11.87 315 VAL B CA 1
ATOM 5109 C C . VAL B 1 315 ? 16.021 6.889 6.658 1.00 11.42 315 VAL B C 1
ATOM 5110 O O . VAL B 1 315 ? 15.610 6.139 5.751 1.00 11.24 315 VAL B O 1
ATOM 5114 N N . LEU B 1 316 ? 15.686 6.723 7.932 1.00 11.85 316 LEU B N 1
ATOM 5115 C CA . LEU B 1 316 ? 14.737 5.693 8.299 1.00 10.82 316 LEU B CA 1
ATOM 5116 C C . LEU B 1 316 ? 13.330 6.249 8.545 1.00 10.83 316 LEU B C 1
ATOM 5117 O O . LEU B 1 316 ? 13.168 7.227 9.257 1.00 11.01 316 LEU B O 1
ATOM 5122 N N . LEU B 1 317 ? 12.340 5.667 7.874 1.00 10.24 317 LEU B N 1
ATOM 5123 C CA . LEU B 1 317 ? 10.937 6.074 8.030 1.00 11.63 317 LEU B CA 1
ATOM 5124 C C . LEU B 1 317 ? 10.143 5.001 8.782 1.00 11.21 317 LEU B C 1
ATOM 5125 O O . LEU B 1 317 ? 10.230 3.827 8.450 1.00 12.13 317 LEU B O 1
ATOM 5130 N N . GLY B 1 318 ? 9.335 5.418 9.759 1.00 11.11 318 GLY B N 1
ATOM 5131 C CA . GLY B 1 318 ? 8.396 4.520 10.425 1.00 8.08 318 GLY B CA 1
ATOM 5132 C C . GLY B 1 318 ? 6.951 4.905 10.164 1.00 9.82 318 GLY B C 1
ATOM 5133 O O . GLY B 1 318 ? 6.360 4.460 9.184 1.00 9.57 318 GLY B O 1
ATOM 5134 N N . ARG B 1 319 ? 6.402 5.809 10.970 1.00 8.94 319 ARG B N 1
ATOM 5135 C CA . ARG B 1 319 ? 4.964 6.058 10.879 1.00 11.26 319 ARG B CA 1
ATOM 5136 C C . ARG B 1 319 ? 4.483 6.479 9.492 1.00 11.50 319 ARG B C 1
ATOM 5137 O O . ARG B 1 319 ? 3.396 6.077 9.080 1.00 12.06 319 ARG B O 1
ATOM 5145 N N . VAL B 1 320 ? 5.260 7.283 8.768 1.00 10.75 320 VAL B N 1
ATOM 5146 C CA . VAL B 1 320 ? 4.767 7.776 7.474 1.00 12.77 320 VAL B CA 1
ATOM 5147 C C . VAL B 1 320 ? 4.557 6.621 6.478 1.00 13.91 320 VAL B C 1
ATOM 5148 O O . VAL B 1 320 ? 3.670 6.664 5.631 1.00 12.83 320 VAL B O 1
ATOM 5152 N N . LEU B 1 321 ? 5.362 5.573 6.613 1.00 13.75 321 LEU B N 1
ATOM 5153 C CA . LEU B 1 321 ? 5.169 4.373 5.811 1.00 14.89 321 LEU B CA 1
ATOM 5154 C C . LEU B 1 321 ? 3.998 3.493 6.317 1.00 14.95 321 LEU B C 1
ATOM 5155 O O . LEU B 1 321 ? 3.585 2.574 5.630 1.00 15.59 321 LEU B O 1
ATOM 5160 N N . LEU B 1 322 ? 3.450 3.777 7.502 1.00 14.47 322 LEU B N 1
ATOM 5161 C CA . LEU B 1 322 ? 2.235 3.063 7.938 1.00 13.88 322 LEU B CA 1
ATOM 5162 C C . LEU B 1 322 ? 0.973 3.611 7.227 1.00 15.22 322 LEU B C 1
ATOM 5163 O O . LEU B 1 322 ? 0.104 2.833 6.760 1.00 12.83 322 LEU B O 1
ATOM 5168 N N . ARG B 1 323 ? 0.906 4.940 7.116 1.00 15.68 323 ARG B N 1
ATOM 5169 C CA . ARG B 1 323 ? -0.229 5.604 6.478 1.00 17.89 323 ARG B CA 1
ATOM 5170 C C . ARG B 1 323 ? 0.017 5.942 4.996 1.00 18.45 323 ARG B C 1
ATOM 5171 O O . ARG B 1 323 ? -0.935 6.174 4.230 1.00 18.32 323 ARG B O 1
ATOM 5179 N N . ASP B 1 324 ? 1.271 5.838 4.572 1.00 16.88 324 ASP B N 1
ATOM 5180 C CA . ASP B 1 324 ? 1.649 6.131 3.181 1.00 16.77 324 ASP B CA 1
ATOM 5181 C C . ASP B 1 324 ? 2.727 5.188 2.641 1.00 15.26 324 ASP B C 1
ATOM 5182 O O . ASP B 1 324 ? 3.870 5.589 2.450 1.00 14.57 324 ASP B O 1
ATOM 5187 N N . PRO B 1 325 ? 2.349 3.946 2.330 1.00 15.13 325 PRO B N 1
ATOM 5188 C CA . PRO B 1 325 ? 3.334 2.907 2.038 1.00 14.04 325 PRO B CA 1
ATOM 5189 C C . PRO B 1 325 ? 4.149 3.113 0.751 1.00 15.64 325 PRO B C 1
ATOM 5190 O O . PRO B 1 325 ? 5.280 2.576 0.634 1.00 14.91 325 PRO B O 1
ATOM 5194 N N . TYR B 1 326 ? 3.604 3.893 -0.182 1.00 13.68 326 TYR B N 1
ATOM 5195 C CA . TYR B 1 326 ? 4.264 4.204 -1.431 1.00 14.29 326 TYR B CA 1
ATOM 5196 C C . TYR B 1 326 ? 4.874 5.623 -1.396 1.00 15.92 326 TYR B C 1
ATOM 5197 O O . TYR B 1 326 ? 5.176 6.208 -2.438 1.00 15.45 326 TYR B O 1
ATOM 5206 N N . PHE B 1 327 ? 5.034 6.181 -0.199 1.00 15.63 327 PHE B N 1
ATOM 5207 C CA . PHE B 1 327 ? 5.861 7.377 -0.026 1.00 15.76 327 PHE B CA 1
ATOM 5208 C C . PHE B 1 327 ? 7.105 7.490 -0.932 1.00 17.02 327 PHE B C 1
ATOM 5209 O O . PHE B 1 327 ? 7.331 8.530 -1.556 1.00 15.78 327 PHE B O 1
ATOM 5217 N N . PRO B 1 328 ? 7.946 6.435 -0.996 1.00 17.92 328 PRO B N 1
ATOM 5218 C CA . PRO B 1 328 ? 9.203 6.675 -1.718 1.00 18.16 328 PRO B CA 1
ATOM 5219 C C . PRO B 1 328 ? 8.996 6.950 -3.218 1.00 18.56 328 PRO B C 1
ATOM 5220 O O . PRO B 1 328 ? 9.831 7.630 -3.844 1.00 16.73 328 PRO B O 1
ATOM 5224 N N . LEU B 1 329 ? 7.914 6.431 -3.802 1.00 18.30 329 LEU B N 1
ATOM 5225 C CA . LEU B 1 329 ? 7.690 6.671 -5.231 1.00 18.10 329 LEU B CA 1
ATOM 5226 C C . LEU B 1 329 ? 7.244 8.107 -5.436 1.00 17.86 329 LEU B C 1
ATOM 5227 O O . LEU B 1 329 ? 7.656 8.759 -6.395 1.00 18.14 329 LEU B O 1
ATOM 5232 N N . ARG B 1 330 ? 6.438 8.609 -4.503 1.00 18.78 330 ARG B N 1
ATOM 5233 C CA . ARG B 1 330 ? 6.105 10.031 -4.450 1.00 20.17 330 ARG B CA 1
ATOM 5234 C C . ARG B 1 330 ? 7.341 10.884 -4.252 1.00 18.25 330 ARG B C 1
ATOM 5235 O O . ARG B 1 330 ? 7.598 11.791 -5.040 1.00 20.25 330 ARG B O 1
ATOM 5243 N N . ALA B 1 331 ? 8.145 10.534 -3.255 1.00 16.72 331 ALA B N 1
ATOM 5244 C CA . ALA B 1 331 ? 9.399 11.234 -2.959 1.00 16.21 331 ALA B CA 1
ATOM 5245 C C . ALA B 1 331 ? 10.295 11.462 -4.177 1.00 17.37 331 ALA B C 1
ATOM 5246 O O . ALA B 1 331 ? 10.772 12.566 -4.388 1.00 17.01 331 ALA B O 1
ATOM 5248 N N . ALA B 1 332 ? 10.540 10.419 -4.968 1.00 17.95 332 ALA B N 1
ATOM 5249 C CA . ALA B 1 332 ? 11.367 10.550 -6.157 1.00 19.28 332 ALA B CA 1
ATOM 5250 C C . ALA B 1 332 ? 10.805 11.641 -7.055 1.00 20.16 332 ALA B C 1
ATOM 5251 O O . ALA B 1 332 ? 11.516 12.550 -7.466 1.00 20.77 332 ALA B O 1
ATOM 5253 N N . LYS B 1 333 ? 9.529 11.539 -7.389 1.00 22.24 333 LYS B N 1
ATOM 5254 C CA . LYS B 1 333 ? 8.906 12.553 -8.231 1.00 23.58 333 LYS B CA 1
ATOM 5255 C C . LYS B 1 333 ? 9.124 13.954 -7.648 1.00 24.18 333 LYS B C 1
ATOM 5256 O O . LYS B 1 333 ? 9.559 14.892 -8.349 1.00 23.53 333 LYS B O 1
ATOM 5262 N N . ALA B 1 334 ? 8.812 14.093 -6.364 1.00 24.07 334 ALA B N 1
ATOM 5263 C CA . ALA B 1 334 ? 9.062 15.329 -5.628 1.00 23.63 334 ALA B CA 1
ATOM 5264 C C . ALA B 1 334 ? 10.490 15.855 -5.703 1.00 23.87 334 ALA B C 1
ATOM 5265 O O . ALA B 1 334 ? 10.707 17.024 -5.424 1.00 22.04 334 ALA B O 1
ATOM 5267 N N . LEU B 1 335 ? 11.475 15.008 -6.000 1.00 24.34 335 LEU B N 1
ATOM 5268 C CA . LEU B 1 335 ? 12.870 15.512 -6.069 1.00 25.29 335 LEU B CA 1
ATOM 5269 C C . LEU B 1 335 ? 13.470 15.612 -7.484 1.00 24.54 335 LEU B C 1
ATOM 5270 O O . LEU B 1 335 ? 14.684 15.740 -7.638 1.00 24.68 335 LEU B O 1
ATOM 5275 N N . GLY B 1 336 ? 12.624 15.526 -8.507 1.00 25.92 336 GLY B N 1
ATOM 5276 C CA . GLY B 1 336 ? 13.078 15.528 -9.905 1.00 25.53 336 GLY B CA 1
ATOM 5277 C C . GLY B 1 336 ? 13.573 14.176 -10.414 1.00 26.37 336 GLY B C 1
ATOM 5278 O O . GLY B 1 336 ? 14.187 14.093 -11.471 1.00 26.73 336 GLY B O 1
ATOM 5279 N N . VAL B 1 337 ? 13.328 13.116 -9.647 1.00 25.71 337 VAL B N 1
ATOM 5280 C CA . VAL B 1 337 ? 13.774 11.784 -10.001 1.00 25.40 337 VAL B CA 1
ATOM 5281 C C . VAL B 1 337 ? 12.600 10.925 -10.530 1.00 25.88 337 VAL B C 1
ATOM 5282 O O . VAL B 1 337 ? 11.545 10.851 -9.917 1.00 26.38 337 VAL B O 1
ATOM 5286 N N . ALA B 1 338 ? 12.762 10.316 -11.698 1.00 25.95 338 ALA B N 1
ATOM 5287 C CA . ALA B 1 338 ? 11.731 9.418 -12.230 1.00 26.65 338 ALA B CA 1
ATOM 5288 C C . ALA B 1 338 ? 11.538 8.225 -11.290 1.00 26.37 338 ALA B C 1
ATOM 5289 O O . ALA B 1 338 ? 12.472 7.481 -11.028 1.00 26.70 338 ALA B O 1
ATOM 5291 N N . PRO B 1 339 ? 10.318 8.040 -10.769 1.00 26.73 339 PRO B N 1
ATOM 5292 C CA . PRO B 1 339 ? 10.172 6.976 -9.769 1.00 26.33 339 PRO B CA 1
ATOM 5293 C C . PRO B 1 339 ? 10.304 5.585 -10.389 1.00 26.70 339 PRO B C 1
ATOM 5294 O O . PRO B 1 339 ? 9.931 5.367 -11.538 1.00 26.83 339 PRO B O 1
ATOM 5298 N N . GLU B 1 340 ? 10.856 4.669 -9.609 1.00 26.59 340 GLU B N 1
ATOM 5299 C CA . GLU B 1 340 ? 11.023 3.282 -9.976 1.00 26.79 340 GLU B CA 1
ATOM 5300 C C . GLU B 1 340 ? 9.718 2.550 -9.720 1.00 25.50 340 GLU B C 1
ATOM 5301 O O . GLU B 1 340 ? 9.469 2.108 -8.609 1.00 25.68 340 GLU B O 1
ATOM 5307 N N . VAL B 1 341 ? 8.880 2.433 -10.737 1.00 25.41 341 VAL B N 1
ATOM 5308 C CA . VAL B 1 341 ? 7.487 2.042 -10.528 1.00 24.52 341 VAL B CA 1
ATOM 5309 C C . VAL B 1 341 ? 7.193 0.703 -11.183 1.00 22.43 341 VAL B C 1
ATOM 5310 O O . VAL B 1 341 ? 7.680 0.414 -12.270 1.00 23.80 341 VAL B O 1
ATOM 5314 N N . PRO B 1 342 ? 6.422 -0.146 -10.512 1.00 20.97 342 PRO B N 1
ATOM 5315 C CA . PRO B 1 342 ? 6.095 -1.366 -11.239 1.00 19.92 342 PRO B CA 1
ATOM 5316 C C . PRO B 1 342 ? 5.335 -1.043 -12.538 1.00 17.86 342 PRO B C 1
ATOM 5317 O O . PRO B 1 342 ? 4.579 -0.096 -12.580 1.00 15.04 342 PRO B O 1
ATOM 5321 N N . PRO B 1 343 ? 5.559 -1.843 -13.594 1.00 18.23 343 PRO B N 1
ATOM 5322 C CA . PRO B 1 343 ? 5.008 -1.669 -14.920 1.00 16.82 343 PRO B CA 1
ATOM 5323 C C . PRO B 1 343 ? 3.477 -1.548 -14.905 1.00 16.18 343 PRO B C 1
ATOM 5324 O O . PRO B 1 343 ? 2.916 -0.754 -15.649 1.00 16.65 343 PRO B O 1
ATOM 5328 N N . GLN B 1 344 ? 2.846 -2.397 -14.102 1.00 14.26 344 GLN B N 1
ATOM 5329 C CA . GLN B 1 344 ? 1.415 -2.411 -13.845 1.00 14.40 344 GLN B CA 1
ATOM 5330 C C . GLN B 1 344 ? 0.884 -1.033 -13.447 1.00 14.76 344 GLN B C 1
ATOM 5331 O O . GLN B 1 344 ? -0.285 -0.703 -13.747 1.00 13.44 344 GLN B O 1
ATOM 5337 N N . TYR B 1 345 ? 1.744 -0.218 -12.822 1.00 13.78 345 TYR B N 1
ATOM 5338 C CA . TYR B 1 345 ? 1.292 1.034 -12.188 1.00 15.54 345 TYR B CA 1
ATOM 5339 C C . TYR B 1 345 ? 1.737 2.262 -12.947 1.00 17.60 345 TYR B C 1
ATOM 5340 O O . TYR B 1 345 ? 1.553 3.389 -12.475 1.00 18.49 345 TYR B O 1
ATOM 5349 N N . GLN B 1 346 ? 2.336 2.041 -14.110 1.00 20.09 346 GLN B N 1
ATOM 5350 C CA . GLN B 1 346 ? 3.040 3.107 -14.829 1.00 22.77 346 GLN B CA 1
ATOM 5351 C C . GLN B 1 346 ? 2.125 4.292 -15.152 1.00 22.33 346 GLN B C 1
ATOM 5352 O O . GLN B 1 346 ? 2.520 5.449 -14.995 1.00 22.26 346 GLN B O 1
ATOM 5358 N N . ARG B 1 347 ? 0.921 3.997 -15.642 1.00 22.03 347 ARG B N 1
ATOM 5359 C CA . ARG B 1 347 ? -0.036 5.035 -15.969 1.00 22.75 347 ARG B CA 1
ATOM 5360 C C . ARG B 1 347 ? -0.542 5.786 -14.737 1.00 23.35 347 ARG B C 1
ATOM 5361 O O . ARG B 1 347 ? -1.192 6.822 -14.860 1.00 22.91 347 ARG B O 1
ATOM 5369 N N . GLY B 1 348 ? -0.208 5.308 -13.548 1.00 22.92 348 GLY B N 1
ATOM 5370 C CA . GLY B 1 348 ? -0.624 6.028 -12.345 1.00 24.55 348 GLY B CA 1
ATOM 5371 C C . GLY B 1 348 ? 0.371 7.052 -11.806 1.00 25.21 348 GLY B C 1
ATOM 5372 O O . GLY B 1 348 ? 0.118 7.668 -10.784 1.00 26.26 348 GLY B O 1
ATOM 5373 N N . PHE B 1 349 ? 1.489 7.245 -12.503 1.00 26.31 349 PHE B N 1
ATOM 5374 C CA . PHE B 1 349 ? 2.595 8.082 -12.018 1.00 27.23 349 PHE B CA 1
ATOM 5375 C C . PHE B 1 349 ? 3.053 9.071 -13.098 1.00 28.47 349 PHE B C 1
ATOM 5376 O O . PHE B 1 349 ? 2.583 9.074 -14.241 1.00 28.90 349 PHE B O 1
ATOM 5385 N N . ALA C 1 2 ? 8.847 -77.502 18.736 1.00 18.99 2 ALA C N 1
ATOM 5386 C CA . ALA C 1 2 ? 9.346 -77.252 17.361 1.00 18.00 2 ALA C CA 1
ATOM 5387 C C . ALA C 1 2 ? 10.386 -76.123 17.413 1.00 17.24 2 ALA C C 1
ATOM 5388 O O . ALA C 1 2 ? 10.053 -74.984 17.678 1.00 17.82 2 ALA C O 1
ATOM 5390 N N . LEU C 1 3 ? 11.647 -76.448 17.180 1.00 16.96 3 LEU C N 1
ATOM 5391 C CA . LEU C 1 3 ? 12.684 -75.435 17.217 1.00 16.01 3 LEU C CA 1
ATOM 5392 C C . LEU C 1 3 ? 12.402 -74.370 16.167 1.00 15.54 3 LEU C C 1
ATOM 5393 O O . LEU C 1 3 ? 12.759 -73.198 16.357 1.00 14.61 3 LEU C O 1
ATOM 5398 N N . LEU C 1 4 ? 11.734 -74.762 15.078 1.00 14.27 4 LEU C N 1
ATOM 5399 C CA . LEU C 1 4 ? 11.416 -73.809 14.005 1.00 14.86 4 LEU C CA 1
ATOM 5400 C C . LEU C 1 4 ? 10.660 -72.599 14.538 1.00 15.54 4 LEU C C 1
ATOM 5401 O O . LEU C 1 4 ? 10.764 -71.489 13.975 1.00 15.69 4 LEU C O 1
ATOM 5406 N N . PHE C 1 5 ? 9.875 -72.809 15.600 1.00 16.74 5 PHE C N 1
ATOM 5407 C CA . PHE C 1 5 ? 9.091 -71.714 16.184 1.00 16.64 5 PHE C CA 1
ATOM 5408 C C . PHE C 1 5 ? 9.509 -71.284 17.588 1.00 18.69 5 PHE C C 1
ATOM 5409 O O . PHE C 1 5 ? 8.689 -70.816 18.361 1.00 17.26 5 PHE C O 1
ATOM 5417 N N . THR C 1 6 ? 10.794 -71.467 17.904 1.00 20.49 6 THR C N 1
ATOM 5418 C CA . THR C 1 6 ? 11.411 -70.935 19.120 1.00 21.86 6 THR C CA 1
ATOM 5419 C C . THR C 1 6 ? 12.293 -69.714 18.739 1.00 23.11 6 THR C C 1
ATOM 5420 O O . THR C 1 6 ? 12.874 -69.667 17.647 1.00 22.42 6 THR C O 1
ATOM 5424 N N . PRO C 1 7 ? 12.322 -68.685 19.598 1.00 23.20 7 PRO C N 1
ATOM 5425 C CA . PRO C 1 7 ? 13.010 -67.444 19.224 1.00 24.03 7 PRO C CA 1
ATOM 5426 C C . PRO C 1 7 ? 14.490 -67.686 19.118 1.00 24.56 7 PRO C C 1
ATOM 5427 O O . PRO C 1 7 ? 14.992 -68.612 19.758 1.00 25.46 7 PRO C O 1
ATOM 5431 N N . LEU C 1 8 ? 15.173 -66.855 18.332 1.00 23.12 8 LEU C N 1
ATOM 5432 C CA . LEU C 1 8 ? 16.606 -66.888 18.191 1.00 24.01 8 LEU C CA 1
ATOM 5433 C C . LEU C 1 8 ? 17.148 -65.542 18.672 1.00 25.30 8 LEU C C 1
ATOM 5434 O O . LEU C 1 8 ? 16.919 -64.511 18.030 1.00 25.30 8 LEU C O 1
ATOM 5439 N N . GLU C 1 9 ? 17.868 -65.549 19.797 1.00 26.10 9 GLU C N 1
ATOM 5440 C CA . GLU C 1 9 ? 18.579 -64.348 20.284 1.00 27.07 9 GLU C CA 1
ATOM 5441 C C . GLU C 1 9 ? 19.882 -64.086 19.531 1.00 26.70 9 GLU C C 1
ATOM 5442 O O . GLU C 1 9 ? 20.796 -64.925 19.513 1.00 26.83 9 GLU C O 1
ATOM 5448 N N . LEU C 1 10 ? 19.981 -62.914 18.916 1.00 27.02 10 LEU C N 1
ATOM 5449 C CA . LEU C 1 10 ? 21.205 -62.534 18.230 1.00 26.39 10 LEU C CA 1
ATOM 5450 C C . LEU C 1 10 ? 21.668 -61.192 18.764 1.00 27.58 10 LEU C C 1
ATOM 5451 O O . LEU C 1 10 ? 21.138 -60.137 18.391 1.00 27.80 10 LEU C O 1
ATOM 5456 N N . GLY C 1 11 ? 22.637 -61.235 19.676 1.00 28.09 11 GLY C N 1
ATOM 5457 C CA . GLY C 1 11 ? 22.973 -60.064 20.469 1.00 27.18 11 GLY C CA 1
ATOM 5458 C C . GLY C 1 11 ? 21.739 -59.505 21.145 1.00 26.38 11 GLY C C 1
ATOM 5459 O O . GLY C 1 11 ? 21.112 -60.183 21.957 1.00 28.65 11 GLY C O 1
ATOM 5460 N N . GLY C 1 12 ? 21.382 -58.282 20.774 1.00 25.91 12 GLY C N 1
ATOM 5461 C CA . GLY C 1 12 ? 20.408 -57.466 21.495 1.00 22.41 12 GLY C CA 1
ATOM 5462 C C . GLY C 1 12 ? 19.062 -57.650 20.830 1.00 22.79 12 GLY C C 1
ATOM 5463 O O . GLY C 1 12 ? 18.084 -57.046 21.221 1.00 21.53 12 GLY C O 1
ATOM 5464 N N . LEU C 1 13 ? 18.998 -58.560 19.868 1.00 22.42 13 LEU C N 1
ATOM 5465 C CA . LEU C 1 13 ? 17.813 -58.707 19.061 1.00 21.96 13 LEU C CA 1
ATOM 5466 C C . LEU C 1 13 ? 17.195 -60.100 19.216 1.00 22.58 13 LEU C C 1
ATOM 5467 O O . LEU C 1 13 ? 17.907 -61.100 19.309 1.00 22.37 13 LEU C O 1
ATOM 5472 N N . ARG C 1 14 ? 15.868 -60.153 19.263 1.00 22.01 14 ARG C N 1
ATOM 5473 C CA . ARG C 1 14 ? 15.141 -61.415 19.237 1.00 22.59 14 ARG C CA 1
ATOM 5474 C C . ARG C 1 14 ? 14.340 -61.581 17.949 1.00 21.77 14 ARG C C 1
ATOM 5475 O O . ARG C 1 14 ? 13.589 -60.692 17.548 1.00 23.53 14 ARG C O 1
ATOM 5483 N N . LEU C 1 15 ? 14.549 -62.699 17.270 1.00 20.79 15 LEU C N 1
ATOM 5484 C CA . LEU C 1 15 ? 13.659 -63.127 16.182 1.00 19.80 15 LEU C CA 1
ATOM 5485 C C . LEU C 1 15 ? 12.604 -64.078 16.750 1.00 18.97 15 LEU C C 1
ATOM 5486 O O . LEU C 1 15 ? 12.923 -64.949 17.554 1.00 17.75 15 LEU C O 1
ATOM 5491 N N . LYS C 1 16 ? 11.345 -63.919 16.358 1.00 17.40 16 LYS C N 1
ATOM 5492 C CA . LYS C 1 16 ? 10.288 -64.684 17.010 1.00 17.87 16 LYS C CA 1
ATOM 5493 C C . LYS C 1 16 ? 10.288 -66.161 16.566 1.00 18.26 16 LYS C C 1
ATOM 5494 O O . LYS C 1 16 ? 9.630 -67.004 17.176 1.00 20.06 16 LYS C O 1
ATOM 5500 N N . ASN C 1 17 ? 11.010 -66.468 15.504 1.00 17.87 17 ASN C N 1
ATOM 5501 C CA . ASN C 1 17 ? 11.075 -67.848 15.003 1.00 18.13 17 ASN C CA 1
ATOM 5502 C C . ASN C 1 17 ? 12.312 -67.973 14.129 1.00 17.80 17 ASN C C 1
ATOM 5503 O O . ASN C 1 17 ? 13.079 -66.996 14.035 1.00 18.35 17 ASN C O 1
ATOM 5508 N N . ARG C 1 18 ? 12.574 -69.171 13.570 1.00 16.77 18 ARG C N 1
ATOM 5509 C CA . ARG C 1 18 ? 13.795 -69.358 12.796 1.00 15.89 18 ARG C CA 1
ATOM 5510 C C . ARG C 1 18 ? 13.555 -69.337 11.305 1.00 15.24 18 ARG C C 1
ATOM 5511 O O . ARG C 1 18 ? 14.385 -69.861 10.562 1.00 12.45 18 ARG C O 1
ATOM 5519 N N . LEU C 1 19 ? 12.383 -68.856 10.872 1.00 12.56 19 LEU C N 1
ATOM 5520 C CA . LEU C 1 19 ? 12.150 -68.718 9.457 1.00 11.94 19 LEU C CA 1
ATOM 5521 C C . LEU C 1 19 ? 12.530 -67.319 8.970 1.00 11.87 19 LEU C C 1
ATOM 5522 O O . LEU C 1 19 ? 12.181 -66.301 9.577 1.00 11.40 19 LEU C O 1
ATOM 5527 N N . ALA C 1 20 ? 13.267 -67.253 7.878 1.00 12.33 20 ALA C N 1
ATOM 5528 C CA . ALA C 1 20 ? 13.533 -65.948 7.311 1.00 11.36 20 ALA C CA 1
ATOM 5529 C C . ALA C 1 20 ? 13.267 -65.963 5.849 1.00 10.20 20 ALA C C 1
ATOM 5530 O O . ALA C 1 20 ? 13.508 -66.949 5.178 1.00 11.12 20 ALA C O 1
ATOM 5532 N N . MET C 1 21 ? 12.801 -64.831 5.346 1.00 11.43 21 MET C N 1
ATOM 5533 C CA . MET C 1 21 ? 12.673 -64.657 3.913 1.00 11.20 21 MET C CA 1
ATOM 5534 C C . MET C 1 21 ? 14.018 -64.312 3.301 1.00 10.27 21 MET C C 1
ATOM 5535 O O . MET C 1 21 ? 14.644 -63.356 3.724 1.00 11.61 21 MET C O 1
ATOM 5540 N N . SER C 1 22 ? 14.449 -65.129 2.335 1.00 8.69 22 SER C N 1
ATOM 5541 C CA . SER C 1 22 ? 15.750 -65.001 1.708 1.00 9.90 22 SER C CA 1
ATOM 5542 C C . SER C 1 22 ? 15.676 -63.811 0.784 1.00 8.68 22 SER C C 1
ATOM 5543 O O . SER C 1 22 ? 14.585 -63.472 0.329 1.00 9.01 22 SER C O 1
ATOM 5546 N N . PRO C 1 23 ? 16.800 -63.082 0.638 1.00 9.49 23 PRO C N 1
ATOM 5547 C CA . PRO C 1 23 ? 16.834 -61.919 -0.231 1.00 9.42 23 PRO C CA 1
ATOM 5548 C C . PRO C 1 23 ? 16.591 -62.322 -1.683 1.00 9.90 23 PRO C C 1
ATOM 5549 O O . PRO C 1 23 ? 17.223 -63.246 -2.193 1.00 9.84 23 PRO C O 1
ATOM 5553 N N . MET C 1 24 ? 15.570 -61.730 -2.288 1.00 8.95 24 MET C N 1
ATOM 5554 C CA . MET C 1 24 ? 15.238 -62.019 -3.642 1.00 10.38 24 MET C CA 1
ATOM 5555 C C . MET C 1 24 ? 14.996 -60.744 -4.463 1.00 11.20 24 MET C C 1
ATOM 5556 O O . MET C 1 24 ? 13.948 -60.118 -4.354 1.00 10.95 24 MET C O 1
ATOM 5561 N N . CYS C 1 25 ? 15.912 -60.449 -5.380 1.00 11.18 25 CYS C N 1
ATOM 5562 C CA . CYS C 1 25 ? 15.729 -59.346 -6.319 1.00 12.10 25 CYS C CA 1
ATOM 5563 C C . CYS C 1 25 ? 14.361 -59.301 -7.016 1.00 13.19 25 CYS C C 1
ATOM 5564 O O . CYS C 1 25 ? 13.923 -60.289 -7.659 1.00 12.25 25 CYS C O 1
ATOM 5567 N N . GLN C 1 26 ? 13.733 -58.131 -6.951 1.00 12.05 26 GLN C N 1
ATOM 5568 C CA . GLN C 1 26 ? 12.421 -57.939 -7.557 1.00 13.18 26 GLN C CA 1
ATOM 5569 C C . GLN C 1 26 ? 12.475 -57.116 -8.849 1.00 12.87 26 GLN C C 1
ATOM 5570 O O . GLN C 1 26 ? 11.497 -57.085 -9.600 1.00 12.74 26 GLN C O 1
ATOM 5576 N N . TYR C 1 27 ? 13.602 -56.448 -9.115 1.00 11.40 27 TYR C N 1
ATOM 5577 C CA . TYR C 1 27 ? 13.752 -55.708 -10.374 1.00 13.31 27 TYR C CA 1
ATOM 5578 C C . TYR C 1 27 ? 12.588 -54.749 -10.639 1.00 14.10 27 TYR C C 1
ATOM 5579 O O . TYR C 1 27 ? 12.165 -54.582 -11.794 1.00 15.72 27 TYR C O 1
ATOM 5588 N N . SER C 1 28 ? 12.115 -54.088 -9.586 1.00 15.16 28 SER C N 1
ATOM 5589 C CA . SER C 1 28 ? 10.860 -53.356 -9.650 1.00 16.27 28 SER C CA 1
ATOM 5590 C C . SER C 1 28 ? 10.997 -52.005 -8.962 1.00 17.07 28 SER C C 1
ATOM 5591 O O . SER C 1 28 ? 9.996 -51.416 -8.592 1.00 18.66 28 SER C O 1
ATOM 5594 N N . ALA C 1 29 ? 12.233 -51.563 -8.732 1.00 16.72 29 ALA C N 1
ATOM 5595 C CA . ALA C 1 29 ? 12.509 -50.230 -8.213 1.00 17.36 29 ALA C CA 1
ATOM 5596 C C . ALA C 1 29 ? 12.414 -49.215 -9.355 1.00 18.24 29 ALA C C 1
ATOM 5597 O O . ALA C 1 29 ? 12.448 -49.613 -10.516 1.00 18.10 29 ALA C O 1
ATOM 5599 N N . THR C 1 30 ? 12.379 -47.914 -9.037 1.00 17.91 30 THR C N 1
ATOM 5600 C CA . THR C 1 30 ? 12.554 -46.889 -10.076 1.00 20.00 30 THR C CA 1
ATOM 5601 C C . THR C 1 30 ? 13.971 -46.924 -10.661 1.00 21.23 30 THR C C 1
ATOM 5602 O O . THR C 1 30 ? 14.901 -47.450 -10.036 1.00 21.17 30 THR C O 1
ATOM 5606 N N . LEU C 1 31 ? 14.162 -46.288 -11.813 1.00 21.60 31 LEU C N 1
ATOM 5607 C CA . LEU C 1 31 ? 15.511 -46.114 -12.351 1.00 21.82 31 LEU C CA 1
ATOM 5608 C C . LEU C 1 31 ? 16.469 -45.473 -11.371 1.00 21.27 31 LEU C C 1
ATOM 5609 O O . LEU C 1 31 ? 17.672 -45.550 -11.574 1.00 22.34 31 LEU C O 1
ATOM 5614 N N . GLU C 1 32 ? 15.956 -44.741 -10.385 1.00 21.45 32 GLU C N 1
ATOM 5615 C CA . GLU C 1 32 ? 16.827 -44.131 -9.381 1.00 21.64 32 GLU C CA 1
ATOM 5616 C C . GLU C 1 32 ? 16.998 -45.061 -8.164 1.00 20.69 32 GLU C C 1
ATOM 5617 O O . GLU C 1 32 ? 17.601 -44.684 -7.155 1.00 18.69 32 GLU C O 1
ATOM 5623 N N . GLY C 1 33 ? 16.472 -46.278 -8.276 1.00 19.88 33 GLY C N 1
ATOM 5624 C CA . GLY C 1 33 ? 16.630 -47.282 -7.217 1.00 19.71 33 GLY C CA 1
ATOM 5625 C C . GLY C 1 33 ? 15.727 -47.026 -6.022 1.00 18.74 33 GLY C C 1
ATOM 5626 O O . GLY C 1 33 ? 16.033 -47.450 -4.899 1.00 17.50 33 GLY C O 1
ATOM 5627 N N . GLU C 1 34 ? 14.591 -46.374 -6.267 1.00 17.35 34 GLU C N 1
ATOM 5628 C CA . GLU C 1 34 ? 13.625 -46.128 -5.209 1.00 19.51 34 GLU C CA 1
ATOM 5629 C C . GLU C 1 34 ? 12.675 -47.285 -4.965 1.00 18.31 34 GLU C C 1
ATOM 5630 O O . GLU C 1 34 ? 12.307 -48.015 -5.912 1.00 20.29 34 GLU C O 1
ATOM 5636 N N . VAL C 1 35 ? 12.219 -47.391 -3.717 1.00 16.74 35 VAL C N 1
ATOM 5637 C CA . VAL C 1 35 ? 11.172 -48.325 -3.320 1.00 15.37 35 VAL C CA 1
ATOM 5638 C C . VAL C 1 35 ? 9.895 -47.908 -4.042 1.00 16.93 35 VAL C C 1
ATOM 5639 O O . VAL C 1 35 ? 9.670 -46.711 -4.246 1.00 16.70 35 VAL C O 1
ATOM 5643 N N . THR C 1 36 ? 9.137 -48.885 -4.550 1.00 15.71 36 THR C N 1
ATOM 5644 C CA . THR C 1 36 ? 7.877 -48.597 -5.238 1.00 17.33 36 THR C CA 1
ATOM 5645 C C . THR C 1 36 ? 6.722 -49.416 -4.652 1.00 17.23 36 THR C C 1
ATOM 5646 O O . THR C 1 36 ? 6.903 -50.162 -3.686 1.00 17.33 36 THR C O 1
ATOM 5650 N N . ASP C 1 37 ? 5.535 -49.275 -5.231 1.00 16.94 37 ASP C N 1
ATOM 5651 C CA . ASP C 1 37 ? 4.378 -49.979 -4.693 1.00 17.31 37 ASP C CA 1
ATOM 5652 C C . ASP C 1 37 ? 4.633 -51.495 -4.728 1.00 15.79 37 ASP C C 1
ATOM 5653 O O . ASP C 1 37 ? 4.114 -52.227 -3.909 1.00 14.69 37 ASP C O 1
ATOM 5658 N N . TRP C 1 38 ? 5.389 -51.969 -5.713 1.00 16.22 38 TRP C N 1
ATOM 5659 C CA . TRP C 1 38 ? 5.653 -53.406 -5.808 1.00 15.64 38 TRP C CA 1
ATOM 5660 C C . TRP C 1 38 ? 6.235 -53.962 -4.509 1.00 15.22 38 TRP C C 1
ATOM 5661 O O . TRP C 1 38 ? 5.700 -54.924 -3.937 1.00 10.74 38 TRP C O 1
ATOM 5672 N N . HIS C 1 39 ? 7.299 -53.317 -4.020 1.00 14.48 39 HIS C N 1
ATOM 5673 C CA . HIS C 1 39 ? 7.944 -53.752 -2.755 1.00 14.24 39 HIS C CA 1
ATOM 5674 C C . HIS C 1 39 ? 7.004 -53.561 -1.570 1.00 14.53 39 HIS C C 1
ATOM 5675 O O . HIS C 1 39 ? 6.978 -54.370 -0.646 1.00 11.89 39 HIS C O 1
ATOM 5682 N N . LEU C 1 40 ? 6.259 -52.455 -1.568 1.00 14.68 40 LEU C N 1
ATOM 5683 C CA . LEU C 1 40 ? 5.355 -52.183 -0.454 1.00 14.82 40 LEU C CA 1
ATOM 5684 C C . LEU C 1 40 ? 4.214 -53.194 -0.330 1.00 14.76 40 LEU C C 1
ATOM 5685 O O . LEU C 1 40 ? 3.649 -53.364 0.746 1.00 16.52 40 LEU C O 1
ATOM 5690 N N . LEU C 1 41 ? 3.888 -53.882 -1.417 1.00 13.58 41 LEU C N 1
ATOM 5691 C CA . LEU C 1 41 ? 2.909 -54.981 -1.346 1.00 15.07 41 LEU C CA 1
ATOM 5692 C C . LEU C 1 41 ? 3.598 -56.317 -1.066 1.00 13.42 41 LEU C C 1
ATOM 5693 O O . LEU C 1 41 ? 3.152 -57.109 -0.219 1.00 12.52 41 LEU C O 1
ATOM 5698 N N . HIS C 1 42 ? 4.708 -56.536 -1.768 1.00 14.43 42 HIS C N 1
ATOM 5699 C CA . HIS C 1 42 ? 5.374 -57.839 -1.832 1.00 13.64 42 HIS C CA 1
ATOM 5700 C C . HIS C 1 42 ? 5.988 -58.247 -0.500 1.00 14.52 42 HIS C C 1
ATOM 5701 O O . HIS C 1 42 ? 5.815 -59.398 -0.045 1.00 11.55 42 HIS C O 1
ATOM 5708 N N . TYR C 1 43 ? 6.677 -57.310 0.157 1.00 13.84 43 TYR C N 1
ATOM 5709 C CA . TYR C 1 43 ? 7.325 -57.669 1.426 1.00 12.89 43 TYR C CA 1
ATOM 5710 C C . TYR C 1 43 ? 6.386 -57.782 2.630 1.00 11.67 43 TYR C C 1
ATOM 57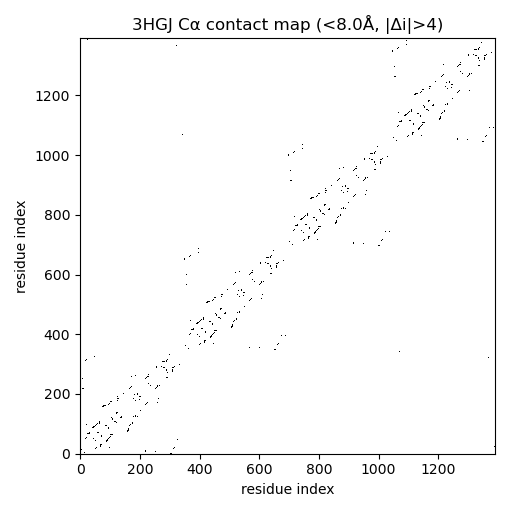11 O O . TYR C 1 43 ? 6.495 -58.708 3.421 1.00 11.60 43 TYR C O 1
ATOM 5720 N N . PRO C 1 44 ? 5.441 -56.847 2.778 1.00 11.44 44 PRO C N 1
ATOM 5721 C CA . PRO C 1 44 ? 4.595 -57.011 3.961 1.00 11.50 44 PRO C CA 1
ATOM 5722 C C . PRO C 1 44 ? 3.691 -58.278 3.904 1.00 11.44 44 PRO C C 1
ATOM 5723 O O . PRO C 1 44 ? 3.349 -58.838 4.956 1.00 12.36 44 PRO C O 1
ATOM 5727 N N . THR C 1 45 ? 3.387 -58.745 2.693 1.00 11.98 45 THR C N 1
ATOM 5728 C CA . THR C 1 45 ? 2.657 -60.013 2.461 1.00 10.83 45 THR C CA 1
ATOM 5729 C C . THR C 1 45 ? 3.360 -61.193 3.103 1.00 10.70 45 THR C C 1
ATOM 5730 O O . THR C 1 45 ? 2.742 -61.981 3.818 1.00 8.80 45 THR C O 1
ATOM 5734 N N . ARG C 1 46 ? 4.679 -61.245 2.970 1.00 12.13 46 ARG C N 1
ATOM 5735 C CA . ARG C 1 46 ? 5.411 -62.338 3.607 1.00 12.46 46 ARG C CA 1
ATOM 5736 C C . ARG C 1 46 ? 5.528 -62.191 5.112 1.00 11.42 46 ARG C C 1
ATOM 5737 O O . ARG C 1 46 ? 5.824 -63.163 5.826 1.00 12.03 46 ARG C O 1
ATOM 5745 N N . ALA C 1 47 ? 5.512 -60.942 5.548 1.00 11.16 47 ALA C N 1
ATOM 5746 C CA . ALA C 1 47 ? 5.563 -60.591 6.965 1.00 12.80 47 ALA C CA 1
ATOM 5747 C C . ALA C 1 47 ? 4.295 -61.049 7.694 1.00 13.45 47 ALA C C 1
ATOM 5748 O O . ALA C 1 47 ? 4.348 -61.681 8.766 1.00 11.01 47 ALA C O 1
ATOM 5750 N N . LEU C 1 48 ? 3.145 -60.746 7.086 1.00 13.30 48 LEU C N 1
ATOM 5751 C CA . LEU C 1 48 ? 1.893 -61.250 7.594 1.00 15.28 48 LEU C CA 1
ATOM 5752 C C . LEU C 1 48 ? 1.920 -62.773 7.561 1.00 14.66 48 LEU C C 1
ATOM 5753 O O . LEU C 1 48 ? 1.268 -63.435 8.373 1.00 15.09 48 LEU C O 1
ATOM 5758 N N . GLY C 1 49 ? 2.621 -63.312 6.572 1.00 15.87 49 GLY C N 1
ATOM 5759 C CA . GLY C 1 49 ? 2.682 -64.753 6.355 1.00 15.13 49 GLY C CA 1
ATOM 5760 C C . GLY C 1 49 ? 3.479 -65.452 7.436 1.00 16.15 49 GLY C C 1
ATOM 5761 O O . GLY C 1 49 ? 3.444 -66.687 7.561 1.00 15.94 49 GLY C O 1
ATOM 5762 N N . GLY C 1 50 ? 4.209 -64.678 8.233 1.00 15.83 50 GLY C N 1
ATOM 5763 C CA . GLY C 1 50 ? 4.703 -65.224 9.485 1.00 15.74 50 GLY C CA 1
ATOM 5764 C C . GLY C 1 50 ? 6.195 -65.441 9.653 1.00 16.20 50 GLY C C 1
ATOM 5765 O O . GLY C 1 50 ? 6.610 -65.963 10.686 1.00 16.52 50 GLY C O 1
ATOM 5766 N N . VAL C 1 51 ? 7.026 -64.963 8.733 1.00 15.71 51 VAL C N 1
ATOM 5767 C CA . VAL C 1 51 ? 8.486 -65.072 8.943 1.00 15.27 51 VAL C CA 1
ATOM 5768 C C . VAL C 1 51 ? 8.933 -64.175 10.103 1.00 16.14 51 VAL C C 1
ATOM 5769 O O . VAL C 1 51 ? 8.334 -63.122 10.358 1.00 14.13 51 VAL C O 1
ATOM 5773 N N . GLY C 1 52 ? 9.948 -64.607 10.847 1.00 14.38 52 GLY C N 1
ATOM 5774 C CA . GLY C 1 52 ? 10.432 -63.782 11.934 1.00 13.36 52 GLY C CA 1
ATOM 5775 C C . GLY C 1 52 ? 11.317 -62.666 11.376 1.00 14.01 52 GLY C C 1
ATOM 5776 O O . GLY C 1 52 ? 11.576 -61.637 12.034 1.00 13.58 52 GLY C O 1
ATOM 5777 N N . LEU C 1 53 ? 11.878 -62.927 10.209 1.00 12.63 53 LEU C N 1
ATOM 5778 C CA . LEU C 1 53 ? 12.839 -62.003 9.601 1.00 13.31 53 LEU C CA 1
ATOM 5779 C C . LEU C 1 53 ? 12.698 -61.973 8.072 1.00 11.65 53 LEU C C 1
ATOM 5780 O O . LEU C 1 53 ? 12.652 -63.033 7.400 1.00 12.73 53 LEU C O 1
ATOM 5785 N N . ILE C 1 54 ? 12.629 -60.757 7.536 1.00 10.75 54 ILE C N 1
ATOM 5786 C CA . ILE C 1 54 ? 12.768 -60.523 6.111 1.00 10.30 54 ILE C CA 1
ATOM 5787 C C . ILE C 1 54 ? 14.082 -59.822 5.769 1.00 12.48 54 ILE C C 1
ATOM 5788 O O . ILE C 1 54 ? 14.405 -58.731 6.292 1.00 13.15 54 ILE C O 1
ATOM 5793 N N . LEU C 1 55 ? 14.847 -60.477 4.912 1.00 13.55 55 LEU C N 1
ATOM 5794 C CA . LEU C 1 55 ? 16.001 -59.876 4.293 1.00 13.39 55 LEU C CA 1
ATOM 5795 C C . LEU C 1 55 ? 15.542 -59.310 2.952 1.00 12.31 55 LEU C C 1
ATOM 5796 O O . LEU C 1 55 ? 15.261 -60.041 1.987 1.00 10.73 55 LEU C O 1
ATOM 5801 N N . VAL C 1 56 ? 15.391 -57.991 2.933 1.00 11.93 56 VAL C N 1
ATOM 5802 C CA . VAL C 1 56 ? 15.202 -57.288 1.667 1.00 10.67 56 VAL C CA 1
ATOM 5803 C C . VAL C 1 56 ? 16.287 -57.620 0.672 1.00 11.22 56 VAL C C 1
ATOM 5804 O O . VAL C 1 56 ? 17.481 -57.712 1.032 1.00 10.79 56 VAL C O 1
ATOM 5808 N N . GLU C 1 57 ? 15.841 -57.812 -0.576 1.00 12.07 57 GLU C N 1
ATOM 5809 C CA . GLU C 1 57 ? 16.675 -58.136 -1.742 1.00 13.00 57 GLU C CA 1
ATOM 5810 C C . GLU C 1 57 ? 17.967 -57.294 -1.840 1.00 13.37 57 GLU C C 1
ATOM 5811 O O . GLU C 1 57 ? 18.105 -56.261 -1.181 1.00 12.21 57 GLU C O 1
ATOM 5817 N N . ALA C 1 58 ? 18.896 -57.770 -2.666 1.00 12.55 58 ALA C N 1
ATOM 5818 C CA . ALA C 1 58 ? 20.189 -57.118 -2.908 1.00 14.02 58 ALA C CA 1
ATOM 5819 C C . ALA C 1 58 ? 20.012 -55.636 -3.261 1.00 12.54 58 ALA C C 1
ATOM 5820 O O . ALA C 1 58 ? 19.414 -55.303 -4.278 1.00 12.41 58 ALA C O 1
ATOM 5822 N N . THR C 1 59 ? 20.586 -54.771 -2.440 1.00 14.18 59 THR C N 1
ATOM 5823 C CA . THR C 1 59 ? 20.405 -53.325 -2.537 1.00 13.24 59 THR C CA 1
ATOM 5824 C C . THR C 1 59 ? 21.769 -52.673 -2.779 1.00 14.61 59 THR C C 1
ATOM 5825 O O . THR C 1 59 ? 22.670 -52.750 -1.927 1.00 13.48 59 THR C O 1
ATOM 5829 N N . ALA C 1 60 ? 21.929 -52.073 -3.960 1.00 14.24 60 ALA C N 1
ATOM 5830 C CA . ALA C 1 60 ? 23.255 -51.649 -4.440 1.00 15.09 60 ALA C CA 1
ATOM 5831 C C . ALA C 1 60 ? 23.831 -50.513 -3.615 1.00 15.65 60 ALA C C 1
ATOM 5832 O O . ALA C 1 60 ? 23.139 -49.542 -3.327 1.00 16.36 60 ALA C O 1
ATOM 5834 N N . VAL C 1 61 ? 25.112 -50.612 -3.254 1.00 15.27 61 VAL C N 1
ATOM 5835 C CA . VAL C 1 61 ? 25.714 -49.550 -2.470 1.00 15.03 61 VAL C CA 1
ATOM 5836 C C . VAL C 1 61 ? 26.221 -48.391 -3.353 1.00 14.83 61 VAL C C 1
ATOM 5837 O O . VAL C 1 61 ? 26.528 -47.329 -2.850 1.00 17.11 61 VAL C O 1
ATOM 5841 N N . GLU C 1 62 ? 26.271 -48.587 -4.659 1.00 15.16 62 GLU C N 1
ATOM 5842 C CA . GLU C 1 62 ? 26.580 -47.484 -5.560 1.00 17.22 62 GLU C CA 1
ATOM 5843 C C . GLU C 1 62 ? 25.983 -47.870 -6.891 1.00 17.28 62 GLU C C 1
ATOM 5844 O O . GLU C 1 62 ? 25.621 -49.026 -7.080 1.00 18.04 62 GLU C O 1
ATOM 5850 N N . PRO C 1 63 ? 25.777 -46.891 -7.772 1.00 16.80 63 PRO C N 1
ATOM 5851 C CA . PRO C 1 63 ? 25.001 -47.108 -8.985 1.00 17.84 63 PRO C CA 1
ATOM 5852 C C . PRO C 1 63 ? 25.510 -48.269 -9.849 1.00 18.98 63 PRO C C 1
ATOM 5853 O O . PRO C 1 63 ? 24.722 -49.057 -10.382 1.00 18.29 63 PRO C O 1
ATOM 5857 N N . LEU C 1 64 ? 26.822 -48.369 -9.972 1.00 18.98 64 LEU C N 1
ATOM 5858 C CA . LEU C 1 64 ? 27.443 -49.369 -10.837 1.00 21.07 64 LEU C CA 1
ATOM 5859 C C . LEU C 1 64 ? 27.548 -50.728 -10.137 1.00 19.14 64 LEU C C 1
ATOM 5860 O O . LEU C 1 64 ? 28.086 -51.671 -10.685 1.00 19.89 64 LEU C O 1
ATOM 5865 N N . GLY C 1 65 ? 27.054 -50.804 -8.912 1.00 19.37 65 GLY C N 1
ATOM 5866 C CA . GLY C 1 65 ? 26.982 -52.066 -8.204 1.00 19.29 65 GLY C CA 1
ATOM 5867 C C . GLY C 1 65 ? 25.623 -52.714 -8.401 1.00 18.40 65 GLY C C 1
ATOM 5868 O O . GLY C 1 65 ? 25.373 -53.746 -7.831 1.00 19.25 65 GLY C O 1
ATOM 5869 N N . ARG C 1 66 ? 24.736 -52.093 -9.184 1.00 17.89 66 ARG C N 1
ATOM 5870 C CA . ARG C 1 66 ? 23.428 -52.663 -9.472 1.00 16.76 66 ARG C CA 1
ATOM 5871 C C . ARG C 1 66 ? 23.465 -53.813 -10.479 1.00 17.76 66 ARG C C 1
ATOM 5872 O O . ARG C 1 66 ? 24.198 -53.769 -11.465 1.00 17.86 66 ARG C O 1
ATOM 5880 N N . ILE C 1 67 ? 22.627 -54.825 -10.270 1.00 16.78 67 ILE C N 1
ATOM 5881 C CA . ILE C 1 67 ? 22.456 -55.841 -11.279 1.00 16.86 67 ILE C CA 1
ATOM 5882 C C . ILE C 1 67 ? 21.719 -55.239 -12.482 1.00 19.88 67 ILE C C 1
ATOM 5883 O O . ILE C 1 67 ? 22.250 -55.228 -13.610 1.00 21.89 67 ILE C O 1
ATOM 5888 N N . SER C 1 68 ? 20.510 -54.716 -12.244 1.00 20.02 68 SER C N 1
ATOM 5889 C CA . SER C 1 68 ? 19.716 -54.099 -13.299 1.00 20.27 68 SER C CA 1
ATOM 5890 C C . SER C 1 68 ? 19.436 -52.613 -13.035 1.00 19.83 68 SER C C 1
ATOM 5891 O O . SER C 1 68 ? 19.631 -52.126 -11.931 1.00 20.22 68 SER C O 1
ATOM 5894 N N . PRO C 1 69 ? 18.957 -51.885 -14.060 1.00 21.63 69 PRO C N 1
ATOM 5895 C CA . PRO C 1 69 ? 18.576 -50.478 -13.837 1.00 21.36 69 PRO C CA 1
ATOM 5896 C C . PRO C 1 69 ? 17.337 -50.337 -12.929 1.00 20.86 69 PRO C C 1
ATOM 5897 O O . PRO C 1 69 ? 16.978 -49.215 -12.514 1.00 20.11 69 PRO C O 1
ATOM 5901 N N . TYR C 1 70 ? 16.735 -51.465 -12.551 1.00 20.19 70 TYR C N 1
ATOM 5902 C CA . TYR C 1 70 ? 15.608 -51.423 -11.618 1.00 20.26 70 TYR C CA 1
ATOM 5903 C C . TYR C 1 70 ? 15.824 -52.070 -10.247 1.00 19.15 70 TYR C C 1
ATOM 5904 O O . TYR C 1 70 ? 14.873 -52.505 -9.597 1.00 18.30 70 TYR C O 1
ATOM 5913 N N . ASP C 1 71 ? 17.077 -52.133 -9.814 1.00 17.97 71 ASP C N 1
ATOM 5914 C CA . ASP C 1 71 ? 17.408 -52.643 -8.502 1.00 14.65 71 ASP C CA 1
ATOM 5915 C C . ASP C 1 71 ? 17.067 -51.580 -7.458 1.00 14.34 71 ASP C C 1
ATOM 5916 O O . ASP C 1 71 ? 17.075 -50.391 -7.744 1.00 14.38 71 ASP C O 1
ATOM 5921 N N . LEU C 1 72 ? 16.872 -52.019 -6.223 1.00 12.52 72 LEU C N 1
ATOM 5922 C CA . LEU C 1 72 ? 16.854 -51.112 -5.085 1.00 13.36 72 LEU C CA 1
ATOM 5923 C C . LEU C 1 72 ? 18.227 -50.491 -4.940 1.00 13.84 72 LEU C C 1
ATOM 5924 O O . LEU C 1 72 ? 19.257 -51.182 -5.094 1.00 12.46 72 LEU C O 1
ATOM 5929 N N . GLY C 1 73 ? 18.254 -49.225 -4.555 1.00 13.76 73 GLY C N 1
ATOM 5930 C CA . GLY C 1 73 ? 19.540 -48.595 -4.288 1.00 15.32 73 GLY C CA 1
ATOM 5931 C C . GLY C 1 73 ? 19.634 -48.059 -2.889 1.00 16.16 73 GLY C C 1
ATOM 5932 O O . GLY C 1 73 ? 18.615 -47.828 -2.225 1.00 17.01 73 GLY C O 1
ATOM 5933 N N . ILE C 1 74 ? 20.863 -47.881 -2.408 1.00 16.65 74 ILE C N 1
ATOM 5934 C CA . ILE C 1 74 ? 21.042 -47.240 -1.112 1.00 16.79 74 ILE C CA 1
ATOM 5935 C C . ILE C 1 74 ? 22.215 -46.214 -1.119 1.00 17.61 74 ILE C C 1
ATOM 5936 O O . ILE C 1 74 ? 22.734 -45.835 -0.068 1.00 19.07 74 ILE C O 1
ATOM 5941 N N . TRP C 1 75 ? 22.520 -45.667 -2.298 1.00 17.54 75 TRP C N 1
ATOM 5942 C CA . TRP C 1 75 ? 23.675 -44.768 -2.453 1.00 17.93 75 TRP C CA 1
ATOM 5943 C C . TRP C 1 75 ? 23.376 -43.310 -2.067 1.00 19.27 75 TRP C C 1
ATOM 5944 O O . TRP C 1 75 ? 24.276 -42.472 -2.062 1.00 21.79 75 TRP C O 1
ATOM 5955 N N . SER C 1 76 ? 22.150 -43.018 -1.656 1.00 19.75 76 SER C N 1
ATOM 5956 C CA . SER C 1 76 ? 21.742 -41.629 -1.482 1.00 20.14 76 SER C CA 1
ATOM 5957 C C . SER C 1 76 ? 20.749 -41.432 -0.345 1.00 21.55 76 SER C C 1
ATOM 5958 O O . SER C 1 76 ? 19.901 -42.309 -0.067 1.00 19.99 76 SER C O 1
ATOM 5961 N N . GLU C 1 77 ? 20.843 -40.273 0.309 1.00 21.45 77 GLU C N 1
ATOM 5962 C CA . GLU C 1 77 ? 19.941 -39.972 1.394 1.00 22.85 77 GLU C CA 1
ATOM 5963 C C . GLU C 1 77 ? 18.523 -39.843 0.850 1.00 21.82 77 GLU C C 1
ATOM 5964 O O . GLU C 1 77 ? 17.576 -39.948 1.600 1.00 22.21 77 GLU C O 1
ATOM 5970 N N . ASP C 1 78 ? 18.372 -39.633 -0.451 1.00 20.67 78 ASP C N 1
ATOM 5971 C CA . ASP C 1 78 ? 17.032 -39.572 -1.026 1.00 20.61 78 ASP C CA 1
ATOM 5972 C C . ASP C 1 78 ? 16.430 -40.963 -1.157 1.00 19.69 78 ASP C C 1
ATOM 5973 O O . ASP C 1 78 ? 15.269 -41.106 -1.513 1.00 18.61 78 ASP C O 1
ATOM 5978 N N . HIS C 1 79 ? 17.238 -41.992 -0.912 1.00 19.51 79 HIS C N 1
ATOM 5979 C CA . HIS C 1 79 ? 16.713 -43.362 -0.760 1.00 19.12 79 HIS C CA 1
ATOM 5980 C C . HIS C 1 79 ? 15.942 -43.590 0.555 1.00 19.67 79 HIS C C 1
ATOM 5981 O O . HIS C 1 79 ? 15.015 -44.412 0.614 1.00 18.33 79 HIS C O 1
ATOM 5988 N N . LEU C 1 80 ? 16.279 -42.810 1.585 1.00 18.03 80 LEU C N 1
ATOM 5989 C CA . LEU C 1 80 ? 15.725 -43.008 2.935 1.00 19.50 80 LEU C CA 1
ATOM 5990 C C . LEU C 1 80 ? 14.180 -43.050 3.058 1.00 17.69 80 LEU C C 1
ATOM 5991 O O . LEU C 1 80 ? 13.629 -43.926 3.727 1.00 18.66 80 LEU C O 1
ATOM 5996 N N . PRO C 1 81 ? 13.469 -42.087 2.458 1.00 17.43 81 PRO C N 1
ATOM 5997 C CA . PRO C 1 81 ? 12.004 -42.115 2.635 1.00 15.31 81 PRO C CA 1
ATOM 5998 C C . PRO C 1 81 ? 11.378 -43.464 2.232 1.00 15.05 81 PRO C C 1
ATOM 5999 O O . PRO C 1 81 ? 10.592 -44.061 2.994 1.00 15.70 81 PRO C O 1
ATOM 6003 N N . GLY C 1 82 ? 11.666 -43.902 1.020 1.00 13.33 82 GLY C N 1
ATOM 6004 C CA . GLY C 1 82 ? 11.186 -45.186 0.553 1.00 13.60 82 GLY C CA 1
ATOM 6005 C C . GLY C 1 82 ? 11.595 -46.307 1.477 1.00 14.13 82 GLY C C 1
ATOM 6006 O O . GLY C 1 82 ? 10.764 -47.142 1.857 1.00 14.59 82 GLY C O 1
ATOM 6007 N N . LEU C 1 83 ? 12.876 -46.344 1.842 1.00 13.75 83 LEU C N 1
ATOM 6008 C CA . LEU C 1 83 ? 13.394 -47.482 2.578 1.00 14.72 83 LEU C CA 1
ATOM 6009 C C . LEU C 1 83 ? 12.855 -47.479 3.987 1.00 14.89 83 LEU C C 1
ATOM 6010 O O . LEU C 1 83 ? 12.588 -48.531 4.548 1.00 17.00 83 LEU C O 1
ATOM 6015 N N . LYS C 1 84 ? 12.631 -46.290 4.539 1.00 17.67 84 LYS C N 1
ATOM 6016 C CA . LYS C 1 84 ? 12.031 -46.170 5.854 1.00 17.66 84 LYS C CA 1
ATOM 6017 C C . LYS C 1 84 ? 10.614 -46.727 5.850 1.00 17.29 84 LYS C C 1
ATOM 6018 O O . LYS C 1 84 ? 10.238 -47.501 6.735 1.00 17.47 84 LYS C O 1
ATOM 6024 N N . GLU C 1 85 ? 9.864 -46.415 4.805 1.00 16.05 85 GLU C N 1
ATOM 6025 C CA . GLU C 1 85 ? 8.473 -46.874 4.721 1.00 16.46 85 GLU C CA 1
ATOM 6026 C C . GLU C 1 85 ? 8.407 -48.383 4.434 1.00 14.29 85 GLU C C 1
ATOM 6027 O O . GLU C 1 85 ? 7.551 -49.095 4.959 1.00 14.52 85 GLU C O 1
ATOM 6033 N N . LEU C 1 86 ? 9.381 -48.901 3.699 1.00 14.41 86 LEU C N 1
ATOM 6034 C CA . LEU C 1 86 ? 9.418 -50.349 3.488 1.00 13.15 86 LEU C CA 1
ATOM 6035 C C . LEU C 1 86 ? 9.679 -51.061 4.835 1.00 13.16 86 LEU C C 1
ATOM 6036 O O . LEU C 1 86 ? 8.916 -51.934 5.276 1.00 11.60 86 LEU C O 1
ATOM 6041 N N . ALA C 1 87 ? 10.727 -50.642 5.527 1.00 14.18 87 ALA C N 1
ATOM 6042 C CA . ALA C 1 87 ? 11.030 -51.222 6.840 1.00 13.53 87 ALA C CA 1
ATOM 6043 C C . ALA C 1 87 ? 9.858 -51.081 7.827 1.00 13.39 87 ALA C C 1
ATOM 6044 O O . ALA C 1 87 ? 9.557 -52.017 8.592 1.00 11.15 87 ALA C O 1
ATOM 6046 N N . ARG C 1 88 ? 9.167 -49.938 7.781 1.00 12.30 88 ARG C N 1
ATOM 6047 C CA . ARG C 1 88 ? 7.987 -49.732 8.615 1.00 13.87 88 ARG C CA 1
ATOM 6048 C C . ARG C 1 88 ? 6.795 -50.685 8.345 1.00 13.78 88 ARG C C 1
ATOM 6049 O O . ARG C 1 88 ? 6.169 -51.206 9.290 1.00 13.57 88 ARG C O 1
ATOM 6057 N N . ARG C 1 89 ? 6.413 -50.832 7.086 1.00 11.96 89 ARG C N 1
ATOM 6058 C CA . ARG C 1 89 ? 5.389 -51.826 6.722 1.00 13.35 89 ARG C CA 1
ATOM 6059 C C . ARG C 1 89 ? 5.738 -53.264 7.123 1.00 12.21 89 ARG C C 1
ATOM 6060 O O . ARG C 1 89 ? 4.893 -54.017 7.588 1.00 15.33 89 ARG C O 1
ATOM 6068 N N . ILE C 1 90 ? 6.984 -53.657 6.928 1.00 13.97 90 ILE C N 1
ATOM 6069 C CA . ILE C 1 90 ? 7.441 -54.993 7.317 1.00 13.20 90 ILE C CA 1
ATOM 6070 C C . ILE C 1 90 ? 7.249 -55.222 8.812 1.00 14.85 90 ILE C C 1
ATOM 6071 O O . ILE C 1 90 ? 6.668 -56.232 9.232 1.00 14.01 90 ILE C O 1
ATOM 6076 N N . ARG C 1 91 ? 7.711 -54.266 9.612 1.00 15.22 91 ARG C N 1
ATOM 6077 C CA . ARG C 1 91 ? 7.627 -54.356 11.059 1.00 15.96 91 ARG C CA 1
ATOM 6078 C C . ARG C 1 91 ? 6.162 -54.321 11.480 1.00 15.50 91 ARG C C 1
ATOM 6079 O O . ARG C 1 91 ? 5.713 -55.060 12.343 1.00 14.52 91 ARG C O 1
ATOM 6087 N N . GLU C 1 92 ? 5.401 -53.464 10.838 1.00 16.58 92 GLU C N 1
ATOM 6088 C CA . GLU C 1 92 ? 3.964 -53.404 11.100 1.00 15.49 92 GLU C CA 1
ATOM 6089 C C . GLU C 1 92 ? 3.248 -54.745 10.899 1.00 14.89 92 GLU C C 1
ATOM 6090 O O . GLU C 1 92 ? 2.295 -55.073 11.621 1.00 13.51 92 GLU C O 1
ATOM 6096 N N . ALA C 1 93 ? 3.689 -55.504 9.898 1.00 14.92 93 ALA C N 1
ATOM 6097 C CA . ALA C 1 93 ? 3.084 -56.791 9.605 1.00 15.02 93 ALA C CA 1
ATOM 6098 C C . ALA C 1 93 ? 3.725 -57.936 10.402 1.00 14.97 93 ALA C C 1
ATOM 6099 O O . ALA C 1 93 ? 3.371 -59.079 10.190 1.00 15.22 93 ALA C O 1
ATOM 6101 N N . GLY C 1 94 ? 4.699 -57.636 11.268 1.00 14.05 94 GLY C N 1
ATOM 6102 C CA . GLY C 1 94 ? 5.071 -58.567 12.334 1.00 13.78 94 GLY C CA 1
ATOM 6103 C C . GLY C 1 94 ? 6.472 -59.117 12.277 1.00 14.26 94 GLY C C 1
ATOM 6104 O O . GLY C 1 94 ? 6.889 -59.872 13.158 1.00 13.13 94 GLY C O 1
ATOM 6105 N N . ALA C 1 95 ? 7.236 -58.702 11.267 1.00 13.93 95 ALA C N 1
ATOM 6106 C CA . ALA C 1 95 ? 8.540 -59.281 11.068 1.00 10.25 95 ALA C CA 1
ATOM 6107 C C . ALA C 1 95 ? 9.631 -58.273 11.402 1.00 10.07 95 ALA C C 1
ATOM 6108 O O . ALA C 1 95 ? 9.413 -57.071 11.347 1.00 13.13 95 ALA C O 1
ATOM 6110 N N . VAL C 1 96 ? 10.806 -58.745 11.752 1.00 9.52 96 VAL C N 1
ATOM 6111 C CA . VAL C 1 96 ? 11.963 -57.845 11.809 1.00 10.20 96 VAL C CA 1
ATOM 6112 C C . VAL C 1 96 ? 12.443 -57.551 10.392 1.00 10.23 96 VAL C C 1
ATOM 6113 O O . VAL C 1 96 ? 12.619 -58.479 9.600 1.00 11.56 96 VAL C O 1
ATOM 6117 N N . PRO C 1 97 ? 12.628 -56.264 10.053 1.00 10.48 97 PRO C N 1
ATOM 6118 C CA . PRO C 1 97 ? 13.183 -55.896 8.745 1.00 11.05 97 PRO C CA 1
ATOM 6119 C C . PRO C 1 97 ? 14.731 -55.917 8.678 1.00 12.05 97 PRO C C 1
ATOM 6120 O O . PRO C 1 97 ? 15.428 -55.283 9.485 1.00 10.74 97 PRO C O 1
ATOM 6124 N N . GLY C 1 98 ? 15.243 -56.655 7.710 1.00 11.83 98 GLY C N 1
ATOM 6125 C CA . GLY C 1 98 ? 16.650 -56.621 7.378 1.00 11.98 98 GLY C CA 1
ATOM 6126 C C . GLY C 1 98 ? 16.825 -56.335 5.908 1.00 11.73 98 GLY C C 1
ATOM 6127 O O . GLY C 1 98 ? 15.870 -56.330 5.114 1.00 11.08 98 GLY C O 1
ATOM 6128 N N . ILE C 1 99 ? 18.065 -56.115 5.526 1.00 12.41 99 ILE C N 1
ATOM 6129 C CA . ILE C 1 99 ? 18.353 -55.744 4.167 1.00 12.20 99 ILE C CA 1
ATOM 6130 C C . ILE C 1 99 ? 19.723 -56.254 3.848 1.00 12.68 99 ILE C C 1
ATOM 6131 O O . ILE C 1 99 ? 20.638 -56.236 4.692 1.00 10.09 99 ILE C O 1
ATOM 6136 N N . GLN C 1 100 ? 19.847 -56.773 2.633 1.00 12.98 100 GLN C N 1
ATOM 6137 C CA . GLN C 1 100 ? 21.121 -57.186 2.110 1.00 13.60 100 GLN C CA 1
ATOM 6138 C C . GLN C 1 100 ? 21.764 -56.022 1.332 1.00 14.74 100 GLN C C 1
ATOM 6139 O O . GLN C 1 100 ? 21.146 -55.482 0.399 1.00 12.76 100 GLN C O 1
ATOM 6145 N N . LEU C 1 101 ? 23.008 -55.679 1.692 1.00 12.34 101 LEU C N 1
ATOM 6146 C CA . LEU C 1 101 ? 23.733 -54.632 1.005 1.00 14.37 101 LEU C CA 1
ATOM 6147 C C . LEU C 1 101 ? 24.576 -55.265 -0.078 1.00 14.15 101 LEU C C 1
ATOM 6148 O O . LEU C 1 101 ? 25.323 -56.222 0.190 1.00 13.94 101 LEU C O 1
ATOM 6153 N N . ALA C 1 102 ? 24.553 -54.691 -1.280 1.00 13.66 102 ALA C N 1
ATOM 6154 C CA . ALA C 1 102 ? 25.188 -55.385 -2.392 1.00 14.44 102 ALA C CA 1
ATOM 6155 C C . ALA C 1 102 ? 26.003 -54.534 -3.348 1.00 14.31 102 ALA C C 1
ATOM 6156 O O . ALA C 1 102 ? 25.869 -53.316 -3.414 1.00 16.11 102 ALA C O 1
ATOM 6158 N N . HIS C 1 103 ? 26.877 -55.224 -4.057 1.00 14.34 103 HIS C N 1
ATOM 6159 C CA . HIS C 1 103 ? 27.579 -54.682 -5.189 1.00 14.39 103 HIS C CA 1
ATOM 6160 C C . HIS C 1 103 ? 27.820 -55.788 -6.195 1.00 14.08 103 HIS C C 1
ATOM 6161 O O . HIS C 1 103 ? 28.511 -56.781 -5.884 1.00 13.97 103 HIS C O 1
ATOM 6168 N N . ALA C 1 104 ? 27.317 -55.604 -7.410 1.00 13.37 104 ALA C N 1
ATOM 6169 C CA . ALA C 1 104 ? 27.366 -56.683 -8.403 1.00 14.98 104 ALA C CA 1
ATOM 6170 C C . ALA C 1 104 ? 28.711 -56.948 -9.102 1.00 15.31 104 ALA C C 1
ATOM 6171 O O . ALA C 1 104 ? 28.820 -57.911 -9.851 1.00 13.98 104 ALA C O 1
ATOM 6173 N N . GLY C 1 105 ? 29.716 -56.090 -8.883 1.00 16.46 105 GLY C N 1
ATOM 6174 C CA . GLY C 1 105 ? 31.035 -56.301 -9.482 1.00 16.20 105 GLY C CA 1
ATOM 6175 C C . GLY C 1 105 ? 30.952 -56.587 -10.972 1.00 16.58 105 GLY C C 1
ATOM 6176 O O . GLY C 1 105 ? 30.315 -55.836 -11.706 1.00 17.36 105 GLY C O 1
ATOM 6177 N N . ARG C 1 106 ? 31.538 -57.701 -11.426 1.00 16.75 106 ARG C N 1
ATOM 6178 C CA . ARG C 1 106 ? 31.642 -57.944 -12.878 1.00 16.16 106 ARG C CA 1
ATOM 6179 C C . ARG C 1 106 ? 30.352 -58.408 -13.558 1.00 17.30 106 ARG C C 1
ATOM 6180 O O . ARG C 1 106 ? 30.277 -58.494 -14.795 1.00 15.31 106 ARG C O 1
ATOM 6188 N N . LYS C 1 107 ? 29.338 -58.694 -12.744 1.00 18.17 107 LYS C N 1
ATOM 6189 C CA . LYS C 1 107 ? 28.042 -59.111 -13.269 1.00 18.55 107 LYS C CA 1
ATOM 6190 C C . LYS C 1 107 ? 27.073 -57.937 -13.199 1.00 18.31 107 LYS C C 1
ATOM 6191 O O . LYS C 1 107 ? 25.884 -58.097 -13.401 1.00 18.39 107 LYS C O 1
ATOM 6197 N N . ALA C 1 108 ? 27.585 -56.750 -12.932 1.00 18.47 108 ALA C N 1
ATOM 6198 C CA . ALA C 1 108 ? 26.731 -55.576 -12.929 1.00 19.28 108 ALA C CA 1
ATOM 6199 C C . ALA C 1 108 ? 26.135 -55.246 -14.327 1.00 19.57 108 ALA C C 1
ATOM 6200 O O . ALA C 1 108 ? 26.697 -55.586 -15.360 1.00 18.72 108 ALA C O 1
ATOM 6202 N N . GLY C 1 109 ? 24.946 -54.671 -14.334 1.00 20.21 109 GLY C N 1
ATOM 6203 C CA . GLY C 1 109 ? 24.397 -54.043 -15.536 1.00 21.61 109 GLY C CA 1
ATOM 6204 C C . GLY C 1 109 ? 23.844 -55.020 -16.556 1.00 22.67 109 GLY C C 1
ATOM 6205 O O . GLY C 1 109 ? 24.403 -55.156 -17.643 1.00 23.23 109 GLY C O 1
ATOM 6206 N N . THR C 1 110 ? 22.774 -55.727 -16.186 1.00 23.48 110 THR C N 1
ATOM 6207 C CA . THR C 1 110 ? 22.054 -56.630 -17.096 1.00 24.53 110 THR C CA 1
ATOM 6208 C C . THR C 1 110 ? 20.552 -56.309 -17.083 1.00 24.78 110 THR C C 1
ATOM 6209 O O . THR C 1 110 ? 20.033 -55.761 -16.117 1.00 24.62 110 THR C O 1
ATOM 6213 N N . ALA C 1 111 ? 19.861 -56.608 -18.170 1.00 25.53 111 ALA C N 1
ATOM 6214 C CA . ALA C 1 111 ? 18.432 -56.323 -18.241 1.00 26.20 111 ALA C CA 1
ATOM 6215 C C . ALA C 1 111 ? 17.685 -57.209 -17.243 1.00 27.48 111 ALA C C 1
ATOM 6216 O O . ALA C 1 111 ? 18.162 -58.281 -16.875 1.00 26.63 111 ALA C O 1
ATOM 6218 N N . ARG C 1 112 ? 16.495 -56.789 -16.829 1.00 28.68 112 ARG C N 1
ATOM 6219 C CA . ARG C 1 112 ? 15.671 -57.675 -16.021 1.00 29.70 112 ARG C CA 1
ATOM 6220 C C . ARG C 1 112 ? 15.528 -59.017 -16.693 1.00 29.56 112 ARG C C 1
ATOM 6221 O O . ARG C 1 112 ? 15.440 -59.096 -17.911 1.00 29.77 112 ARG C O 1
ATOM 6229 N N . PRO C 1 113 ? 15.414 -60.079 -15.891 1.00 30.44 113 PRO C N 1
ATOM 6230 C CA . PRO C 1 113 ? 15.403 -61.428 -16.449 1.00 31.58 113 PRO C CA 1
ATOM 6231 C C . PRO C 1 113 ? 14.294 -61.653 -17.475 1.00 32.49 113 PRO C C 1
ATOM 6232 O O . PRO C 1 113 ? 14.497 -62.407 -18.429 1.00 33.32 113 PRO C O 1
ATOM 6236 N N . TRP C 1 114 ? 13.153 -60.987 -17.305 1.00 32.95 114 TRP C N 1
ATOM 6237 C CA . TRP C 1 114 ? 12.017 -61.159 -18.224 1.00 33.29 114 TRP C CA 1
ATOM 6238 C C . TRP C 1 114 ? 12.100 -60.163 -19.377 1.00 34.05 114 TRP C C 1
ATOM 6239 O O . TRP C 1 114 ? 11.211 -60.085 -20.222 1.00 34.86 114 TRP C O 1
ATOM 6250 N N . GLU C 1 115 ? 13.164 -59.376 -19.400 1.00 33.79 115 GLU C N 1
ATOM 6251 C CA . GLU C 1 115 ? 13.411 -58.525 -20.551 1.00 33.16 115 GLU C CA 1
ATOM 6252 C C . GLU C 1 115 ? 14.610 -59.024 -21.354 1.00 32.75 115 GLU C C 1
ATOM 6253 O O . GLU C 1 115 ? 15.211 -58.280 -22.140 1.00 33.41 115 GLU C O 1
ATOM 6259 N N . GLY C 1 116 ? 14.939 -60.296 -21.158 1.00 32.18 116 GLY C N 1
ATOM 6260 C CA . GLY C 1 116 ? 16.007 -60.935 -21.916 1.00 31.18 116 GLY C CA 1
ATOM 6261 C C . GLY C 1 116 ? 17.274 -61.155 -21.107 1.00 31.41 116 GLY C C 1
ATOM 6262 O O . GLY C 1 116 ? 18.025 -62.097 -21.378 1.00 31.07 116 GLY C O 1
ATOM 6263 N N . GLY C 1 117 ? 17.542 -60.263 -20.149 1.00 29.28 117 GLY C N 1
ATOM 6264 C CA . GLY C 1 117 ? 18.689 -60.420 -19.244 1.00 28.62 117 GLY C CA 1
ATOM 6265 C C . GLY C 1 117 ? 20.086 -60.149 -19.802 1.00 28.95 117 GLY C C 1
ATOM 6266 O O . GLY C 1 117 ? 21.092 -60.592 -19.213 1.00 27.32 117 GLY C O 1
ATOM 6267 N N . LYS C 1 118 ? 20.171 -59.388 -20.899 1.00 28.59 118 LYS C N 1
ATOM 6268 C CA . LYS C 1 118 ? 21.457 -59.184 -21.582 1.00 28.93 118 LYS C CA 1
ATOM 6269 C C . LYS C 1 118 ? 22.303 -58.122 -20.896 1.00 27.31 118 LYS C C 1
ATOM 6270 O O . LYS C 1 118 ? 21.784 -57.100 -20.456 1.00 28.13 118 LYS C O 1
ATOM 6276 N N . PRO C 1 119 ? 23.618 -58.332 -20.851 1.00 26.78 119 PRO C N 1
ATOM 6277 C CA . PRO C 1 119 ? 24.470 -57.249 -20.351 1.00 26.60 119 PRO C CA 1
ATOM 6278 C C . PRO C 1 119 ? 24.201 -55.937 -21.094 1.00 26.89 119 PRO C C 1
ATOM 6279 O O . PRO C 1 119 ? 23.919 -55.950 -22.286 1.00 28.48 119 PRO C O 1
ATOM 6283 N N . LEU C 1 120 ? 24.265 -54.816 -20.384 1.00 26.79 120 LEU C N 1
ATOM 6284 C CA . LEU C 1 120 ? 23.850 -53.520 -20.933 1.00 26.49 120 LEU C CA 1
ATOM 6285 C C . LEU C 1 120 ? 25.043 -52.655 -21.289 1.00 25.66 120 LEU C C 1
ATOM 6286 O O . LEU C 1 120 ? 24.874 -51.496 -21.657 1.00 24.15 120 LEU C O 1
ATOM 6291 N N . GLY C 1 121 ? 26.240 -53.173 -21.035 1.00 24.45 121 GLY C N 1
ATOM 6292 C CA . GLY C 1 121 ? 27.467 -52.465 -21.378 1.00 25.41 121 GLY C CA 1
ATOM 6293 C C . GLY C 1 121 ? 27.929 -51.370 -20.432 1.00 24.29 121 GLY C C 1
ATOM 6294 O O . GLY C 1 121 ? 28.538 -50.406 -20.864 1.00 26.12 121 GLY C O 1
ATOM 6295 N N . TRP C 1 122 ? 27.666 -51.512 -19.139 1.00 23.53 122 TRP C N 1
ATOM 6296 C CA . TRP C 1 122 ? 28.164 -50.546 -18.159 1.00 21.76 122 TRP C CA 1
ATOM 6297 C C . TRP C 1 122 ? 29.650 -50.737 -17.981 1.00 20.42 122 TRP C C 1
ATOM 6298 O O . TRP C 1 122 ? 30.195 -51.791 -18.305 1.00 20.71 122 TRP C O 1
ATOM 6309 N N . ARG C 1 123 ? 30.285 -49.744 -17.379 1.00 18.94 123 ARG C N 1
ATOM 6310 C CA . ARG C 1 123 ? 31.693 -49.828 -17.030 1.00 19.21 123 ARG C CA 1
ATOM 6311 C C . ARG C 1 123 ? 31.850 -50.572 -15.706 1.00 17.52 123 ARG C C 1
ATOM 6312 O O . ARG C 1 123 ? 32.150 -49.950 -14.708 1.00 18.19 123 ARG C O 1
ATOM 6320 N N . VAL C 1 124 ? 31.711 -51.898 -15.708 1.00 18.82 124 VAL C N 1
ATOM 6321 C CA . VAL C 1 124 ? 31.723 -52.693 -14.459 1.00 18.24 124 VAL C CA 1
ATOM 6322 C C . VAL C 1 124 ? 33.118 -52.887 -13.867 1.00 19.72 124 VAL C C 1
ATOM 6323 O O . VAL C 1 124 ? 34.105 -52.857 -14.608 1.00 21.52 124 VAL C O 1
ATOM 6327 N N . VAL C 1 125 ? 33.202 -53.036 -12.538 1.00 18.43 125 VAL C N 1
ATOM 6328 C CA . VAL C 1 125 ? 34.478 -53.229 -11.845 1.00 18.85 125 VAL C CA 1
ATOM 6329 C C . VAL C 1 125 ? 34.600 -54.638 -11.251 1.00 19.53 125 VAL C C 1
ATOM 6330 O O . VAL C 1 125 ? 33.646 -55.445 -11.278 1.00 18.47 125 VAL C O 1
ATOM 6334 N N . GLY C 1 126 ? 35.793 -54.968 -10.771 1.00 20.37 126 GLY C N 1
ATOM 6335 C CA . GLY C 1 126 ? 36.086 -56.341 -10.354 1.00 20.46 126 GLY C CA 1
ATOM 6336 C C . GLY C 1 126 ? 37.555 -56.444 -9.982 1.00 21.41 126 GLY C C 1
ATOM 6337 O O . GLY C 1 126 ? 38.318 -55.508 -10.208 1.00 20.18 126 GLY C O 1
ATOM 6338 N N . PRO C 1 127 ? 37.959 -57.583 -9.400 1.00 21.40 127 PRO C N 1
ATOM 6339 C CA . PRO C 1 127 ? 39.359 -57.722 -9.001 1.00 21.25 127 PRO C CA 1
ATOM 6340 C C . PRO C 1 127 ? 40.291 -57.916 -10.213 1.00 21.93 127 PRO C C 1
ATOM 6341 O O . PRO C 1 127 ? 41.412 -57.390 -10.227 1.00 22.27 127 PRO C O 1
ATOM 6345 N N . SER C 1 128 ? 39.820 -58.625 -11.236 1.00 21.79 128 SER C N 1
ATOM 6346 C CA . SER C 1 128 ? 40.641 -58.884 -12.412 1.00 21.88 128 SER C CA 1
ATOM 6347 C C . SER C 1 128 ? 39.877 -58.659 -13.713 1.00 22.90 128 SER C C 1
ATOM 6348 O O . SER C 1 128 ? 38.648 -58.650 -13.712 1.00 22.56 128 SER C O 1
ATOM 6351 N N . PRO C 1 129 ? 40.611 -58.444 -14.827 1.00 23.95 129 PRO C N 1
ATOM 6352 C CA . PRO C 1 129 ? 39.988 -58.138 -16.120 1.00 24.08 129 PRO C CA 1
ATOM 6353 C C . PRO C 1 129 ? 39.589 -59.416 -16.829 1.00 24.91 129 PRO C C 1
ATOM 6354 O O . PRO C 1 129 ? 40.153 -59.775 -17.873 1.00 26.42 129 PRO C O 1
ATOM 6358 N N . ILE C 1 130 ? 38.633 -60.122 -16.230 1.00 24.67 130 ILE C N 1
ATOM 6359 C CA . ILE C 1 130 ? 38.148 -61.391 -16.749 1.00 21.98 130 ILE C CA 1
ATOM 6360 C C . ILE C 1 130 ? 36.641 -61.303 -16.799 1.00 23.37 130 ILE C C 1
ATOM 6361 O O . ILE C 1 130 ? 36.008 -61.233 -15.756 1.00 23.02 130 ILE C O 1
ATOM 6366 N N . PRO C 1 131 ? 36.066 -61.247 -18.011 1.00 23.20 131 PRO C N 1
ATOM 6367 C CA . PRO C 1 131 ? 34.626 -61.120 -18.106 1.00 24.22 131 PRO C CA 1
ATOM 6368 C C . PRO C 1 131 ? 33.911 -62.372 -17.565 1.00 24.34 131 PRO C C 1
ATOM 6369 O O . PRO C 1 131 ? 34.404 -63.492 -17.696 1.00 25.46 131 PRO C O 1
ATOM 6373 N N . PHE C 1 132 ? 32.768 -62.163 -16.934 1.00 24.32 132 PHE C N 1
ATOM 6374 C CA . PHE C 1 132 ? 31.999 -63.260 -16.379 1.00 24.64 132 PHE C CA 1
ATOM 6375 C C . PHE C 1 132 ? 31.752 -64.331 -17.425 1.00 24.62 132 PHE C C 1
ATOM 6376 O O . PHE C 1 132 ? 31.874 -65.512 -17.151 1.00 25.29 132 PHE C O 1
ATOM 6384 N N . ASP C 1 133 ? 31.315 -63.924 -18.605 1.00 26.44 133 ASP C N 1
ATOM 6385 C CA . ASP C 1 133 ? 31.156 -64.879 -19.692 1.00 28.71 133 ASP C CA 1
ATOM 6386 C C . ASP C 1 133 ? 31.085 -64.148 -21.026 1.00 29.15 133 ASP C C 1
ATOM 6387 O O . ASP C 1 133 ? 31.122 -62.905 -21.086 1.00 28.10 133 ASP C O 1
ATOM 6392 N N . GLU C 1 134 ? 31.006 -64.928 -22.104 1.00 30.91 134 GLU C N 1
ATOM 6393 C CA . GLU C 1 134 ? 30.877 -64.360 -23.441 1.00 30.60 134 GLU C CA 1
ATOM 6394 C C . GLU C 1 134 ? 29.734 -63.356 -23.476 1.00 30.51 134 GLU C C 1
ATOM 6395 O O . GLU C 1 134 ? 28.735 -63.511 -22.759 1.00 30.82 134 GLU C O 1
ATOM 6401 N N . GLY C 1 135 ? 29.916 -62.299 -24.265 1.00 29.53 135 GLY C N 1
ATOM 6402 C CA . GLY C 1 135 ? 28.987 -61.184 -24.298 1.00 29.29 135 GLY C CA 1
ATOM 6403 C C . GLY C 1 135 ? 29.002 -60.314 -23.047 1.00 28.50 135 GLY C C 1
ATOM 6404 O O . GLY C 1 135 ? 28.249 -59.348 -22.970 1.00 28.86 135 GLY C O 1
ATOM 6405 N N . TYR C 1 136 ? 29.837 -60.643 -22.061 1.00 27.44 136 TYR C N 1
ATOM 6406 C CA . TYR C 1 136 ? 29.954 -59.796 -20.863 1.00 27.35 136 TYR C CA 1
ATOM 6407 C C . TYR C 1 136 ? 31.120 -58.831 -21.000 1.00 26.82 136 TYR C C 1
ATOM 6408 O O . TYR C 1 136 ? 32.165 -59.216 -21.519 1.00 27.89 136 TYR C O 1
ATOM 6417 N N . PRO C 1 137 ? 30.979 -57.601 -20.483 1.00 26.37 137 PRO C N 1
ATOM 6418 C CA . PRO C 1 137 ? 32.099 -56.657 -20.639 1.00 26.86 137 PRO C CA 1
ATOM 6419 C C . PRO C 1 137 ? 33.272 -57.098 -19.777 1.00 26.78 137 PRO C C 1
ATOM 6420 O O . PRO C 1 137 ? 33.064 -57.673 -18.707 1.00 26.05 137 PRO C O 1
ATOM 6424 N N . VAL C 1 138 ? 34.493 -56.864 -20.244 1.00 25.54 138 VAL C N 1
ATOM 6425 C CA . VAL C 1 138 ? 35.660 -57.108 -19.405 1.00 24.75 138 VAL C CA 1
ATOM 6426 C C . VAL C 1 138 ? 35.587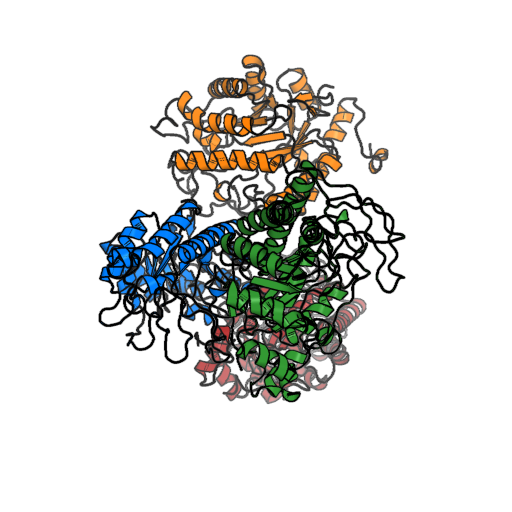 -56.096 -18.285 1.00 23.68 138 VAL C C 1
ATOM 6427 O O . VAL C 1 138 ? 35.330 -54.926 -18.530 1.00 24.07 138 VAL C O 1
ATOM 6431 N N . PRO C 1 139 ? 35.725 -56.549 -17.033 1.00 23.63 139 PRO C N 1
ATOM 6432 C CA . PRO C 1 139 ? 35.636 -55.598 -15.924 1.00 21.69 139 PRO C CA 1
ATOM 6433 C C . PRO C 1 139 ? 36.920 -54.783 -15.763 1.00 22.43 139 PRO C C 1
ATOM 6434 O O . PRO C 1 139 ? 38.004 -55.275 -16.076 1.00 21.62 139 PRO C O 1
ATOM 6438 N N . GLU C 1 140 ? 36.783 -53.575 -15.219 1.00 21.40 140 GLU C N 1
ATOM 6439 C CA . GLU C 1 140 ? 37.902 -52.737 -14.846 1.00 22.12 140 GLU C CA 1
ATOM 6440 C C . GLU C 1 140 ? 38.415 -53.247 -13.499 1.00 22.20 140 GLU C C 1
ATOM 6441 O O . GLU C 1 140 ? 37.668 -53.262 -12.535 1.00 21.90 140 GLU C O 1
ATOM 6447 N N . PRO C 1 141 ? 39.697 -53.680 -13.416 1.00 23.00 141 PRO C N 1
ATOM 6448 C CA . PRO C 1 141 ? 40.213 -54.104 -12.101 1.00 21.15 141 PRO C CA 1
ATOM 6449 C C . PRO C 1 141 ? 40.281 -52.927 -11.128 1.00 20.87 141 PRO C C 1
ATOM 6450 O O . PRO C 1 141 ? 40.823 -51.867 -11.474 1.00 21.41 141 PRO C O 1
ATOM 6454 N N . LEU C 1 142 ? 39.747 -53.100 -9.920 1.00 19.68 142 LEU C N 1
ATOM 6455 C CA . LEU C 1 142 ? 39.735 -52.005 -8.947 1.00 19.86 142 LEU C CA 1
ATOM 6456 C C . LEU C 1 142 ? 41.154 -51.740 -8.492 1.00 21.21 142 LEU C C 1
ATOM 6457 O O . LEU C 1 142 ? 41.927 -52.681 -8.272 1.00 18.54 142 LEU C O 1
ATOM 6462 N N . ASP C 1 143 ? 41.474 -50.473 -8.251 1.00 20.94 143 ASP C N 1
ATOM 6463 C CA . ASP C 1 143 ? 42.702 -50.213 -7.531 1.00 22.81 143 ASP C CA 1
ATOM 6464 C C . ASP C 1 143 ? 42.378 -49.922 -6.073 1.00 23.43 143 ASP C C 1
ATOM 6465 O O . ASP C 1 143 ? 41.216 -49.972 -5.653 1.00 23.46 143 ASP C O 1
ATOM 6470 N N . GLU C 1 144 ? 43.420 -49.730 -5.282 1.00 22.94 144 GLU C N 1
ATOM 6471 C CA . GLU C 1 144 ? 43.241 -49.503 -3.875 1.00 24.41 144 GLU C CA 1
ATOM 6472 C C . GLU C 1 144 ? 42.313 -48.343 -3.572 1.00 23.30 144 GLU C C 1
ATOM 6473 O O . GLU C 1 144 ? 41.494 -48.444 -2.663 1.00 25.36 144 GLU C O 1
ATOM 6479 N N . ALA C 1 145 ? 42.386 -47.265 -4.348 1.00 22.41 145 ALA C N 1
ATOM 6480 C CA . ALA C 1 145 ? 41.484 -46.144 -4.119 1.00 20.96 145 ALA C CA 1
ATOM 6481 C C . ALA C 1 145 ? 40.018 -46.567 -4.423 1.00 20.44 145 ALA C C 1
ATOM 6482 O O . ALA C 1 145 ? 39.080 -46.175 -3.713 1.00 20.23 145 ALA C O 1
ATOM 6484 N N . GLY C 1 146 ? 39.826 -47.337 -5.487 1.00 19.57 146 GLY C N 1
ATOM 6485 C CA . GLY C 1 146 ? 38.488 -47.796 -5.860 1.00 20.58 146 GLY C CA 1
ATOM 6486 C C . GLY C 1 146 ? 37.914 -48.759 -4.821 1.00 21.62 146 GLY C C 1
ATOM 6487 O O . GLY C 1 146 ? 36.746 -48.664 -4.453 1.00 22.12 146 GLY C O 1
ATOM 6488 N N . MET C 1 147 ? 38.754 -49.644 -4.307 1.00 20.10 147 MET C N 1
ATOM 6489 C CA . MET C 1 147 ? 38.333 -50.547 -3.238 1.00 22.01 147 MET C CA 1
ATOM 6490 C C . MET C 1 147 ? 37.913 -49.773 -2.003 1.00 22.07 147 MET C C 1
ATOM 6491 O O . MET C 1 147 ? 36.882 -50.080 -1.403 1.00 22.97 147 MET C O 1
ATOM 6496 N N . GLU C 1 148 ? 38.674 -48.740 -1.644 1.00 21.13 148 GLU C N 1
ATOM 6497 C CA . GLU C 1 148 ? 38.289 -47.900 -0.513 1.00 21.82 148 GLU C CA 1
ATOM 6498 C C . GLU C 1 148 ? 36.998 -47.094 -0.735 1.00 21.19 148 GLU C C 1
ATOM 6499 O O . GLU C 1 148 ? 36.231 -46.872 0.201 1.00 21.28 148 GLU C O 1
ATOM 6505 N N . ARG C 1 149 ? 36.765 -46.634 -1.957 1.00 20.10 149 ARG C N 1
ATOM 6506 C CA . ARG C 1 149 ? 35.485 -46.013 -2.253 1.00 19.81 149 ARG C CA 1
ATOM 6507 C C . ARG C 1 149 ? 34.334 -47.003 -2.041 1.00 18.28 149 ARG C C 1
ATOM 6508 O O . ARG C 1 149 ? 33.308 -46.646 -1.482 1.00 17.43 149 ARG C O 1
ATOM 6516 N N . ILE C 1 150 ? 34.462 -48.214 -2.568 1.00 17.60 150 ILE C N 1
ATOM 6517 C CA . ILE C 1 150 ? 33.348 -49.160 -2.503 1.00 16.76 150 ILE C CA 1
ATOM 6518 C C . ILE C 1 150 ? 33.154 -49.597 -1.048 1.00 16.23 150 ILE C C 1
ATOM 6519 O O . ILE C 1 150 ? 32.031 -49.735 -0.587 1.00 15.33 150 ILE C O 1
ATOM 6524 N N . LEU C 1 151 ? 34.241 -49.693 -0.280 1.00 15.91 151 LEU C N 1
ATOM 6525 C CA . LEU C 1 151 ? 34.128 -50.034 1.132 1.00 16.04 151 LEU C CA 1
ATOM 6526 C C . LEU C 1 151 ? 33.429 -48.924 1.956 1.00 16.62 151 LEU C C 1
ATOM 6527 O O . LEU C 1 151 ? 32.643 -49.207 2.885 1.00 17.26 151 LEU C O 1
ATOM 6532 N N . GLN C 1 152 ? 33.699 -47.669 1.625 1.00 16.12 152 GLN C N 1
ATOM 6533 C CA . GLN C 1 152 ? 32.997 -46.549 2.268 1.00 17.01 152 GLN C CA 1
ATOM 6534 C C . GLN C 1 152 ? 31.529 -46.531 1.830 1.00 16.51 152 GLN C C 1
ATOM 6535 O O . GLN C 1 152 ? 30.650 -46.148 2.600 1.00 15.12 152 GLN C O 1
ATOM 6541 N N . ALA C 1 153 ? 31.284 -46.923 0.582 1.00 15.51 153 ALA C N 1
ATOM 6542 C CA . ALA C 1 153 ? 29.917 -47.069 0.076 1.00 16.89 153 ALA C CA 1
ATOM 6543 C C . ALA C 1 153 ? 29.104 -48.165 0.854 1.00 17.75 153 ALA C C 1
ATOM 6544 O O . ALA C 1 153 ? 27.921 -47.972 1.188 1.00 17.68 153 ALA C O 1
ATOM 6546 N N . PHE C 1 154 ? 29.766 -49.255 1.240 1.00 17.43 154 PHE C N 1
ATOM 6547 C CA . PHE C 1 154 ? 29.141 -50.255 2.131 1.00 16.05 154 PHE C CA 1
ATOM 6548 C C . PHE C 1 154 ? 28.857 -49.703 3.527 1.00 16.08 154 PHE C C 1
ATOM 6549 O O . PHE C 1 154 ? 27.779 -49.905 4.079 1.00 16.16 154 PHE C O 1
ATOM 6557 N N . VAL C 1 155 ? 29.825 -48.997 4.103 1.00 15.80 155 VAL C N 1
ATOM 6558 C CA . VAL C 1 155 ? 29.661 -48.423 5.433 1.00 16.22 155 VAL C CA 1
ATOM 6559 C C . VAL C 1 155 ? 28.538 -47.371 5.449 1.00 16.33 155 VAL C C 1
ATOM 6560 O O . VAL C 1 155 ? 27.724 -47.334 6.353 1.00 16.20 155 VAL C O 1
ATOM 6564 N N . GLU C 1 156 ? 28.518 -46.493 4.456 1.00 17.66 156 GLU C N 1
ATOM 6565 C CA . GLU C 1 156 ? 27.452 -45.481 4.362 1.00 18.84 156 GLU C CA 1
ATOM 6566 C C . GLU C 1 156 ? 26.108 -46.112 4.033 1.00 17.62 156 GLU C C 1
ATOM 6567 O O . GLU C 1 156 ? 25.054 -45.626 4.462 1.00 18.80 156 GLU C O 1
ATOM 6573 N N . GLY C 1 157 ? 26.152 -47.156 3.220 1.00 17.10 157 GLY C N 1
ATOM 6574 C CA . GLY C 1 157 ? 24.984 -48.000 3.006 1.00 16.28 157 GLY C CA 1
ATOM 6575 C C . GLY C 1 157 ? 24.408 -48.577 4.287 1.00 16.94 157 GLY C C 1
ATOM 6576 O O . GLY C 1 157 ? 23.186 -48.547 4.477 1.00 16.47 157 GLY C O 1
ATOM 6577 N N . ALA C 1 158 ? 25.272 -49.155 5.136 1.00 15.82 158 ALA C N 1
ATOM 6578 C CA . ALA C 1 158 ? 24.868 -49.654 6.464 1.00 15.46 158 ALA C CA 1
ATOM 6579 C C . ALA C 1 158 ? 24.350 -48.554 7.374 1.00 16.03 158 ALA C C 1
ATOM 6580 O O . ALA C 1 158 ? 23.372 -48.748 8.088 1.00 17.84 158 ALA C O 1
ATOM 6582 N N . ARG C 1 159 ? 25.010 -47.407 7.406 1.00 16.47 159 ARG C N 1
ATOM 6583 C CA . ARG C 1 159 ? 24.520 -46.378 8.290 1.00 16.13 159 ARG C CA 1
ATOM 6584 C C . ARG C 1 159 ? 23.130 -45.973 7.816 1.00 16.86 159 ARG C C 1
ATOM 6585 O O . ARG C 1 159 ? 22.243 -45.737 8.614 1.00 18.71 159 ARG C O 1
ATOM 6593 N N . ARG C 1 160 ? 22.939 -45.869 6.512 1.00 16.35 160 ARG C N 1
ATOM 6594 C CA . ARG C 1 160 ? 21.641 -45.394 6.016 1.00 17.80 160 ARG C CA 1
ATOM 6595 C C . ARG C 1 160 ? 20.509 -46.400 6.323 1.00 15.86 160 ARG C C 1
ATOM 6596 O O . ARG C 1 160 ? 19.392 -46.008 6.653 1.00 18.46 160 ARG C O 1
ATOM 6604 N N . ALA C 1 161 ? 20.783 -47.683 6.108 1.00 15.07 161 ALA C N 1
ATOM 6605 C CA . ALA C 1 161 ? 19.836 -48.766 6.395 1.00 14.21 161 ALA C CA 1
ATOM 6606 C C . ALA C 1 161 ? 19.404 -48.727 7.860 1.00 13.55 161 ALA C C 1
ATOM 6607 O O . ALA C 1 161 ? 18.227 -48.957 8.211 1.00 11.91 161 ALA C O 1
ATOM 6609 N N . LEU C 1 162 ? 20.362 -48.429 8.719 1.00 13.03 162 LEU C N 1
ATOM 6610 C CA . LEU C 1 162 ? 20.059 -48.367 10.152 1.00 15.22 162 LEU C CA 1
ATOM 6611 C C . LEU C 1 162 ? 19.146 -47.168 10.434 1.00 14.97 162 LEU C C 1
ATOM 6612 O O . LEU C 1 162 ? 18.129 -47.319 11.088 1.00 16.26 162 LEU C O 1
ATOM 6617 N N . ARG C 1 163 ? 19.467 -46.008 9.862 1.00 15.48 163 ARG C N 1
ATOM 6618 C CA . ARG C 1 163 ? 18.598 -44.832 9.985 1.00 16.66 163 ARG C CA 1
ATOM 6619 C C . ARG C 1 163 ? 17.212 -45.108 9.397 1.00 15.83 163 ARG C C 1
ATOM 6620 O O . ARG C 1 163 ? 16.235 -44.456 9.745 1.00 17.35 163 ARG C O 1
ATOM 6628 N N . ALA C 1 164 ? 17.098 -46.075 8.502 1.00 15.71 164 ALA C N 1
ATOM 6629 C CA . ALA C 1 164 ? 15.778 -46.335 7.891 1.00 14.19 164 ALA C CA 1
ATOM 6630 C C . ALA C 1 164 ? 14.942 -47.290 8.730 1.00 14.23 164 ALA C C 1
ATOM 6631 O O . ALA C 1 164 ? 13.745 -47.533 8.444 1.00 14.51 164 ALA C O 1
ATOM 6633 N N . GLY C 1 165 ? 15.558 -47.815 9.785 1.00 14.34 165 GLY C N 1
ATOM 6634 C CA . GLY C 1 165 ? 14.897 -48.820 10.629 1.00 14.70 165 GLY C CA 1
ATOM 6635 C C . GLY C 1 165 ? 15.218 -50.296 10.398 1.00 16.42 165 GLY C C 1
ATOM 6636 O O . GLY C 1 165 ? 14.673 -51.149 11.075 1.00 18.19 165 GLY C O 1
ATOM 6637 N N . PHE C 1 166 ? 16.109 -50.633 9.479 1.00 17.25 166 PHE C N 1
ATOM 6638 C CA . PHE C 1 166 ? 16.466 -52.059 9.309 1.00 16.88 166 PHE C CA 1
ATOM 6639 C C . PHE C 1 166 ? 17.296 -52.508 10.494 1.00 17.40 166 PHE C C 1
ATOM 6640 O O . PHE C 1 166 ? 18.130 -51.751 10.978 1.00 16.18 166 PHE C O 1
ATOM 6648 N N . GLN C 1 167 ? 17.062 -53.721 10.994 1.00 17.17 167 GLN C N 1
ATOM 6649 C CA . GLN C 1 167 ? 17.739 -54.137 12.221 1.00 17.63 167 GLN C CA 1
ATOM 6650 C C . GLN C 1 167 ? 18.754 -55.249 12.005 1.00 17.71 167 GLN C C 1
ATOM 6651 O O . GLN C 1 167 ? 19.494 -55.602 12.911 1.00 19.04 167 GLN C O 1
ATOM 6657 N N . VAL C 1 168 ? 18.731 -55.859 10.837 1.00 15.63 168 VAL C N 1
ATOM 6658 C CA . VAL C 1 168 ? 19.703 -56.896 10.510 1.00 14.79 168 VAL C CA 1
ATOM 6659 C C . VAL C 1 168 ? 20.314 -56.452 9.208 1.00 14.48 168 VAL C C 1
ATOM 6660 O O . VAL C 1 168 ? 19.592 -56.130 8.246 1.00 12.90 168 VAL C O 1
ATOM 6664 N N . ILE C 1 169 ? 21.638 -56.367 9.187 1.00 13.55 169 ILE C N 1
ATOM 6665 C CA . ILE C 1 169 ? 22.338 -56.024 7.962 1.00 14.54 169 ILE C CA 1
ATOM 6666 C C . ILE C 1 169 ? 23.051 -57.262 7.407 1.00 13.92 169 ILE C C 1
ATOM 6667 O O . ILE C 1 169 ? 23.858 -57.854 8.100 1.00 15.30 169 ILE C O 1
ATOM 6672 N N . GLU C 1 170 ? 22.797 -57.625 6.161 1.00 13.95 170 GLU C N 1
ATOM 6673 C CA . GLU C 1 170 ? 23.586 -58.705 5.528 1.00 13.92 170 GLU C CA 1
ATOM 6674 C C . GLU C 1 170 ? 24.465 -58.158 4.395 1.00 13.53 170 GLU C C 1
ATOM 6675 O O . GLU C 1 170 ? 24.012 -57.398 3.557 1.00 11.95 170 GLU C O 1
ATOM 6681 N N . LEU C 1 171 ? 25.742 -58.514 4.400 1.00 12.25 171 LEU C N 1
ATOM 6682 C CA . LEU C 1 171 ? 26.619 -58.116 3.319 1.00 12.18 171 LEU C CA 1
ATOM 6683 C C . LEU C 1 171 ? 26.620 -59.250 2.315 1.00 11.45 171 LEU C C 1
ATOM 6684 O O . LEU C 1 171 ? 26.868 -60.399 2.684 1.00 10.40 171 LEU C O 1
ATOM 6689 N N . HIS C 1 172 ? 26.356 -58.907 1.055 1.00 11.21 172 HIS C N 1
ATOM 6690 C CA . HIS C 1 172 ? 26.258 -59.888 -0.034 1.00 13.46 172 HIS C CA 1
ATOM 6691 C C . HIS C 1 172 ? 27.665 -60.212 -0.520 1.00 14.91 172 HIS C C 1
ATOM 6692 O O . HIS C 1 172 ? 28.198 -59.554 -1.400 1.00 16.30 172 HIS C O 1
ATOM 6699 N N . MET C 1 173 ? 28.261 -61.258 0.020 1.00 15.54 173 MET C N 1
ATOM 6700 C CA . MET C 1 173 ? 29.577 -61.638 -0.471 1.00 15.07 173 MET C CA 1
ATOM 6701 C C . MET C 1 173 ? 29.470 -62.947 -1.229 1.00 14.41 173 MET C C 1
ATOM 6702 O O . MET C 1 173 ? 30.398 -63.767 -1.208 1.00 14.06 173 MET C O 1
ATOM 6707 N N . ALA C 1 174 ? 28.335 -63.141 -1.910 1.00 14.07 174 ALA C N 1
ATOM 6708 C CA . ALA C 1 174 ? 28.087 -64.398 -2.611 1.00 12.84 174 ALA C CA 1
ATOM 6709 C C . ALA C 1 174 ? 27.827 -64.284 -4.120 1.00 13.60 174 ALA C C 1
ATOM 6710 O O . ALA C 1 174 ? 27.859 -63.201 -4.695 1.00 13.68 174 ALA C O 1
ATOM 6712 N N . HIS C 1 175 ? 27.665 -65.425 -4.777 1.00 13.38 175 HIS C N 1
ATOM 6713 C CA . HIS C 1 175 ? 27.059 -65.473 -6.103 1.00 14.08 175 HIS C CA 1
ATOM 6714 C C . HIS C 1 175 ? 27.844 -64.792 -7.228 1.00 14.59 175 HIS C C 1
ATOM 6715 O O . HIS C 1 175 ? 27.269 -64.337 -8.229 1.00 14.72 175 HIS C O 1
ATOM 6722 N N . GLY C 1 176 ? 29.159 -64.721 -7.067 1.00 15.55 176 GLY C N 1
ATOM 6723 C CA . GLY C 1 176 ? 30.040 -64.166 -8.084 1.00 14.27 176 GLY C CA 1
ATOM 6724 C C . GLY C 1 176 ? 29.874 -62.680 -8.322 1.00 15.07 176 GLY C C 1
ATOM 6725 O O . GLY C 1 176 ? 30.471 -62.111 -9.255 1.00 14.61 176 GLY C O 1
ATOM 6726 N N . TYR C 1 177 ? 29.113 -62.026 -7.452 1.00 14.37 177 TYR C N 1
ATOM 6727 C CA . TYR C 1 177 ? 29.141 -60.569 -7.428 1.00 13.72 177 TYR C CA 1
ATOM 6728 C C . TYR C 1 177 ? 30.438 -60.074 -6.757 1.00 13.78 177 TYR C C 1
ATOM 6729 O O . TYR C 1 177 ? 31.360 -60.853 -6.591 1.00 15.52 177 TYR C O 1
ATOM 6738 N N . LEU C 1 178 ? 30.539 -58.793 -6.453 1.00 13.71 178 LEU C N 1
ATOM 6739 C CA . LEU C 1 178 ? 31.860 -58.159 -6.245 1.00 14.97 178 LEU C CA 1
ATOM 6740 C C . LEU C 1 178 ? 32.711 -58.860 -5.199 1.00 14.70 178 LEU C C 1
ATOM 6741 O O . LEU C 1 178 ? 33.834 -59.259 -5.470 1.00 18.10 178 LEU C O 1
ATOM 6746 N N . LEU C 1 179 ? 32.228 -58.938 -3.968 1.00 15.85 179 LEU C N 1
ATOM 6747 C CA . LEU C 1 179 ? 33.070 -59.452 -2.889 1.00 16.08 179 LEU C CA 1
ATOM 6748 C C . LEU C 1 179 ? 33.318 -60.952 -3.020 1.00 16.11 179 LEU C C 1
ATOM 6749 O O . LEU C 1 179 ? 34.373 -61.466 -2.637 1.00 16.77 179 LEU C O 1
ATOM 6754 N N . SER C 1 180 ? 32.313 -61.653 -3.525 1.00 16.42 180 SER C N 1
ATOM 6755 C CA . SER C 1 180 ? 32.438 -63.050 -3.865 1.00 15.52 180 SER C CA 1
ATOM 6756 C C . SER C 1 180 ? 33.505 -63.245 -4.933 1.00 16.69 180 SER C C 1
ATOM 6757 O O . SER C 1 180 ? 34.223 -64.251 -4.895 1.00 14.10 180 SER C O 1
ATOM 6760 N N . SER C 1 181 ? 33.582 -62.319 -5.905 1.00 14.15 181 SER C N 1
ATOM 6761 C CA . SER C 1 181 ? 34.535 -62.491 -6.983 1.00 14.76 181 SER C CA 1
ATOM 6762 C C . SER C 1 181 ? 35.960 -62.264 -6.492 1.00 14.23 181 SER C C 1
ATOM 6763 O O . SER C 1 181 ? 36.900 -62.831 -7.037 1.00 14.19 181 SER C O 1
ATOM 6766 N N . PHE C 1 182 ? 36.128 -61.460 -5.459 1.00 15.98 182 PHE C N 1
ATOM 6767 C CA . PHE C 1 182 ? 37.463 -61.349 -4.839 1.00 17.25 182 PHE C CA 1
ATOM 6768 C C . PHE C 1 182 ? 37.907 -62.682 -4.190 1.00 18.31 182 PHE C C 1
ATOM 6769 O O . PHE C 1 182 ? 39.096 -63.015 -4.181 1.00 18.36 182 PHE C O 1
ATOM 6777 N N . LEU C 1 183 ? 36.959 -63.456 -3.655 1.00 19.52 183 LEU C N 1
ATOM 6778 C CA . LEU C 1 183 ? 37.321 -64.667 -2.888 1.00 19.34 183 LEU C CA 1
ATOM 6779 C C . LEU C 1 183 ? 37.722 -65.823 -3.795 1.00 20.27 183 LEU C C 1
ATOM 6780 O O . LEU C 1 183 ? 38.692 -66.526 -3.520 1.00 19.46 183 LEU C O 1
ATOM 6785 N N . SER C 1 184 ? 36.993 -65.993 -4.895 1.00 20.16 184 SER C N 1
ATOM 6786 C CA . SER C 1 184 ? 37.237 -67.106 -5.818 1.00 19.87 184 SER C CA 1
ATOM 6787 C C . SER C 1 184 ? 38.435 -66.887 -6.749 1.00 21.16 184 SER C C 1
ATOM 6788 O O . SER C 1 184 ? 38.508 -65.868 -7.456 1.00 21.42 184 SER C O 1
ATOM 6791 N N . PRO C 1 185 ? 39.355 -67.871 -6.802 1.00 20.94 185 PRO C N 1
ATOM 6792 C CA . PRO C 1 185 ? 40.477 -67.755 -7.724 1.00 22.11 185 PRO C CA 1
ATOM 6793 C C . PRO C 1 185 ? 40.038 -67.851 -9.178 1.00 21.24 185 PRO C C 1
ATOM 6794 O O . PRO C 1 185 ? 40.815 -67.546 -10.057 1.00 21.74 185 PRO C O 1
ATOM 6798 N N . LEU C 1 186 ? 38.785 -68.208 -9.424 1.00 20.08 186 LEU C N 1
ATOM 6799 C CA . LEU C 1 186 ? 38.281 -68.294 -10.786 1.00 19.35 186 LEU C CA 1
ATOM 6800 C C . LEU C 1 186 ? 38.034 -66.915 -11.409 1.00 19.43 186 LEU C C 1
ATOM 6801 O O . LEU C 1 186 ? 38.119 -66.742 -12.629 1.00 19.60 186 LEU C O 1
ATOM 6806 N N . SER C 1 187 ? 37.707 -65.940 -10.570 1.00 19.93 187 SER C N 1
ATOM 6807 C CA . SER C 1 187 ? 37.517 -64.546 -11.009 1.00 19.88 187 SER C CA 1
ATOM 6808 C C . SER C 1 187 ? 38.653 -63.608 -10.589 1.00 20.13 187 SER C C 1
ATOM 6809 O O . SER C 1 187 ? 38.844 -62.553 -11.188 1.00 22.82 187 SER C O 1
ATOM 6812 N N . ASN C 1 188 ? 39.369 -63.958 -9.529 1.00 20.80 188 ASN C N 1
ATOM 6813 C CA . ASN C 1 188 ? 40.403 -63.070 -8.969 1.00 20.30 188 ASN C CA 1
ATOM 6814 C C . ASN C 1 188 ? 41.751 -63.721 -9.222 1.00 21.27 188 ASN C C 1
ATOM 6815 O O . ASN C 1 188 ? 42.080 -64.694 -8.555 1.00 19.40 188 ASN C O 1
ATOM 6820 N N . GLN C 1 189 ? 42.492 -63.193 -10.199 1.00 21.81 189 GLN C N 1
ATOM 6821 C CA . GLN C 1 189 ? 43.867 -63.602 -10.461 1.00 24.08 189 GLN C CA 1
ATOM 6822 C C . GLN C 1 189 ? 44.846 -62.460 -10.217 1.00 24.03 189 GLN C C 1
ATOM 6823 O O . GLN C 1 189 ? 45.820 -62.325 -10.948 1.00 24.74 189 GLN C O 1
ATOM 6829 N N . ARG C 1 190 ? 44.567 -61.621 -9.225 1.00 23.36 190 ARG C N 1
ATOM 6830 C CA . ARG C 1 190 ? 45.445 -60.514 -8.900 1.00 22.69 190 ARG C CA 1
ATOM 6831 C C . ARG C 1 190 ? 46.742 -61.031 -8.311 1.00 23.06 190 ARG C C 1
ATOM 6832 O O . ARG C 1 190 ? 46.779 -62.130 -7.751 1.00 20.17 190 ARG C O 1
ATOM 6840 N N . THR C 1 191 ? 47.783 -60.201 -8.426 1.00 24.07 191 THR C N 1
ATOM 6841 C CA . THR C 1 191 ? 49.129 -60.499 -7.933 1.00 24.12 191 THR C CA 1
ATOM 6842 C C . THR C 1 191 ? 49.594 -59.477 -6.896 1.00 24.20 191 THR C C 1
ATOM 6843 O O . THR C 1 191 ? 50.719 -59.599 -6.383 1.00 25.11 191 THR C O 1
ATOM 6847 N N . ASP C 1 192 ? 48.767 -58.457 -6.617 1.00 22.41 192 ASP C N 1
ATOM 6848 C CA . ASP C 1 192 ? 48.974 -57.616 -5.428 1.00 22.16 192 ASP C CA 1
ATOM 6849 C C . ASP C 1 192 ? 48.583 -58.282 -4.104 1.00 22.09 192 ASP C C 1
ATOM 6850 O O . ASP C 1 192 ? 48.665 -59.510 -3.972 1.00 22.11 192 ASP C O 1
ATOM 6855 N N . ALA C 1 193 ? 48.245 -57.474 -3.096 1.00 21.78 193 ALA C N 1
ATOM 6856 C CA . ALA C 1 193 ? 47.892 -58.012 -1.774 1.00 20.33 193 ALA C CA 1
ATOM 6857 C C . ALA C 1 193 ? 46.472 -58.580 -1.738 1.00 19.93 193 ALA C C 1
ATOM 6858 O O . ALA C 1 193 ? 46.060 -59.144 -0.725 1.00 20.70 193 ALA C O 1
ATOM 6860 N N . TYR C 1 194 ? 45.720 -58.392 -2.818 1.00 18.70 194 TYR C N 1
ATOM 6861 C CA . TYR C 1 194 ? 44.287 -58.718 -2.833 1.00 18.15 194 TYR C CA 1
ATOM 6862 C C . TYR C 1 194 ? 43.954 -59.945 -3.641 1.00 19.08 194 TYR C C 1
ATOM 6863 O O . TYR C 1 194 ? 42.779 -60.292 -3.809 1.00 19.59 194 TYR C O 1
ATOM 6872 N N . GLY C 1 195 ? 44.987 -60.614 -4.129 1.00 19.97 195 GLY C N 1
ATOM 6873 C CA . GLY C 1 195 ? 44.805 -61.829 -4.889 1.00 20.40 195 GLY C CA 1
ATOM 6874 C C . GLY C 1 195 ? 45.948 -62.765 -4.618 1.00 22.07 195 GLY C C 1
ATOM 6875 O O . GLY C 1 195 ? 47.011 -62.351 -4.114 1.00 22.32 195 GLY C O 1
ATOM 6876 N N . GLY C 1 196 ? 45.740 -64.031 -4.952 1.00 22.18 196 GLY C N 1
ATOM 6877 C CA . GLY C 1 196 ? 46.828 -64.997 -4.937 1.00 22.72 196 GLY C CA 1
ATOM 6878 C C . GLY C 1 196 ? 46.523 -65.983 -3.831 1.00 23.40 196 GLY C C 1
ATOM 6879 O O . GLY C 1 196 ? 45.689 -66.875 -3.987 1.00 23.18 196 GLY C O 1
ATOM 6880 N N . SER C 1 197 ? 47.138 -65.776 -2.680 1.00 22.10 197 SER C N 1
ATOM 6881 C CA . SER C 1 197 ? 46.862 -66.618 -1.554 1.00 21.56 197 SER C CA 1
ATOM 6882 C C . SER C 1 197 ? 45.441 -66.430 -1.002 1.00 22.64 197 SER C C 1
ATOM 6883 O O . SER C 1 197 ? 44.814 -65.362 -1.151 1.00 21.65 197 SER C O 1
ATOM 6886 N N . LEU C 1 198 ? 44.988 -67.452 -0.278 1.00 21.87 198 LEU C N 1
ATOM 6887 C CA . LEU C 1 198 ? 43.697 -67.439 0.389 1.00 21.89 198 LEU C CA 1
ATOM 6888 C C . LEU C 1 198 ? 43.516 -66.261 1.332 1.00 21.27 198 LEU C C 1
ATOM 6889 O O . LEU C 1 198 ? 42.442 -65.657 1.373 1.00 20.76 198 LEU C O 1
ATOM 6894 N N . GLU C 1 199 ? 44.557 -65.921 2.089 1.00 20.80 199 GLU C N 1
ATOM 6895 C CA . GLU C 1 199 ? 44.516 -64.726 2.916 1.00 21.20 199 GLU C CA 1
ATOM 6896 C C . GLU C 1 199 ? 44.349 -63.496 2.055 1.00 20.45 199 GLU C C 1
ATOM 6897 O O . GLU C 1 199 ? 43.635 -62.565 2.429 1.00 21.40 199 GLU C O 1
ATOM 6903 N N . ASN C 1 200 ? 45.015 -63.466 0.905 1.00 19.60 200 ASN C N 1
ATOM 6904 C CA . ASN C 1 200 ? 44.975 -62.265 0.067 1.00 18.31 200 ASN C CA 1
ATOM 6905 C C . ASN C 1 200 ? 43.557 -62.082 -0.511 1.00 18.67 200 ASN C C 1
ATOM 6906 O O . ASN C 1 200 ? 42.970 -61.009 -0.417 1.00 18.50 200 ASN C O 1
ATOM 6911 N N . ARG C 1 201 ? 43.007 -63.177 -1.018 1.00 17.58 201 ARG C N 1
ATOM 6912 C CA . ARG C 1 201 ? 41.671 -63.189 -1.617 1.00 17.73 201 ARG C CA 1
ATOM 6913 C C . ARG C 1 201 ? 40.594 -62.821 -0.589 1.00 17.69 201 ARG C C 1
ATOM 6914 O O . ARG C 1 201 ? 39.617 -62.183 -0.947 1.00 20.20 201 ARG C O 1
ATOM 6922 N N . MET C 1 202 ? 40.815 -63.157 0.687 1.00 16.07 202 MET C N 1
ATOM 6923 C CA . MET C 1 202 ? 39.900 -62.784 1.760 1.00 17.46 202 MET C CA 1
ATOM 6924 C C . MET C 1 202 ? 40.050 -61.335 2.220 1.00 19.01 202 MET C C 1
ATOM 6925 O O . MET C 1 202 ? 39.135 -60.786 2.863 1.00 18.83 202 MET C O 1
ATOM 6930 N N . ARG C 1 203 ? 41.178 -60.704 1.870 1.00 18.60 203 ARG C N 1
ATOM 6931 C CA . ARG C 1 203 ? 41.579 -59.431 2.480 1.00 18.77 203 ARG C CA 1
ATOM 6932 C C . ARG C 1 203 ? 40.515 -58.326 2.354 1.00 17.44 203 ARG C C 1
ATOM 6933 O O . ARG C 1 203 ? 40.110 -57.738 3.335 1.00 16.92 203 ARG C O 1
ATOM 6941 N N . PHE C 1 204 ? 40.106 -58.007 1.136 1.00 17.01 204 PHE C N 1
ATOM 6942 C CA . PHE C 1 204 ? 39.142 -56.938 0.940 1.00 16.71 204 PHE C CA 1
ATOM 6943 C C . PHE C 1 204 ? 37.733 -57.315 1.453 1.00 16.47 204 PHE C C 1
ATOM 6944 O O . PHE C 1 204 ? 37.096 -56.550 2.192 1.00 16.00 204 PHE C O 1
ATOM 6952 N N . PRO C 1 205 ? 37.255 -58.524 1.112 1.00 16.09 205 PRO C N 1
ATOM 6953 C CA . PRO C 1 205 ? 36.002 -58.899 1.793 1.00 15.86 205 PRO C CA 1
ATOM 6954 C C . PRO C 1 205 ? 36.092 -58.754 3.314 1.00 16.53 205 PRO C C 1
ATOM 6955 O O . PRO C 1 205 ? 35.166 -58.227 3.927 1.00 16.02 205 PRO C O 1
ATOM 6959 N N . LEU C 1 206 ? 37.209 -59.119 3.929 1.00 14.48 206 LEU C N 1
ATOM 6960 C CA . LEU C 1 206 ? 37.253 -58.986 5.385 1.00 15.19 206 LEU C CA 1
ATOM 6961 C C . LEU C 1 206 ? 37.349 -57.539 5.811 1.00 15.32 206 LEU C C 1
ATOM 6962 O O . LEU C 1 206 ? 36.883 -57.169 6.883 1.00 17.36 206 LEU C O 1
ATOM 6967 N N . GLN C 1 207 ? 37.975 -56.709 4.988 1.00 15.56 207 GLN C N 1
ATOM 6968 C CA . GLN C 1 207 ? 38.038 -55.288 5.281 1.00 16.44 207 GLN C CA 1
ATOM 6969 C C . GLN C 1 207 ? 36.644 -54.675 5.262 1.00 16.08 207 GLN C C 1
ATOM 6970 O O . GLN C 1 207 ? 36.287 -53.911 6.164 1.00 16.25 207 GLN C O 1
ATOM 6976 N N . VAL C 1 208 ? 35.864 -55.011 4.237 1.00 14.35 208 VAL C N 1
ATOM 6977 C CA . VAL C 1 208 ? 34.475 -54.522 4.154 1.00 15.29 208 VAL C CA 1
ATOM 6978 C C . VAL C 1 208 ? 33.697 -54.965 5.388 1.00 16.22 208 VAL C C 1
ATOM 6979 O O . VAL C 1 208 ? 33.049 -54.155 6.031 1.00 18.86 208 VAL C O 1
ATOM 6983 N N . ALA C 1 209 ? 33.818 -56.236 5.769 1.00 17.06 209 ALA C N 1
ATOM 6984 C CA . ALA C 1 209 ? 33.112 -56.745 6.950 1.00 16.87 209 ALA C CA 1
ATOM 6985 C C . ALA C 1 209 ? 33.472 -55.977 8.204 1.00 17.33 209 ALA C C 1
ATOM 6986 O O . ALA C 1 209 ? 32.594 -55.620 8.998 1.00 15.80 209 ALA C O 1
ATOM 6988 N N . GLN C 1 210 ? 34.773 -55.798 8.427 1.00 17.32 210 GLN C N 1
ATOM 6989 C CA . GLN C 1 210 ? 35.210 -55.157 9.645 1.00 17.63 210 GLN C CA 1
ATOM 6990 C C . GLN C 1 210 ? 34.647 -53.756 9.738 1.00 16.95 210 GLN C C 1
ATOM 6991 O O . GLN C 1 210 ? 34.155 -53.351 10.778 1.00 17.39 210 GLN C O 1
ATOM 6997 N N . ALA C 1 211 ? 34.790 -52.986 8.667 1.00 18.27 211 ALA C N 1
ATOM 6998 C CA . ALA C 1 211 ? 34.412 -51.587 8.696 1.00 17.23 211 ALA C CA 1
ATOM 6999 C C . ALA C 1 211 ? 32.895 -51.418 8.813 1.00 18.00 211 ALA C C 1
ATOM 7000 O O . ALA C 1 211 ? 32.398 -50.379 9.302 1.00 17.86 211 ALA C O 1
ATOM 7002 N N . VAL C 1 212 ? 32.135 -52.397 8.320 1.00 17.17 212 VAL C N 1
ATOM 7003 C CA . VAL C 1 212 ? 30.678 -52.303 8.489 1.00 14.64 212 VAL C CA 1
ATOM 7004 C C . VAL C 1 212 ? 30.297 -52.689 9.918 1.00 14.97 212 VAL C C 1
ATOM 7005 O O . VAL C 1 212 ? 29.485 -52.035 10.583 1.00 13.07 212 VAL C O 1
ATOM 7009 N N . ARG C 1 213 ? 30.998 -53.679 10.452 1.00 14.98 213 ARG C N 1
ATOM 7010 C CA . ARG C 1 213 ? 30.760 -54.078 11.832 1.00 16.39 213 ARG C CA 1
ATOM 7011 C C . ARG C 1 213 ? 30.901 -52.908 12.814 1.00 17.65 213 ARG C C 1
ATOM 7012 O O . ARG C 1 213 ? 30.313 -52.919 13.900 1.00 17.87 213 ARG C O 1
ATOM 7020 N N . GLU C 1 214 ? 31.742 -51.935 12.459 1.00 19.94 214 GLU C N 1
ATOM 7021 C CA . GLU C 1 214 ? 32.064 -50.845 13.352 1.00 21.91 214 GLU C CA 1
ATOM 7022 C C . GLU C 1 214 ? 30.958 -49.795 13.373 1.00 22.69 214 GLU C C 1
ATOM 7023 O O . GLU C 1 214 ? 30.898 -48.990 14.296 1.00 24.40 214 GLU C O 1
ATOM 7029 N N . VAL C 1 215 ? 30.114 -49.754 12.351 1.00 22.91 215 VAL C N 1
ATOM 7030 C CA . VAL C 1 215 ? 29.017 -48.777 12.348 1.00 22.65 215 VAL C CA 1
ATOM 7031 C C . VAL C 1 215 ? 27.653 -49.371 12.681 1.00 23.14 215 VAL C C 1
ATOM 7032 O O . VAL C 1 215 ? 26.697 -48.646 12.959 1.00 24.39 215 VAL C O 1
ATOM 7036 N N . VAL C 1 216 ? 27.599 -50.696 12.735 1.00 22.67 216 VAL C N 1
ATOM 7037 C CA . VAL C 1 216 ? 26.425 -51.423 13.175 1.00 20.77 216 VAL C CA 1
ATOM 7038 C C . VAL C 1 216 ? 26.566 -51.700 14.673 1.00 21.60 216 VAL C C 1
ATOM 7039 O O . VAL C 1 216 ? 27.453 -52.448 15.091 1.00 21.12 216 VAL C O 1
ATOM 7043 N N . PRO C 1 217 ? 25.716 -51.058 15.495 1.00 23.48 217 PRO C N 1
ATOM 7044 C CA . PRO C 1 217 ? 25.803 -51.206 16.945 1.00 24.28 217 PRO C CA 1
ATOM 7045 C C . PRO C 1 217 ? 25.869 -52.684 17.308 1.00 26.12 217 PRO C C 1
ATOM 7046 O O . PRO C 1 217 ? 25.175 -53.514 16.707 1.00 23.33 217 PRO C O 1
ATOM 7050 N N . ARG C 1 218 ? 26.685 -52.999 18.304 1.00 27.82 218 ARG C N 1
ATOM 7051 C CA . ARG C 1 218 ? 27.057 -54.371 18.545 1.00 31.04 218 ARG C CA 1
ATOM 7052 C C . ARG C 1 218 ? 25.872 -55.230 18.938 1.00 30.85 218 ARG C C 1
ATOM 7053 O O . ARG C 1 218 ? 25.935 -56.445 18.789 1.00 33.85 218 ARG C O 1
ATOM 7061 N N . GLU C 1 219 ? 24.764 -54.604 19.323 1.00 29.21 219 GLU C N 1
ATOM 7062 C CA . GLU C 1 219 ? 23.527 -55.333 19.632 1.00 29.83 219 GLU C CA 1
ATOM 7063 C C . GLU C 1 219 ? 22.671 -55.686 18.416 1.00 29.51 219 GLU C C 1
ATOM 7064 O O . GLU C 1 219 ? 21.696 -56.427 18.538 1.00 28.64 219 GLU C O 1
ATOM 7070 N N . LEU C 1 220 ? 22.989 -55.115 17.259 1.00 28.09 220 LEU C N 1
ATOM 7071 C CA . LEU C 1 220 ? 22.313 -55.518 16.031 1.00 26.17 220 LEU C CA 1
ATOM 7072 C C . LEU C 1 220 ? 23.169 -56.547 15.279 1.00 24.91 220 LEU C C 1
ATOM 7073 O O . LEU C 1 220 ? 24.397 -56.479 15.317 1.00 25.60 220 LEU C O 1
ATOM 7078 N N . PRO C 1 221 ? 22.531 -57.595 14.732 1.00 23.49 221 PRO C N 1
ATOM 7079 C CA . PRO C 1 221 ? 23.289 -58.671 14.079 1.00 22.46 221 PRO C CA 1
ATOM 7080 C C . PRO C 1 221 ? 23.850 -58.215 12.740 1.00 20.91 221 PRO C C 1
ATOM 7081 O O . PRO C 1 221 ? 23.122 -57.586 11.975 1.00 18.78 221 PRO C O 1
ATOM 7085 N N . LEU C 1 222 ? 25.115 -58.558 12.465 1.00 19.18 222 LEU C N 1
ATOM 7086 C CA . LEU C 1 222 ? 25.673 -58.496 11.108 1.00 17.68 222 LEU C CA 1
ATOM 7087 C C . LEU C 1 222 ? 25.798 -59.884 10.478 1.00 16.78 222 LEU C C 1
ATOM 7088 O O . LEU C 1 222 ? 26.547 -60.706 10.970 1.00 17.27 222 LEU C O 1
ATOM 7093 N N . PHE C 1 223 ? 25.098 -60.104 9.359 1.00 13.45 223 PHE C N 1
ATOM 7094 C CA . PHE C 1 223 ? 25.132 -61.344 8.602 1.00 11.23 223 PHE C CA 1
ATOM 7095 C C . PHE C 1 223 ? 26.134 -61.202 7.455 1.00 10.79 223 PHE C C 1
ATOM 7096 O O . PHE C 1 223 ? 26.245 -60.149 6.833 1.00 11.99 223 PHE C O 1
ATOM 7104 N N . VAL C 1 224 ? 26.767 -62.298 7.055 1.00 9.86 224 VAL C N 1
ATOM 7105 C CA . VAL C 1 224 ? 27.480 -62.285 5.774 1.00 10.81 224 VAL C CA 1
ATOM 7106 C C . VAL C 1 224 ? 26.993 -63.484 4.980 1.00 12.00 224 VAL C C 1
ATOM 7107 O O . VAL C 1 224 ? 26.827 -64.579 5.541 1.00 13.34 224 VAL C O 1
ATOM 7111 N N . ARG C 1 225 ? 26.667 -63.274 3.706 1.00 12.11 225 ARG C N 1
ATOM 7112 C CA . ARG C 1 225 ? 26.274 -64.389 2.861 1.00 10.94 225 ARG C CA 1
ATOM 7113 C C . ARG C 1 225 ? 27.454 -64.701 1.944 1.00 10.88 225 ARG C C 1
ATOM 7114 O O . ARG C 1 225 ? 28.073 -63.800 1.410 1.00 10.15 225 ARG C O 1
ATOM 7122 N N . VAL C 1 226 ? 27.732 -65.982 1.744 1.00 10.10 226 VAL C N 1
ATOM 7123 C CA . VAL C 1 226 ? 28.851 -66.411 0.932 1.00 9.30 226 VAL C CA 1
ATOM 7124 C C . VAL C 1 226 ? 28.454 -67.582 0.048 1.00 9.46 226 VAL C C 1
ATOM 7125 O O . VAL C 1 226 ? 27.509 -68.333 0.359 1.00 10.66 226 VAL C O 1
ATOM 7129 N N . SER C 1 227 ? 29.080 -67.691 -1.112 1.00 9.72 227 SER C N 1
ATOM 7130 C CA . SER C 1 227 ? 29.084 -68.988 -1.812 1.00 10.67 227 SER C CA 1
ATOM 7131 C C . SER C 1 227 ? 30.112 -69.901 -1.178 1.00 11.12 227 SER C C 1
ATOM 7132 O O . SER C 1 227 ? 31.301 -69.659 -1.309 1.00 12.62 227 SER C O 1
ATOM 7135 N N . ALA C 1 228 ? 29.650 -70.892 -0.408 1.00 12.42 228 ALA C N 1
ATOM 7136 C CA . ALA C 1 228 ? 30.545 -71.810 0.361 1.00 13.04 228 ALA C CA 1
ATOM 7137 C C . ALA C 1 228 ? 31.466 -72.641 -0.558 1.00 14.44 228 ALA C C 1
ATOM 7138 O O . ALA C 1 228 ? 32.562 -73.094 -0.174 1.00 16.89 228 ALA C O 1
ATOM 7140 N N . THR C 1 229 ? 31.002 -72.865 -1.771 1.00 15.31 229 THR C N 1
ATOM 7141 C CA . THR C 1 229 ? 31.852 -73.318 -2.876 1.00 16.17 229 THR C CA 1
ATOM 7142 C C . THR C 1 229 ? 31.381 -72.636 -4.163 1.00 16.59 229 THR C C 1
ATOM 7143 O O . THR C 1 229 ? 30.242 -72.117 -4.246 1.00 16.66 229 THR C O 1
ATOM 7147 N N . ASP C 1 230 ? 32.258 -72.611 -5.162 1.00 17.45 230 ASP C N 1
ATOM 7148 C CA . ASP C 1 230 ? 31.882 -72.098 -6.482 1.00 16.90 230 ASP C CA 1
ATOM 7149 C C . ASP C 1 230 ? 31.720 -73.242 -7.459 1.00 18.07 230 ASP C C 1
ATOM 7150 O O . ASP C 1 230 ? 31.517 -73.027 -8.660 1.00 18.69 230 ASP C O 1
ATOM 7155 N N . TRP C 1 231 ? 31.833 -74.463 -6.934 1.00 19.70 231 TRP C N 1
ATOM 7156 C CA . TRP C 1 231 ? 31.736 -75.687 -7.739 1.00 20.24 231 TRP C CA 1
ATOM 7157 C C . TRP C 1 231 ? 32.810 -75.936 -8.825 1.00 21.58 231 TRP C C 1
ATOM 7158 O O . TRP C 1 231 ? 32.825 -77.000 -9.438 1.00 23.88 231 TRP C O 1
ATOM 7169 N N . GLY C 1 232 ? 33.702 -74.979 -9.069 1.00 22.26 232 GLY C N 1
ATOM 7170 C CA . GLY C 1 232 ? 34.736 -75.129 -10.109 1.00 22.06 232 GLY C CA 1
ATOM 7171 C C . GLY C 1 232 ? 36.045 -75.764 -9.634 1.00 23.21 232 GLY C C 1
ATOM 7172 O O . GLY C 1 232 ? 36.483 -75.493 -8.520 1.00 22.71 232 GLY C O 1
ATOM 7173 N N . GLU C 1 233 ? 36.681 -76.592 -10.476 1.00 23.30 233 GLU C N 1
ATOM 7174 C CA . GLU C 1 233 ? 37.999 -77.183 -10.138 1.00 24.66 233 GLU C CA 1
ATOM 7175 C C . GLU C 1 233 ? 38.964 -76.076 -9.782 1.00 23.33 233 GLU C C 1
ATOM 7176 O O . GLU C 1 233 ? 39.073 -75.105 -10.512 1.00 25.15 233 GLU C O 1
ATOM 7182 N N . GLY C 1 234 ? 39.698 -76.227 -8.692 1.00 23.90 234 GLY C N 1
ATOM 7183 C CA . GLY C 1 234 ? 40.662 -75.213 -8.295 1.00 23.17 234 GLY C CA 1
ATOM 7184 C C . GLY C 1 234 ? 40.020 -74.068 -7.540 1.00 23.66 234 GLY C C 1
ATOM 7185 O O . GLY C 1 234 ? 40.722 -73.212 -6.968 1.00 24.31 234 GLY C O 1
ATOM 7186 N N . GLY C 1 235 ? 38.686 -74.094 -7.470 1.00 22.86 235 GLY C N 1
ATOM 7187 C CA . GLY C 1 235 ? 37.891 -72.947 -7.028 1.00 20.11 235 GLY C CA 1
ATOM 7188 C C . GLY C 1 235 ? 37.836 -72.743 -5.535 1.00 19.39 235 GLY C C 1
ATOM 7189 O O . GLY C 1 235 ? 38.545 -73.421 -4.793 1.00 19.75 235 GLY C O 1
ATOM 7190 N N . TRP C 1 236 ? 37.010 -71.791 -5.088 1.00 18.14 236 TRP C N 1
ATOM 7191 C CA . TRP C 1 236 ? 36.744 -71.613 -3.646 1.00 18.34 236 TRP C CA 1
ATOM 7192 C C . TRP C 1 236 ? 36.029 -72.859 -3.145 1.00 16.95 236 TRP C C 1
ATOM 7193 O O . TRP C 1 236 ? 35.057 -73.318 -3.780 1.00 15.86 236 TRP C O 1
ATOM 7204 N N . SER C 1 237 ? 36.508 -73.416 -2.031 1.00 18.33 237 SER C N 1
ATOM 7205 C CA . SER C 1 237 ? 35.949 -74.684 -1.486 1.00 16.88 237 SER C CA 1
ATOM 7206 C C . SER C 1 237 ? 35.347 -74.517 -0.105 1.00 16.69 237 SER C C 1
ATOM 7207 O O . SER C 1 237 ? 35.521 -73.473 0.551 1.00 17.36 237 SER C O 1
ATOM 7210 N N . LEU C 1 238 ? 34.726 -75.590 0.390 1.00 15.68 238 LEU C N 1
ATOM 7211 C CA . LEU C 1 238 ? 34.328 -75.643 1.786 1.00 15.80 238 LEU C CA 1
ATOM 7212 C C . LEU C 1 238 ? 35.461 -75.342 2.746 1.00 16.07 238 LEU C C 1
ATOM 7213 O O . LEU C 1 238 ? 35.270 -74.619 3.712 1.00 15.72 238 LEU C O 1
ATOM 7218 N N . GLU C 1 239 ? 36.635 -75.919 2.515 1.00 16.86 239 GLU C N 1
ATOM 7219 C CA . GLU C 1 239 ? 37.750 -75.656 3.425 1.00 18.50 239 GLU C CA 1
ATOM 7220 C C . GLU C 1 239 ? 38.035 -74.154 3.504 1.00 17.53 239 GLU C C 1
ATOM 7221 O O . GLU C 1 239 ? 38.245 -73.628 4.600 1.00 19.14 239 GLU C O 1
ATOM 7227 N N . ASP C 1 240 ? 38.040 -73.477 2.355 1.00 16.15 240 ASP C N 1
ATOM 7228 C CA . ASP C 1 240 ? 38.271 -72.012 2.312 1.00 16.89 240 ASP C CA 1
ATOM 7229 C C . ASP C 1 240 ? 37.183 -71.270 3.086 1.00 15.83 240 ASP C C 1
ATOM 7230 O O . ASP C 1 240 ? 37.460 -70.364 3.846 1.00 15.57 240 ASP C O 1
ATOM 7235 N N . THR C 1 241 ? 35.930 -71.672 2.883 1.00 16.59 241 THR C N 1
ATOM 7236 C CA . THR C 1 241 ? 34.788 -71.090 3.606 1.00 14.49 241 THR C CA 1
ATOM 7237 C C . THR C 1 241 ? 34.933 -71.210 5.135 1.00 14.60 241 THR C C 1
ATOM 7238 O O . THR C 1 241 ? 34.586 -70.284 5.876 1.00 13.30 241 THR C O 1
ATOM 7242 N N . LEU C 1 242 ? 35.444 -72.342 5.616 1.00 14.31 242 LEU C N 1
ATOM 7243 C CA . LEU C 1 242 ? 35.757 -72.459 7.048 1.00 13.67 242 LEU C CA 1
ATOM 7244 C C . LEU C 1 242 ? 36.768 -71.402 7.536 1.00 14.11 242 LEU C C 1
ATOM 7245 O O . LEU C 1 242 ? 36.591 -70.804 8.603 1.00 14.23 242 LEU C O 1
ATOM 7250 N N . ALA C 1 243 ? 37.860 -71.238 6.791 1.00 14.84 243 ALA C N 1
ATOM 7251 C CA . ALA C 1 243 ? 38.883 -70.257 7.130 1.00 16.97 243 ALA C CA 1
ATOM 7252 C C . ALA C 1 243 ? 38.232 -68.881 7.122 1.00 17.66 243 ALA C C 1
ATOM 7253 O O . ALA C 1 243 ? 38.433 -68.075 8.046 1.00 17.86 243 ALA C O 1
ATOM 7255 N N . PHE C 1 244 ? 37.460 -68.617 6.070 1.00 16.42 244 PHE C N 1
ATOM 7256 C CA . PHE C 1 244 ? 36.715 -67.358 5.986 1.00 16.47 244 PHE C CA 1
ATOM 7257 C C . PHE C 1 244 ? 35.801 -67.135 7.203 1.00 16.70 244 PHE C C 1
ATOM 7258 O O . PHE C 1 244 ? 35.761 -66.043 7.801 1.00 16.22 244 PHE C O 1
ATOM 7266 N N . ALA C 1 245 ? 35.102 -68.187 7.611 1.00 15.96 245 ALA C N 1
ATOM 7267 C CA . ALA C 1 245 ? 34.171 -68.064 8.708 1.00 14.28 245 ALA C CA 1
ATOM 7268 C C . ALA C 1 245 ? 34.903 -67.779 10.007 1.00 15.83 245 ALA C C 1
ATOM 7269 O O . ALA C 1 245 ? 34.425 -66.996 10.820 1.00 15.71 245 ALA C O 1
ATOM 7271 N N . ARG C 1 246 ? 36.040 -68.437 10.231 1.00 17.26 246 ARG C N 1
ATOM 7272 C CA . ARG C 1 246 ? 36.778 -68.191 11.473 1.00 20.25 246 ARG C CA 1
ATOM 7273 C C . ARG C 1 246 ? 37.169 -66.716 11.620 1.00 18.87 246 ARG C C 1
ATOM 7274 O O . ARG C 1 246 ? 37.006 -66.149 12.699 1.00 19.82 246 ARG C O 1
ATOM 7282 N N . ARG C 1 247 ? 37.702 -66.113 10.557 1.00 18.65 247 ARG C N 1
ATOM 7283 C CA . ARG C 1 247 ? 38.079 -64.693 10.598 1.00 18.46 247 ARG C CA 1
ATOM 7284 C C . ARG C 1 247 ? 36.843 -63.833 10.794 1.00 18.20 247 ARG C C 1
ATOM 7285 O O . ARG C 1 247 ? 36.870 -62.852 11.528 1.00 17.21 247 ARG C O 1
ATOM 7293 N N . LEU C 1 248 ? 35.745 -64.194 10.126 1.00 18.64 248 LEU C N 1
ATOM 7294 C CA . LEU C 1 248 ? 34.512 -63.415 10.240 1.00 17.01 248 LEU C CA 1
ATOM 7295 C C . LEU C 1 248 ? 34.069 -63.446 11.686 1.00 18.44 248 LEU C C 1
ATOM 7296 O O . LEU C 1 248 ? 33.642 -62.426 12.254 1.00 19.54 248 LEU C O 1
ATOM 7301 N N . LYS C 1 249 ? 34.135 -64.633 12.278 1.00 18.23 249 LYS C N 1
ATOM 7302 C CA . LYS C 1 249 ? 33.796 -64.779 13.671 1.00 19.52 249 LYS C CA 1
ATOM 7303 C C . LYS C 1 249 ? 34.622 -63.839 14.548 1.00 20.85 249 LYS C C 1
ATOM 7304 O O . LYS C 1 249 ? 34.080 -63.160 15.418 1.00 19.30 249 LYS C O 1
ATOM 7310 N N . GLU C 1 250 ? 35.942 -63.831 14.349 1.00 22.31 250 GLU C N 1
ATOM 7311 C CA . GLU C 1 250 ? 36.809 -62.973 15.176 1.00 23.50 250 GLU C CA 1
ATOM 7312 C C . GLU C 1 250 ? 36.487 -61.484 14.962 1.00 23.08 250 GLU C C 1
ATOM 7313 O O . GLU C 1 250 ? 36.734 -60.665 15.842 1.00 23.76 250 GLU C O 1
ATOM 7319 N N . LEU C 1 251 ? 35.929 -61.139 13.800 1.00 22.68 251 LEU C N 1
ATOM 7320 C CA . LEU C 1 251 ? 35.513 -59.757 13.524 1.00 21.94 251 LEU C CA 1
ATOM 7321 C C . LEU C 1 251 ? 34.183 -59.344 14.138 1.00 21.49 251 LEU C C 1
ATOM 7322 O O . LEU C 1 251 ? 33.788 -58.176 14.041 1.00 22.45 251 LEU C O 1
ATOM 7327 N N . GLY C 1 252 ? 33.480 -60.277 14.769 1.00 19.70 252 GLY C N 1
ATOM 7328 C CA . GLY C 1 252 ? 32.207 -59.930 15.378 1.00 18.56 252 GLY C CA 1
ATOM 7329 C C . GLY C 1 252 ? 30.987 -60.084 14.467 1.00 18.24 252 GLY C C 1
ATOM 7330 O O . GLY C 1 252 ? 29.924 -59.560 14.775 1.00 16.92 252 GLY C O 1
ATOM 7331 N N . VAL C 1 253 ? 31.164 -60.770 13.335 1.00 17.71 253 VAL C N 1
ATOM 7332 C CA . VAL C 1 253 ? 30.057 -61.157 12.438 1.00 17.00 253 VAL C CA 1
ATOM 7333 C C . VAL C 1 253 ? 29.244 -62.240 13.147 1.00 17.77 253 VAL C C 1
ATOM 7334 O O . VAL C 1 253 ? 29.819 -63.127 13.797 1.00 17.95 253 VAL C O 1
ATOM 7338 N N . ASP C 1 254 ? 27.916 -62.157 13.048 1.00 16.56 254 ASP C N 1
ATOM 7339 C CA . ASP C 1 254 ? 27.039 -62.858 13.967 1.00 17.37 254 ASP C CA 1
ATOM 7340 C C . ASP C 1 254 ? 26.561 -64.161 13.356 1.00 16.75 254 ASP C C 1
ATOM 7341 O O . ASP C 1 254 ? 26.281 -65.128 14.061 1.00 16.82 254 ASP C O 1
ATOM 7346 N N . LEU C 1 255 ? 26.423 -64.160 12.043 1.00 16.27 255 LEU C N 1
ATOM 7347 C CA . LEU C 1 255 ? 25.839 -65.299 11.350 1.00 15.99 255 LEU C CA 1
ATOM 7348 C C . LEU C 1 255 ? 26.377 -65.330 9.933 1.00 14.72 255 LEU C C 1
ATOM 7349 O O . LEU C 1 255 ? 26.505 -64.283 9.296 1.00 14.83 255 LEU C O 1
ATOM 7354 N N . LEU C 1 256 ? 26.757 -66.528 9.477 1.00 14.21 256 LEU C N 1
ATOM 7355 C CA . LEU C 1 256 ? 27.124 -66.767 8.091 1.00 13.26 256 LEU C CA 1
ATOM 7356 C C . LEU C 1 256 ? 25.969 -67.391 7.321 1.00 12.29 256 LEU C C 1
ATOM 7357 O O . LEU C 1 256 ? 25.534 -68.495 7.649 1.00 12.43 256 LEU C O 1
ATOM 7362 N N . ASP C 1 257 ? 25.572 -66.733 6.226 1.00 12.64 257 ASP C N 1
ATOM 7363 C CA . ASP C 1 257 ? 24.432 -67.146 5.405 1.00 11.86 257 ASP C CA 1
ATOM 7364 C C . ASP C 1 257 ? 24.992 -67.953 4.255 1.00 13.23 257 ASP C C 1
ATOM 7365 O O . ASP C 1 257 ? 25.715 -67.438 3.408 1.00 13.13 257 ASP C O 1
ATOM 7370 N N . CYS C 1 258 ? 24.765 -69.261 4.282 1.00 14.26 258 CYS C N 1
ATOM 7371 C CA . CYS C 1 258 ? 25.508 -70.155 3.397 1.00 13.82 258 CYS C CA 1
ATOM 7372 C C . CYS C 1 258 ? 24.821 -70.480 2.085 1.00 14.08 258 CYS C C 1
ATOM 7373 O O . CYS C 1 258 ? 23.946 -71.361 2.015 1.00 14.36 258 CYS C O 1
ATOM 7376 N N . SER C 1 259 ? 25.295 -69.853 1.013 1.00 13.03 259 SER C N 1
ATOM 7377 C CA . SER C 1 259 ? 24.868 -70.255 -0.313 1.00 13.44 259 SER C CA 1
ATOM 7378 C C . SER C 1 259 ? 26.039 -70.919 -1.046 1.00 13.44 259 SER C C 1
ATOM 7379 O O . SER C 1 259 ? 26.961 -71.477 -0.400 1.00 10.94 259 SER C O 1
ATOM 7382 N N . SER C 1 260 ? 25.980 -70.895 -2.377 1.00 13.89 260 SER C N 1
ATOM 7383 C CA . SER C 1 260 ? 27.020 -71.484 -3.218 1.00 14.98 260 SER C CA 1
ATOM 7384 C C . SER C 1 260 ? 26.876 -71.042 -4.684 1.00 15.07 260 SER C C 1
ATOM 7385 O O . SER C 1 260 ? 25.806 -70.586 -5.122 1.00 15.09 260 SER C O 1
ATOM 7388 N N . GLY C 1 261 ? 27.943 -71.181 -5.453 1.00 15.90 261 GLY C N 1
ATOM 7389 C CA . GLY C 1 261 ? 27.873 -70.891 -6.903 1.00 15.73 261 GLY C CA 1
ATOM 7390 C C . GLY C 1 261 ? 27.806 -69.431 -7.374 1.00 15.45 261 GLY C C 1
ATOM 7391 O O . GLY C 1 261 ? 28.025 -68.490 -6.608 1.00 16.12 261 GLY C O 1
ATOM 7392 N N . GLY C 1 262 ? 27.506 -69.248 -8.659 1.00 16.82 262 GLY C N 1
ATOM 7393 C CA . GLY C 1 262 ? 27.354 -67.908 -9.251 1.00 16.94 262 GLY C CA 1
ATOM 7394 C C . GLY C 1 262 ? 28.642 -67.252 -9.754 1.00 17.55 262 GLY C C 1
ATOM 7395 O O . GLY C 1 262 ? 28.592 -66.329 -10.553 1.00 17.46 262 GLY C O 1
ATOM 7396 N N . VAL C 1 263 ? 29.798 -67.716 -9.283 1.00 19.06 263 VAL C N 1
ATOM 7397 C CA . VAL C 1 263 ? 31.083 -67.116 -9.654 1.00 20.65 263 VAL C CA 1
ATOM 7398 C C . VAL C 1 263 ? 31.359 -67.282 -11.148 1.00 21.92 263 VAL C C 1
ATOM 7399 O O . VAL C 1 263 ? 31.770 -66.348 -11.815 1.00 21.26 263 VAL C O 1
ATOM 7403 N N . VAL C 1 264 ? 31.089 -68.469 -11.676 1.00 23.08 264 VAL C N 1
ATOM 7404 C CA . VAL C 1 264 ? 31.205 -68.698 -13.109 1.00 24.36 264 VAL C CA 1
ATOM 7405 C C . VAL C 1 264 ? 30.071 -69.590 -13.549 1.00 26.69 264 VAL C C 1
ATOM 7406 O O . VAL C 1 264 ? 29.479 -70.290 -12.737 1.00 26.91 264 VAL C O 1
ATOM 7410 N N . LEU C 1 265 ? 29.788 -69.587 -14.846 1.00 29.65 265 LEU C N 1
ATOM 7411 C CA . LEU C 1 265 ? 28.611 -70.269 -15.362 1.00 31.93 265 LEU C CA 1
ATOM 7412 C C . LEU C 1 265 ? 28.815 -71.757 -15.650 1.00 32.52 265 LEU C C 1
ATOM 7413 O O . LEU C 1 265 ? 27.877 -72.536 -15.568 1.00 33.35 265 LEU C O 1
ATOM 7418 N N . ARG C 1 266 ? 30.023 -72.174 -15.999 1.00 33.05 266 ARG C N 1
ATOM 7419 C CA . ARG C 1 266 ? 30.167 -73.552 -16.487 1.00 33.90 266 ARG C CA 1
ATOM 7420 C C . ARG C 1 266 ? 30.646 -74.545 -15.440 1.00 32.34 266 ARG C C 1
ATOM 7421 O O . ARG C 1 266 ? 31.708 -75.145 -15.580 1.00 32.63 266 ARG C O 1
ATOM 7429 N N . VAL C 1 267 ? 29.845 -74.730 -14.399 1.00 31.33 267 VAL C N 1
ATOM 7430 C CA . VAL C 1 267 ? 30.163 -75.706 -13.369 1.00 29.38 267 VAL C CA 1
ATOM 7431 C C . VAL C 1 267 ? 28.920 -76.553 -13.172 1.00 29.72 267 VAL C C 1
ATOM 7432 O O . VAL C 1 267 ? 27.816 -76.085 -13.423 1.00 29.91 267 VAL C O 1
ATOM 7436 N N . ARG C 1 268 ? 29.085 -77.816 -12.790 1.00 29.68 268 ARG C N 1
ATOM 7437 C CA . ARG C 1 268 ? 27.928 -78.641 -12.433 1.00 29.30 268 ARG C CA 1
ATOM 7438 C C . ARG C 1 268 ? 27.516 -78.406 -10.974 1.00 27.17 268 ARG C C 1
ATOM 7439 O O . ARG C 1 268 ? 28.352 -78.442 -10.058 1.00 26.75 268 ARG C O 1
ATOM 7447 N N . ILE C 1 269 ? 26.238 -78.115 -10.770 1.00 24.35 269 ILE C N 1
ATOM 7448 C CA . ILE C 1 269 ? 25.731 -77.947 -9.429 1.00 22.88 269 ILE C CA 1
ATOM 7449 C C . ILE C 1 269 ? 24.740 -79.034 -9.044 1.00 22.70 269 ILE C C 1
ATOM 7450 O O . ILE C 1 269 ? 23.664 -79.162 -9.650 1.00 22.48 269 ILE C O 1
ATOM 7455 N N . PRO C 1 270 ? 25.094 -79.824 -8.025 1.00 21.53 270 PRO C N 1
ATOM 7456 C CA . PRO C 1 270 ? 24.198 -80.918 -7.631 1.00 21.38 270 PRO C CA 1
ATOM 7457 C C . PRO C 1 270 ? 22.966 -80.417 -6.857 1.00 22.13 270 PRO C C 1
ATOM 7458 O O . PRO C 1 270 ? 22.870 -80.640 -5.631 1.00 22.56 270 PRO C O 1
ATOM 7462 N N . LEU C 1 271 ? 22.058 -79.712 -7.549 1.00 21.87 271 LEU C N 1
ATOM 7463 C CA . LEU C 1 271 ? 20.842 -79.190 -6.919 1.00 22.49 271 LEU C CA 1
ATOM 7464 C C . LEU C 1 271 ? 20.084 -80.359 -6.324 1.00 20.72 271 LEU C C 1
ATOM 7465 O O . LEU C 1 271 ? 19.902 -81.366 -6.987 1.00 21.30 271 LEU C O 1
ATOM 7470 N N . ALA C 1 272 ? 19.656 -80.225 -5.075 1.00 19.92 272 ALA C N 1
ATOM 7471 C CA . ALA C 1 272 ? 18.749 -81.183 -4.456 1.00 17.55 272 ALA C CA 1
ATOM 7472 C C . ALA C 1 272 ? 18.214 -80.487 -3.209 1.00 16.86 272 ALA C C 1
ATOM 7473 O O . ALA C 1 272 ? 18.795 -79.484 -2.774 1.00 17.26 272 ALA C O 1
ATOM 7475 N N . PRO C 1 273 ? 17.089 -80.982 -2.668 1.00 15.58 273 PRO C N 1
ATOM 7476 C CA . PRO C 1 273 ? 16.608 -80.436 -1.421 1.00 15.32 273 PRO C CA 1
ATOM 7477 C C . PRO C 1 273 ? 17.700 -80.464 -0.365 1.00 14.59 273 PRO C C 1
ATOM 7478 O O . PRO C 1 273 ? 18.333 -81.519 -0.107 1.00 15.87 273 PRO C O 1
ATOM 7482 N N . GLY C 1 274 ? 17.942 -79.294 0.209 1.00 13.11 274 GLY C N 1
ATOM 7483 C CA . GLY C 1 274 ? 18.986 -79.138 1.229 1.00 14.10 274 GLY C CA 1
ATOM 7484 C C . GLY C 1 274 ? 20.423 -79.272 0.784 1.00 13.10 274 GLY C C 1
ATOM 7485 O O . GLY C 1 274 ? 21.313 -79.421 1.632 1.00 13.83 274 GLY C O 1
ATOM 7486 N N . PHE C 1 275 ? 20.674 -79.197 -0.526 1.00 13.63 275 PHE C N 1
ATOM 7487 C CA . PHE C 1 275 ? 22.048 -79.338 -1.050 1.00 13.37 275 PHE C CA 1
ATOM 7488 C C . PHE C 1 275 ? 23.086 -78.367 -0.474 1.00 12.27 275 PHE C C 1
ATOM 7489 O O . PHE C 1 275 ? 24.261 -78.658 -0.572 1.00 10.41 275 PHE C O 1
ATOM 7497 N N . GLN C 1 276 ? 22.655 -77.270 0.169 1.00 12.08 276 GLN C N 1
ATOM 7498 C CA . GLN C 1 276 ? 23.611 -76.286 0.765 1.00 9.43 276 GLN C CA 1
ATOM 7499 C C . GLN C 1 276 ? 23.639 -76.382 2.253 1.00 8.55 276 GLN C C 1
ATOM 7500 O O . GLN C 1 276 ? 24.514 -75.827 2.905 1.00 10.20 276 GLN C O 1
ATOM 7506 N N . VAL C 1 277 ? 22.755 -77.197 2.798 1.00 7.64 277 VAL C N 1
ATOM 7507 C CA . VAL C 1 277 ? 22.738 -77.449 4.208 1.00 6.53 277 VAL C CA 1
ATOM 7508 C C . VAL C 1 277 ? 24.080 -77.939 4.787 1.00 7.85 277 VAL C C 1
ATOM 7509 O O . VAL C 1 277 ? 24.429 -77.532 5.882 1.00 8.09 277 VAL C O 1
ATOM 7513 N N . PRO C 1 278 ? 24.807 -78.838 4.081 1.00 8.88 278 PRO C N 1
ATOM 7514 C CA . PRO C 1 278 ? 26.120 -79.305 4.620 1.00 9.57 278 PRO C CA 1
ATOM 7515 C C . PRO C 1 278 ? 27.128 -78.197 4.855 1.00 10.93 278 PRO C C 1
ATOM 7516 O O . PRO C 1 278 ? 28.009 -78.325 5.748 1.00 12.11 278 PRO C O 1
ATOM 7520 N N . PHE C 1 279 ? 27.042 -77.134 4.036 1.00 11.21 279 PHE C N 1
ATOM 7521 C CA . PHE C 1 279 ? 27.893 -75.965 4.214 1.00 10.66 279 PHE C CA 1
ATOM 7522 C C . PHE C 1 279 ? 27.594 -75.201 5.502 1.00 10.88 279 PHE C C 1
ATOM 7523 O O . PHE C 1 279 ? 28.524 -74.909 6.257 1.00 9.45 279 PHE C O 1
ATOM 7531 N N . ALA C 1 280 ? 26.322 -74.908 5.777 1.00 10.50 280 ALA C N 1
ATOM 7532 C CA . ALA C 1 280 ? 25.932 -74.283 7.062 1.00 11.57 280 ALA C CA 1
ATOM 7533 C C . ALA C 1 280 ? 26.274 -75.153 8.291 1.00 12.20 280 ALA C C 1
ATOM 7534 O O . ALA C 1 280 ? 26.655 -74.638 9.350 1.00 13.27 280 ALA C O 1
ATOM 7536 N N . ASP C 1 281 ? 26.106 -76.467 8.136 1.00 12.84 281 ASP C N 1
ATOM 7537 C CA . ASP C 1 281 ? 26.388 -77.479 9.169 1.00 13.56 281 ASP C CA 1
ATOM 7538 C C . ASP C 1 281 ? 27.881 -77.455 9.559 1.00 14.42 281 ASP C C 1
ATOM 7539 O O . ASP C 1 281 ? 28.232 -77.454 10.733 1.00 14.35 281 ASP C O 1
ATOM 7544 N N . ALA C 1 282 ? 28.747 -77.516 8.558 1.00 15.17 282 ALA C N 1
ATOM 7545 C CA . ALA C 1 282 ? 30.179 -77.626 8.801 1.00 16.56 282 ALA C CA 1
ATOM 7546 C C . ALA C 1 282 ? 30.773 -76.383 9.484 1.00 16.00 282 ALA C C 1
ATOM 7547 O O . ALA C 1 282 ? 31.653 -76.497 10.341 1.00 16.13 282 ALA C O 1
ATOM 7549 N N . VAL C 1 283 ? 30.307 -75.197 9.090 1.00 14.75 283 VAL C N 1
ATOM 7550 C CA . VAL C 1 283 ? 30.770 -73.962 9.700 1.00 15.05 283 VAL C CA 1
ATOM 7551 C C . VAL C 1 283 ? 30.338 -73.868 11.138 1.00 16.38 283 VAL C C 1
ATOM 7552 O O . VAL C 1 283 ? 31.141 -73.513 12.033 1.00 15.85 283 VAL C O 1
ATOM 7556 N N . ARG C 1 284 ? 29.050 -74.149 11.358 1.00 16.71 284 ARG C N 1
ATOM 7557 C CA . ARG C 1 284 ? 28.453 -74.108 12.678 1.00 17.80 284 ARG C CA 1
ATOM 7558 C C . ARG C 1 284 ? 29.198 -75.057 13.616 1.00 18.47 284 ARG C C 1
ATOM 7559 O O . ARG C 1 284 ? 29.667 -74.647 14.665 1.00 18.59 284 ARG C O 1
ATOM 7567 N N . LYS C 1 285 ? 29.348 -76.315 13.218 1.00 19.29 285 LYS C N 1
ATOM 7568 C CA . LYS C 1 285 ? 29.923 -77.321 14.128 1.00 21.25 285 LYS C CA 1
ATOM 7569 C C . LYS C 1 285 ? 31.455 -77.252 14.262 1.00 21.25 285 LYS C C 1
ATOM 7570 O O . LYS C 1 285 ? 31.995 -77.511 15.338 1.00 22.22 285 LYS C O 1
ATOM 7576 N N . ARG C 1 286 ? 32.148 -76.886 13.185 1.00 22.03 286 ARG C N 1
ATOM 7577 C CA . ARG C 1 286 ? 33.616 -76.891 13.173 1.00 22.89 286 ARG C CA 1
ATOM 7578 C C . ARG C 1 286 ? 34.207 -75.524 13.550 1.00 23.22 286 ARG C C 1
ATOM 7579 O O . ARG C 1 286 ? 35.322 -75.447 14.061 1.00 23.90 286 ARG C O 1
ATOM 7587 N N . VAL C 1 287 ? 33.450 -74.450 13.320 1.00 20.93 287 VAL C N 1
ATOM 7588 C CA . VAL C 1 287 ? 33.969 -73.117 13.543 1.00 20.61 287 VAL C CA 1
ATOM 7589 C C . VAL C 1 287 ? 33.281 -72.530 14.755 1.00 20.15 287 VAL C C 1
ATOM 7590 O O . VAL C 1 287 ? 33.908 -71.853 15.586 1.00 17.98 287 VAL C O 1
ATOM 7594 N N . GLY C 1 288 ? 32.006 -72.875 14.911 1.00 19.49 288 GLY C N 1
ATOM 7595 C CA . GLY C 1 288 ? 31.216 -72.345 16.005 1.00 19.15 288 GLY C CA 1
ATOM 7596 C C . GLY C 1 288 ? 30.638 -70.979 15.694 1.00 19.98 288 GLY C C 1
ATOM 7597 O O . GLY C 1 288 ? 30.278 -70.232 16.595 1.00 21.18 288 GLY C O 1
ATOM 7598 N N . LEU C 1 289 ? 30.512 -70.658 14.413 1.00 19.53 289 LEU C N 1
ATOM 7599 C CA . LEU C 1 289 ? 29.798 -69.445 14.002 1.00 18.36 289 LEU C CA 1
ATOM 7600 C C . LEU C 1 289 ? 28.357 -69.785 13.641 1.00 16.68 289 LEU C C 1
ATOM 7601 O O . LEU C 1 289 ? 28.111 -70.782 12.981 1.00 17.82 289 LEU C O 1
ATOM 7606 N N . ARG C 1 290 ? 27.394 -68.990 14.083 1.00 15.22 290 ARG C N 1
ATOM 7607 C CA . ARG C 1 290 ? 25.998 -69.312 13.734 1.00 14.64 290 ARG C CA 1
ATOM 7608 C C . ARG C 1 290 ? 25.813 -69.346 12.218 1.00 13.93 290 ARG C C 1
ATOM 7609 O O . ARG C 1 290 ? 26.476 -68.582 11.490 1.00 10.73 290 ARG C O 1
ATOM 7617 N N . THR C 1 291 ? 24.921 -70.209 11.725 1.00 11.16 291 THR C N 1
ATOM 7618 C CA . THR C 1 291 ? 24.731 -70.247 10.285 1.00 11.89 291 THR C CA 1
ATOM 7619 C C . THR C 1 291 ? 23.263 -70.051 9.911 1.00 10.67 291 THR C C 1
ATOM 7620 O O . THR C 1 291 ? 22.381 -70.386 10.689 1.00 10.91 291 THR C O 1
ATOM 7624 N N . GLY C 1 292 ? 23.031 -69.534 8.705 1.00 10.98 292 GLY C N 1
ATOM 7625 C CA . GLY C 1 292 ? 21.739 -69.661 8.044 1.00 11.65 292 GLY C CA 1
ATOM 7626 C C . GLY C 1 292 ? 21.797 -70.666 6.911 1.00 11.04 292 GLY C C 1
ATOM 7627 O O . GLY C 1 292 ? 22.749 -70.666 6.138 1.00 11.38 292 GLY C O 1
ATOM 7628 N N . ALA C 1 293 ? 20.791 -71.552 6.822 1.00 11.59 293 ALA C N 1
ATOM 7629 C CA . ALA C 1 293 ? 20.735 -72.527 5.733 1.00 11.63 293 ALA C CA 1
ATOM 7630 C C . ALA C 1 293 ? 19.737 -72.052 4.696 1.00 12.28 293 ALA C C 1
ATOM 7631 O O . ALA C 1 293 ? 18.696 -71.513 5.068 1.00 12.72 293 ALA C O 1
ATOM 7633 N N . VAL C 1 294 ? 20.004 -72.340 3.419 1.00 11.03 294 VAL C N 1
ATOM 7634 C CA . VAL C 1 294 ? 19.142 -71.895 2.361 1.00 10.46 294 VAL C CA 1
ATOM 7635 C C . VAL C 1 294 ? 19.362 -72.831 1.182 1.00 11.03 294 VAL C C 1
ATOM 7636 O O . VAL C 1 294 ? 20.393 -73.502 1.096 1.00 9.02 294 VAL C O 1
ATOM 7640 N N . GLY C 1 295 ? 18.358 -72.980 0.333 1.00 8.78 295 GLY C N 1
ATOM 7641 C CA . GLY C 1 295 ? 18.535 -73.800 -0.850 1.00 7.38 295 GLY C CA 1
ATOM 7642 C C . GLY C 1 295 ? 17.512 -74.927 -0.920 1.00 10.19 295 GLY C C 1
ATOM 7643 O O . GLY C 1 295 ? 17.675 -75.998 -0.302 1.00 8.82 295 GLY C O 1
ATOM 7644 N N . LEU C 1 296 ? 16.437 -74.679 -1.667 1.00 9.58 296 LEU C N 1
ATOM 7645 C CA . LEU C 1 296 ? 15.452 -75.735 -1.925 1.00 10.71 296 LEU C CA 1
ATOM 7646 C C . LEU C 1 296 ? 14.942 -76.294 -0.623 1.00 10.40 296 LEU C C 1
ATOM 7647 O O . LEU C 1 296 ? 14.809 -77.493 -0.462 1.00 11.90 296 LEU C O 1
ATOM 7652 N N . ILE C 1 297 ? 14.602 -75.407 0.308 1.00 12.43 297 ILE C N 1
ATOM 7653 C CA . ILE C 1 297 ? 13.962 -75.806 1.555 1.00 11.88 297 ILE C CA 1
ATOM 7654 C C . ILE C 1 297 ? 12.485 -75.460 1.419 1.00 13.11 297 ILE C C 1
ATOM 7655 O O . ILE C 1 297 ? 12.145 -74.298 1.210 1.00 12.38 297 ILE C O 1
ATOM 7660 N N . THR C 1 298 ? 11.617 -76.470 1.462 1.00 13.05 298 THR C N 1
ATOM 7661 C CA . THR C 1 298 ? 10.211 -76.272 1.058 1.00 13.07 298 THR C CA 1
ATOM 7662 C C . THR C 1 298 ? 9.148 -76.862 2.025 1.00 15.00 298 THR C C 1
ATOM 7663 O O . THR C 1 298 ? 7.950 -76.597 1.875 1.00 15.19 298 THR C O 1
ATOM 7667 N N . THR C 1 299 ? 9.569 -77.649 3.008 1.00 14.70 299 THR C N 1
ATOM 7668 C CA . THR C 1 299 ? 8.608 -78.330 3.884 1.00 14.94 299 THR C CA 1
ATOM 7669 C C . THR C 1 299 ? 8.937 -78.024 5.345 1.00 15.02 299 THR C C 1
ATOM 7670 O O . THR C 1 299 ? 10.092 -77.848 5.708 1.00 16.68 299 THR C O 1
ATOM 7674 N N . PRO C 1 300 ? 7.909 -77.873 6.175 1.00 15.87 300 PRO C N 1
ATOM 7675 C CA . PRO C 1 300 ? 8.105 -77.689 7.608 1.00 15.01 300 PRO C CA 1
ATOM 7676 C C . PRO C 1 300 ? 9.003 -78.759 8.259 1.00 16.47 300 PRO C C 1
ATOM 7677 O O . PRO C 1 300 ? 9.866 -78.447 9.099 1.00 14.34 300 PRO C O 1
ATOM 7681 N N . GLU C 1 301 ? 8.802 -80.019 7.879 1.00 16.60 301 GLU C N 1
ATOM 7682 C CA . GLU C 1 301 ? 9.498 -81.105 8.564 1.00 17.53 301 GLU C CA 1
ATOM 7683 C C . GLU C 1 301 ? 10.992 -81.082 8.259 1.00 16.70 301 GLU C C 1
ATOM 7684 O O . GLU C 1 301 ? 11.845 -81.384 9.100 1.00 17.43 301 GLU C O 1
ATOM 7690 N N . GLN C 1 302 ? 11.271 -80.786 7.002 1.00 16.50 302 GLN C N 1
ATOM 7691 C CA . GLN C 1 302 ? 12.589 -80.495 6.500 1.00 15.27 302 GLN C CA 1
ATOM 7692 C C . GLN C 1 302 ? 13.318 -79.382 7.256 1.00 14.30 302 GLN C C 1
ATOM 7693 O O . GLN C 1 302 ? 14.497 -79.559 7.655 1.00 12.81 302 GLN C O 1
ATOM 7699 N N . ALA C 1 303 ? 12.673 -78.211 7.321 1.00 13.39 303 ALA C N 1
ATOM 7700 C CA . ALA C 1 303 ? 13.152 -77.069 8.132 1.00 14.26 303 ALA C CA 1
ATOM 7701 C C . ALA C 1 303 ? 13.424 -77.431 9.597 1.00 13.83 303 ALA C C 1
ATOM 7702 O O . ALA C 1 303 ? 14.463 -77.046 10.149 1.00 16.07 303 ALA C O 1
ATOM 7704 N N . GLU C 1 304 ? 12.474 -78.130 10.229 1.00 13.26 304 GLU C N 1
ATOM 7705 C CA . GLU C 1 304 ? 12.577 -78.520 11.654 1.00 13.29 304 GLU C CA 1
ATOM 7706 C C . GLU C 1 304 ? 13.762 -79.480 11.867 1.00 13.09 304 GLU C C 1
ATOM 7707 O O . GLU C 1 304 ? 14.569 -79.320 12.816 1.00 10.99 304 GLU C O 1
ATOM 7713 N N . THR C 1 305 ? 13.890 -80.442 10.944 1.00 11.91 305 THR C N 1
ATOM 7714 C CA . THR C 1 305 ? 14.861 -81.512 11.091 1.00 11.77 305 THR C CA 1
ATOM 7715 C C . THR C 1 305 ? 16.288 -80.991 10.977 1.00 11.93 305 THR C C 1
ATOM 7716 O O . THR C 1 305 ? 17.141 -81.337 11.774 1.00 13.69 305 THR C O 1
ATOM 7720 N N . LEU C 1 306 ? 16.570 -80.133 10.003 1.00 12.72 306 LEU C N 1
ATOM 7721 C CA . LEU C 1 306 ? 17.935 -79.601 9.929 1.00 13.66 306 LEU C CA 1
ATOM 7722 C C . LEU C 1 306 ? 18.353 -78.783 11.166 1.00 13.94 306 LEU C C 1
ATOM 7723 O O . LEU C 1 306 ? 19.537 -78.765 11.563 1.00 15.20 306 LEU C O 1
ATOM 7728 N N . LEU C 1 307 ? 17.398 -78.087 11.770 1.00 12.53 307 LEU C N 1
ATOM 7729 C CA . LEU C 1 307 ? 17.631 -77.457 13.055 1.00 12.10 307 LEU C CA 1
ATOM 7730 C C . LEU C 1 307 ? 17.862 -78.488 14.190 1.00 13.74 307 LEU C C 1
ATOM 7731 O O . LEU C 1 307 ? 18.771 -78.330 15.021 1.00 10.27 307 LEU C O 1
ATOM 7736 N N . GLN C 1 308 ? 17.028 -79.527 14.238 1.00 13.93 308 GLN C N 1
ATOM 7737 C CA . GLN C 1 308 ? 17.195 -80.560 15.273 1.00 15.12 308 GLN C CA 1
ATOM 7738 C C . GLN C 1 308 ? 18.615 -81.147 15.168 1.00 15.61 308 GLN C C 1
ATOM 7739 O O . GLN C 1 308 ? 19.239 -81.508 16.170 1.00 16.69 308 GLN C O 1
ATOM 7745 N N . ALA C 1 309 ? 19.133 -81.224 13.952 1.00 14.33 309 ALA C N 1
ATOM 7746 C CA . ALA C 1 309 ? 20.462 -81.807 13.745 1.00 14.24 309 ALA C CA 1
ATOM 7747 C C . ALA C 1 309 ? 21.623 -80.858 14.087 1.00 13.72 309 ALA C C 1
ATOM 7748 O O . ALA C 1 309 ? 22.772 -81.271 14.118 1.00 13.54 309 ALA C O 1
ATOM 7750 N N . GLY C 1 310 ? 21.316 -79.599 14.380 1.00 14.05 310 GLY C N 1
ATOM 7751 C CA . GLY C 1 310 ? 22.367 -78.610 14.641 1.00 13.69 310 GLY C CA 1
ATOM 7752 C C . GLY C 1 310 ? 22.978 -78.045 13.361 1.00 14.41 310 GLY C C 1
ATOM 7753 O O . GLY C 1 310 ? 24.100 -77.552 13.372 1.00 15.43 310 GLY C O 1
ATOM 7754 N N . SER C 1 311 ? 22.281 -78.161 12.230 1.00 13.92 311 SER C N 1
ATOM 7755 C CA . SER C 1 311 ? 22.919 -77.846 10.948 1.00 13.48 311 SER C CA 1
ATOM 7756 C C . SER C 1 311 ? 22.885 -76.352 10.696 1.00 14.05 311 SER C C 1
ATOM 7757 O O . SER C 1 311 ? 23.696 -75.836 9.983 1.00 13.80 311 SER C O 1
ATOM 7760 N N . ALA C 1 312 ? 21.961 -75.639 11.319 1.00 13.88 312 ALA C N 1
ATOM 7761 C CA . ALA C 1 312 ? 21.926 -74.224 11.090 1.00 14.94 312 ALA C CA 1
ATOM 7762 C C . ALA C 1 312 ? 21.295 -73.640 12.307 1.00 15.05 312 ALA C C 1
ATOM 7763 O O . ALA C 1 312 ? 20.702 -74.381 13.113 1.00 15.24 312 ALA C O 1
ATOM 7765 N N . ASP C 1 313 ? 21.345 -72.316 12.426 1.00 14.10 313 ASP C N 1
ATOM 7766 C CA . ASP C 1 313 ? 20.502 -71.649 13.429 1.00 14.24 313 ASP C CA 1
ATOM 7767 C C . ASP C 1 313 ? 19.245 -71.032 12.825 1.00 13.30 313 ASP C C 1
ATOM 7768 O O . ASP C 1 313 ? 18.262 -70.825 13.527 1.00 13.24 313 ASP C O 1
ATOM 7773 N N . LEU C 1 314 ? 19.289 -70.755 11.521 1.00 14.56 314 LEU C N 1
ATOM 7774 C CA . LEU C 1 314 ? 18.256 -69.941 10.853 1.00 11.98 314 LEU C CA 1
ATOM 7775 C C . LEU C 1 314 ? 17.937 -70.618 9.551 1.00 11.05 314 LEU C C 1
ATOM 7776 O O . LEU C 1 314 ? 18.813 -71.146 8.884 1.00 10.60 314 LEU C O 1
ATOM 7781 N N . VAL C 1 315 ? 16.654 -70.675 9.205 1.00 12.17 315 VAL C N 1
ATOM 7782 C CA . VAL C 1 315 ? 16.265 -71.291 7.966 1.00 10.60 315 VAL C CA 1
ATOM 7783 C C . VAL C 1 315 ? 15.808 -70.194 7.020 1.00 12.01 315 VAL C C 1
ATOM 7784 O O . VAL C 1 315 ? 14.870 -69.459 7.341 1.00 10.83 315 VAL C O 1
ATOM 7788 N N . LEU C 1 316 ? 16.506 -70.052 5.886 1.00 12.16 316 LEU C N 1
ATOM 7789 C CA . LEU C 1 316 ? 16.086 -69.111 4.852 1.00 12.66 316 LEU C CA 1
ATOM 7790 C C . LEU C 1 316 ? 15.251 -69.739 3.745 1.00 12.20 316 LEU C C 1
ATOM 7791 O O . LEU C 1 316 ? 15.552 -70.832 3.235 1.00 11.07 316 LEU C O 1
ATOM 7796 N N . LEU C 1 317 ? 14.215 -69.009 3.348 1.00 12.30 317 LEU C N 1
ATOM 7797 C CA . LEU C 1 317 ? 13.257 -69.524 2.360 1.00 12.25 317 LEU C CA 1
ATOM 7798 C C . LEU C 1 317 ? 13.184 -68.551 1.184 1.00 11.07 317 LEU C C 1
ATOM 7799 O O . LEU C 1 317 ? 12.866 -67.392 1.370 1.00 11.39 317 LEU C O 1
ATOM 7804 N N . GLY C 1 318 ? 13.435 -69.029 -0.028 1.00 10.55 318 GLY C N 1
ATOM 7805 C CA . GLY C 1 318 ? 13.383 -68.145 -1.211 1.00 9.43 318 GLY C CA 1
ATOM 7806 C C . GLY C 1 318 ? 12.104 -68.403 -2.026 1.00 10.24 318 GLY C C 1
ATOM 7807 O O . GLY C 1 318 ? 11.024 -67.885 -1.706 1.00 8.25 318 GLY C O 1
ATOM 7808 N N . ARG C 1 319 ? 12.251 -69.223 -3.060 1.00 10.28 319 ARG C N 1
ATOM 7809 C CA . ARG C 1 319 ? 11.172 -69.539 -3.985 1.00 11.82 319 ARG C CA 1
ATOM 7810 C C . ARG C 1 319 ? 9.836 -69.975 -3.383 1.00 12.23 319 ARG C C 1
ATOM 7811 O O . ARG C 1 319 ? 8.802 -69.616 -3.921 1.00 14.39 319 ARG C O 1
ATOM 7819 N N . VAL C 1 320 ? 9.835 -70.798 -2.327 1.00 11.94 320 VAL C N 1
ATOM 7820 C CA . VAL C 1 320 ? 8.557 -71.256 -1.751 1.00 12.19 320 VAL C CA 1
ATOM 7821 C C . VAL C 1 320 ? 7.748 -70.069 -1.220 1.00 11.76 320 VAL C C 1
ATOM 7822 O O . VAL C 1 320 ? 6.497 -70.079 -1.223 1.00 10.14 320 VAL C O 1
ATOM 7826 N N . LEU C 1 321 ? 8.447 -69.005 -0.840 1.00 10.19 321 LEU C N 1
ATOM 7827 C CA . LEU C 1 321 ? 7.718 -67.804 -0.451 1.00 10.33 321 LEU C CA 1
ATOM 7828 C C . LEU C 1 321 ? 7.267 -66.934 -1.656 1.00 11.12 321 LEU C C 1
ATOM 7829 O O . LEU C 1 321 ? 6.458 -66.057 -1.475 1.00 9.64 321 LEU C O 1
ATOM 7834 N N . LEU C 1 322 ? 7.819 -67.129 -2.866 1.00 10.60 322 LEU C N 1
ATOM 7835 C CA . LEU C 1 322 ? 7.261 -66.431 -4.030 1.00 12.13 322 LEU C CA 1
ATOM 7836 C C . LEU C 1 322 ? 5.920 -67.044 -4.442 1.00 13.98 322 LEU C C 1
ATOM 7837 O O . LEU C 1 322 ? 5.066 -66.350 -4.971 1.00 14.87 322 LEU C O 1
ATOM 7842 N N . ARG C 1 323 ? 5.732 -68.329 -4.194 1.00 13.99 323 ARG C N 1
ATOM 7843 C CA . ARG C 1 323 ? 4.477 -68.997 -4.602 1.00 15.07 323 ARG C CA 1
ATOM 7844 C C . ARG C 1 323 ? 3.559 -69.346 -3.423 1.00 16.14 323 ARG C C 1
ATOM 7845 O O . ARG C 1 323 ? 2.379 -69.679 -3.615 1.00 16.81 323 ARG C O 1
ATOM 7853 N N . ASP C 1 324 ? 4.089 -69.258 -2.205 1.00 14.69 324 ASP C N 1
ATOM 7854 C CA . ASP C 1 324 ? 3.319 -69.558 -1.001 1.00 16.22 324 ASP C CA 1
ATOM 7855 C C . ASP C 1 324 ? 3.734 -68.621 0.159 1.00 15.13 324 ASP C C 1
ATOM 7856 O O . ASP C 1 324 ? 4.334 -69.055 1.121 1.00 15.23 324 ASP C O 1
ATOM 7861 N N . PRO C 1 325 ? 3.401 -67.315 0.064 1.00 15.14 325 PRO C N 1
ATOM 7862 C CA . PRO C 1 325 ? 3.850 -66.305 1.064 1.00 12.42 325 PRO C CA 1
ATOM 7863 C C . PRO C 1 325 ? 3.386 -66.575 2.508 1.00 12.86 325 PRO C C 1
ATOM 7864 O O . PRO C 1 325 ? 3.947 -66.004 3.467 1.00 8.22 325 PRO C O 1
ATOM 7868 N N . TYR C 1 326 ? 2.338 -67.393 2.680 1.00 12.45 326 TYR C N 1
ATOM 7869 C CA . TYR C 1 326 ? 1.859 -67.701 4.037 1.00 12.55 326 TYR C CA 1
ATOM 7870 C C . TYR C 1 326 ? 2.357 -69.075 4.500 1.00 11.84 326 TYR C C 1
ATOM 7871 O O . TYR C 1 326 ? 1.985 -69.539 5.545 1.00 11.65 326 TYR C O 1
ATOM 7880 N N . PHE C 1 327 ? 3.212 -69.724 3.723 1.00 14.39 327 PHE C N 1
ATOM 7881 C CA . PHE C 1 327 ? 3.905 -70.929 4.221 1.00 15.59 327 PHE C CA 1
ATOM 7882 C C . PHE C 1 327 ? 4.070 -70.978 5.748 1.00 15.93 327 PHE C C 1
ATOM 7883 O O . PHE C 1 327 ? 3.775 -71.992 6.382 1.00 16.01 327 PHE C O 1
ATOM 7891 N N . PRO C 1 328 ? 4.643 -69.919 6.352 1.00 16.50 328 PRO C N 1
ATOM 7892 C CA . PRO C 1 328 ? 5.067 -70.091 7.766 1.00 16.99 328 PRO C CA 1
ATOM 7893 C C . PRO C 1 328 ? 3.903 -70.287 8.753 1.00 17.07 328 PRO C C 1
ATOM 7894 O O . PRO C 1 328 ? 4.026 -71.048 9.700 1.00 17.04 328 PRO C O 1
ATOM 7898 N N . LEU C 1 329 ? 2.765 -69.656 8.516 1.00 18.13 329 LEU C N 1
ATOM 7899 C CA . LEU C 1 329 ? 1.585 -69.965 9.313 1.00 18.71 329 LEU C CA 1
ATOM 7900 C C . LEU C 1 329 ? 1.190 -71.424 9.117 1.00 19.75 329 LEU C C 1
ATOM 7901 O O . LEU C 1 329 ? 0.820 -72.085 10.069 1.00 19.44 329 LEU C O 1
ATOM 7906 N N . ARG C 1 330 ? 1.273 -71.919 7.881 1.00 22.56 330 ARG C N 1
ATOM 7907 C CA . ARG C 1 330 ? 0.952 -73.327 7.589 1.00 24.11 330 ARG C CA 1
ATOM 7908 C C . ARG C 1 330 ? 1.981 -74.273 8.180 1.00 23.33 330 ARG C C 1
ATOM 7909 O O . ARG C 1 330 ? 1.645 -75.371 8.621 1.00 24.25 330 ARG C O 1
ATOM 7917 N N . ALA C 1 331 ? 3.228 -73.839 8.226 1.00 23.39 331 ALA C N 1
ATOM 7918 C CA . ALA C 1 331 ? 4.277 -74.666 8.816 1.00 23.55 331 ALA C CA 1
ATOM 7919 C C . ALA C 1 331 ? 4.061 -74.856 10.315 1.00 23.49 331 ALA C C 1
ATOM 7920 O O . ALA C 1 331 ? 4.250 -75.945 10.818 1.00 24.67 331 ALA C O 1
ATOM 7922 N N . ALA C 1 332 ? 3.668 -73.810 11.034 1.00 23.49 332 ALA C N 1
ATOM 7923 C CA . ALA C 1 332 ? 3.398 -73.961 12.473 1.00 23.69 332 ALA C CA 1
ATOM 7924 C C . ALA C 1 332 ? 2.431 -75.115 12.693 1.00 24.01 332 ALA C C 1
ATOM 7925 O O . ALA C 1 332 ? 2.656 -76.003 13.524 1.00 22.68 332 ALA C O 1
ATOM 7927 N N . LYS C 1 333 ? 1.325 -75.062 11.964 1.00 24.82 333 LYS C N 1
ATOM 7928 C CA . LYS C 1 333 ? 0.230 -76.003 12.130 1.00 26.18 333 LYS C CA 1
ATOM 7929 C C . LYS C 1 333 ? 0.716 -77.418 11.833 1.00 26.58 333 LYS C C 1
ATOM 7930 O O . LYS C 1 333 ? 0.492 -78.347 12.608 1.00 26.36 333 LYS C O 1
ATOM 7936 N N . ALA C 1 334 ? 1.407 -77.580 10.710 1.00 26.79 334 ALA C N 1
ATOM 7937 C CA . ALA C 1 334 ? 2.090 -78.834 10.406 1.00 27.20 334 ALA C CA 1
ATOM 7938 C C . ALA C 1 334 ? 3.006 -79.336 11.524 1.00 27.55 334 ALA C C 1
ATOM 7939 O O . ALA C 1 334 ? 3.299 -80.537 11.600 1.00 28.24 334 ALA C O 1
ATOM 7941 N N . LEU C 1 335 ? 3.495 -78.437 12.373 1.00 26.71 335 LEU C N 1
ATOM 7942 C CA . LEU C 1 335 ? 4.438 -78.864 13.413 1.00 26.97 335 LEU C CA 1
ATOM 7943 C C . LEU C 1 335 ? 3.808 -78.930 14.814 1.00 27.14 335 LEU C C 1
ATOM 7944 O O . LEU C 1 335 ? 4.505 -79.144 15.799 1.00 28.05 335 LEU C O 1
ATOM 7949 N N . GLY C 1 336 ? 2.483 -78.802 14.887 1.00 27.78 336 GLY C N 1
ATOM 7950 C CA . GLY C 1 336 ? 1.762 -78.855 16.168 1.00 27.27 336 GLY C CA 1
ATOM 7951 C C . GLY C 1 336 ? 1.898 -77.572 16.975 1.00 27.56 336 GLY C C 1
ATOM 7952 O O . GLY C 1 336 ? 1.729 -77.561 18.192 1.00 27.35 336 GLY C O 1
ATOM 7953 N N . VAL C 1 337 ? 2.287 -76.493 16.309 1.00 27.84 337 VAL C N 1
ATOM 7954 C CA . VAL C 1 337 ? 2.353 -75.197 16.951 1.00 26.82 337 VAL C CA 1
ATOM 7955 C C . VAL C 1 337 ? 1.153 -74.346 16.550 1.00 26.69 337 VAL C C 1
ATOM 7956 O O . VAL C 1 337 ? 0.673 -74.428 15.427 1.00 26.68 337 VAL C O 1
ATOM 7960 N N . ALA C 1 338 ? 0.658 -73.537 17.480 1.00 27.30 338 ALA C N 1
ATOM 7961 C CA . ALA C 1 338 ? -0.441 -72.623 17.194 1.00 27.36 338 ALA C CA 1
ATOM 7962 C C . ALA C 1 338 ? 0.047 -71.389 16.434 1.00 26.67 338 ALA C C 1
ATOM 7963 O O . ALA C 1 338 ? 0.802 -70.584 16.965 1.00 27.10 338 ALA C O 1
ATOM 7965 N N . PRO C 1 339 ? -0.379 -71.233 15.180 1.00 26.82 339 PRO C N 1
ATOM 7966 C CA . PRO C 1 339 ? 0.234 -70.134 14.429 1.00 26.90 339 PRO C CA 1
ATOM 7967 C C . PRO C 1 339 ? -0.207 -68.753 14.905 1.00 27.25 339 PRO C C 1
ATOM 7968 O O . PRO C 1 339 ? -1.367 -68.529 15.192 1.00 27.11 339 PRO C O 1
ATOM 7972 N N . GLU C 1 340 ? 0.737 -67.834 15.000 1.00 28.27 340 GLU C N 1
ATOM 7973 C CA . GLU C 1 340 ? 0.416 -66.447 15.218 1.00 28.20 340 GLU C CA 1
ATOM 7974 C C . GLU C 1 340 ? -0.230 -65.965 13.937 1.00 27.05 340 GLU C C 1
ATOM 7975 O O . GLU C 1 340 ? 0.445 -65.772 12.947 1.00 28.18 340 GLU C O 1
ATOM 7981 N N . VAL C 1 341 ? -1.542 -65.811 13.948 1.00 25.65 341 VAL C N 1
ATOM 7982 C CA . VAL C 1 341 ? -2.286 -65.469 12.755 1.00 24.11 341 VAL C CA 1
ATOM 7983 C C . VAL C 1 341 ? -2.995 -64.145 13.000 1.00 22.00 341 VAL C C 1
ATOM 7984 O O . VAL C 1 341 ? -3.469 -63.889 14.101 1.00 22.92 341 VAL C O 1
ATOM 7988 N N . PRO C 1 342 ? -3.050 -63.280 11.986 1.00 19.37 342 PRO C N 1
ATOM 7989 C CA . PRO C 1 342 ? -3.786 -62.041 12.172 1.00 19.26 342 PRO C CA 1
ATOM 7990 C C . PRO C 1 342 ? -5.228 -62.350 12.541 1.00 18.15 342 PRO C C 1
ATOM 7991 O O . PRO C 1 342 ? -5.825 -63.248 11.953 1.00 16.67 342 PRO C O 1
ATOM 7995 N N . PRO C 1 343 ? -5.777 -61.628 13.527 1.00 18.00 343 PRO C N 1
ATOM 7996 C CA . PRO C 1 343 ? -7.151 -61.836 13.970 1.00 17.19 343 PRO C CA 1
ATOM 7997 C C . PRO C 1 343 ? -8.172 -61.892 12.816 1.00 17.02 343 PRO C C 1
ATOM 7998 O O . PRO C 1 343 ? -9.138 -62.661 12.872 1.00 17.31 343 PRO C O 1
ATOM 8002 N N . GLN C 1 344 ? -7.964 -61.102 11.781 1.00 15.88 344 GLN C N 1
ATOM 8003 C CA . GLN C 1 344 ? -8.887 -61.092 10.649 1.00 14.56 344 GLN C CA 1
ATOM 8004 C C . GLN C 1 344 ? -8.938 -62.457 9.962 1.00 14.57 344 GLN C C 1
ATOM 8005 O O . GLN C 1 344 ? -9.947 -62.817 9.313 1.00 14.08 344 GLN C O 1
ATOM 8011 N N . TYR C 1 345 ? -7.892 -63.260 10.166 1.00 12.87 345 TYR C N 1
ATOM 8012 C CA . TYR C 1 345 ? -7.753 -64.499 9.423 1.00 14.58 345 TYR C CA 1
ATOM 8013 C C . TYR C 1 345 ? -8.006 -65.721 10.305 1.00 16.41 345 TYR C C 1
ATOM 8014 O O . TYR C 1 345 ? -7.956 -66.860 9.845 1.00 16.85 345 TYR C O 1
ATOM 8023 N N . GLN C 1 346 ? -8.345 -65.476 11.558 1.00 18.37 346 GLN C N 1
ATOM 8024 C CA . GLN C 1 346 ? -8.511 -66.560 12.528 1.00 21.99 346 GLN C CA 1
ATOM 8025 C C . GLN C 1 346 ? -9.384 -67.703 11.982 1.00 21.93 346 GLN C C 1
ATOM 8026 O O . GLN C 1 346 ? -9.073 -68.883 12.138 1.00 21.75 346 GLN C O 1
ATOM 8032 N N . ARG C 1 347 ? -10.491 -67.341 11.351 1.00 21.72 347 ARG C N 1
ATOM 8033 C CA . ARG C 1 347 ? -11.433 -68.323 10.870 1.00 22.91 347 ARG C CA 1
ATOM 8034 C C . ARG C 1 347 ? -10.860 -69.158 9.732 1.00 22.80 347 ARG C C 1
ATOM 8035 O O . ARG C 1 347 ? -11.432 -70.182 9.347 1.00 22.16 347 ARG C O 1
ATOM 8043 N N . GLY C 1 348 ? -9.731 -68.725 9.188 1.00 22.91 348 GLY C N 1
ATOM 8044 C CA . GLY C 1 348 ? -9.112 -69.465 8.097 1.00 22.31 348 GLY C CA 1
ATOM 8045 C C . GLY C 1 348 ? -8.203 -70.590 8.553 1.00 23.39 348 GLY C C 1
ATOM 8046 O O . GLY C 1 348 ? -7.746 -71.398 7.738 1.00 22.64 348 GLY C O 1
ATOM 8047 N N . PHE C 1 349 ? -7.892 -70.640 9.846 1.00 22.96 349 PHE C N 1
ATOM 8048 C CA . PHE C 1 349 ? -6.897 -71.624 10.299 1.00 25.34 349 PHE C CA 1
ATOM 8049 C C . PHE C 1 349 ? -7.468 -72.565 11.330 1.00 26.75 349 PHE C C 1
ATOM 8050 O O . PHE C 1 349 ? -8.670 -72.567 11.623 1.00 27.85 349 PHE C O 1
ATOM 8059 N N . ALA D 1 2 ? -32.988 -45.148 35.331 1.00 22.76 2 ALA D N 1
ATOM 8060 C CA . ALA D 1 2 ? -33.215 -43.667 35.320 1.00 22.24 2 ALA D CA 1
ATOM 8061 C C . ALA D 1 2 ? -33.584 -43.190 33.928 1.00 21.77 2 ALA D C 1
ATOM 8062 O O . ALA D 1 2 ? -32.980 -43.605 32.927 1.00 21.40 2 ALA D O 1
ATOM 8064 N N . LEU D 1 3 ? -34.568 -42.308 33.858 1.00 20.01 3 LEU D N 1
ATOM 8065 C CA . LEU D 1 3 ? -35.099 -41.923 32.570 1.00 21.97 3 LEU D CA 1
ATOM 8066 C C . LEU D 1 3 ? -34.106 -41.062 31.837 1.00 20.95 3 LEU D C 1
ATOM 8067 O O . LEU D 1 3 ? -34.049 -41.111 30.614 1.00 21.61 3 LEU D O 1
ATOM 8072 N N . LEU D 1 4 ? -33.383 -40.214 32.567 1.00 20.46 4 LEU D N 1
ATOM 8073 C CA . LEU D 1 4 ? -32.343 -39.361 31.952 1.00 18.39 4 LEU D CA 1
ATOM 8074 C C . LEU D 1 4 ? -31.408 -40.176 31.041 1.00 19.19 4 LEU D C 1
ATOM 8075 O O . LEU D 1 4 ? -30.945 -39.707 29.980 1.00 17.20 4 LEU D O 1
ATOM 8080 N N . PHE D 1 5 ? -31.086 -41.381 31.491 1.00 17.76 5 PHE D N 1
ATOM 8081 C CA . PHE D 1 5 ? -30.243 -42.279 30.705 1.00 17.42 5 PHE D CA 1
ATOM 8082 C C . PHE D 1 5 ? -30.989 -43.389 29.972 1.00 18.96 5 PHE D C 1
ATOM 8083 O O . PHE D 1 5 ? -30.445 -44.446 29.741 1.00 18.99 5 PHE D O 1
ATOM 8091 N N . THR D 1 6 ? -32.235 -43.135 29.595 1.00 19.73 6 THR D N 1
ATOM 8092 C CA . THR D 1 6 ? -32.933 -44.046 28.690 1.00 21.77 6 THR D CA 1
ATOM 8093 C C . THR D 1 6 ? -33.035 -43.420 27.274 1.00 21.61 6 THR D C 1
ATOM 8094 O O . THR D 1 6 ? -33.223 -42.226 27.147 1.00 20.65 6 THR D O 1
ATOM 8098 N N . PRO D 1 7 ? -32.943 -44.244 26.211 1.00 22.49 7 PRO D N 1
ATOM 8099 C CA . PRO D 1 7 ? -32.979 -43.712 24.831 1.00 22.59 7 PRO D CA 1
ATOM 8100 C C . PRO D 1 7 ? -34.290 -42.973 24.514 1.00 22.74 7 PRO D C 1
ATOM 8101 O O . PRO D 1 7 ? -35.317 -43.296 25.064 1.00 21.43 7 PRO D O 1
ATOM 8105 N N . LEU D 1 8 ? -34.233 -41.979 23.638 1.00 23.96 8 LEU D N 1
ATOM 8106 C CA . LEU D 1 8 ? -35.414 -41.236 23.231 1.00 25.20 8 LEU D CA 1
ATOM 8107 C C . LEU D 1 8 ? -35.583 -41.458 21.743 1.00 25.63 8 LEU D C 1
ATOM 8108 O O . LEU D 1 8 ? -34.655 -41.205 20.975 1.00 26.42 8 LEU D O 1
ATOM 8113 N N . GLU D 1 9 ? -36.742 -41.973 21.338 1.00 25.84 9 GLU D N 1
ATOM 8114 C CA . GLU D 1 9 ? -36.986 -42.313 19.930 1.00 27.41 9 GLU D CA 1
ATOM 8115 C C . GLU D 1 9 ? -37.639 -41.150 19.198 1.00 27.31 9 GLU D C 1
ATOM 8116 O O . GLU D 1 9 ? -38.757 -40.760 19.529 1.00 27.74 9 GLU D O 1
ATOM 8122 N N . LEU D 1 10 ? -36.977 -40.638 18.170 1.00 27.21 10 LEU D N 1
ATOM 8123 C CA . LEU D 1 10 ? -37.529 -39.535 17.377 1.00 27.82 10 LEU D CA 1
ATOM 8124 C C . LEU D 1 10 ? -37.601 -39.893 15.912 1.00 28.47 10 LEU D C 1
ATOM 8125 O O . LEU D 1 10 ? -36.608 -39.835 15.201 1.00 28.99 10 LEU D O 1
ATOM 8130 N N . GLY D 1 11 ? -38.775 -40.329 15.477 1.00 29.49 11 GLY D N 1
ATOM 8131 C CA . GLY D 1 11 ? -38.928 -40.834 14.126 1.00 29.14 11 GLY D CA 1
ATOM 8132 C C . GLY D 1 11 ? -37.935 -41.951 13.927 1.00 28.83 11 GLY D C 1
ATOM 8133 O O . GLY D 1 11 ? -37.970 -42.945 14.648 1.00 28.98 11 GLY D O 1
ATOM 8134 N N . GLY D 1 12 ? -37.007 -41.760 12.997 1.00 28.84 12 GLY D N 1
ATOM 8135 C CA . GLY D 1 12 ? -36.101 -42.830 12.607 1.00 29.38 12 GLY D CA 1
ATOM 8136 C C . GLY D 1 12 ? -34.874 -42.870 13.482 1.00 29.32 12 GLY D C 1
ATOM 8137 O O . GLY D 1 12 ? -34.015 -43.727 13.313 1.00 29.62 12 GLY D O 1
ATOM 8138 N N . LEU D 1 13 ? -34.819 -41.964 14.455 1.00 29.17 13 LEU D N 1
ATOM 8139 C CA . LEU D 1 13 ? -33.571 -41.659 15.150 1.00 28.67 13 LEU D CA 1
ATOM 8140 C C . LEU D 1 13 ? -33.611 -42.051 16.623 1.00 26.93 13 LEU D C 1
ATOM 8141 O O . LEU D 1 13 ? -34.619 -41.842 17.309 1.00 26.38 13 LEU D O 1
ATOM 8146 N N . ARG D 1 14 ? -32.517 -42.627 17.112 1.00 24.82 14 ARG D N 1
ATOM 8147 C CA . ARG D 1 14 ? -32.372 -42.835 18.548 1.00 23.37 14 ARG D CA 1
ATOM 8148 C C . ARG D 1 14 ? -31.316 -41.922 19.201 1.00 22.97 14 ARG D C 1
ATOM 8149 O O . ARG D 1 14 ? -30.140 -41.954 18.835 1.00 23.53 14 ARG D O 1
ATOM 8157 N N . LEU D 1 15 ? -31.734 -41.112 20.168 1.00 20.81 15 LEU D N 1
ATOM 8158 C CA . LEU D 1 15 ? -30.786 -40.474 21.062 1.00 19.73 15 LEU D CA 1
ATOM 8159 C C . LEU D 1 15 ? -30.528 -41.444 22.211 1.00 19.55 15 LEU D C 1
ATOM 8160 O O . LEU D 1 15 ? -31.458 -42.028 22.739 1.00 20.07 15 LEU D O 1
ATOM 8165 N N . LYS D 1 16 ? -29.268 -41.682 22.549 1.00 18.81 16 LYS D N 1
ATOM 8166 C CA . LYS D 1 16 ? -28.955 -42.711 23.506 1.00 16.87 16 LYS D CA 1
ATOM 8167 C C . LYS D 1 16 ? -29.361 -42.277 24.903 1.00 18.42 16 LYS D C 1
ATOM 8168 O O . LYS D 1 16 ? -29.538 -43.088 25.812 1.00 17.24 16 LYS D O 1
ATOM 8174 N N . ASN D 1 17 ? -29.515 -40.980 25.099 1.00 17.46 17 ASN D N 1
ATOM 8175 C CA . ASN D 1 17 ? -30.006 -40.555 26.397 1.00 17.16 17 ASN D CA 1
ATOM 8176 C C . ASN D 1 17 ? -30.789 -39.293 26.245 1.00 16.99 17 ASN D C 1
ATOM 8177 O O . ASN D 1 17 ? -31.053 -38.855 25.100 1.00 17.04 17 ASN D O 1
ATOM 8182 N N . ARG D 1 18 ? -31.240 -38.738 27.365 1.00 16.01 18 ARG D N 1
ATOM 8183 C CA . ARG D 1 18 ? -32.125 -37.596 27.290 1.00 16.36 18 ARG D CA 1
ATOM 8184 C C . ARG D 1 18 ? -31.402 -36.296 27.569 1.00 15.17 18 ARG D C 1
ATOM 8185 O O . ARG D 1 18 ? -32.049 -35.281 27.818 1.00 14.70 18 ARG D O 1
ATOM 8193 N N . LEU D 1 19 ? -30.071 -36.337 27.575 1.00 14.38 19 LEU D N 1
ATOM 8194 C CA . LEU D 1 19 ? -29.276 -35.110 27.705 1.00 14.25 19 LEU D CA 1
ATOM 8195 C C . LEU D 1 19 ? -28.848 -34.587 26.322 1.00 13.84 19 LEU D C 1
ATOM 8196 O O . LEU D 1 19 ? -28.360 -35.336 25.473 1.00 14.22 19 LEU D O 1
ATOM 8201 N N . ALA D 1 20 ? -29.004 -33.289 26.140 1.00 13.95 20 ALA D N 1
ATOM 8202 C CA . ALA D 1 20 ? -28.580 -32.586 24.939 1.00 13.07 20 ALA D CA 1
ATOM 8203 C C . ALA D 1 20 ? -27.839 -31.324 25.339 1.00 11.52 20 ALA D C 1
ATOM 8204 O O . ALA D 1 20 ? -28.258 -30.615 26.260 1.00 11.57 20 ALA D O 1
ATOM 8206 N N . MET D 1 21 ? -26.734 -31.059 24.653 1.00 13.46 21 MET D N 1
ATOM 8207 C CA . MET D 1 21 ? -26.080 -29.739 24.694 1.00 15.02 21 MET D CA 1
ATOM 8208 C C . MET D 1 21 ? -26.886 -28.680 23.959 1.00 15.41 21 MET D C 1
ATOM 8209 O O . MET D 1 21 ? -27.117 -28.805 22.771 1.00 15.84 21 MET D O 1
ATOM 8214 N N . SER D 1 22 ? -27.388 -27.697 24.704 1.00 15.22 22 SER D N 1
ATOM 8215 C CA . SER D 1 22 ? -28.134 -26.578 24.143 1.00 14.92 22 SER D CA 1
ATOM 8216 C C . SER D 1 22 ? -27.188 -25.749 23.254 1.00 14.50 22 SER D C 1
ATOM 8217 O O . SER D 1 22 ? -25.992 -25.700 23.526 1.00 17.01 22 SER D O 1
ATOM 8220 N N . PRO D 1 23 ? -27.703 -25.137 22.166 1.00 13.38 23 PRO D N 1
ATOM 8221 C CA . PRO D 1 23 ? -26.920 -24.262 21.288 1.00 13.33 23 PRO D CA 1
ATOM 8222 C C . PRO D 1 23 ? -26.326 -23.038 21.985 1.00 13.68 23 PRO D C 1
ATOM 8223 O O . PRO D 1 23 ? -27.032 -22.262 22.609 1.00 14.29 23 PRO D O 1
ATOM 8227 N N . MET D 1 24 ? -25.028 -22.840 21.852 1.00 14.02 24 MET D N 1
ATOM 8228 C CA . MET D 1 24 ? -24.411 -21.729 22.536 1.00 14.83 24 MET D CA 1
ATOM 8229 C C . MET D 1 24 ? -23.361 -21.104 21.621 1.00 15.73 24 MET D C 1
ATOM 8230 O O . MET D 1 24 ? -22.265 -21.652 21.449 1.00 15.86 24 MET D O 1
ATOM 8235 N N . CYS D 1 25 ? -23.721 -19.989 20.998 1.00 13.98 25 CYS D N 1
ATOM 8236 C CA . CYS D 1 25 ? -22.777 -19.231 20.204 1.00 13.94 25 CYS D CA 1
ATOM 8237 C C . CYS D 1 25 ? -21.423 -19.135 20.907 1.00 13.73 25 CYS D C 1
ATOM 8238 O O . CYS D 1 25 ? -21.318 -18.703 22.075 1.00 13.51 25 CYS D O 1
ATOM 8241 N N . GLN D 1 26 ? -20.397 -19.466 20.137 1.00 13.37 26 GLN D N 1
ATOM 8242 C CA . GLN D 1 26 ? -18.986 -19.319 20.519 1.00 13.76 26 GLN D CA 1
ATOM 8243 C C . GLN D 1 26 ? -18.283 -18.049 19.954 1.00 13.68 26 GLN D C 1
ATOM 8244 O O . GLN D 1 26 ? -17.209 -17.675 20.431 1.00 14.38 26 GLN D O 1
ATOM 8250 N N . TYR D 1 27 ? -18.868 -17.400 18.946 1.00 14.97 27 TYR D N 1
ATOM 8251 C CA . TYR D 1 27 ? -18.236 -16.194 18.327 1.00 16.14 27 TYR D CA 1
ATOM 8252 C C . TYR D 1 27 ? -16.769 -16.401 17.934 1.00 16.62 27 TYR D C 1
ATOM 8253 O O . TYR D 1 27 ? -15.925 -15.550 18.238 1.00 18.84 27 TYR D O 1
ATOM 8262 N N . SER D 1 28 ? -16.472 -17.516 17.259 1.00 16.14 28 SER D N 1
ATOM 8263 C CA . SER D 1 28 ? -15.099 -17.987 17.072 1.00 16.39 28 SER D CA 1
ATOM 8264 C C . SER D 1 28 ? -14.921 -18.603 15.687 1.00 16.81 28 SER D C 1
ATOM 8265 O O . SER D 1 28 ? -13.923 -19.277 15.429 1.00 18.29 28 SER D O 1
ATOM 8268 N N . ALA D 1 29 ? -15.901 -18.385 14.810 1.00 16.95 29 ALA D N 1
ATOM 8269 C CA . ALA D 1 29 ? -15.759 -18.666 13.384 1.00 16.91 29 ALA D CA 1
ATOM 8270 C C . ALA D 1 29 ? -14.853 -17.616 12.693 1.00 17.81 29 ALA D C 1
ATOM 8271 O O . ALA D 1 29 ? -14.552 -16.569 13.275 1.00 16.80 29 ALA D O 1
ATOM 8273 N N . THR D 1 30 ? -14.422 -17.916 11.464 1.00 17.82 30 THR D N 1
ATOM 8274 C CA . THR D 1 30 ? -13.767 -16.924 10.608 1.00 18.49 30 THR D CA 1
ATOM 8275 C C . THR D 1 30 ? -14.790 -15.926 10.135 1.00 19.07 30 THR D C 1
ATOM 8276 O O . THR D 1 30 ? -16.002 -16.180 10.150 1.00 19.30 30 THR D O 1
ATOM 8280 N N . LEU D 1 31 ? -14.287 -14.793 9.687 1.00 19.64 31 LEU D N 1
ATOM 8281 C CA . LEU D 1 31 ? -15.120 -13.784 9.104 1.00 20.71 31 LEU D CA 1
ATOM 8282 C C . LEU D 1 31 ? -16.057 -14.324 8.035 1.00 21.31 31 LEU D C 1
ATOM 8283 O O . LEU D 1 31 ? -17.149 -13.789 7.842 1.00 20.42 31 LEU D O 1
ATOM 8288 N N . GLU D 1 32 ? -15.636 -15.374 7.334 1.00 21.98 32 GLU D N 1
ATOM 8289 C CA . GLU D 1 32 ? -16.506 -15.966 6.324 1.00 22.80 32 GLU D CA 1
ATOM 8290 C C . GLU D 1 32 ? -17.486 -17.010 6.879 1.00 22.54 32 GLU D C 1
ATOM 8291 O O . GLU D 1 32 ? -18.154 -17.697 6.105 1.00 22.00 32 GLU D O 1
ATOM 8297 N N . GLY D 1 33 ? -17.590 -17.118 8.206 1.00 22.33 33 GLY D N 1
ATOM 8298 C CA . GLY D 1 33 ? -18.516 -18.089 8.809 1.00 22.55 33 GLY D CA 1
ATOM 8299 C C . GLY D 1 33 ? -17.987 -19.517 8.847 1.00 21.86 33 GLY D C 1
ATOM 8300 O O . GLY D 1 33 ? -18.756 -20.477 8.954 1.00 23.51 33 GLY D O 1
ATOM 8301 N N . GLU D 1 34 ? -16.672 -19.683 8.801 1.00 20.75 34 GLU D N 1
ATOM 8302 C CA . GLU D 1 34 ? -16.122 -21.039 8.811 1.00 21.21 34 GLU D CA 1
ATOM 8303 C C . GLU D 1 34 ? -15.891 -21.645 10.199 1.00 19.59 34 GLU D C 1
ATOM 8304 O O . GLU D 1 34 ? -15.483 -20.954 11.136 1.00 18.27 34 GLU D O 1
ATOM 8310 N N . VAL D 1 35 ? -16.140 -22.950 10.306 1.00 19.20 35 VAL D N 1
ATOM 8311 C CA . VAL D 1 35 ? -15.752 -23.733 11.490 1.00 17.88 35 VAL D CA 1
ATOM 8312 C C . VAL D 1 35 ? -14.241 -23.566 11.732 1.00 18.09 35 VAL D C 1
ATOM 8313 O O . VAL D 1 35 ? -13.468 -23.637 10.797 1.00 18.75 35 VAL D O 1
ATOM 8317 N N . THR D 1 36 ? -13.811 -23.350 12.973 1.00 17.28 36 THR D N 1
ATOM 8318 C CA . THR D 1 36 ? -12.382 -23.261 13.246 1.00 16.98 36 THR D CA 1
ATOM 8319 C C . THR D 1 36 ? -11.917 -24.317 14.226 1.00 18.65 36 THR D C 1
ATOM 8320 O O . THR D 1 36 ? -12.692 -25.160 14.667 1.00 17.98 36 THR D O 1
ATOM 8324 N N . ASP D 1 37 ? -10.629 -24.280 14.552 1.00 19.88 37 ASP D N 1
ATOM 8325 C CA . ASP D 1 37 ? -10.079 -25.146 15.579 1.00 19.89 37 ASP D CA 1
ATOM 8326 C C . ASP D 1 37 ? -10.827 -25.038 16.892 1.00 18.86 37 ASP D C 1
ATOM 8327 O O . ASP D 1 37 ? -10.864 -25.987 17.656 1.00 18.49 37 ASP D O 1
ATOM 8332 N N . TRP D 1 38 ? -11.414 -23.877 17.164 1.00 18.91 38 TRP D N 1
ATOM 8333 C CA . TRP D 1 38 ? -12.124 -23.710 18.413 1.00 18.11 38 TRP D CA 1
ATOM 8334 C C . TRP D 1 38 ? -13.364 -24.596 18.477 1.00 17.29 38 TRP D C 1
ATOM 8335 O O . TRP D 1 38 ? -13.589 -25.264 19.467 1.00 14.53 38 TRP D O 1
ATOM 8346 N N . HIS D 1 39 ? -14.178 -24.575 17.427 1.00 16.96 39 HIS D N 1
ATOM 8347 C CA . HIS D 1 39 ? -15.320 -25.457 17.399 1.00 18.39 39 HIS D CA 1
ATOM 8348 C C . HIS D 1 39 ? -14.849 -26.924 17.433 1.00 18.68 39 HIS D C 1
ATOM 8349 O O . HIS D 1 39 ? -15.403 -27.726 18.181 1.00 17.86 39 HIS D O 1
ATOM 8356 N N . LEU D 1 40 ? -13.786 -27.267 16.695 1.00 18.22 40 LEU D N 1
ATOM 8357 C CA . LEU D 1 40 ? -13.344 -28.662 16.694 1.00 17.47 40 LEU D CA 1
ATOM 8358 C C . LEU D 1 40 ? -12.891 -29.179 18.068 1.00 18.34 40 LEU D C 1
ATOM 8359 O O . LEU D 1 40 ? -12.938 -30.385 18.331 1.00 15.89 40 LEU D O 1
ATOM 8364 N N . LEU D 1 41 ? -12.532 -28.261 18.968 1.00 18.57 41 LEU D N 1
ATOM 8365 C CA . LEU D 1 41 ? -12.136 -28.645 20.334 1.00 18.14 41 LEU D CA 1
ATOM 8366 C C . LEU D 1 41 ? -13.316 -28.562 21.294 1.00 16.74 41 LEU D C 1
ATOM 8367 O O . LEU D 1 41 ? -13.589 -29.509 22.024 1.00 16.11 41 LEU D O 1
ATOM 8372 N N . HIS D 1 42 ? -14.087 -27.475 21.192 1.00 17.03 42 HIS D N 1
ATOM 8373 C CA . HIS D 1 42 ? -15.212 -27.206 22.077 1.00 15.65 42 HIS D CA 1
ATOM 8374 C C . HIS D 1 42 ? -16.216 -28.352 22.018 1.00 16.61 42 HIS D C 1
ATOM 8375 O O . HIS D 1 42 ? -16.648 -28.878 23.050 1.00 14.13 42 HIS D O 1
ATOM 8382 N N . TYR D 1 43 ? -16.575 -28.769 20.808 1.00 15.76 43 TYR D N 1
ATOM 8383 C CA . TYR D 1 43 ? -17.744 -29.638 20.701 1.00 16.26 43 TYR D CA 1
ATOM 8384 C C . TYR D 1 43 ? -17.425 -31.088 21.006 1.00 15.37 43 TYR D C 1
ATOM 8385 O O . TYR D 1 43 ? -18.141 -31.720 21.758 1.00 15.20 43 TYR D O 1
ATOM 8394 N N . PRO D 1 44 ? -16.321 -31.612 20.457 1.00 16.36 44 PRO D N 1
ATOM 8395 C CA . PRO D 1 44 ? -16.147 -33.025 20.757 1.00 16.20 44 PRO D CA 1
ATOM 8396 C C . PRO D 1 44 ? -15.889 -33.304 22.246 1.00 16.11 44 PRO D C 1
ATOM 8397 O O . PRO D 1 44 ? -16.215 -34.397 22.738 1.00 14.98 44 PRO D O 1
ATOM 8401 N N . THR D 1 45 ? -15.328 -32.321 22.952 1.00 16.78 45 THR D N 1
ATOM 8402 C CA . THR D 1 45 ? -15.179 -32.417 24.416 1.00 17.11 45 THR D CA 1
ATOM 8403 C C . THR D 1 45 ? -16.480 -32.786 25.130 1.00 15.81 45 THR D C 1
ATOM 8404 O O . THR D 1 45 ? -16.494 -33.629 26.020 1.00 15.34 45 THR D O 1
ATOM 8408 N N . ARG D 1 46 ? -17.570 -32.119 24.774 1.00 15.89 46 ARG D N 1
ATOM 8409 C CA . ARG D 1 46 ? -18.842 -32.380 25.418 1.00 16.28 46 ARG D CA 1
ATOM 8410 C C . ARG D 1 46 ? -19.410 -33.701 24.957 1.00 16.61 46 ARG D C 1
ATOM 8411 O O . ARG D 1 46 ? -20.210 -34.316 25.657 1.00 17.55 46 ARG D O 1
ATOM 8419 N N . ALA D 1 47 ? -19.026 -34.105 23.754 1.00 16.48 47 ALA D N 1
ATOM 8420 C CA . ALA D 1 47 ? -19.471 -35.359 23.173 1.00 16.48 47 ALA D CA 1
ATOM 8421 C C . ALA D 1 47 ? -18.854 -36.517 23.940 1.00 17.29 47 ALA D C 1
ATOM 8422 O O . ALA D 1 47 ? -19.540 -37.439 24.370 1.00 17.86 47 ALA D O 1
ATOM 8424 N N . LEU D 1 48 ? -17.552 -36.440 24.170 1.00 17.85 48 LEU D N 1
ATOM 8425 C CA . LEU D 1 48 ? -16.913 -37.391 25.068 1.00 16.88 48 LEU D CA 1
ATOM 8426 C C . LEU D 1 48 ? -17.544 -37.288 26.470 1.00 17.57 48 LEU D C 1
ATOM 8427 O O . LEU D 1 48 ? -17.622 -38.276 27.197 1.00 16.09 48 LEU D O 1
ATOM 8432 N N . GLY D 1 49 ? -18.004 -36.090 26.833 1.00 16.36 49 GLY D N 1
ATOM 8433 C CA . GLY D 1 49 ? -18.584 -35.862 28.154 1.00 16.69 49 GLY D CA 1
ATOM 8434 C C . GLY D 1 49 ? -19.881 -36.600 28.407 1.00 17.21 49 GLY D C 1
ATOM 8435 O O . GLY D 1 49 ? -20.360 -36.638 29.556 1.00 15.78 49 GLY D O 1
ATOM 8436 N N . GLY D 1 50 ? -20.468 -37.160 27.342 1.00 15.34 50 GLY D N 1
ATOM 8437 C CA . GLY D 1 50 ? -21.514 -38.174 27.478 1.00 15.45 50 GLY D CA 1
ATOM 8438 C C . GLY D 1 50 ? -22.901 -37.807 26.974 1.00 16.64 50 GLY D C 1
ATOM 8439 O O . GLY D 1 50 ? -23.841 -38.602 27.052 1.00 16.12 50 GLY D O 1
ATOM 8440 N N . VAL D 1 51 ? -23.045 -36.597 26.467 1.00 16.51 51 VAL D N 1
ATOM 8441 C CA . VAL D 1 51 ? -24.345 -36.095 26.040 1.00 17.29 51 VAL D CA 1
ATOM 8442 C C . VAL D 1 51 ? -24.816 -36.881 24.792 1.00 17.71 51 VAL D C 1
ATOM 8443 O O . VAL D 1 51 ? -23.997 -37.267 23.945 1.00 17.89 51 VAL D O 1
ATOM 8447 N N . GLY D 1 52 ? -26.116 -37.174 24.689 1.00 17.32 52 GLY D N 1
ATOM 8448 C CA . GLY D 1 52 ? -26.607 -37.967 23.553 1.00 16.58 52 GLY D CA 1
ATOM 8449 C C . GLY D 1 52 ? -26.796 -37.166 22.271 1.00 16.40 52 GLY D C 1
ATOM 8450 O O . GLY D 1 52 ? -26.779 -37.709 21.176 1.00 16.12 52 GLY D O 1
ATOM 8451 N N . LEU D 1 53 ? -27.003 -35.868 22.423 1.00 15.75 53 LEU D N 1
ATOM 8452 C CA . LEU D 1 53 ? -27.242 -34.961 21.294 1.00 15.54 53 LEU D CA 1
ATOM 8453 C C . LEU D 1 53 ? -26.489 -33.650 21.558 1.00 13.91 53 LEU D C 1
ATOM 8454 O O . LEU D 1 53 ? -26.610 -33.042 22.626 1.00 14.57 53 LEU D O 1
ATOM 8459 N N . ILE D 1 54 ? -25.745 -33.182 20.574 1.00 14.59 54 ILE D N 1
ATOM 8460 C CA . ILE D 1 54 ? -25.232 -31.822 20.634 1.00 13.03 54 ILE D CA 1
ATOM 8461 C C . ILE D 1 54 ? -25.932 -30.972 19.572 1.00 13.52 54 ILE D C 1
ATOM 8462 O O . ILE D 1 54 ? -25.859 -31.307 18.410 1.00 12.29 54 ILE D O 1
ATOM 8467 N N . LEU D 1 55 ? -26.596 -29.886 19.977 1.00 12.91 55 LEU D N 1
ATOM 8468 C CA . LEU D 1 55 ? -27.052 -28.881 19.021 1.00 12.86 55 LEU D CA 1
ATOM 8469 C C . LEU D 1 55 ? -26.008 -27.783 18.871 1.00 13.85 55 LEU D C 1
ATOM 8470 O O . LEU D 1 55 ? -25.840 -26.930 19.755 1.00 11.85 55 LEU D O 1
ATOM 8475 N N . VAL D 1 56 ? -25.356 -27.773 17.716 1.00 12.91 56 VAL D N 1
ATOM 8476 C CA . VAL D 1 56 ? -24.418 -26.714 17.391 1.00 13.15 56 VAL D CA 1
ATOM 8477 C C . VAL D 1 56 ? -25.116 -25.353 17.416 1.00 13.79 56 VAL D C 1
ATOM 8478 O O . VAL D 1 56 ? -26.312 -25.218 17.056 1.00 11.63 56 VAL D O 1
ATOM 8482 N N . GLU D 1 57 ? -24.388 -24.369 17.956 1.00 14.29 57 GLU D N 1
ATOM 8483 C CA . GLU D 1 57 ? -24.842 -22.977 18.092 1.00 15.10 57 GLU D CA 1
ATOM 8484 C C . GLU D 1 57 ? -25.539 -22.410 16.837 1.00 15.79 57 GLU D C 1
ATOM 8485 O O . GLU D 1 57 ? -25.380 -22.920 15.715 1.00 17.08 57 GLU D O 1
ATOM 8491 N N . ALA D 1 58 ? -26.310 -21.354 17.042 1.00 15.43 58 ALA D N 1
ATOM 8492 C CA . ALA D 1 58 ? -26.976 -20.641 15.963 1.00 16.75 58 ALA D CA 1
ATOM 8493 C C . ALA D 1 58 ? -26.056 -20.469 14.750 1.00 16.85 58 ALA D C 1
ATOM 8494 O O . ALA D 1 58 ? -24.947 -19.959 14.871 1.00 16.42 58 ALA D O 1
ATOM 8496 N N . THR D 1 59 ? -26.498 -20.982 13.604 1.00 17.13 59 THR D N 1
ATOM 8497 C CA . THR D 1 59 ? -25.727 -20.963 12.373 1.00 16.53 59 THR D CA 1
ATOM 8498 C C . THR D 1 59 ? -26.488 -20.213 11.265 1.00 18.70 59 THR D C 1
ATOM 8499 O O . THR D 1 59 ? -27.582 -20.625 10.835 1.00 18.29 59 THR D O 1
ATOM 8503 N N . ALA D 1 60 ? -25.994 -19.033 10.919 1.00 18.18 60 ALA D N 1
ATOM 8504 C CA . ALA D 1 60 ? -26.818 -18.104 10.158 1.00 17.94 60 ALA D CA 1
ATOM 8505 C C . ALA D 1 60 ? -27.065 -18.643 8.778 1.00 17.37 60 ALA D C 1
ATOM 8506 O O . ALA D 1 60 ? -26.169 -19.169 8.141 1.00 16.52 60 ALA D O 1
ATOM 8508 N N . VAL D 1 61 ? -28.286 -18.461 8.290 1.00 18.49 61 VAL D N 1
ATOM 8509 C CA . VAL D 1 61 ? -28.633 -18.997 6.981 1.00 18.34 61 VAL D CA 1
ATOM 8510 C C . VAL D 1 61 ? -28.289 -18.011 5.851 1.00 18.30 61 VAL D C 1
ATOM 8511 O O . VAL D 1 61 ? -28.209 -18.394 4.673 1.00 17.22 61 VAL D O 1
ATOM 8515 N N . GLU D 1 62 ? -28.057 -16.755 6.215 1.00 18.87 62 GLU D N 1
ATOM 8516 C CA . GLU D 1 62 ? -27.498 -15.775 5.269 1.00 20.90 62 GLU D CA 1
ATOM 8517 C C . GLU D 1 62 ? -26.613 -14.847 6.056 1.00 21.20 62 GLU D C 1
ATOM 8518 O O . GLU D 1 62 ? -26.690 -14.821 7.285 1.00 23.08 62 GLU D O 1
ATOM 8524 N N . PRO D 1 63 ? -25.714 -14.132 5.377 1.00 21.54 63 PRO D N 1
ATOM 8525 C CA . PRO D 1 63 ? -24.768 -13.300 6.141 1.00 21.69 63 PRO D CA 1
ATOM 8526 C C . PRO D 1 63 ? -25.441 -12.238 7.042 1.00 22.00 63 PRO D C 1
ATOM 8527 O O . PRO D 1 63 ? -24.962 -11.959 8.140 1.00 19.70 63 PRO D O 1
ATOM 8531 N N . LEU D 1 64 ? -26.545 -11.659 6.582 1.00 21.85 64 LEU D N 1
ATOM 8532 C CA . LEU D 1 64 ? -27.195 -10.589 7.333 1.00 23.42 64 LEU D CA 1
ATOM 8533 C C . LEU D 1 64 ? -27.947 -11.148 8.529 1.00 23.43 64 LEU D C 1
ATOM 8534 O O . LEU D 1 64 ? -28.376 -10.384 9.395 1.00 23.05 64 LEU D O 1
ATOM 8539 N N . GLY D 1 65 ? -28.127 -12.476 8.552 1.00 22.44 65 GLY D N 1
ATOM 8540 C CA . GLY D 1 65 ? -28.798 -13.141 9.656 1.00 21.68 65 GLY D CA 1
ATOM 8541 C C . GLY D 1 65 ? -27.882 -13.521 10.816 1.00 21.58 65 GLY D C 1
ATOM 8542 O O . GLY D 1 65 ? -28.333 -14.141 11.768 1.00 19.64 65 GLY D O 1
ATOM 8543 N N . ARG D 1 66 ? -26.596 -13.164 10.731 1.00 22.07 66 ARG D N 1
ATOM 8544 C CA . ARG D 1 66 ? -25.638 -13.403 11.808 1.00 21.47 66 ARG D CA 1
ATOM 8545 C C . ARG D 1 66 ? -25.822 -12.446 12.983 1.00 21.94 66 ARG D C 1
ATOM 8546 O O . ARG D 1 66 ? -26.166 -11.268 12.804 1.00 21.84 66 ARG D O 1
ATOM 8554 N N . ILE D 1 67 ? -25.549 -12.948 14.181 1.00 21.58 67 ILE D N 1
ATOM 8555 C CA . ILE D 1 67 ? -25.308 -12.083 15.330 1.00 21.94 67 ILE D CA 1
ATOM 8556 C C . ILE D 1 67 ? -23.967 -11.370 15.189 1.00 22.84 67 ILE D C 1
ATOM 8557 O O . ILE D 1 67 ? -23.910 -10.149 15.074 1.00 24.33 67 ILE D O 1
ATOM 8562 N N . SER D 1 68 ? -22.882 -12.121 15.139 1.00 23.26 68 SER D N 1
ATOM 8563 C CA . SER D 1 68 ? -21.592 -11.474 15.049 1.00 23.43 68 SER D CA 1
ATOM 8564 C C . SER D 1 68 ? -20.939 -11.763 13.708 1.00 23.53 68 SER D C 1
ATOM 8565 O O . SER D 1 68 ? -21.364 -12.687 13.002 1.00 24.57 68 SER D O 1
ATOM 8568 N N . PRO D 1 69 ? -19.906 -10.968 13.346 1.00 23.38 69 PRO D N 1
ATOM 8569 C CA . PRO D 1 69 ? -19.036 -11.260 12.200 1.00 23.19 69 PRO D CA 1
ATOM 8570 C C . PRO D 1 69 ? -18.340 -12.609 12.302 1.00 22.00 69 PRO D C 1
ATOM 8571 O O . PRO D 1 69 ? -17.776 -13.076 11.311 1.00 22.55 69 PRO D O 1
ATOM 8575 N N . TYR D 1 70 ? -18.395 -13.244 13.477 1.00 22.14 70 TYR D N 1
ATOM 8576 C CA . TYR D 1 70 ? -17.717 -14.527 13.686 1.00 20.88 70 TYR D CA 1
ATOM 8577 C C . TYR D 1 70 ? -18.653 -15.651 14.139 1.00 20.28 70 TYR D C 1
ATOM 8578 O O . TYR D 1 70 ? -18.224 -16.559 14.836 1.00 19.96 70 TYR D O 1
ATOM 8587 N N . ASP D 1 71 ? -19.934 -15.554 13.770 1.00 18.69 71 ASP D N 1
ATOM 8588 C CA . ASP D 1 71 ? -20.854 -16.679 13.843 1.00 16.34 71 ASP D CA 1
ATOM 8589 C C . ASP D 1 71 ? -20.478 -17.755 12.807 1.00 16.35 71 ASP D C 1
A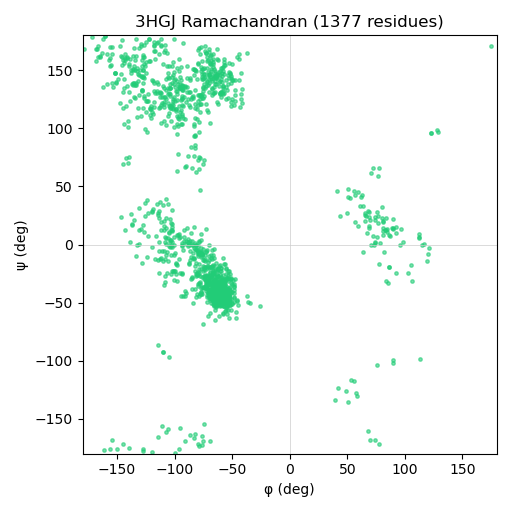TOM 8590 O O . ASP D 1 71 ? -19.857 -17.459 11.786 1.00 16.40 71 ASP D O 1
ATOM 8595 N N . LEU D 1 72 ? -20.861 -19.003 13.072 1.00 15.60 72 LEU D N 1
ATOM 8596 C CA . LEU D 1 72 ? -20.928 -20.027 12.020 1.00 14.69 72 LEU D CA 1
ATOM 8597 C C . LEU D 1 72 ? -21.972 -19.611 10.976 1.00 14.91 72 LEU D C 1
ATOM 8598 O O . LEU D 1 72 ? -22.982 -19.029 11.326 1.00 14.52 72 LEU D O 1
ATOM 8603 N N . GLY D 1 73 ? -21.753 -19.955 9.711 1.00 16.55 73 GLY D N 1
ATOM 8604 C CA . GLY D 1 73 ? -22.772 -19.723 8.688 1.00 17.67 73 GLY D CA 1
ATOM 8605 C C . GLY D 1 73 ? -22.990 -20.975 7.884 1.00 18.16 73 GLY D C 1
ATOM 8606 O O . GLY D 1 73 ? -22.251 -21.935 8.005 1.00 19.40 73 GLY D O 1
ATOM 8607 N N . ILE D 1 74 ? -24.024 -20.995 7.070 1.00 19.66 74 ILE D N 1
ATOM 8608 C CA . ILE D 1 74 ? -24.255 -22.186 6.287 1.00 20.01 74 ILE D CA 1
ATOM 8609 C C . ILE D 1 74 ? -24.844 -21.752 4.956 1.00 20.55 74 ILE D C 1
ATOM 8610 O O . ILE D 1 74 ? -25.572 -22.501 4.298 1.00 20.07 74 ILE D O 1
ATOM 8615 N N . TRP D 1 75 ? -24.563 -20.504 4.597 1.00 21.79 75 TRP D N 1
ATOM 8616 C CA . TRP D 1 75 ? -25.133 -19.915 3.391 1.00 22.72 75 TRP D CA 1
ATOM 8617 C C . TRP D 1 75 ? -24.306 -20.297 2.166 1.00 23.31 75 TRP D C 1
ATOM 8618 O O . TRP D 1 75 ? -24.720 -20.057 1.030 1.00 24.03 75 TRP D O 1
ATOM 8629 N N . SER D 1 76 ? -23.165 -20.943 2.388 1.00 23.72 76 SER D N 1
ATOM 8630 C CA . SER D 1 76 ? -22.305 -21.302 1.268 1.00 24.61 76 SER D CA 1
ATOM 8631 C C . SER D 1 76 ? -21.889 -22.766 1.200 1.00 25.66 76 SER D C 1
ATOM 8632 O O . SER D 1 76 ? -21.598 -23.401 2.218 1.00 25.95 76 SER D O 1
ATOM 8635 N N . GLU D 1 77 ? -21.789 -23.279 -0.022 1.00 26.48 77 GLU D N 1
ATOM 8636 C CA . GLU D 1 77 ? -21.205 -24.585 -0.250 1.00 26.80 77 GLU D CA 1
ATOM 8637 C C . GLU D 1 77 ? -19.806 -24.723 0.372 1.00 26.96 77 GLU D C 1
ATOM 8638 O O . GLU D 1 77 ? -19.443 -25.806 0.816 1.00 26.95 77 GLU D O 1
ATOM 8644 N N . ASP D 1 78 ? -19.041 -23.634 0.444 1.00 25.27 78 ASP D N 1
ATOM 8645 C CA . ASP D 1 78 ? -17.712 -23.691 1.067 1.00 26.08 78 ASP D CA 1
ATOM 8646 C C . ASP D 1 78 ? -17.778 -23.841 2.588 1.00 25.52 78 ASP D C 1
ATOM 8647 O O . ASP D 1 78 ? -16.751 -23.943 3.255 1.00 25.29 78 ASP D O 1
ATOM 8652 N N . HIS D 1 79 ? -18.986 -23.808 3.141 1.00 24.61 79 HIS D N 1
ATOM 8653 C CA . HIS D 1 79 ? -19.142 -24.048 4.571 1.00 23.77 79 HIS D CA 1
ATOM 8654 C C . HIS D 1 79 ? -19.103 -25.532 4.892 1.00 23.21 79 HIS D C 1
ATOM 8655 O O . HIS D 1 79 ? -19.024 -25.928 6.057 1.00 22.78 79 HIS D O 1
ATOM 8662 N N . LEU D 1 80 ? -19.140 -26.355 3.848 1.00 23.11 80 LEU D N 1
ATOM 8663 C CA . LEU D 1 80 ? -19.448 -27.765 4.012 1.00 23.94 80 LEU D CA 1
ATOM 8664 C C . LEU D 1 80 ? -18.254 -28.611 4.529 1.00 23.64 80 LEU D C 1
ATOM 8665 O O . LEU D 1 80 ? -18.415 -29.431 5.436 1.00 23.07 80 LEU D O 1
ATOM 8670 N N . PRO D 1 81 ? -17.049 -28.405 3.971 1.00 22.64 81 PRO D N 1
ATOM 8671 C CA . PRO D 1 81 ? -15.921 -29.150 4.509 1.00 22.11 81 PRO D CA 1
ATOM 8672 C C . PRO D 1 81 ? -15.841 -28.960 6.020 1.00 21.99 81 PRO D C 1
ATOM 8673 O O . PRO D 1 81 ? -15.668 -29.934 6.748 1.00 21.42 81 PRO D O 1
ATOM 8677 N N . GLY D 1 82 ? -15.975 -27.720 6.485 1.00 21.03 82 GLY D N 1
ATOM 8678 C CA . GLY D 1 82 ? -15.908 -27.434 7.930 1.00 20.53 82 GLY D CA 1
ATOM 8679 C C . GLY D 1 82 ? -17.024 -28.061 8.749 1.00 19.05 82 GLY D C 1
ATOM 8680 O O . GLY D 1 82 ? -16.778 -28.742 9.757 1.00 20.63 82 GLY D O 1
ATOM 8681 N N . LEU D 1 83 ? -18.261 -27.807 8.335 1.00 18.35 83 LEU D N 1
ATOM 8682 C CA . LEU D 1 83 ? -19.425 -28.339 9.001 1.00 17.74 83 LEU D CA 1
ATOM 8683 C C . LEU D 1 83 ? -19.346 -29.857 9.006 1.00 17.34 83 LEU D C 1
ATOM 8684 O O . LEU D 1 83 ? -19.667 -30.516 9.987 1.00 15.74 83 LEU D O 1
ATOM 8689 N N . LYS D 1 84 ? -18.898 -30.423 7.901 1.00 17.62 84 LYS D N 1
ATOM 8690 C CA . LYS D 1 84 ? -18.856 -31.860 7.793 1.00 17.63 84 LYS D CA 1
ATOM 8691 C C . LYS D 1 84 ? -17.853 -32.431 8.799 1.00 16.96 84 LYS D C 1
ATOM 8692 O O . LYS D 1 84 ? -18.097 -33.464 9.417 1.00 16.90 84 LYS D O 1
ATOM 8698 N N . GLU D 1 85 ? -16.735 -31.749 8.989 1.00 16.36 85 GLU D N 1
ATOM 8699 C CA . GLU D 1 85 ? -15.712 -32.237 9.938 1.00 15.13 85 GLU D CA 1
ATOM 8700 C C . GLU D 1 85 ? -16.142 -32.087 11.418 1.00 15.76 85 GLU D C 1
ATOM 8701 O O . GLU D 1 85 ? -15.799 -32.930 12.268 1.00 15.29 85 GLU D O 1
ATOM 8707 N N . LEU D 1 86 ? -16.900 -31.031 11.719 1.00 15.59 86 LEU D N 1
ATOM 8708 C CA . LEU D 1 86 ? -17.483 -30.819 13.055 1.00 16.43 86 LEU D CA 1
ATOM 8709 C C . LEU D 1 86 ? -18.449 -31.955 13.456 1.00 17.58 86 LEU D C 1
ATOM 8710 O O . LEU D 1 86 ? -18.197 -32.709 14.413 1.00 17.45 86 LEU D O 1
ATOM 8715 N N . ALA D 1 87 ? -19.517 -32.116 12.679 1.00 17.20 87 ALA D N 1
ATOM 8716 C CA . ALA D 1 87 ? -20.389 -33.281 12.836 1.00 17.91 87 ALA D CA 1
ATOM 8717 C C . ALA D 1 87 ? -19.605 -34.581 12.960 1.00 17.63 87 ALA D C 1
ATOM 8718 O O . ALA D 1 87 ? -19.886 -35.397 13.827 1.00 18.71 87 ALA D O 1
ATOM 8720 N N . ARG D 1 88 ? -18.646 -34.801 12.076 1.00 17.55 88 ARG D N 1
ATOM 8721 C CA . ARG D 1 88 ? -17.874 -36.039 12.146 1.00 18.05 88 ARG D CA 1
ATOM 8722 C C . ARG D 1 88 ? -17.154 -36.244 13.481 1.00 17.60 88 ARG D C 1
ATOM 8723 O O . ARG D 1 88 ? -17.192 -37.323 14.070 1.00 15.23 88 ARG D O 1
ATOM 8731 N N . ARG D 1 89 ? -16.489 -35.199 13.957 1.00 17.25 89 ARG D N 1
ATOM 8732 C CA . ARG D 1 89 ? -15.825 -35.268 15.249 1.00 18.20 89 ARG D CA 1
ATOM 8733 C C . ARG D 1 89 ? -16.796 -35.452 16.412 1.00 16.54 89 ARG D C 1
ATOM 8734 O O . ARG D 1 89 ? -16.498 -36.154 17.377 1.00 16.43 89 ARG D O 1
ATOM 8742 N N . ILE D 1 90 ? -17.972 -34.843 16.304 1.00 16.92 90 ILE D N 1
ATOM 8743 C CA . ILE D 1 90 ? -18.973 -34.963 17.341 1.00 17.28 90 ILE D CA 1
ATOM 8744 C C . ILE D 1 90 ? -19.464 -36.402 17.386 1.00 18.81 90 ILE D C 1
ATOM 8745 O O . ILE D 1 90 ? -19.482 -37.033 18.455 1.00 16.58 90 ILE D O 1
ATOM 8750 N N . ARG D 1 91 ? -19.847 -36.913 16.210 1.00 18.35 91 ARG D N 1
ATOM 8751 C CA . ARG D 1 91 ? -20.277 -38.303 16.047 1.00 18.04 91 ARG D CA 1
ATOM 8752 C C . ARG D 1 91 ? -19.210 -39.220 16.566 1.00 18.13 91 ARG D C 1
ATOM 8753 O O . ARG D 1 91 ? -19.485 -40.162 17.325 1.00 18.41 91 ARG D O 1
ATOM 8761 N N . GLU D 1 92 ? -17.972 -38.943 16.178 1.00 17.47 92 GLU D N 1
ATOM 8762 C CA . GLU D 1 92 ? -16.879 -39.820 16.560 1.00 19.67 92 GLU D CA 1
ATOM 8763 C C . GLU D 1 92 ? -16.696 -39.888 18.067 1.00 18.90 92 GLU D C 1
ATOM 8764 O O . GLU D 1 92 ? -16.317 -40.916 18.573 1.00 22.83 92 GLU D O 1
ATOM 8770 N N . ALA D 1 93 ? -16.943 -38.789 18.782 1.00 18.84 93 ALA D N 1
ATOM 8771 C CA . ALA D 1 93 ? -16.851 -38.768 20.243 1.00 17.89 93 ALA D CA 1
ATOM 8772 C C . ALA D 1 93 ? -18.121 -39.276 20.974 1.00 17.79 93 ALA D C 1
ATOM 8773 O O . ALA D 1 93 ? -18.157 -39.325 22.196 1.00 18.66 93 ALA D O 1
ATOM 8775 N N . GLY D 1 94 ? -19.176 -39.616 20.228 1.00 17.87 94 GLY D N 1
ATOM 8776 C CA . GLY D 1 94 ? -20.264 -40.428 20.772 1.00 15.41 94 GLY D CA 1
ATOM 8777 C C . GLY D 1 94 ? -21.645 -39.805 20.747 1.00 14.72 94 GLY D C 1
ATOM 8778 O O . GLY D 1 94 ? -22.616 -40.441 21.130 1.00 14.46 94 GLY D O 1
ATOM 8779 N N . ALA D 1 95 ? -21.748 -38.562 20.288 1.00 13.13 95 ALA D N 1
ATOM 8780 C CA . ALA D 1 95 ? -23.016 -37.845 20.306 1.00 13.86 95 ALA D CA 1
ATOM 8781 C C . ALA D 1 95 ? -23.676 -37.809 18.927 1.00 14.07 95 ALA D C 1
ATOM 8782 O O . ALA D 1 95 ? -22.999 -37.872 17.897 1.00 14.32 95 ALA D O 1
ATOM 8784 N N . VAL D 1 96 ? -25.003 -37.693 18.891 1.00 14.99 96 VAL D N 1
ATOM 8785 C CA . VAL D 1 96 ? -25.642 -37.331 17.646 1.00 14.85 96 VAL D CA 1
ATOM 8786 C C . VAL D 1 96 ? -25.426 -35.843 17.347 1.00 13.98 96 VAL D C 1
ATOM 8787 O O . VAL D 1 96 ? -25.696 -35.006 18.180 1.00 15.27 96 VAL D O 1
ATOM 8791 N N . PRO D 1 97 ? -24.929 -35.509 16.144 1.00 15.35 97 PRO D N 1
ATOM 8792 C CA . PRO D 1 97 ? -24.757 -34.064 15.786 1.00 14.57 97 PRO D CA 1
ATOM 8793 C C . PRO D 1 97 ? -26.045 -33.391 15.277 1.00 14.45 97 PRO D C 1
ATOM 8794 O O . PRO D 1 97 ? -26.628 -33.847 14.293 1.00 13.37 97 PRO D O 1
ATOM 8798 N N . GLY D 1 98 ? -26.472 -32.334 15.967 1.00 11.89 98 GLY D N 1
ATOM 8799 C CA . GLY D 1 98 ? -27.588 -31.501 15.541 1.00 13.89 98 GLY D CA 1
ATOM 8800 C C . GLY D 1 98 ? -27.041 -30.107 15.297 1.00 14.09 98 GLY D C 1
ATOM 8801 O O . GLY D 1 98 ? -25.920 -29.806 15.719 1.00 14.12 98 GLY D O 1
ATOM 8802 N N . ILE D 1 99 ? -27.823 -29.256 14.634 1.00 14.73 99 ILE D N 1
ATOM 8803 C CA . ILE D 1 99 ? -27.400 -27.867 14.368 1.00 14.72 99 ILE D CA 1
ATOM 8804 C C . ILE D 1 99 ? -28.616 -26.949 14.455 1.00 15.67 99 ILE D C 1
ATOM 8805 O O . ILE D 1 99 ? -29.729 -27.366 14.104 1.00 14.78 99 ILE D O 1
ATOM 8810 N N . GLN D 1 100 ? -28.421 -25.740 14.993 1.00 14.92 100 GLN D N 1
ATOM 8811 C CA . GLN D 1 100 ? -29.469 -24.755 15.055 1.00 15.79 100 GLN D CA 1
ATOM 8812 C C . GLN D 1 100 ? -29.328 -23.753 13.898 1.00 15.94 100 GLN D C 1
ATOM 8813 O O . GLN D 1 100 ? -28.315 -23.047 13.795 1.00 14.55 100 GLN D O 1
ATOM 8819 N N . LEU D 1 101 ? -30.327 -23.722 13.015 1.00 15.69 101 LEU D N 1
ATOM 8820 C CA . LEU D 1 101 ? -30.311 -22.793 11.887 1.00 16.82 101 LEU D CA 1
ATOM 8821 C C . LEU D 1 101 ? -30.963 -21.491 12.328 1.00 16.09 101 LEU D C 1
ATOM 8822 O O . LEU D 1 101 ? -32.020 -21.504 12.959 1.00 16.07 101 LEU D O 1
ATOM 8827 N N . ALA D 1 102 ? -30.356 -20.362 11.977 1.00 15.79 102 ALA D N 1
ATOM 8828 C CA . ALA D 1 102 ? -30.761 -19.086 12.556 1.00 17.36 102 ALA D CA 1
ATOM 8829 C C . ALA D 1 102 ? -30.730 -17.863 11.646 1.00 18.51 102 ALA D C 1
ATOM 8830 O O . ALA D 1 102 ? -29.971 -17.785 10.679 1.00 19.10 102 ALA D O 1
ATOM 8832 N N . HIS D 1 103 ? -31.499 -16.865 12.064 1.00 19.75 103 HIS D N 1
ATOM 8833 C CA . HIS D 1 103 ? -31.456 -15.529 11.499 1.00 19.70 103 HIS D CA 1
ATOM 8834 C C . HIS D 1 103 ? -31.714 -14.521 12.619 1.00 19.89 103 HIS D C 1
ATOM 8835 O O . HIS D 1 103 ? -32.824 -14.466 13.167 1.00 19.03 103 HIS D O 1
ATOM 8842 N N . ALA D 1 104 ? -30.728 -13.673 12.896 1.00 20.26 104 ALA D N 1
ATOM 8843 C CA . ALA D 1 104 ? -30.832 -12.684 13.961 1.00 19.41 104 ALA D CA 1
ATOM 8844 C C . ALA D 1 104 ? -31.793 -11.537 13.686 1.00 19.18 104 ALA D C 1
ATOM 8845 O O . ALA D 1 104 ? -32.199 -10.841 14.613 1.00 17.86 104 ALA D O 1
ATOM 8847 N N . GLY D 1 105 ? -32.154 -11.308 12.426 1.00 19.23 105 GLY D N 1
ATOM 8848 C CA . GLY D 1 105 ? -33.198 -10.318 12.165 1.00 20.09 105 GLY D CA 1
ATOM 8849 C C . GLY D 1 105 ? -32.773 -8.975 12.724 1.00 20.06 105 GLY D C 1
ATOM 8850 O O . GLY D 1 105 ? -31.658 -8.531 12.479 1.00 21.53 105 GLY D O 1
ATOM 8851 N N . ARG D 1 106 ? -33.639 -8.323 13.488 1.00 20.77 106 ARG D N 1
ATOM 8852 C CA . ARG D 1 106 ? -33.334 -6.962 13.945 1.00 22.12 106 ARG D CA 1
ATOM 8853 C C . ARG D 1 106 ? -32.265 -6.879 15.022 1.00 22.79 106 ARG D C 1
ATOM 8854 O O . ARG D 1 106 ? -31.856 -5.787 15.426 1.00 22.50 106 ARG D O 1
ATOM 8862 N N . LYS D 1 107 ? -31.811 -8.032 15.499 1.00 23.95 107 LYS D N 1
ATOM 8863 C CA . LYS D 1 107 ? -30.722 -8.055 16.461 1.00 23.71 107 LYS D CA 1
ATOM 8864 C C . LYS D 1 107 ? -29.424 -8.483 15.800 1.00 23.55 107 LYS D C 1
ATOM 8865 O O . LYS D 1 107 ? -28.409 -8.628 16.471 1.00 21.61 107 LYS D O 1
ATOM 8871 N N . ALA D 1 108 ? -29.486 -8.714 14.489 1.00 23.79 108 ALA D N 1
ATOM 8872 C CA . ALA D 1 108 ? -28.300 -8.971 13.681 1.00 24.67 108 ALA D CA 1
ATOM 8873 C C . ALA D 1 108 ? -27.204 -7.931 13.903 1.00 24.80 108 ALA D C 1
ATOM 8874 O O . ALA D 1 108 ? -27.474 -6.795 14.308 1.00 25.10 108 ALA D O 1
ATOM 8876 N N . GLY D 1 109 ? -25.967 -8.331 13.632 1.00 23.93 109 GLY D N 1
ATOM 8877 C CA . GLY D 1 109 ? -24.873 -7.378 13.445 1.00 23.99 109 GLY D CA 1
ATOM 8878 C C . GLY D 1 109 ? -24.442 -6.668 14.715 1.00 24.05 109 GLY D C 1
ATOM 8879 O O . GLY D 1 109 ? -24.520 -5.458 14.807 1.00 23.27 109 GLY D O 1
ATOM 8880 N N . THR D 1 110 ? -23.978 -7.424 15.701 1.00 23.50 110 THR D N 1
ATOM 8881 C CA . THR D 1 110 ? -23.370 -6.833 16.876 1.00 23.60 110 THR D CA 1
ATOM 8882 C C . THR D 1 110 ? -21.997 -7.468 17.069 1.00 23.62 110 THR D C 1
ATOM 8883 O O . THR D 1 110 ? -21.768 -8.610 16.661 1.00 23.11 110 THR D O 1
ATOM 8887 N N . ALA D 1 111 ? -21.114 -6.747 17.742 1.00 23.35 111 ALA D N 1
ATOM 8888 C CA . ALA D 1 111 ? -19.775 -7.242 18.052 1.00 25.58 111 ALA D CA 1
ATOM 8889 C C . ALA D 1 111 ? -19.818 -8.385 19.055 1.00 26.11 111 ALA D C 1
ATOM 8890 O O . ALA D 1 111 ? -20.780 -8.549 19.784 1.00 26.99 111 ALA D O 1
ATOM 8892 N N . ARG D 1 112 ? -18.726 -9.124 19.148 1.00 27.87 112 ARG D N 1
ATOM 8893 C CA . ARG D 1 112 ? -18.618 -10.146 20.153 1.00 28.66 112 ARG D CA 1
ATOM 8894 C C . ARG D 1 112 ? -18.845 -9.587 21.533 1.00 29.18 112 ARG D C 1
ATOM 8895 O O . ARG D 1 112 ? -18.407 -8.493 21.835 1.00 29.72 112 ARG D O 1
ATOM 8903 N N . PRO D 1 113 ? -19.532 -10.359 22.383 1.00 31.35 113 PRO D N 1
ATOM 8904 C CA . PRO D 1 113 ? -19.801 -9.963 23.757 1.00 31.56 113 PRO D CA 1
ATOM 8905 C C . PRO D 1 113 ? -18.580 -9.399 24.466 1.00 32.12 113 PRO D C 1
ATOM 8906 O O . PRO D 1 113 ? -18.696 -8.375 25.140 1.00 33.00 113 PRO D O 1
ATOM 8910 N N . TRP D 1 114 ? -17.440 -10.087 24.365 1.00 31.66 114 TRP D N 1
ATOM 8911 C CA . TRP D 1 114 ? -16.228 -9.654 25.041 1.00 32.14 114 TRP D CA 1
ATOM 8912 C C . TRP D 1 114 ? -15.466 -8.592 24.242 1.00 32.83 114 TRP D C 1
ATOM 8913 O O . TRP D 1 114 ? -14.299 -8.300 24.519 1.00 32.77 114 TRP D O 1
ATOM 8924 N N . GLU D 1 115 ? -16.131 -8.007 23.258 1.00 32.80 115 GLU D N 1
ATOM 8925 C CA . GLU D 1 115 ? -15.598 -6.829 22.611 1.00 33.24 115 GLU D CA 1
ATOM 8926 C C . GLU D 1 115 ? -16.672 -5.751 22.547 1.00 33.68 115 GLU D C 1
ATOM 8927 O O . GLU D 1 115 ? -16.725 -4.934 21.626 1.00 34.00 115 GLU D O 1
ATOM 8933 N N . GLY D 1 116 ? -17.540 -5.765 23.543 1.00 34.09 116 GLY D N 1
ATOM 8934 C CA . GLY D 1 116 ? -18.438 -4.646 23.777 1.00 34.34 116 GLY D CA 1
ATOM 8935 C C . GLY D 1 116 ? -19.809 -4.818 23.152 1.00 33.79 116 GLY D C 1
ATOM 8936 O O . GLY D 1 116 ? -20.668 -3.944 23.279 1.00 33.59 116 GLY D O 1
ATOM 8937 N N . GLY D 1 117 ? -20.007 -5.940 22.470 1.00 32.13 117 GLY D N 1
ATOM 8938 C CA . GLY D 1 117 ? -21.309 -6.282 21.932 1.00 32.21 117 GLY D CA 1
ATOM 8939 C C . GLY D 1 117 ? -22.109 -5.180 21.248 1.00 31.60 117 GLY D C 1
ATOM 8940 O O . GLY D 1 117 ? -23.317 -5.318 21.115 1.00 32.63 117 GLY D O 1
ATOM 8941 N N . LYS D 1 118 ? -21.457 -4.138 20.724 1.00 31.68 118 LYS D N 1
ATOM 8942 C CA . LYS D 1 118 ? -22.185 -2.983 20.140 1.00 30.95 118 LYS D CA 1
ATOM 8943 C C . LYS D 1 118 ? -22.644 -3.220 18.714 1.00 29.67 118 LYS D C 1
ATOM 8944 O O . LYS D 1 118 ? -21.944 -3.877 17.945 1.00 29.62 118 LYS D O 1
ATOM 8950 N N . PRO D 1 119 ? -23.768 -2.587 18.321 1.00 28.71 119 PRO D N 1
ATOM 8951 C CA . PRO D 1 119 ? -24.241 -2.613 16.926 1.00 28.32 119 PRO D CA 1
ATOM 8952 C C . PRO D 1 119 ? -23.161 -2.200 15.918 1.00 28.70 119 PRO D C 1
ATOM 8953 O O . PRO D 1 119 ? -22.309 -1.365 16.219 1.00 28.63 119 PRO D O 1
ATOM 8957 N N . LEU D 1 120 ? -23.194 -2.797 14.734 1.00 27.20 120 LEU D N 1
ATOM 8958 C CA . LEU D 1 120 ? -22.141 -2.613 13.764 1.00 27.39 120 LEU D CA 1
ATOM 8959 C C . LEU D 1 120 ? -22.649 -1.857 12.536 1.00 27.91 120 LEU D C 1
ATOM 8960 O O . LEU D 1 120 ? -21.912 -1.681 11.564 1.00 28.91 120 LEU D O 1
ATOM 8965 N N . GLY D 1 121 ? -23.918 -1.461 12.553 1.00 26.91 121 GLY D N 1
ATOM 8966 C CA . GLY D 1 121 ? -24.473 -0.694 11.448 1.00 27.43 121 GLY D CA 1
ATOM 8967 C C . GLY D 1 121 ? -24.918 -1.459 10.202 1.00 27.42 121 GLY D C 1
ATOM 8968 O O . GLY D 1 121 ? -25.139 -0.842 9.159 1.00 27.51 121 GLY D O 1
ATOM 8969 N N . TRP D 1 122 ? -25.057 -2.784 10.281 1.00 26.83 122 TRP D N 1
ATOM 8970 C CA . TRP D 1 122 ? -25.542 -3.552 9.125 1.00 26.39 122 TRP D CA 1
ATOM 8971 C C . TRP D 1 122 ? -26.961 -3.141 8.750 1.00 26.92 122 TRP D C 1
ATOM 8972 O O . TRP D 1 122 ? -27.643 -2.510 9.539 1.00 27.01 122 TRP D O 1
ATOM 8983 N N . ARG D 1 123 ? -27.424 -3.578 7.579 1.00 28.67 123 ARG D N 1
ATOM 8984 C CA . ARG D 1 123 ? -28.814 -3.379 7.162 1.00 29.27 123 ARG D CA 1
ATOM 8985 C C . ARG D 1 123 ? -29.683 -4.522 7.654 1.00 29.88 123 ARG D C 1
ATOM 8986 O O . ARG D 1 123 ? -30.083 -5.393 6.870 1.00 30.31 123 ARG D O 1
ATOM 8994 N N . VAL D 1 124 ? -30.008 -4.508 8.938 1.00 29.79 124 VAL D N 1
ATOM 8995 C CA . VAL D 1 124 ? -30.718 -5.628 9.536 1.00 28.73 124 VAL D CA 1
ATOM 8996 C C . VAL D 1 124 ? -32.199 -5.589 9.152 1.00 29.89 124 VAL D C 1
ATOM 8997 O O . VAL D 1 124 ? -32.725 -4.529 8.823 1.00 30.67 124 VAL D O 1
ATOM 9001 N N . VAL D 1 125 ? -32.829 -6.759 9.059 1.00 30.51 125 VAL D N 1
ATOM 9002 C CA . VAL D 1 125 ? -34.246 -6.859 8.680 1.00 29.35 125 VAL D CA 1
ATOM 9003 C C . VAL D 1 125 ? -35.150 -7.209 9.871 1.00 30.46 125 VAL D C 1
ATOM 9004 O O . VAL D 1 125 ? -34.674 -7.639 10.930 1.00 29.47 125 VAL D O 1
ATOM 9008 N N . GLY D 1 126 ? -36.458 -7.017 9.695 1.00 30.29 126 GLY D N 1
ATOM 9009 C CA . GLY D 1 126 ? -37.425 -7.209 10.766 1.00 30.03 126 GLY D CA 1
ATOM 9010 C C . GLY D 1 126 ? -38.821 -7.247 10.173 1.00 31.78 126 GLY D C 1
ATOM 9011 O O . GLY D 1 126 ? -38.997 -7.022 8.968 1.00 31.63 126 GLY D O 1
ATOM 9012 N N . PRO D 1 127 ? -39.823 -7.602 10.990 1.00 31.81 127 PRO D N 1
ATOM 9013 C CA . PRO D 1 127 ? -41.166 -7.577 10.422 1.00 32.63 127 PRO D CA 1
ATOM 9014 C C . PRO D 1 127 ? -41.679 -6.144 10.314 1.00 32.55 127 PRO D C 1
ATOM 9015 O O . PRO D 1 127 ? -42.469 -5.823 9.417 1.00 34.40 127 PRO D O 1
ATOM 9019 N N . SER D 1 128 ? -41.187 -5.293 11.200 1.00 32.03 128 SER D N 1
ATOM 9020 C CA . SER D 1 128 ? -41.649 -3.928 11.310 1.00 32.21 128 SER D CA 1
ATOM 9021 C C . SER D 1 128 ? -40.450 -3.073 11.634 1.00 33.04 128 SER D C 1
ATOM 9022 O O . SER D 1 128 ? -39.415 -3.597 12.050 1.00 33.61 128 SER D O 1
ATOM 9025 N N . PRO D 1 129 ? -40.588 -1.754 11.453 1.00 33.10 129 PRO D N 1
ATOM 9026 C CA . PRO D 1 129 ? -39.511 -0.825 11.740 1.00 33.49 129 PRO D CA 1
ATOM 9027 C C . PRO D 1 129 ? -39.526 -0.313 13.172 1.00 33.84 129 PRO D C 1
ATOM 9028 O O . PRO D 1 129 ? -39.745 0.872 13.387 1.00 34.15 129 PRO D O 1
ATOM 9032 N N . ILE D 1 130 ? -39.268 -1.198 14.135 1.00 33.90 130 ILE D N 1
ATOM 9033 C CA . ILE D 1 130 ? -39.062 -0.814 15.530 1.00 33.27 130 ILE D CA 1
ATOM 9034 C C . ILE D 1 130 ? -37.693 -1.332 15.975 1.00 33.92 130 ILE D C 1
ATOM 9035 O O . ILE D 1 130 ? -37.414 -2.522 15.859 1.00 33.13 130 ILE D O 1
ATOM 9040 N N . PRO D 1 131 ? -36.816 -0.437 16.456 1.00 34.47 131 PRO D N 1
ATOM 9041 C CA . PRO D 1 131 ? -35.488 -0.922 16.801 1.00 34.78 131 PRO D CA 1
ATOM 9042 C C . PRO D 1 131 ? -35.567 -1.769 18.051 1.00 34.95 131 PRO D C 1
ATOM 9043 O O . PRO D 1 131 ? -36.441 -1.551 18.888 1.00 34.60 131 PRO D O 1
ATOM 9047 N N . PHE D 1 132 ? -34.645 -2.721 18.177 1.00 36.29 132 PHE D N 1
ATOM 9048 C CA . PHE D 1 132 ? -34.637 -3.633 19.314 1.00 36.59 132 PHE D CA 1
ATOM 9049 C C . PHE D 1 132 ? -34.661 -2.840 20.606 1.00 37.23 132 PHE D C 1
ATOM 9050 O O . PHE D 1 132 ? -35.609 -2.937 21.369 1.00 38.52 132 PHE D O 1
ATOM 9058 N N . ASP D 1 133 ? -33.620 -2.051 20.835 1.00 39.03 133 ASP D N 1
ATOM 9059 C CA . ASP D 1 133 ? -33.596 -1.080 21.937 1.00 40.51 133 ASP D CA 1
ATOM 9060 C C . ASP D 1 133 ? -32.784 0.157 21.530 1.00 41.03 133 ASP D C 1
ATOM 9061 O O . ASP D 1 133 ? -32.134 0.167 20.486 1.00 40.98 133 ASP D O 1
ATOM 9066 N N . GLU D 1 134 ? -32.840 1.203 22.353 1.00 42.21 134 GLU D N 1
ATOM 9067 C CA . GLU D 1 134 ? -31.989 2.371 22.162 1.00 42.74 134 GLU D CA 1
ATOM 9068 C C . GLU D 1 134 ? -30.580 1.923 21.799 1.00 42.37 134 GLU D C 1
ATOM 9069 O O . GLU D 1 134 ? -30.141 0.850 22.201 1.00 43.21 134 GLU D O 1
ATOM 9075 N N . GLY D 1 135 ? -29.894 2.710 20.984 1.00 42.01 135 GLY D N 1
ATOM 9076 C CA . GLY D 1 135 ? -28.604 2.296 20.462 1.00 41.46 135 GLY D CA 1
ATOM 9077 C C . GLY D 1 135 ? -28.731 1.419 19.235 1.00 41.44 135 GLY D C 1
ATOM 9078 O O . GLY D 1 135 ? -27.869 1.455 18.355 1.00 42.60 135 GLY D O 1
ATOM 9079 N N . TYR D 1 136 ? -29.811 0.639 19.158 1.00 40.21 136 TYR D N 1
ATOM 9080 C CA . TYR D 1 136 ? -29.979 -0.346 18.085 1.00 38.49 136 TYR D CA 1
ATOM 9081 C C . TYR D 1 136 ? -30.621 0.213 16.816 1.00 37.84 136 TYR D C 1
ATOM 9082 O O . TYR D 1 136 ? -31.559 1.006 16.880 1.00 37.58 136 TYR D O 1
ATOM 9091 N N . PRO D 1 137 ? -30.142 -0.236 15.650 1.00 37.17 137 PRO D N 1
ATOM 9092 C CA . PRO D 1 137 ? -30.655 0.284 14.385 1.00 36.74 137 PRO D CA 1
ATOM 9093 C C . PRO D 1 137 ? -32.164 0.085 14.297 1.00 36.90 137 PRO D C 1
ATOM 9094 O O . PRO D 1 137 ? -32.702 -0.757 15.027 1.00 36.01 137 PRO D O 1
ATOM 9098 N N . VAL D 1 138 ? -32.846 0.852 13.429 1.00 36.70 138 VAL D N 1
ATOM 9099 C CA . VAL D 1 138 ? -34.223 0.506 13.033 1.00 34.96 138 VAL D CA 1
ATOM 9100 C C . VAL D 1 138 ? -34.109 -0.479 11.884 1.00 35.34 138 VAL D C 1
ATOM 9101 O O . VAL D 1 138 ? -33.456 -0.190 10.888 1.00 34.92 138 VAL D O 1
ATOM 9105 N N . PRO D 1 139 ? -34.737 -1.655 12.015 1.00 35.04 139 PRO D N 1
ATOM 9106 C CA . PRO D 1 139 ? -34.647 -2.693 10.997 1.00 34.89 139 PRO D CA 1
ATOM 9107 C C . PRO D 1 139 ? -35.430 -2.311 9.742 1.00 35.72 139 PRO D C 1
ATOM 9108 O O . PRO D 1 139 ? -36.343 -1.492 9.828 1.00 36.19 139 PRO D O 1
ATOM 9112 N N . GLU D 1 140 ? -35.107 -2.919 8.598 1.00 35.16 140 GLU D N 1
ATOM 9113 C CA . GLU D 1 140 ? -35.965 -2.813 7.415 1.00 34.40 140 GLU D CA 1
ATOM 9114 C C . GLU D 1 140 ? -37.061 -3.859 7.459 1.00 33.75 140 GLU D C 1
ATOM 9115 O O . GLU D 1 140 ? -36.776 -5.050 7.566 1.00 32.18 140 GLU D O 1
ATOM 9121 N N . PRO D 1 141 ? -38.322 -3.425 7.319 1.00 33.15 141 PRO D N 1
ATOM 9122 C CA . PRO D 1 141 ? -39.376 -4.423 7.282 1.00 33.14 141 PRO D CA 1
ATOM 9123 C C . PRO D 1 141 ? -39.247 -5.243 6.015 1.00 32.72 141 PRO D C 1
ATOM 9124 O O . PRO D 1 141 ? -39.038 -4.682 4.950 1.00 33.58 141 PRO D O 1
ATOM 9128 N N . LEU D 1 142 ? -39.347 -6.562 6.128 1.00 33.26 142 LEU D N 1
ATOM 9129 C CA . LEU D 1 142 ? -39.298 -7.425 4.955 1.00 32.40 142 LEU D CA 1
ATOM 9130 C C . LEU D 1 142 ? -40.507 -7.227 4.057 1.00 33.34 142 LEU D C 1
ATOM 9131 O O . LEU D 1 142 ? -41.616 -7.029 4.539 1.00 32.76 142 LEU D O 1
ATOM 9136 N N . ASP D 1 143 ? -40.294 -7.294 2.746 1.00 33.67 143 ASP D N 1
ATOM 9137 C CA . ASP D 1 143 ? -41.409 -7.441 1.826 1.00 33.78 143 ASP D CA 1
ATOM 9138 C C . ASP D 1 143 ? -41.515 -8.900 1.416 1.00 33.67 143 ASP D C 1
ATOM 9139 O O . ASP D 1 143 ? -40.751 -9.754 1.896 1.00 32.44 143 ASP D O 1
ATOM 9144 N N . GLU D 1 144 ? -42.479 -9.202 0.560 1.00 33.30 144 GLU D N 1
ATOM 9145 C CA . GLU D 1 144 ? -42.713 -10.581 0.181 1.00 33.62 144 GLU D CA 1
ATOM 9146 C C . GLU D 1 144 ? -41.505 -11.226 -0.487 1.00 33.74 144 GLU D C 1
ATOM 9147 O O . GLU D 1 144 ? -41.294 -12.438 -0.374 1.00 35.10 144 GLU D O 1
ATOM 9153 N N . ALA D 1 145 ? -40.737 -10.430 -1.226 1.00 32.11 145 ALA D N 1
ATOM 9154 C CA . ALA D 1 145 ? -39.531 -10.935 -1.853 1.00 30.27 145 ALA D CA 1
ATOM 9155 C C . ALA D 1 145 ? -38.552 -11.430 -0.783 1.00 28.42 145 ALA D C 1
ATOM 9156 O O . ALA D 1 145 ? -38.063 -12.557 -0.853 1.00 28.93 145 ALA D O 1
ATOM 9158 N N . GLY D 1 146 ? -38.279 -10.583 0.198 1.00 27.06 146 GLY D N 1
ATOM 9159 C CA . GLY D 1 146 ? -37.296 -10.877 1.231 1.00 27.40 146 GLY D CA 1
ATOM 9160 C C . GLY D 1 146 ? -37.681 -12.034 2.146 1.00 27.10 146 GLY D C 1
ATOM 9161 O O . GLY D 1 146 ? -36.816 -12.785 2.601 1.00 27.64 146 GLY D O 1
ATOM 9162 N N . MET D 1 147 ? -38.974 -12.176 2.431 1.00 27.89 147 MET D N 1
ATOM 9163 C CA . MET D 1 147 ? -39.427 -13.309 3.235 1.00 28.08 147 MET D CA 1
ATOM 9164 C C . MET D 1 147 ? -39.160 -14.599 2.478 1.00 28.02 147 MET D C 1
ATOM 9165 O O . MET D 1 147 ? -38.708 -15.580 3.068 1.00 29.04 147 MET D O 1
ATOM 9170 N N . GLU D 1 148 ? -39.437 -14.602 1.174 1.00 27.62 148 GLU D N 1
ATOM 9171 C CA . GLU D 1 148 ? -39.228 -15.791 0.339 1.00 27.31 148 GLU D CA 1
ATOM 9172 C C . GLU D 1 148 ? -37.741 -16.131 0.208 1.00 25.89 148 GLU D C 1
ATOM 9173 O O . GLU D 1 148 ? -37.362 -17.292 0.174 1.00 25.85 148 GLU D O 1
ATOM 9179 N N . ARG D 1 149 ? -36.908 -15.109 0.080 1.00 25.46 149 ARG D N 1
ATOM 9180 C CA . ARG D 1 149 ? -35.468 -15.328 0.086 1.00 24.40 149 ARG D CA 1
ATOM 9181 C C . ARG D 1 149 ? -35.021 -15.915 1.423 1.00 23.48 149 ARG D C 1
ATOM 9182 O O . ARG D 1 149 ? -34.318 -16.915 1.464 1.00 22.57 149 ARG D O 1
ATOM 9190 N N . ILE D 1 150 ? -35.477 -15.320 2.516 1.00 22.89 150 ILE D N 1
ATOM 9191 C CA . ILE D 1 150 ? -35.140 -15.847 3.829 1.00 23.31 150 ILE D CA 1
ATOM 9192 C C . ILE D 1 150 ? -35.599 -17.281 4.030 1.00 24.46 150 ILE D C 1
ATOM 9193 O O . ILE D 1 150 ? -34.846 -18.105 4.569 1.00 24.27 150 ILE D O 1
ATOM 9198 N N . LEU D 1 151 ? -36.795 -17.592 3.536 1.00 23.86 151 LEU D N 1
ATOM 9199 C CA . LEU D 1 151 ? -37.327 -18.951 3.599 1.00 25.04 151 LEU D CA 1
ATOM 9200 C C . LEU D 1 151 ? -36.421 -19.959 2.893 1.00 24.00 151 LEU D C 1
ATOM 9201 O O . LEU D 1 151 ? -36.153 -21.037 3.425 1.00 21.78 151 LEU D O 1
ATOM 9206 N N . GLN D 1 152 ? -36.019 -19.620 1.669 1.00 23.25 152 GLN D N 1
ATOM 9207 C CA . GLN D 1 152 ? -35.219 -20.515 0.831 1.00 23.90 152 GLN D CA 1
ATOM 9208 C C . GLN D 1 152 ? -33.820 -20.690 1.421 1.00 23.11 152 GLN D C 1
ATOM 9209 O O . GLN D 1 152 ? -33.215 -21.763 1.294 1.00 23.08 152 GLN D O 1
ATOM 9215 N N . ALA D 1 153 ? -33.368 -19.671 2.152 1.00 21.87 153 ALA D N 1
ATOM 9216 C CA . ALA D 1 153 ? -32.087 -19.733 2.882 1.00 21.69 153 ALA D CA 1
ATOM 9217 C C . ALA D 1 153 ? -32.172 -20.787 3.981 1.00 21.87 153 ALA D C 1
ATOM 9218 O O . ALA D 1 153 ? -31.277 -21.628 4.128 1.00 20.85 153 ALA D O 1
ATOM 9220 N N . PHE D 1 154 ? -33.288 -20.766 4.706 1.00 21.54 154 PHE D N 1
ATOM 9221 C CA . PHE D 1 154 ? -33.559 -21.780 5.714 1.00 20.99 154 PHE D CA 1
ATOM 9222 C C . PHE D 1 154 ? -33.615 -23.184 5.108 1.00 20.52 154 PHE D C 1
ATOM 9223 O O . PHE D 1 154 ? -32.988 -24.092 5.626 1.00 18.51 154 PHE D O 1
ATOM 9231 N N . VAL D 1 155 ? -34.324 -23.349 3.988 1.00 20.59 155 VAL D N 1
ATOM 9232 C CA . VAL D 1 155 ? -34.411 -24.657 3.324 1.00 19.98 155 VAL D CA 1
ATOM 9233 C C . VAL D 1 155 ? -33.077 -25.196 2.809 1.00 20.76 155 VAL D C 1
ATOM 9234 O O . VAL D 1 155 ? -32.801 -26.402 2.874 1.00 20.96 155 VAL D O 1
ATOM 9238 N N . GLU D 1 156 ? -32.256 -24.296 2.275 1.00 22.06 156 GLU D N 1
ATOM 9239 C CA . GLU D 1 156 ? -30.970 -24.659 1.678 1.00 22.66 156 GLU D CA 1
ATOM 9240 C C . GLU D 1 156 ? -29.937 -24.860 2.774 1.00 21.18 156 GLU D C 1
ATOM 9241 O O . GLU D 1 156 ? -29.066 -25.727 2.668 1.00 21.71 156 GLU D O 1
ATOM 9247 N N . GLY D 1 157 ? -30.042 -24.052 3.820 1.00 20.71 157 GLY D N 1
ATOM 9248 C CA . GLY D 1 157 ? -29.305 -24.307 5.050 1.00 19.88 157 GLY D CA 1
ATOM 9249 C C . GLY D 1 157 ? -29.656 -25.660 5.645 1.00 19.31 157 GLY D C 1
ATOM 9250 O O . GLY D 1 157 ? -28.784 -26.425 6.029 1.00 19.28 157 GLY D O 1
ATOM 9251 N N . ALA D 1 158 ? -30.938 -25.990 5.654 1.00 20.19 158 ALA D N 1
ATOM 9252 C CA . ALA D 1 158 ? -31.382 -27.297 6.124 1.00 20.85 158 ALA D CA 1
ATOM 9253 C C . ALA D 1 158 ? -30.807 -28.437 5.249 1.00 21.51 158 ALA D C 1
ATOM 9254 O O . ALA D 1 158 ? -30.207 -29.397 5.775 1.00 21.69 158 ALA D O 1
ATOM 9256 N N . ARG D 1 159 ? -30.868 -28.266 3.922 1.00 21.91 159 ARG D N 1
ATOM 9257 C CA . ARG D 1 159 ? -30.243 -29.226 2.982 1.00 23.22 159 ARG D CA 1
ATOM 9258 C C . ARG D 1 159 ? -28.723 -29.356 3.138 1.00 22.09 159 ARG D C 1
ATOM 9259 O O . ARG D 1 159 ? -28.173 -30.463 3.090 1.00 22.00 159 ARG D O 1
ATOM 9267 N N . ARG D 1 160 ? -28.035 -28.228 3.261 1.00 20.88 160 ARG D N 1
ATOM 9268 C CA . ARG D 1 160 ? -26.578 -28.268 3.462 1.00 22.41 160 ARG D CA 1
ATOM 9269 C C . ARG D 1 160 ? -26.175 -29.028 4.735 1.00 21.52 160 ARG D C 1
ATOM 9270 O O . ARG D 1 160 ? -25.264 -29.883 4.727 1.00 21.79 160 ARG D O 1
ATOM 9278 N N . ALA D 1 161 ? -26.868 -28.709 5.825 1.00 20.04 161 ALA D N 1
ATOM 9279 C CA . ALA D 1 161 ? -26.671 -29.361 7.128 1.00 18.43 161 ALA D CA 1
ATOM 9280 C C . ALA D 1 161 ? -26.821 -30.873 7.034 1.00 18.65 161 ALA D C 1
ATOM 9281 O O . ALA D 1 161 ? -26.010 -31.650 7.577 1.00 17.13 161 ALA D O 1
ATOM 9283 N N . LEU D 1 162 ? -27.864 -31.309 6.337 1.00 18.01 162 LEU D N 1
ATOM 9284 C CA . LEU D 1 162 ? -28.032 -32.745 6.147 1.00 19.78 162 LEU D CA 1
ATOM 9285 C C . LEU D 1 162 ? -26.874 -33.314 5.332 1.00 21.35 162 LEU D C 1
ATOM 9286 O O . LEU D 1 162 ? -26.368 -34.389 5.627 1.00 23.34 162 LEU D O 1
ATOM 9291 N N . ARG D 1 163 ? -26.413 -32.556 4.344 1.00 22.74 163 ARG D N 1
ATOM 9292 C CA . ARG D 1 163 ? -25.295 -32.990 3.517 1.00 23.90 163 ARG D CA 1
ATOM 9293 C C . ARG D 1 163 ? -24.044 -33.111 4.351 1.00 22.76 163 ARG D C 1
ATOM 9294 O O . ARG D 1 163 ? -23.214 -33.963 4.098 1.00 23.91 163 ARG D O 1
ATOM 9302 N N . ALA D 1 164 ? -23.908 -32.257 5.356 1.00 22.61 164 ALA D N 1
ATOM 9303 C CA . ALA D 1 164 ? -22.701 -32.260 6.192 1.00 21.18 164 ALA D CA 1
ATOM 9304 C C . ALA D 1 164 ? -22.811 -33.359 7.234 1.00 20.98 164 ALA D C 1
ATOM 9305 O O . ALA D 1 164 ? -21.937 -33.505 8.076 1.00 19.57 164 ALA D O 1
ATOM 9307 N N . GLY D 1 165 ? -23.928 -34.087 7.230 1.00 19.77 165 GLY D N 1
ATOM 9308 C CA . GLY D 1 165 ? -24.092 -35.151 8.216 1.00 19.03 165 GLY D CA 1
ATOM 9309 C C . GLY D 1 165 ? -24.722 -34.812 9.557 1.00 18.42 165 GLY D C 1
ATOM 9310 O O . GLY D 1 165 ? -24.706 -35.640 10.447 1.00 21.18 165 GLY D O 1
ATOM 9311 N N . PHE D 1 166 ? -25.361 -33.659 9.706 1.00 17.48 166 PHE D N 1
ATOM 9312 C CA . PHE D 1 166 ? -26.232 -33.470 10.880 1.00 17.80 166 PHE D CA 1
ATOM 9313 C C . PHE D 1 166 ? -27.573 -34.196 10.772 1.00 18.17 166 PHE D C 1
ATOM 9314 O O . PHE D 1 166 ? -28.183 -34.188 9.714 1.00 18.30 166 PHE D O 1
ATOM 9322 N N . GLN D 1 167 ? -28.060 -34.744 11.889 1.00 19.10 167 GLN D N 1
ATOM 9323 C CA . GLN D 1 167 ? -29.262 -35.575 11.904 1.00 19.61 167 GLN D CA 1
ATOM 9324 C C . GLN D 1 167 ? -30.412 -34.900 12.643 1.00 19.16 167 GLN D C 1
ATOM 9325 O O . GLN D 1 167 ? -31.559 -35.337 12.552 1.00 19.04 167 GLN D O 1
ATOM 9331 N N . VAL D 1 168 ? -30.127 -33.824 13.366 1.00 16.72 168 VAL D N 1
ATOM 9332 C CA . VAL D 1 168 ? -31.217 -33.093 14.009 1.00 14.45 168 VAL D CA 1
ATOM 9333 C C . VAL D 1 168 ? -31.133 -31.671 13.566 1.00 15.12 168 VAL D C 1
ATOM 9334 O O . VAL D 1 168 ? -30.104 -31.045 13.715 1.00 14.70 168 VAL D O 1
ATOM 9338 N N . ILE D 1 169 ? -32.213 -31.157 12.994 1.00 16.23 169 ILE D N 1
ATOM 9339 C CA . ILE D 1 169 ? -32.234 -29.769 12.602 1.00 15.73 169 ILE D CA 1
ATOM 9340 C C . ILE D 1 169 ? -33.083 -28.982 13.594 1.00 15.36 169 ILE D C 1
ATOM 9341 O O . ILE D 1 169 ? -34.208 -29.355 13.872 1.00 15.02 169 ILE D O 1
ATOM 9346 N N . GLU D 1 170 ? -32.575 -27.873 14.105 1.00 14.70 170 GLU D N 1
ATOM 9347 C CA . GLU D 1 170 ? -33.450 -27.010 14.892 1.00 14.32 170 GLU D CA 1
ATOM 9348 C C . GLU D 1 170 ? -33.567 -25.659 14.238 1.00 15.35 170 GLU D C 1
ATOM 9349 O O . GLU D 1 170 ? -32.563 -25.063 13.876 1.00 16.06 170 GLU D O 1
ATOM 9355 N N . LEU D 1 171 ? -34.804 -25.172 14.110 1.00 14.85 171 LEU D N 1
ATOM 9356 C CA . LEU D 1 171 ? -35.064 -23.835 13.616 1.00 15.10 171 LEU D CA 1
ATOM 9357 C C . LEU D 1 171 ? -35.202 -22.901 14.816 1.00 15.67 171 LEU D C 1
ATOM 9358 O O . LEU D 1 171 ? -35.940 -23.188 15.759 1.00 16.29 171 LEU D O 1
ATOM 9363 N N . HIS D 1 172 ? -34.394 -21.846 14.824 1.00 15.45 172 HIS D N 1
ATOM 9364 C CA . HIS D 1 172 ? -34.359 -20.860 15.908 1.00 16.81 172 HIS D CA 1
ATOM 9365 C C . HIS D 1 172 ? -35.465 -19.840 15.687 1.00 17.53 172 HIS D C 1
ATOM 9366 O O . HIS D 1 172 ? -35.311 -18.934 14.850 1.00 17.53 172 HIS D O 1
ATOM 9373 N N . MET D 1 173 ? -36.552 -19.949 16.452 1.00 16.50 173 MET D N 1
ATOM 9374 C CA . MET D 1 173 ? -37.642 -18.986 16.347 1.00 14.61 173 MET D CA 1
ATOM 9375 C C . MET D 1 173 ? -37.896 -18.390 17.716 1.00 15.62 173 MET D C 1
ATOM 9376 O O . MET D 1 173 ? -39.038 -18.057 18.039 1.00 15.58 173 MET D O 1
ATOM 9381 N N . ALA D 1 174 ? -36.802 -18.153 18.448 1.00 13.90 174 ALA D N 1
ATOM 9382 C CA . ALA D 1 174 ? -36.836 -17.702 19.841 1.00 15.29 174 ALA D CA 1
ATOM 9383 C C . ALA D 1 174 ? -35.934 -16.463 20.029 1.00 15.27 174 ALA D C 1
ATOM 9384 O O . ALA D 1 174 ? -35.281 -16.026 19.077 1.00 15.54 174 ALA D O 1
ATOM 9386 N N . HIS D 1 175 ? -36.014 -15.837 21.203 1.00 15.44 175 HIS D N 1
ATOM 9387 C CA . HIS D 1 175 ? -35.022 -14.867 21.670 1.00 17.22 175 HIS D CA 1
ATOM 9388 C C . HIS D 1 175 ? -34.961 -13.532 20.907 1.00 18.23 175 HIS D C 1
ATOM 9389 O O . HIS D 1 175 ? -33.911 -12.879 20.859 1.00 18.70 175 HIS D O 1
ATOM 9396 N N . GLY D 1 176 ? -36.082 -13.111 20.341 1.00 18.91 176 GLY D N 1
ATOM 9397 C CA . GLY D 1 176 ? -36.134 -11.846 19.640 1.00 18.56 176 GLY D CA 1
ATOM 9398 C C . GLY D 1 176 ? -35.463 -11.802 18.277 1.00 20.20 176 GLY D C 1
ATOM 9399 O O . GLY D 1 176 ? -35.465 -10.758 17.623 1.00 19.71 176 GLY D O 1
ATOM 9400 N N . TYR D 1 177 ? -34.924 -12.931 17.815 1.00 19.02 177 TYR D N 1
ATOM 9401 C CA . TYR D 1 177 ? -34.390 -12.987 16.474 1.00 19.45 177 TYR D CA 1
ATOM 9402 C C . TYR D 1 177 ? -35.533 -13.087 15.458 1.00 19.79 177 TYR D C 1
ATOM 9403 O O . TYR D 1 177 ? -36.669 -12.857 15.811 1.00 20.21 177 TYR D O 1
ATOM 9412 N N . LEU D 1 178 ? -35.227 -13.296 14.189 1.00 20.64 178 LEU D N 1
ATOM 9413 C CA . LEU D 1 178 ? -36.152 -12.900 13.137 1.00 21.29 178 LEU D CA 1
ATOM 9414 C C . LEU D 1 178 ? -37.530 -13.558 13.282 1.00 21.52 178 LEU D C 1
ATOM 9415 O O . LEU D 1 178 ? -38.547 -12.866 13.364 1.00 21.70 178 LEU D O 1
ATOM 9420 N N . LEU D 1 179 ? -37.566 -14.886 13.273 1.00 20.77 179 LEU D N 1
ATOM 9421 C CA . LEU D 1 179 ? -38.852 -15.587 13.316 1.00 21.39 179 LEU D CA 1
ATOM 9422 C C . LEU D 1 179 ? -39.598 -15.344 14.628 1.00 21.97 179 LEU D C 1
ATOM 9423 O O . LEU D 1 179 ? -40.837 -15.214 14.662 1.00 22.67 179 LEU D O 1
ATOM 9428 N N . SER D 1 180 ? -38.831 -15.172 15.696 1.00 21.98 180 SER D N 1
ATOM 9429 C CA . SER D 1 180 ? -39.419 -14.904 16.986 1.00 21.32 180 SER D CA 1
ATOM 9430 C C . SER D 1 180 ? -40.078 -13.517 16.987 1.00 22.61 180 SER D C 1
ATOM 9431 O O . SER D 1 180 ? -41.204 -13.376 17.448 1.00 23.92 180 SER D O 1
ATOM 9434 N N . SER D 1 181 ? -39.418 -12.518 16.394 1.00 23.81 181 SER D N 1
ATOM 9435 C CA . SER D 1 181 ? -39.972 -11.169 16.315 1.00 24.26 181 SER D CA 1
ATOM 9436 C C . SER D 1 181 ? -41.223 -11.067 15.433 1.00 23.56 181 SER D C 1
ATOM 9437 O O . SER D 1 181 ? -41.985 -10.111 15.528 1.00 25.28 181 SER D O 1
ATOM 9440 N N . PHE D 1 182 ? -41.443 -12.055 14.585 1.00 23.41 182 PHE D N 1
ATOM 9441 C CA . PHE D 1 182 ? -42.663 -12.085 13.788 1.00 22.88 182 PHE D CA 1
ATOM 9442 C C . PHE D 1 182 ? -43.825 -12.553 14.639 1.00 23.69 182 PHE D C 1
ATOM 9443 O O . PHE D 1 182 ? -44.975 -12.135 14.418 1.00 23.12 182 PHE D O 1
ATOM 9451 N N . LEU D 1 183 ? -43.531 -13.430 15.611 1.00 22.73 183 LEU D N 1
ATOM 9452 C CA . LEU D 1 183 ? -44.583 -13.999 16.474 1.00 22.29 183 LEU D CA 1
ATOM 9453 C C . LEU D 1 183 ? -45.093 -12.946 17.434 1.00 22.33 183 LEU D C 1
ATOM 9454 O O . LEU D 1 183 ? -46.289 -12.808 17.651 1.00 22.59 183 LEU D O 1
ATOM 9459 N N . SER D 1 184 ? -44.170 -12.276 18.096 1.00 22.20 184 SER D N 1
ATOM 9460 C CA . SER D 1 184 ? -44.552 -11.363 19.138 1.00 23.62 184 SER D CA 1
ATOM 9461 C C . SER D 1 184 ? -45.145 -10.087 18.540 1.00 25.65 184 SER D C 1
ATOM 9462 O O . SER D 1 184 ? -44.645 -9.566 17.536 1.00 24.50 184 SER D O 1
ATOM 9465 N N . PRO D 1 185 ? -46.232 -9.596 19.148 1.00 26.36 185 PRO D N 1
ATOM 9466 C CA . PRO D 1 185 ? -46.802 -8.324 18.717 1.00 27.10 185 PRO D CA 1
ATOM 9467 C C . PRO D 1 185 ? -46.014 -7.174 19.308 1.00 27.39 185 PRO D C 1
ATOM 9468 O O . PRO D 1 185 ? -46.217 -6.023 18.941 1.00 28.06 185 PRO D O 1
ATOM 9472 N N . LEU D 1 186 ? -45.081 -7.494 20.191 1.00 28.26 186 LEU D N 1
ATOM 9473 C CA . LEU D 1 186 ? -44.152 -6.498 20.712 1.00 28.92 186 LEU D CA 1
ATOM 9474 C C . LEU D 1 186 ? -43.247 -5.913 19.625 1.00 29.90 186 LEU D C 1
ATOM 9475 O O . LEU D 1 186 ? -42.795 -4.776 19.728 1.00 31.21 186 LEU D O 1
ATOM 9480 N N . SER D 1 187 ? -42.960 -6.700 18.597 1.00 30.42 187 SER D N 1
ATOM 9481 C CA . SER D 1 187 ? -41.995 -6.300 17.577 1.00 30.83 187 SER D CA 1
ATOM 9482 C C . SER D 1 187 ? -42.610 -6.458 16.185 1.00 31.21 187 SER D C 1
ATOM 9483 O O . SER D 1 187 ? -42.097 -5.937 15.186 1.00 31.95 187 SER D O 1
ATOM 9486 N N . ASN D 1 188 ? -43.709 -7.194 16.109 1.00 31.16 188 ASN D N 1
ATOM 9487 C CA . ASN D 1 188 ? -44.395 -7.328 14.841 1.00 31.39 188 ASN D CA 1
ATOM 9488 C C . ASN D 1 188 ? -45.686 -6.534 14.867 1.00 32.70 188 ASN D C 1
ATOM 9489 O O . ASN D 1 188 ? -46.677 -6.933 15.486 1.00 31.86 188 ASN D O 1
ATOM 9494 N N . GLN D 1 189 ? -45.649 -5.380 14.220 1.00 34.01 189 GLN D N 1
ATOM 9495 C CA . GLN D 1 189 ? -46.824 -4.523 14.136 1.00 35.00 189 GLN D CA 1
ATOM 9496 C C . GLN D 1 189 ? -47.318 -4.431 12.696 1.00 35.27 189 GLN D C 1
ATOM 9497 O O . GLN D 1 189 ? -47.994 -3.477 12.311 1.00 36.11 189 GLN D O 1
ATOM 9503 N N . ARG D 1 190 ? -46.976 -5.427 11.895 1.00 35.13 190 ARG D N 1
ATOM 9504 C CA . ARG D 1 190 ? -47.379 -5.431 10.506 1.00 34.15 190 ARG D CA 1
ATOM 9505 C C . ARG D 1 190 ? -48.886 -5.346 10.318 1.00 34.41 190 ARG D C 1
ATOM 9506 O O . ARG D 1 190 ? -49.661 -5.723 11.196 1.00 32.28 190 ARG D O 1
ATOM 9514 N N . THR D 1 191 ? -49.292 -4.822 9.161 1.00 34.77 191 THR D N 1
ATOM 9515 C CA . THR D 1 191 ? -50.694 -4.548 8.890 1.00 34.28 191 THR D CA 1
ATOM 9516 C C . THR D 1 191 ? -51.111 -5.283 7.637 1.00 33.79 191 THR D C 1
ATOM 9517 O O . THR D 1 191 ? -52.230 -5.117 7.154 1.00 33.55 191 THR D O 1
ATOM 9521 N N . ASP D 1 192 ? -50.220 -6.131 7.126 1.00 32.10 192 ASP D N 1
ATOM 9522 C CA . ASP D 1 192 ? -50.585 -7.013 6.035 1.00 31.46 192 ASP D CA 1
ATOM 9523 C C . ASP D 1 192 ? -51.019 -8.393 6.539 1.00 30.58 192 ASP D C 1
ATOM 9524 O O . ASP D 1 192 ? -51.435 -8.537 7.687 1.00 29.13 192 ASP D O 1
ATOM 9529 N N . ALA D 1 193 ? -50.936 -9.408 5.683 1.00 29.80 193 ALA D N 1
ATOM 9530 C CA . ALA D 1 193 ? -51.253 -10.759 6.119 1.00 30.18 193 ALA D CA 1
ATOM 9531 C C . ALA D 1 193 ? -50.174 -11.359 7.039 1.00 30.37 193 ALA D C 1
ATOM 9532 O O . ALA D 1 193 ? -50.183 -12.561 7.299 1.00 30.13 193 ALA D O 1
ATOM 9534 N N . TYR D 1 194 ? -49.269 -10.524 7.544 1.00 30.40 194 TYR D N 1
ATOM 9535 C CA . TYR D 1 194 ? -48.182 -11.019 8.416 1.00 30.83 194 TYR D CA 1
ATOM 9536 C C . TYR D 1 194 ? -48.056 -10.299 9.758 1.00 31.41 194 TYR D C 1
ATOM 9537 O O . TYR D 1 194 ? -47.063 -10.475 10.483 1.00 31.45 194 TYR D O 1
ATOM 9546 N N . GLY D 1 195 ? -49.057 -9.485 10.089 1.00 32.20 195 GLY D N 1
ATOM 9547 C CA . GLY D 1 195 ? -49.093 -8.798 11.379 1.00 33.61 195 GLY D CA 1
ATOM 9548 C C . GLY D 1 195 ? -50.535 -8.696 11.826 1.00 34.75 195 GLY D C 1
ATOM 9549 O O . GLY D 1 195 ? -51.433 -9.105 11.103 1.00 35.78 195 GLY D O 1
ATOM 9550 N N . GLY D 1 196 ? -50.765 -8.165 13.019 1.00 35.62 196 GLY D N 1
ATOM 9551 C CA . GLY D 1 196 ? -52.124 -8.089 13.558 1.00 36.96 196 GLY D CA 1
ATOM 9552 C C . GLY D 1 196 ? -52.537 -9.309 14.368 1.00 37.91 196 GLY D C 1
ATOM 9553 O O . GLY D 1 196 ? -52.137 -9.466 15.529 1.00 38.66 196 GLY D O 1
ATOM 9554 N N . SER D 1 197 ? -53.332 -10.185 13.761 1.00 37.79 197 SER D N 1
ATOM 9555 C CA . SER D 1 197 ? -53.893 -11.324 14.486 1.00 37.32 197 SER D CA 1
ATOM 9556 C C . SER D 1 197 ? -52.835 -12.380 14.788 1.00 37.09 197 SER D C 1
ATOM 9557 O O . SER D 1 197 ? -51.761 -12.374 14.190 1.00 37.23 197 SER D O 1
ATOM 9560 N N . LEU D 1 198 ? -53.159 -13.299 15.699 1.00 35.92 198 LEU D N 1
ATOM 9561 C CA . LEU D 1 198 ? -52.253 -14.382 16.063 1.00 35.31 198 LEU D CA 1
ATOM 9562 C C . LEU D 1 198 ? -52.004 -15.287 14.859 1.00 34.97 198 LEU D C 1
ATOM 9563 O O . LEU D 1 198 ? -50.897 -15.789 14.668 1.00 35.17 198 LEU D O 1
ATOM 9568 N N . GLU D 1 199 ? -53.035 -15.455 14.036 1.00 33.82 199 GLU D N 1
ATOM 9569 C CA . GLU D 1 199 ? -52.947 -16.219 12.804 1.00 33.66 199 GLU D CA 1
ATOM 9570 C C . GLU D 1 199 ? -51.934 -15.625 11.828 1.00 32.53 199 GLU D C 1
ATOM 9571 O O . GLU D 1 199 ? -51.185 -16.351 11.193 1.00 32.67 199 GLU D O 1
ATOM 9577 N N . ASN D 1 200 ? -51.956 -14.304 11.687 1.00 32.04 200 ASN D N 1
ATOM 9578 C CA . ASN D 1 200 ? -51.058 -13.581 10.774 1.00 31.09 200 ASN D CA 1
ATOM 9579 C C . ASN D 1 200 ? -49.594 -13.615 11.230 1.00 30.60 200 ASN D C 1
ATOM 9580 O O . ASN D 1 200 ? -48.691 -13.877 10.433 1.00 29.91 200 ASN D O 1
ATOM 9585 N N . ARG D 1 201 ? -49.382 -13.340 12.513 1.00 29.73 201 ARG D N 1
ATOM 9586 C CA . ARG D 1 201 ? -48.059 -13.408 13.125 1.00 30.18 201 ARG D CA 1
ATOM 9587 C C . ARG D 1 201 ? -47.416 -14.794 13.053 1.00 29.62 201 ARG D C 1
ATOM 9588 O O . ARG D 1 201 ? -46.210 -14.907 12.844 1.00 30.80 201 ARG D O 1
ATOM 9596 N N . MET D 1 202 ? -48.223 -15.845 13.163 1.00 29.35 202 MET D N 1
ATOM 9597 C CA . MET D 1 202 ? -47.713 -17.210 13.065 1.00 28.20 202 MET D CA 1
ATOM 9598 C C . MET D 1 202 ? -47.361 -17.530 11.617 1.00 27.56 202 MET D C 1
ATOM 9599 O O . MET D 1 202 ? -46.725 -18.550 11.330 1.00 26.76 202 MET D O 1
ATOM 9604 N N . ARG D 1 203 ? -47.799 -16.664 10.707 1.00 26.66 203 ARG D N 1
ATOM 9605 C CA . ARG D 1 203 ? -47.825 -16.996 9.276 1.00 26.86 203 ARG D CA 1
ATOM 9606 C C . ARG D 1 203 ? -46.445 -17.230 8.645 1.00 25.96 203 ARG D C 1
ATOM 9607 O O . ARG D 1 203 ? -46.223 -18.246 7.992 1.00 26.94 203 ARG D O 1
ATOM 9615 N N . PHE D 1 204 ? -45.527 -16.285 8.790 1.00 24.61 204 PHE D N 1
ATOM 9616 C CA . PHE D 1 204 ? -44.209 -16.508 8.204 1.00 23.97 204 PHE D CA 1
ATOM 9617 C C . PHE D 1 204 ? -43.467 -17.634 8.943 1.00 20.88 204 PHE D C 1
ATOM 9618 O O . PHE D 1 204 ? -42.946 -18.538 8.320 1.00 22.15 204 PHE D O 1
ATOM 9626 N N . PRO D 1 205 ? -43.517 -17.640 10.280 1.00 19.83 205 PRO D N 1
ATOM 9627 C CA . PRO D 1 205 ? -42.837 -18.734 10.979 1.00 19.05 205 PRO D CA 1
ATOM 9628 C C . PRO D 1 205 ? -43.315 -20.127 10.519 1.00 18.56 205 PRO D C 1
ATOM 9629 O O . PRO D 1 205 ? -42.502 -21.008 10.262 1.00 14.46 205 PRO D O 1
ATOM 9633 N N . LEU D 1 206 ? -44.625 -20.309 10.372 1.00 19.71 206 LEU D N 1
ATOM 9634 C CA . LEU D 1 206 ? -45.140 -21.612 9.975 1.00 21.60 206 LEU D CA 1
ATOM 9635 C C . LEU D 1 206 ? -44.855 -21.914 8.531 1.00 21.44 206 LEU D C 1
ATOM 9636 O O . LEU D 1 206 ? -44.718 -23.075 8.166 1.00 24.17 206 LEU D O 1
ATOM 9641 N N . GLN D 1 207 ? -44.730 -20.890 7.699 1.00 21.61 207 GLN D N 1
ATOM 9642 C CA . GLN D 1 207 ? -44.240 -21.154 6.352 1.00 21.95 207 GLN D CA 1
ATOM 9643 C C . GLN D 1 207 ? -42.819 -21.718 6.417 1.00 20.16 207 GLN D C 1
ATOM 9644 O O . GLN D 1 207 ? -42.481 -22.675 5.739 1.00 19.23 207 GLN D O 1
ATOM 9650 N N . VAL D 1 208 ? -41.972 -21.100 7.220 1.00 20.81 208 VAL D N 1
ATOM 9651 C CA . VAL D 1 208 ? -40.574 -21.555 7.274 1.00 18.84 208 VAL D CA 1
ATOM 9652 C C . VAL D 1 208 ? -40.491 -23.018 7.704 1.00 19.05 208 VAL D C 1
ATOM 9653 O O . VAL D 1 208 ? -39.848 -23.838 7.022 1.00 19.41 208 VAL D O 1
ATOM 9657 N N . ALA D 1 209 ? -41.176 -23.348 8.807 1.00 17.93 209 ALA D N 1
ATOM 9658 C CA . ALA D 1 209 ? -41.258 -24.722 9.309 1.00 19.00 209 ALA D CA 1
ATOM 9659 C C . ALA D 1 209 ? -41.750 -25.756 8.297 1.00 19.80 209 ALA D C 1
ATOM 9660 O O . ALA D 1 209 ? -41.167 -26.831 8.171 1.00 20.47 209 ALA D O 1
ATOM 9662 N N . GLN D 1 210 ? -42.886 -25.479 7.667 1.00 20.79 210 GLN D N 1
ATOM 9663 C CA . GLN D 1 210 ? -43.401 -26.339 6.590 1.00 22.72 210 GLN D CA 1
ATOM 9664 C C . GLN D 1 210 ? -42.331 -26.574 5.549 1.00 21.63 210 GLN D C 1
ATOM 9665 O O . GLN D 1 210 ? -42.053 -27.717 5.157 1.00 22.93 210 GLN D O 1
ATOM 9671 N N . ALA D 1 211 ? -41.758 -25.477 5.069 1.00 21.13 211 ALA D N 1
ATOM 9672 C CA . ALA D 1 211 ? -40.770 -25.552 3.988 1.00 21.86 211 ALA D CA 1
ATOM 9673 C C . ALA D 1 211 ? -39.542 -26.352 4.401 1.00 20.58 211 ALA D C 1
ATOM 9674 O O . ALA D 1 211 ? -38.989 -27.127 3.600 1.00 19.79 211 ALA D O 1
ATOM 9676 N N . VAL D 1 212 ? -39.065 -26.126 5.623 1.00 19.70 212 VAL D N 1
ATOM 9677 C CA . VAL D 1 212 ? -37.929 -26.910 6.094 1.00 18.94 212 VAL D CA 1
ATOM 9678 C C . VAL D 1 212 ? -38.365 -28.352 6.338 1.00 18.71 212 VAL D C 1
ATOM 9679 O O . VAL D 1 212 ? -37.659 -29.280 5.984 1.00 19.65 212 VAL D O 1
ATOM 9683 N N . ARG D 1 213 ? -39.562 -28.546 6.877 1.00 20.75 213 ARG D N 1
ATOM 9684 C CA . ARG D 1 213 ? -40.055 -29.908 7.112 1.00 21.70 213 ARG D CA 1
ATOM 9685 C C . ARG D 1 213 ? -39.927 -30.693 5.827 1.00 23.32 213 ARG D C 1
ATOM 9686 O O . ARG D 1 213 ? -39.608 -31.889 5.844 1.00 23.01 213 ARG D O 1
ATOM 9694 N N . GLU D 1 214 ? -40.218 -30.023 4.709 1.00 24.74 214 GLU D N 1
ATOM 9695 C CA . GLU D 1 214 ? -40.335 -30.697 3.396 1.00 26.06 214 GLU D CA 1
ATOM 9696 C C . GLU D 1 214 ? -39.006 -31.279 2.953 1.00 26.26 214 GLU D C 1
ATOM 9697 O O . GLU D 1 214 ? -38.957 -32.298 2.267 1.00 28.22 214 GLU D O 1
ATOM 9703 N N . VAL D 1 215 ? -37.911 -30.625 3.326 1.00 26.99 215 VAL D N 1
ATOM 9704 C CA . VAL D 1 215 ? -36.606 -31.064 2.834 1.00 26.60 215 VAL D CA 1
ATOM 9705 C C . VAL D 1 215 ? -35.815 -31.925 3.830 1.00 26.60 215 VAL D C 1
ATOM 9706 O O . VAL D 1 215 ? -34.800 -32.537 3.470 1.00 26.68 215 VAL D O 1
ATOM 9710 N N . VAL D 1 216 ? -36.323 -32.050 5.055 1.00 26.76 216 VAL D N 1
ATOM 9711 C CA . VAL D 1 216 ? -35.726 -32.985 6.015 1.00 25.34 216 VAL D CA 1
ATOM 9712 C C . VAL D 1 216 ? -36.429 -34.340 6.003 1.00 26.84 216 VAL D C 1
ATOM 9713 O O . VAL D 1 216 ? -37.598 -34.441 6.352 1.00 27.82 216 VAL D O 1
ATOM 9717 N N . PRO D 1 217 ? -35.713 -35.397 5.605 1.00 27.51 217 PRO D N 1
ATOM 9718 C CA . PRO D 1 217 ? -36.304 -36.739 5.601 1.00 28.84 217 PRO D CA 1
ATOM 9719 C C . PRO D 1 217 ? -37.097 -37.023 6.879 1.00 30.00 217 PRO D C 1
ATOM 9720 O O . PRO D 1 217 ? -36.684 -36.626 7.974 1.00 29.10 217 PRO D O 1
ATOM 9724 N N . ARG D 1 218 ? -38.222 -37.715 6.730 1.00 31.68 218 ARG D N 1
ATOM 9725 C CA . ARG D 1 218 ? -39.147 -37.953 7.848 1.00 34.38 218 ARG D CA 1
ATOM 9726 C C . ARG D 1 218 ? -38.579 -38.783 8.994 1.00 35.31 218 ARG D C 1
ATOM 9727 O O . ARG D 1 218 ? -39.093 -38.722 10.113 1.00 37.96 218 ARG D O 1
ATOM 9735 N N . GLU D 1 219 ? -37.533 -39.559 8.733 1.00 34.87 219 GLU D N 1
ATOM 9736 C CA . GLU D 1 219 ? -36.875 -40.299 9.811 1.00 34.72 219 GLU D CA 1
ATOM 9737 C C . GLU D 1 219 ? -35.995 -39.414 10.691 1.00 33.95 219 GLU D C 1
ATOM 9738 O O . GLU D 1 219 ? -35.521 -39.859 11.743 1.00 33.40 219 GLU D O 1
ATOM 9744 N N . LEU D 1 220 ? -35.773 -38.169 10.261 1.00 32.02 220 LEU D N 1
ATOM 9745 C CA . LEU D 1 220 ? -34.965 -37.240 11.037 1.00 30.07 220 LEU D CA 1
ATOM 9746 C C . LEU D 1 220 ? -35.808 -36.145 11.704 1.00 28.77 220 LEU D C 1
ATOM 9747 O O . LEU D 1 220 ? -36.682 -35.540 11.071 1.00 26.61 220 LEU D O 1
ATOM 9752 N N . PRO D 1 221 ? -35.548 -35.896 13.005 1.00 27.26 221 PRO D N 1
ATOM 9753 C CA . PRO D 1 221 ? -36.337 -34.966 13.809 1.00 25.90 221 PRO D CA 1
ATOM 9754 C C . PRO D 1 221 ? -36.110 -33.518 13.394 1.00 23.88 221 PRO D C 1
ATOM 9755 O O . PRO D 1 221 ? -34.976 -33.094 13.246 1.00 23.83 221 PRO D O 1
ATOM 9759 N N . LEU D 1 222 ? -37.185 -32.769 13.194 1.00 22.62 222 LEU D N 1
ATOM 9760 C CA . LEU D 1 222 ? -37.084 -31.326 13.090 1.00 21.14 222 LEU D CA 1
ATOM 9761 C C . LEU D 1 222 ? -37.535 -30.718 14.424 1.00 20.25 222 LEU D C 1
ATOM 9762 O O . LEU D 1 222 ? -38.608 -31.033 14.883 1.00 19.55 222 LEU D O 1
ATOM 9767 N N . PHE D 1 223 ? -36.659 -29.952 15.082 1.00 19.15 223 PHE D N 1
ATOM 9768 C CA . PHE D 1 223 ? -36.959 -29.210 16.313 1.00 17.81 223 PHE D CA 1
ATOM 9769 C C . PHE D 1 223 ? -37.266 -27.762 15.946 1.00 18.93 223 PHE D C 1
ATOM 9770 O O . PHE D 1 223 ? -36.695 -27.202 14.980 1.00 19.69 223 PHE D O 1
ATOM 9778 N N . VAL D 1 224 ? -38.080 -27.114 16.771 1.00 17.35 224 VAL D N 1
ATOM 9779 C CA . VAL D 1 224 ? -38.221 -25.675 16.711 1.00 17.50 224 VAL D CA 1
ATOM 9780 C C . VAL D 1 224 ? -38.018 -25.145 18.120 1.00 17.93 224 VAL D C 1
ATOM 9781 O O . VAL D 1 224 ? -38.581 -25.691 19.067 1.00 18.87 224 VAL D O 1
ATOM 9785 N N . ARG D 1 225 ? -37.201 -24.109 18.285 1.00 16.84 225 ARG D N 1
ATOM 9786 C CA . ARG D 1 225 ? -37.087 -23.481 19.589 1.00 16.53 225 ARG D CA 1
ATOM 9787 C C . ARG D 1 225 ? -37.893 -22.190 19.584 1.00 17.17 225 ARG D C 1
ATOM 9788 O O . ARG D 1 225 ? -37.905 -21.472 18.573 1.00 18.08 225 ARG D O 1
ATOM 9796 N N . VAL D 1 226 ? -38.602 -21.918 20.683 1.00 16.11 226 VAL D N 1
ATOM 9797 C CA . VAL D 1 226 ? -39.455 -20.735 20.775 1.00 17.50 226 VAL D CA 1
ATOM 9798 C C . VAL D 1 226 ? -39.284 -20.038 22.124 1.00 18.35 226 VAL D C 1
ATOM 9799 O O . VAL D 1 226 ? -38.929 -20.665 23.116 1.00 18.77 226 VAL D O 1
ATOM 9803 N N . SER D 1 227 ? -39.491 -18.733 22.159 1.00 17.96 227 SER D N 1
ATOM 9804 C CA . SER D 1 227 ? -39.721 -18.081 23.438 1.00 18.15 227 SER D CA 1
ATOM 9805 C C . SER D 1 227 ? -41.198 -18.281 23.760 1.00 18.70 227 SER D C 1
ATOM 9806 O O . SER D 1 227 ? -42.062 -17.737 23.067 1.00 19.16 227 SER D O 1
ATOM 9809 N N . ALA D 1 228 ? -41.490 -19.130 24.753 1.00 18.15 228 ALA D N 1
ATOM 9810 C CA . ALA D 1 228 ? -42.853 -19.538 25.090 1.00 18.34 228 ALA D CA 1
ATOM 9811 C C . ALA D 1 228 ? -43.623 -18.374 25.682 1.00 18.70 228 ALA D C 1
ATOM 9812 O O . ALA D 1 228 ? -44.841 -18.325 25.625 1.00 18.68 228 ALA D O 1
ATOM 9814 N N . THR D 1 229 ? -42.903 -17.412 26.231 1.00 19.88 229 THR D N 1
ATOM 9815 C CA . THR D 1 229 ? -43.483 -16.101 26.462 1.00 21.05 229 THR D CA 1
ATOM 9816 C C . THR D 1 229 ? -42.407 -15.067 26.159 1.00 22.96 229 THR D C 1
ATOM 9817 O O . THR D 1 229 ? -41.206 -15.398 26.174 1.00 20.54 229 THR D O 1
ATOM 9821 N N . ASP D 1 230 ? -42.836 -13.819 25.931 1.00 24.65 230 ASP D N 1
ATOM 9822 C CA . ASP D 1 230 ? -41.903 -12.675 25.932 1.00 27.00 230 ASP D CA 1
ATOM 9823 C C . ASP D 1 230 ? -41.799 -11.878 27.244 1.00 27.54 230 ASP D C 1
ATOM 9824 O O . ASP D 1 230 ? -41.100 -10.874 27.309 1.00 26.92 230 ASP D O 1
ATOM 9829 N N . TRP D 1 231 ? -42.460 -12.359 28.296 1.00 29.66 231 TRP D N 1
ATOM 9830 C CA . TRP D 1 231 ? -42.456 -11.690 29.612 1.00 30.24 231 TRP D CA 1
ATOM 9831 C C . TRP D 1 231 ? -42.943 -10.239 29.538 1.00 31.07 231 TRP D C 1
ATOM 9832 O O . TRP D 1 231 ? -42.678 -9.434 30.426 1.00 32.35 231 TRP D O 1
ATOM 9843 N N . GLY D 1 232 ? -43.652 -9.908 28.469 1.00 32.82 232 GLY D N 1
ATOM 9844 C CA . GLY D 1 232 ? -44.060 -8.529 28.222 1.00 33.74 232 GLY D CA 1
ATOM 9845 C C . GLY D 1 232 ? -45.569 -8.364 28.206 1.00 34.94 232 GLY D C 1
ATOM 9846 O O . GLY D 1 232 ? -46.294 -9.193 27.633 1.00 34.94 232 GLY D O 1
ATOM 9847 N N . GLU D 1 233 ? -46.044 -7.285 28.816 1.00 35.76 233 GLU D N 1
ATOM 9848 C CA . GLU D 1 233 ? -47.471 -6.962 28.791 1.00 37.93 233 GLU D CA 1
ATOM 9849 C C . GLU D 1 233 ? -47.975 -6.829 27.356 1.00 37.48 233 GLU D C 1
ATOM 9850 O O . GLU D 1 233 ? -47.372 -6.138 26.543 1.00 37.49 233 GLU D O 1
ATOM 9856 N N . GLY D 1 234 ? -49.081 -7.495 27.044 1.00 37.56 234 GLY D N 1
ATOM 9857 C CA . GLY D 1 234 ? -49.624 -7.456 25.692 1.00 36.52 234 GLY D CA 1
ATOM 9858 C C . GLY D 1 234 ? -48.885 -8.369 24.731 1.00 36.49 234 GLY D C 1
ATOM 9859 O O . GLY D 1 234 ? -49.227 -8.439 23.545 1.00 36.54 234 GLY D O 1
ATOM 9860 N N . GLY D 1 235 ? -47.887 -9.090 25.245 1.00 34.53 235 GLY D N 1
ATOM 9861 C CA . GLY D 1 235 ? -46.925 -9.771 24.397 1.00 31.87 235 GLY D CA 1
ATOM 9862 C C . GLY D 1 235 ? -47.331 -11.187 24.058 1.00 30.48 235 GLY D C 1
ATOM 9863 O O . GLY D 1 235 ? -48.475 -11.571 24.262 1.00 30.89 235 GLY D O 1
ATOM 9864 N N . TRP D 1 236 ? -46.407 -11.949 23.475 1.00 28.64 236 TRP D N 1
ATOM 9865 C CA . TRP D 1 236 ? -46.638 -13.355 23.209 1.00 27.26 236 TRP D CA 1
ATOM 9866 C C . TRP D 1 236 ? -46.720 -14.094 24.547 1.00 26.93 236 TRP D C 1
ATOM 9867 O O . TRP D 1 236 ? -45.816 -13.949 25.382 1.00 27.41 236 TRP D O 1
ATOM 9878 N N . SER D 1 237 ? -47.780 -14.881 24.736 1.00 25.63 237 SER D N 1
ATOM 9879 C CA . SER D 1 237 ? -48.046 -15.602 26.009 1.00 25.79 237 SER D CA 1
ATOM 9880 C C . SER D 1 237 ? -47.911 -17.113 25.888 1.00 25.03 237 SER D C 1
ATOM 9881 O O . SER D 1 237 ? -47.848 -17.670 24.786 1.00 26.26 237 SER D O 1
ATOM 9884 N N . LEU D 1 238 ? -47.967 -17.799 27.021 1.00 23.98 238 LEU D N 1
ATOM 9885 C CA . LEU D 1 238 ? -48.055 -19.257 26.987 1.00 24.33 238 LEU D CA 1
ATOM 9886 C C . LEU D 1 238 ? -49.223 -19.740 26.107 1.00 23.89 238 LEU D C 1
ATOM 9887 O O . LEU D 1 238 ? -49.117 -20.738 25.407 1.00 23.02 238 LEU D O 1
ATOM 9892 N N . GLU D 1 239 ? -50.359 -19.067 26.213 1.00 24.30 239 GLU D N 1
ATOM 9893 C CA . GLU D 1 239 ? -51.544 -19.430 25.423 1.00 25.85 239 GLU D CA 1
ATOM 9894 C C . GLU D 1 239 ? -51.228 -19.426 23.944 1.00 25.27 239 GLU D C 1
ATOM 9895 O O . GLU D 1 239 ? -51.600 -20.349 23.217 1.00 25.93 239 GLU D O 1
ATOM 9901 N N . ASP D 1 240 ? -50.559 -18.354 23.514 1.00 24.82 240 ASP D N 1
ATOM 9902 C CA . ASP D 1 240 ? -50.130 -18.170 22.130 1.00 23.71 240 ASP D CA 1
ATOM 9903 C C . ASP D 1 240 ? -49.247 -19.337 21.722 1.00 23.01 240 ASP D C 1
ATOM 9904 O O . ASP D 1 240 ? -49.456 -19.954 20.688 1.00 22.55 240 ASP D O 1
ATOM 9909 N N . THR D 1 241 ? -48.278 -19.663 22.572 1.00 23.87 241 THR D N 1
ATOM 9910 C CA . THR D 1 241 ? -47.387 -20.794 22.323 1.00 23.18 241 THR D CA 1
ATOM 9911 C C . THR D 1 241 ? -48.130 -22.101 22.116 1.00 23.62 241 THR D C 1
ATOM 9912 O O . THR D 1 241 ? -47.775 -22.900 21.242 1.00 25.00 241 THR D O 1
ATOM 9916 N N . LEU D 1 242 ? -49.167 -22.342 22.910 1.00 24.37 242 LEU D N 1
ATOM 9917 C CA . LEU D 1 242 ? -49.947 -23.580 22.743 1.00 23.71 242 LEU D CA 1
ATOM 9918 C C . LEU D 1 242 ? -50.582 -23.645 21.337 1.00 22.58 242 LEU D C 1
ATOM 9919 O O . LEU D 1 242 ? -50.636 -24.708 20.701 1.00 20.60 242 LEU D O 1
ATOM 9924 N N . ALA D 1 243 ? -51.055 -22.496 20.866 1.00 22.74 243 ALA D N 1
ATOM 9925 C CA . ALA D 1 243 ? -51.715 -22.393 19.557 1.00 22.52 243 ALA D CA 1
ATOM 9926 C C . ALA D 1 243 ? -50.714 -22.680 18.454 1.00 22.31 243 ALA D C 1
ATOM 9927 O O . ALA D 1 243 ? -50.988 -23.444 17.510 1.00 22.38 243 ALA D O 1
ATOM 9929 N N . PHE D 1 244 ? -49.543 -22.058 18.605 1.00 23.31 244 PHE D N 1
ATOM 9930 C CA . PHE D 1 244 ? -48.412 -22.225 17.703 1.00 22.94 244 PHE D CA 1
ATOM 9931 C C . PHE D 1 244 ? -47.934 -23.668 17.734 1.00 21.90 244 PHE D C 1
ATOM 9932 O O . PHE D 1 244 ? -47.707 -24.273 16.698 1.00 22.01 244 PHE D O 1
ATOM 9940 N N . ALA D 1 245 ? -47.760 -24.202 18.940 1.00 20.69 245 ALA D N 1
ATOM 9941 C CA . ALA D 1 245 ? -47.387 -25.590 19.119 1.00 20.11 245 ALA D CA 1
ATOM 9942 C C . ALA D 1 245 ? -48.298 -26.548 18.350 1.00 20.03 245 ALA D C 1
ATOM 9943 O O . ALA D 1 245 ? -47.833 -27.468 17.658 1.00 19.74 245 ALA D O 1
ATOM 9945 N N . ARG D 1 246 ? -49.605 -26.367 18.493 1.00 20.56 246 ARG D N 1
ATOM 9946 C CA A ARG D 1 246 ? -50.584 -27.177 17.776 0.50 21.05 246 ARG D CA 1
ATOM 9947 C CA B ARG D 1 246 ? -50.495 -27.254 17.773 0.50 21.07 246 ARG D CA 1
ATOM 9948 C C . ARG D 1 246 ? -50.285 -27.165 16.270 1.00 20.63 246 ARG D C 1
ATOM 9949 O O . ARG D 1 246 ? -50.292 -28.187 15.599 1.00 19.85 246 ARG D O 1
ATOM 9964 N N . ARG D 1 247 ? -50.072 -25.959 15.747 1.00 22.29 247 ARG D N 1
ATOM 9965 C CA . ARG D 1 247 ? -49.822 -25.790 14.316 1.00 23.35 247 ARG D CA 1
ATOM 9966 C C . ARG D 1 247 ? -48.546 -26.525 13.901 1.00 23.79 247 ARG D C 1
ATOM 9967 O O . ARG D 1 247 ? -48.542 -27.278 12.914 1.00 23.34 247 ARG D O 1
ATOM 9975 N N . LEU D 1 248 ? -47.471 -26.357 14.680 1.00 23.95 248 LEU D N 1
ATOM 9976 C CA . LEU D 1 248 ? -46.207 -27.045 14.354 1.00 23.00 248 LEU D CA 1
ATOM 9977 C C . LEU D 1 248 ? -46.361 -28.574 14.330 1.00 24.63 248 LEU D C 1
ATOM 9978 O O . LEU D 1 248 ? -45.900 -29.254 13.405 1.00 25.68 248 LEU D O 1
ATOM 9983 N N . LYS D 1 249 ? -47.019 -29.112 15.348 1.00 24.67 249 LYS D N 1
ATOM 9984 C CA . LYS D 1 249 ? -47.336 -30.531 15.395 1.00 25.77 249 LYS D CA 1
ATOM 9985 C C . LYS D 1 249 ? -48.072 -30.966 14.143 1.00 26.36 249 LYS D C 1
ATOM 9986 O O . LYS D 1 249 ? -47.774 -32.009 13.572 1.00 24.89 249 LYS D O 1
ATOM 9992 N N . GLU D 1 250 ? -49.072 -30.191 13.735 1.00 28.17 250 GLU D N 1
ATOM 9993 C CA . GLU D 1 250 ? -49.754 -30.491 12.479 1.00 29.75 250 GLU D CA 1
ATOM 9994 C C . GLU D 1 250 ? -48.778 -30.548 11.296 1.00 30.74 250 GLU D C 1
ATOM 9995 O O . GLU D 1 250 ? -48.907 -31.410 10.423 1.00 31.26 250 GLU D O 1
ATOM 10001 N N . LEU D 1 251 ? -47.781 -29.656 11.292 1.00 30.86 251 LEU D N 1
ATOM 10002 C CA . LEU D 1 251 ? -46.751 -29.621 10.231 1.00 29.13 251 LEU D CA 1
ATOM 10003 C C . LEU D 1 251 ? -45.815 -30.828 10.201 1.00 27.38 251 LEU D C 1
ATOM 10004 O O . LEU D 1 251 ? -45.084 -31.023 9.239 1.00 26.46 251 LEU D O 1
ATOM 10009 N N . GLY D 1 252 ? -45.731 -31.569 11.292 1.00 25.27 252 GLY D N 1
ATOM 10010 C CA . GLY D 1 252 ? -44.704 -32.603 11.366 1.00 23.25 252 GLY D CA 1
ATOM 10011 C C . GLY D 1 252 ? -43.448 -32.162 12.103 1.00 21.64 252 GLY D C 1
ATOM 10012 O O . GLY D 1 252 ? -42.441 -32.858 12.089 1.00 20.11 252 GLY D O 1
ATOM 10013 N N . VAL D 1 253 ? -43.514 -31.044 12.813 1.00 21.39 253 VAL D N 1
ATOM 10014 C CA . VAL D 1 253 ? -42.415 -30.707 13.725 1.00 21.19 253 VAL D CA 1
ATOM 10015 C C . VAL D 1 253 ? -42.400 -31.785 14.821 1.00 21.96 253 VAL D C 1
ATOM 10016 O O . VAL D 1 253 ? -43.452 -32.287 15.193 1.00 23.74 253 VAL D O 1
ATOM 10020 N N . ASP D 1 254 ? -41.226 -32.223 15.252 1.00 19.74 254 ASP D N 1
ATOM 10021 C CA . ASP D 1 254 ? -41.133 -33.338 16.174 1.00 19.58 254 ASP D CA 1
ATOM 10022 C C . ASP D 1 254 ? -41.024 -32.928 17.650 1.00 19.67 254 ASP D C 1
ATOM 10023 O O . ASP D 1 254 ? -41.376 -33.696 18.542 1.00 20.24 254 ASP D O 1
ATOM 10028 N N . LEU D 1 255 ? -40.541 -31.723 17.910 1.00 17.84 255 LEU D N 1
ATOM 10029 C CA . LEU D 1 255 ? -40.261 -31.345 19.271 1.00 17.40 255 LEU D CA 1
ATOM 10030 C C . LEU D 1 255 ? -40.233 -29.846 19.373 1.00 17.11 255 LEU D C 1
ATOM 10031 O O . LEU D 1 255 ? -39.636 -29.186 18.517 1.00 18.49 255 LEU D O 1
ATOM 10036 N N . LEU D 1 256 ? -40.828 -29.300 20.431 1.00 15.37 256 LEU D N 1
ATOM 10037 C CA . LEU D 1 256 ? -40.655 -27.879 20.730 1.00 16.77 256 LEU D CA 1
ATOM 10038 C C . LEU D 1 256 ? -39.625 -27.720 21.860 1.00 17.63 256 LEU D C 1
ATOM 10039 O O . LEU D 1 256 ? -39.745 -28.318 22.941 1.00 17.15 256 LEU D O 1
ATOM 10044 N N . ASP D 1 257 ? -38.590 -26.947 21.566 1.00 16.46 257 ASP D N 1
ATOM 10045 C CA . ASP D 1 257 ? -37.496 -26.687 22.486 1.00 15.42 257 ASP D CA 1
ATOM 10046 C C . ASP D 1 257 ? -37.840 -25.376 23.156 1.00 16.56 257 ASP D C 1
ATOM 10047 O O . ASP D 1 257 ? -37.915 -24.324 22.514 1.00 17.27 257 ASP D O 1
ATOM 10052 N N . CYS D 1 258 ? -38.162 -25.460 24.437 1.00 16.14 258 CYS D N 1
ATOM 10053 C CA . CYS D 1 258 ? -38.963 -24.430 25.074 1.00 16.24 258 CYS D CA 1
ATOM 10054 C C . CYS D 1 258 ? -38.162 -23.389 25.848 1.00 16.43 258 CYS D C 1
ATOM 10055 O O . CYS D 1 258 ? -37.857 -23.570 27.033 1.00 16.42 258 CYS D O 1
ATOM 10058 N N . SER D 1 259 ? -37.861 -22.265 25.198 1.00 16.65 259 SER D N 1
ATOM 10059 C CA . SER D 1 259 ? -37.109 -21.200 25.888 1.00 16.38 259 SER D CA 1
ATOM 10060 C C . SER D 1 259 ? -38.045 -20.019 26.182 1.00 15.55 259 SER D C 1
ATOM 10061 O O . SER D 1 259 ? -39.243 -20.205 26.211 1.00 13.85 259 SER D O 1
ATOM 10064 N N . SER D 1 260 ? -37.525 -18.826 26.456 1.00 16.52 260 SER D N 1
ATOM 10065 C CA . SER D 1 260 ? -38.401 -17.675 26.679 1.00 15.96 260 SER D CA 1
ATOM 10066 C C . SER D 1 260 ? -37.634 -16.364 26.559 1.00 15.97 260 SER D C 1
ATOM 10067 O O . SER D 1 260 ? -36.413 -16.358 26.565 1.00 13.79 260 SER D O 1
ATOM 10070 N N . GLY D 1 261 ? -38.357 -15.256 26.436 1.00 16.67 261 GLY D N 1
ATOM 10071 C CA . GLY D 1 261 ? -37.732 -13.936 26.600 1.00 18.70 261 GLY D CA 1
ATOM 10072 C C . GLY D 1 261 ? -36.937 -13.511 25.379 1.00 20.23 261 GLY D C 1
ATOM 10073 O O . GLY D 1 261 ? -36.939 -14.193 24.353 1.00 20.56 261 GLY D O 1
ATOM 10074 N N . GLY D 1 262 ? -36.207 -12.411 25.497 1.00 21.78 262 GLY D N 1
ATOM 10075 C CA . GLY D 1 262 ? -35.357 -11.969 24.401 1.00 22.46 262 GLY D CA 1
ATOM 10076 C C . GLY D 1 262 ? -35.979 -10.988 23.436 1.00 23.36 262 GLY D C 1
ATOM 10077 O O . GLY D 1 262 ? -35.263 -10.279 22.744 1.00 24.35 262 GLY D O 1
ATOM 10078 N N . VAL D 1 263 ? -37.305 -10.975 23.319 1.00 24.79 263 VAL D N 1
ATOM 10079 C CA . VAL D 1 263 ? -37.941 -10.150 22.291 1.00 25.35 263 VAL D CA 1
ATOM 10080 C C . VAL D 1 263 ? -37.648 -8.659 22.479 1.00 26.38 263 VAL D C 1
ATOM 10081 O O . VAL D 1 263 ? -37.359 -7.953 21.514 1.00 25.26 263 VAL D O 1
ATOM 10085 N N . VAL D 1 264 ? -37.688 -8.207 23.730 1.00 27.79 264 VAL D N 1
ATOM 10086 C CA . VAL D 1 264 ? -37.320 -6.839 24.104 1.00 29.63 264 VAL D CA 1
ATOM 10087 C C . VAL D 1 264 ? -36.449 -6.871 25.360 1.00 32.34 264 VAL D C 1
ATOM 10088 O O . VAL D 1 264 ? -36.441 -7.860 26.089 1.00 32.18 264 VAL D O 1
ATOM 10092 N N . LEU D 1 265 ? -35.732 -5.780 25.618 1.00 34.55 265 LEU D N 1
ATOM 10093 C CA . LEU D 1 265 ? -34.769 -5.738 26.718 1.00 36.70 265 LEU D CA 1
ATOM 10094 C C . LEU D 1 265 ? -35.391 -5.561 28.092 1.00 37.47 265 LEU D C 1
ATOM 10095 O O . LEU D 1 265 ? -34.965 -6.193 29.062 1.00 37.66 265 LEU D O 1
ATOM 10100 N N . ARG D 1 266 ? -36.372 -4.676 28.190 1.00 38.67 266 ARG D N 1
ATOM 10101 C CA . ARG D 1 266 ? -36.826 -4.211 29.499 1.00 39.27 266 ARG D CA 1
ATOM 10102 C C . ARG D 1 266 ? -38.073 -4.967 29.987 1.00 38.95 266 ARG D C 1
ATOM 10103 O O . ARG D 1 266 ? -39.198 -4.491 29.867 1.00 39.15 266 ARG D O 1
ATOM 10111 N N . VAL D 1 267 ? -37.868 -6.185 30.475 1.00 37.57 267 VAL D N 1
ATOM 10112 C CA . VAL D 1 267 ? -38.969 -6.989 30.998 1.00 36.59 267 VAL D CA 1
ATOM 10113 C C . VAL D 1 267 ? -38.474 -7.689 32.243 1.00 36.24 267 VAL D C 1
ATOM 10114 O O . VAL D 1 267 ? -37.281 -7.876 32.425 1.00 35.65 267 VAL D O 1
ATOM 10118 N N . ARG D 1 268 ? -39.383 -8.054 33.128 1.00 36.62 268 ARG D N 1
ATOM 10119 C CA . ARG D 1 268 ? -38.957 -8.739 34.326 1.00 36.71 268 ARG D CA 1
ATOM 10120 C C . ARG D 1 268 ? -39.094 -10.245 34.103 1.00 35.04 268 ARG D C 1
ATOM 10121 O O . ARG D 1 268 ? -40.191 -10.748 33.860 1.00 34.96 268 ARG D O 1
ATOM 10129 N N . ILE D 1 269 ? -37.963 -10.942 34.089 1.00 33.34 269 ILE D N 1
ATOM 10130 C CA . ILE D 1 269 ? -37.957 -12.384 33.892 1.00 31.59 269 ILE D CA 1
ATOM 10131 C C . ILE D 1 269 ? -37.673 -13.058 35.232 1.00 30.77 269 ILE D C 1
ATOM 10132 O O . ILE D 1 269 ? -36.608 -12.860 35.811 1.00 28.52 269 ILE D O 1
ATOM 10137 N N . PRO D 1 270 ? -38.620 -13.885 35.706 1.00 30.44 270 PRO D N 1
ATOM 10138 C CA . PRO D 1 270 ? -38.479 -14.580 36.989 1.00 29.74 270 PRO D CA 1
ATOM 10139 C C . PRO D 1 270 ? -37.493 -15.739 36.938 1.00 29.06 270 PRO D C 1
ATOM 10140 O O . PRO D 1 270 ? -37.902 -16.898 37.058 1.00 30.70 270 PRO D O 1
ATOM 10144 N N . LEU D 1 271 ? -36.200 -15.425 36.873 1.00 27.81 271 LEU D N 1
ATOM 10145 C CA . LEU D 1 271 ? -35.134 -16.436 36.842 1.00 27.09 271 LEU D CA 1
ATOM 10146 C C . LEU D 1 271 ? -35.131 -17.349 38.070 1.00 25.17 271 LEU D C 1
ATOM 10147 O O . LEU D 1 271 ? -35.093 -16.868 39.187 1.00 25.46 271 LEU D O 1
ATOM 10152 N N . ALA D 1 272 ? -35.068 -18.660 37.849 1.00 22.15 272 ALA D N 1
ATOM 10153 C CA . ALA D 1 272 ? -34.894 -19.621 38.949 1.00 19.72 272 ALA D CA 1
ATOM 10154 C C . ALA D 1 272 ? -34.569 -20.956 38.326 1.00 17.67 272 ALA D C 1
ATOM 10155 O O . ALA D 1 272 ? -34.833 -21.145 37.133 1.00 15.80 272 ALA D O 1
ATOM 10157 N N . PRO D 1 273 ? -33.939 -21.869 39.096 1.00 16.63 273 PRO D N 1
ATOM 10158 C CA . PRO D 1 273 ? -33.764 -23.196 38.540 1.00 16.38 273 PRO D CA 1
ATOM 10159 C C . PRO D 1 273 ? -35.089 -23.703 37.996 1.00 16.89 273 PRO D C 1
ATOM 10160 O O . PRO D 1 273 ? -36.075 -23.727 38.724 1.00 17.27 273 PRO D O 1
ATOM 10164 N N . GLY D 1 274 ? -35.103 -24.091 36.721 1.00 17.12 274 GLY D N 1
ATOM 10165 C CA . GLY D 1 274 ? -36.267 -24.723 36.104 1.00 16.08 274 GLY D CA 1
ATOM 10166 C C . GLY D 1 274 ? -37.348 -23.757 35.654 1.00 15.33 274 GLY D C 1
ATOM 10167 O O . GLY D 1 274 ? -38.461 -24.179 35.323 1.00 14.46 274 GLY D O 1
ATOM 10168 N N . PHE D 1 275 ? -37.070 -22.455 35.706 1.00 14.96 275 PHE D N 1
ATOM 10169 C CA . PHE D 1 275 ? -38.144 -21.463 35.507 1.00 16.65 275 PHE D CA 1
ATOM 10170 C C . PHE D 1 275 ? -38.908 -21.588 34.175 1.00 15.32 275 PHE D C 1
ATOM 10171 O O . PHE D 1 275 ? -39.990 -21.005 34.019 1.00 17.22 275 PHE D O 1
ATOM 10179 N N . GLN D 1 276 ? -38.352 -22.307 33.204 1.00 16.61 276 GLN D N 1
ATOM 10180 C CA . GLN D 1 276 ? -39.004 -22.422 31.897 1.00 16.35 276 GLN D CA 1
ATOM 10181 C C . GLN D 1 276 ? -39.538 -23.824 31.709 1.00 16.39 276 GLN D C 1
ATOM 10182 O O . GLN D 1 276 ? -40.242 -24.108 30.746 1.00 16.08 276 GLN D O 1
ATOM 10188 N N . VAL D 1 277 ? -39.232 -24.696 32.655 1.00 15.99 277 VAL D N 1
ATOM 10189 C CA . VAL D 1 277 ? -39.890 -25.980 32.701 1.00 14.89 277 VAL D CA 1
ATOM 10190 C C . VAL D 1 277 ? -41.428 -25.965 32.594 1.00 14.85 277 VAL D C 1
ATOM 10191 O O . VAL D 1 277 ? -41.996 -26.747 31.845 1.00 17.66 277 VAL D O 1
ATOM 10195 N N . PRO D 1 278 ? -42.116 -25.086 33.331 1.00 14.83 278 PRO D N 1
ATOM 10196 C CA . PRO D 1 278 ? -43.567 -25.027 33.147 1.00 15.79 278 PRO D CA 1
ATOM 10197 C C . PRO D 1 278 ? -44.048 -24.891 31.699 1.00 16.68 278 PRO D C 1
ATOM 10198 O O . PRO D 1 278 ? -45.159 -25.322 31.394 1.00 16.27 278 PRO D O 1
ATOM 10202 N N . PHE D 1 279 ? -43.257 -24.262 30.818 1.00 17.35 279 PHE D N 1
ATOM 10203 C CA . PHE D 1 279 ? -43.686 -24.125 29.434 1.00 16.36 279 PHE D CA 1
ATOM 10204 C C . PHE D 1 279 ? -43.536 -25.421 28.653 1.00 15.11 279 PHE D C 1
ATOM 10205 O O . PHE D 1 279 ? -44.336 -25.720 27.774 1.00 13.60 279 PHE D O 1
ATOM 10213 N N . ALA D 1 280 ? -42.478 -26.165 28.943 1.00 12.72 280 ALA D N 1
ATOM 10214 C CA . ALA D 1 280 ? -42.266 -27.436 28.278 1.00 13.72 280 ALA D CA 1
ATOM 10215 C C . ALA D 1 280 ? -43.376 -28.369 28.751 1.00 14.14 280 ALA D C 1
ATOM 10216 O O . ALA D 1 280 ? -43.932 -29.163 27.974 1.00 12.35 280 ALA D O 1
ATOM 10218 N N . ASP D 1 281 ? -43.724 -28.235 30.032 1.00 15.73 281 ASP D N 1
ATOM 10219 C CA . ASP D 1 281 ? -44.754 -29.060 30.620 1.00 16.72 281 ASP D CA 1
ATOM 10220 C C . ASP D 1 281 ? -46.131 -28.748 29.985 1.00 17.63 281 ASP D C 1
ATOM 10221 O O . ASP D 1 281 ? -46.854 -29.638 29.557 1.00 17.32 281 ASP D O 1
ATOM 10226 N N . ALA D 1 282 ? -46.514 -27.485 29.983 1.00 18.43 282 ALA D N 1
ATOM 10227 C CA . ALA D 1 282 ? -47.806 -27.121 29.398 1.00 20.13 282 ALA D CA 1
ATOM 10228 C C . ALA D 1 282 ? -47.969 -27.648 27.957 1.00 20.79 282 ALA D C 1
ATOM 10229 O O . ALA D 1 282 ? -48.995 -28.233 27.603 1.00 23.94 282 ALA D O 1
ATOM 10231 N N . VAL D 1 283 ? -46.976 -27.419 27.110 1.00 21.19 283 VAL D N 1
ATOM 10232 C CA . VAL D 1 283 ? -47.102 -27.786 25.694 1.00 19.16 283 VAL D CA 1
ATOM 10233 C C . VAL D 1 283 ? -47.217 -29.286 25.587 1.00 20.06 283 VAL D C 1
ATOM 10234 O O . VAL D 1 283 ? -48.141 -29.810 24.942 1.00 19.44 283 VAL D O 1
ATOM 10238 N N . ARG D 1 284 ? -46.276 -29.986 26.211 1.00 17.40 284 ARG D N 1
ATOM 10239 C CA . ARG D 1 284 ? -46.290 -31.430 26.155 1.00 17.39 284 ARG D CA 1
ATOM 10240 C C . ARG D 1 284 ? -47.625 -32.054 26.568 1.00 17.27 284 ARG D C 1
ATOM 10241 O O . ARG D 1 284 ? -48.149 -32.919 25.859 1.00 15.51 284 ARG D O 1
ATOM 10249 N N . LYS D 1 285 ? -48.142 -31.641 27.725 1.00 16.01 285 LYS D N 1
ATOM 10250 C CA . LYS D 1 285 ? -49.304 -32.297 28.336 1.00 17.80 285 LYS D CA 1
ATOM 10251 C C . LYS D 1 285 ? -50.640 -31.831 27.742 1.00 19.09 285 LYS D C 1
ATOM 10252 O O . LYS D 1 285 ? -51.645 -32.561 27.791 1.00 20.22 285 LYS D O 1
ATOM 10258 N N . ARG D 1 286 ? -50.652 -30.620 27.202 1.00 19.49 286 ARG D N 1
ATOM 10259 C CA . ARG D 1 286 ? -51.880 -30.063 26.661 1.00 21.95 286 ARG D CA 1
ATOM 10260 C C . ARG D 1 286 ? -51.933 -30.149 25.158 1.00 21.44 286 ARG D C 1
ATOM 10261 O O . ARG D 1 286 ? -53.010 -30.170 24.586 1.00 22.72 286 ARG D O 1
ATOM 10269 N N . VAL D 1 287 ? -50.784 -30.251 24.516 1.00 21.11 287 VAL D N 1
ATOM 10270 C CA . VAL D 1 287 ? -50.766 -30.287 23.062 1.00 22.34 287 VAL D CA 1
ATOM 10271 C C . VAL D 1 287 ? -50.421 -31.646 22.515 1.00 21.69 287 VAL D C 1
ATOM 10272 O O . VAL D 1 287 ? -50.856 -32.005 21.434 1.00 23.00 287 VAL D O 1
ATOM 10276 N N . GLY D 1 288 ? -49.684 -32.431 23.280 1.00 22.43 288 GLY D N 1
ATOM 10277 C CA . GLY D 1 288 ? -49.257 -33.742 22.793 1.00 22.55 288 GLY D CA 1
ATOM 10278 C C . GLY D 1 288 ? -48.010 -33.660 21.934 1.00 23.00 288 GLY D C 1
ATOM 10279 O O . GLY D 1 288 ? -47.636 -34.633 21.272 1.00 24.22 288 GLY D O 1
ATOM 10280 N N . LEU D 1 289 ? -47.345 -32.511 21.955 1.00 21.22 289 LEU D N 1
ATOM 10281 C CA . LEU D 1 289 ? -46.094 -32.358 21.223 1.00 21.40 289 LEU D CA 1
ATOM 10282 C C . LEU D 1 289 ? -44.864 -32.552 22.143 1.00 20.57 289 LEU D C 1
ATOM 10283 O O . LEU D 1 289 ? -44.814 -32.002 23.243 1.00 19.25 289 LEU D O 1
ATOM 10288 N N . ARG D 1 290 ? -43.926 -33.402 21.735 1.00 18.89 290 ARG D N 1
ATOM 10289 C CA . ARG D 1 290 ? -42.686 -33.584 22.494 1.00 19.11 290 ARG D CA 1
ATOM 10290 C C . ARG D 1 290 ? -42.000 -32.248 22.813 1.00 18.26 290 ARG D C 1
ATOM 10291 O O . ARG D 1 290 ? -42.031 -31.336 21.992 1.00 17.42 290 ARG D O 1
ATOM 10299 N N . THR D 1 291 ? -41.388 -32.122 24.000 1.00 17.09 291 THR D N 1
ATOM 10300 C CA . THR D 1 291 ? -40.685 -30.868 24.366 1.00 15.33 291 THR D CA 1
ATOM 10301 C C . THR D 1 291 ? -39.240 -31.087 24.843 1.00 14.16 291 THR D C 1
ATOM 10302 O O . THR D 1 291 ? -38.864 -32.180 25.254 1.00 14.75 291 THR D O 1
ATOM 10306 N N . GLY D 1 292 ? -38.437 -30.037 24.769 1.00 14.80 292 GLY D N 1
ATOM 10307 C CA . GLY D 1 292 ? -37.111 -30.006 25.398 1.00 13.23 292 GLY D CA 1
ATOM 10308 C C . GLY D 1 292 ? -37.146 -28.934 26.463 1.00 13.95 292 GLY D C 1
ATOM 10309 O O . GLY D 1 292 ? -37.650 -27.827 26.213 1.00 12.94 292 GLY D O 1
ATOM 10310 N N . ALA D 1 293 ? -36.693 -29.275 27.676 1.00 12.94 293 ALA D N 1
ATOM 10311 C CA . ALA D 1 293 ? -36.685 -28.316 28.772 1.00 14.59 293 ALA D CA 1
ATOM 10312 C C . ALA D 1 293 ? -35.319 -27.669 28.777 1.00 13.47 293 ALA D C 1
ATOM 10313 O O . ALA D 1 293 ? -34.307 -28.352 28.670 1.00 14.99 293 ALA D O 1
ATOM 10315 N N . VAL D 1 294 ? -35.275 -26.369 28.971 1.00 13.86 294 VAL D N 1
ATOM 10316 C CA . VAL D 1 294 ? -33.989 -25.744 29.168 1.00 12.34 294 VAL D CA 1
ATOM 10317 C C . VAL D 1 294 ? -34.133 -24.575 30.146 1.00 12.00 294 VAL D C 1
ATOM 10318 O O . VAL D 1 294 ? -35.225 -24.016 30.292 1.00 12.83 294 VAL D O 1
ATOM 10322 N N . GLY D 1 295 ? -33.041 -24.226 30.831 1.00 9.58 295 GLY D N 1
ATOM 10323 C CA . GLY D 1 295 ? -33.021 -23.029 31.677 1.00 11.97 295 GLY D CA 1
ATOM 10324 C C . GLY D 1 295 ? -32.672 -23.302 33.139 1.00 13.09 295 GLY D C 1
ATOM 10325 O O . GLY D 1 295 ? -33.527 -23.701 33.932 1.00 10.59 295 GLY D O 1
ATOM 10326 N N . LEU D 1 296 ? -31.395 -23.135 33.469 1.00 14.31 296 LEU D N 1
ATOM 10327 C CA . LEU D 1 296 ? -30.927 -23.268 34.831 1.00 14.57 296 LEU D CA 1
ATOM 10328 C C . LEU D 1 296 ? -31.147 -24.665 35.355 1.00 15.58 296 LEU D C 1
ATOM 10329 O O . LEU D 1 296 ? -31.534 -24.859 36.508 1.00 18.56 296 LEU D O 1
ATOM 10334 N N . ILE D 1 297 ? -30.855 -25.641 34.508 1.00 15.64 297 ILE D N 1
ATOM 10335 C CA . ILE D 1 297 ? -30.813 -27.040 34.891 1.00 14.54 297 ILE D CA 1
ATOM 10336 C C . ILE D 1 297 ? -29.355 -27.448 35.142 1.00 14.54 297 ILE D C 1
ATOM 10337 O O . ILE D 1 297 ? -28.511 -27.424 34.234 1.00 14.40 297 ILE D O 1
ATOM 10342 N N . THR D 1 298 ? -29.031 -27.789 36.378 1.00 14.28 298 THR D N 1
ATOM 10343 C CA . THR D 1 298 ? -27.621 -27.969 36.715 1.00 13.06 298 THR D CA 1
ATOM 10344 C C . THR D 1 298 ? -27.327 -29.260 37.494 1.00 14.52 298 THR D C 1
ATOM 10345 O O . THR D 1 298 ? -26.162 -29.552 37.810 1.00 13.61 298 THR D O 1
ATOM 10349 N N . THR D 1 299 ? -28.370 -30.035 37.773 1.00 14.09 299 THR D N 1
ATOM 10350 C CA . THR D 1 299 ? -28.267 -31.152 38.725 1.00 16.54 299 THR D CA 1
ATOM 10351 C C . THR D 1 299 ? -28.790 -32.454 38.097 1.00 14.43 299 THR D C 1
ATOM 10352 O O . THR D 1 299 ? -29.833 -32.450 37.474 1.00 16.19 299 THR D O 1
ATOM 10356 N N . PRO D 1 300 ? -28.115 -33.588 38.323 1.00 15.01 300 PRO D N 1
ATOM 10357 C CA . PRO D 1 300 ? -28.701 -34.812 37.772 1.00 15.57 300 PRO D CA 1
ATOM 10358 C C . PRO D 1 300 ? -30.115 -35.103 38.295 1.00 16.66 300 PRO D C 1
ATOM 10359 O O . PRO D 1 300 ? -30.992 -35.588 37.529 1.00 16.61 300 PRO D O 1
ATOM 10363 N N . GLU D 1 301 ? -30.339 -34.815 39.579 1.00 15.16 301 GLU D N 1
ATOM 10364 C CA . GLU D 1 301 ? -31.581 -35.207 40.236 1.00 14.31 301 GLU D CA 1
ATOM 10365 C C . GLU D 1 301 ? -32.691 -34.293 39.755 1.00 14.40 301 GLU D C 1
ATOM 10366 O O . GLU D 1 301 ? -33.848 -34.695 39.613 1.00 15.09 301 GLU D O 1
ATOM 10372 N N . GLN D 1 302 ? -32.336 -33.032 39.558 1.00 13.85 302 GLN D N 1
ATOM 10373 C CA . GLN D 1 302 ? -33.215 -32.096 38.888 1.00 13.63 302 GLN D CA 1
ATOM 10374 C C . GLN D 1 302 ? -33.620 -32.566 37.480 1.00 14.17 302 GLN D C 1
ATOM 10375 O O . GLN D 1 302 ? -34.832 -32.555 37.123 1.00 12.66 302 GLN D O 1
ATOM 10381 N N . ALA D 1 303 ? -32.618 -32.974 36.684 1.00 13.84 303 ALA D N 1
ATOM 10382 C CA . ALA D 1 303 ? -32.864 -33.466 35.319 1.00 14.44 303 ALA D CA 1
ATOM 10383 C C . ALA D 1 303 ? -33.780 -34.664 35.299 1.00 13.46 303 ALA D C 1
ATOM 10384 O O . ALA D 1 303 ? -34.677 -34.740 34.471 1.00 12.92 303 ALA D O 1
ATOM 10386 N N . GLU D 1 304 ? -33.551 -35.607 36.213 1.00 14.60 304 GLU D N 1
ATOM 10387 C CA . GLU D 1 304 ? -34.333 -36.846 36.279 1.00 13.84 304 GLU D CA 1
ATOM 10388 C C . GLU D 1 304 ? -35.786 -36.537 36.647 1.00 14.58 304 GLU D C 1
ATOM 10389 O O . GLU D 1 304 ? -36.739 -37.053 36.039 1.00 14.98 304 GLU D O 1
ATOM 10395 N N . THR D 1 305 ? -35.953 -35.597 37.567 1.00 12.84 305 THR D N 1
ATOM 10396 C CA . THR D 1 305 ? -37.244 -35.349 38.158 1.00 11.79 305 THR D CA 1
ATOM 10397 C C . THR D 1 305 ? -38.212 -34.722 37.190 1.00 12.66 305 THR D C 1
ATOM 10398 O O . THR D 1 305 ? -39.381 -35.124 37.117 1.00 11.76 305 THR D O 1
ATOM 10402 N N . LEU D 1 306 ? -37.738 -33.725 36.438 1.00 13.09 306 LEU D N 1
ATOM 10403 C CA . LEU D 1 306 ? -38.629 -33.045 35.503 1.00 13.25 306 LEU D CA 1
ATOM 10404 C C . LEU D 1 306 ? -39.097 -34.018 34.408 1.00 12.73 306 LEU D C 1
ATOM 10405 O O . LEU D 1 306 ? -40.232 -33.937 33.936 1.00 12.53 306 LEU D O 1
ATOM 10410 N N . LEU D 1 307 ? -38.252 -34.997 34.095 1.00 12.43 307 LEU D N 1
ATOM 10411 C CA . LEU D 1 307 ? -38.610 -36.126 33.229 1.00 13.21 307 LEU D CA 1
ATOM 10412 C C . LEU D 1 307 ? -39.618 -37.074 33.843 1.00 14.78 307 LEU D C 1
ATOM 10413 O O . LEU D 1 307 ? -40.607 -37.431 33.196 1.00 14.99 307 LEU D O 1
ATOM 10418 N N . GLN D 1 308 ? -39.357 -37.511 35.077 1.00 14.07 308 GLN D N 1
ATOM 10419 C CA . GLN D 1 308 ? -40.340 -38.328 35.786 1.00 14.54 308 GLN D CA 1
ATOM 10420 C C . GLN D 1 308 ? -41.704 -37.648 35.802 1.00 15.78 308 GLN D C 1
ATOM 10421 O O . GLN D 1 308 ? -42.711 -38.330 35.720 1.00 15.53 308 GLN D O 1
ATOM 10427 N N . ALA D 1 309 ? -41.748 -36.318 35.946 1.00 16.46 309 ALA D N 1
ATOM 10428 C CA . ALA D 1 309 ? -43.048 -35.635 36.027 1.00 17.56 309 ALA D CA 1
ATOM 10429 C C . ALA D 1 309 ? -43.757 -35.472 34.675 1.00 16.54 309 ALA D C 1
ATOM 10430 O O . ALA D 1 309 ? -44.855 -34.901 34.617 1.00 16.23 309 ALA D O 1
ATOM 10432 N N . GLY D 1 310 ? -43.155 -36.029 33.619 1.00 15.78 310 GLY D N 1
ATOM 10433 C CA . GLY D 1 310 ? -43.607 -35.832 32.245 1.00 16.16 310 GLY D CA 1
ATOM 10434 C C . GLY D 1 310 ? -43.514 -34.394 31.735 1.00 15.65 310 GLY D C 1
ATOM 10435 O O . GLY D 1 310 ? -44.372 -33.960 30.988 1.00 16.80 310 GLY D O 1
ATOM 10436 N N . SER D 1 311 ? -42.521 -33.629 32.182 1.00 15.88 311 SER D N 1
ATOM 10437 C CA . SER D 1 311 ? -42.529 -32.181 31.937 1.00 16.71 311 SER D CA 1
ATOM 10438 C C . SER D 1 311 ? -41.930 -31.894 30.571 1.00 16.57 311 SER D C 1
ATOM 10439 O O . SER D 1 311 ? -42.280 -30.923 29.891 1.00 16.29 311 SER D O 1
ATOM 10442 N N . ALA D 1 312 ? -41.041 -32.785 30.169 1.00 16.17 312 ALA D N 1
ATOM 10443 C CA . ALA D 1 312 ? -40.350 -32.664 28.919 1.00 15.11 312 ALA D CA 1
ATOM 10444 C C . ALA D 1 312 ? -39.963 -34.067 28.503 1.00 15.20 312 ALA D C 1
ATOM 10445 O O . ALA D 1 312 ? -39.964 -34.987 29.342 1.00 14.80 312 ALA D O 1
ATOM 10447 N N . ASP D 1 313 ? -39.613 -34.236 27.223 1.00 15.04 313 ASP D N 1
ATOM 10448 C CA . ASP D 1 313 ? -38.961 -35.467 26.772 1.00 16.38 313 ASP D CA 1
ATOM 10449 C C . ASP D 1 313 ? -37.446 -35.412 26.755 1.00 16.15 313 ASP D C 1
ATOM 10450 O O . ASP D 1 313 ? -36.791 -36.457 26.705 1.00 16.59 313 ASP D O 1
ATOM 10455 N N . LEU D 1 314 ? -36.901 -34.202 26.651 1.00 17.19 314 LEU D N 1
ATOM 10456 C CA . LEU D 1 314 ? -35.455 -34.010 26.458 1.00 15.33 314 LEU D CA 1
ATOM 10457 C C . LEU D 1 314 ? -34.970 -32.904 27.391 1.00 14.92 314 LEU D C 1
ATOM 10458 O O . LEU D 1 314 ? -35.650 -31.902 27.551 1.00 12.05 314 LEU D O 1
ATOM 10463 N N . VAL D 1 315 ? -33.807 -33.095 28.007 1.00 14.25 315 VAL D N 1
ATOM 10464 C CA . VAL D 1 315 ? -33.253 -32.088 28.893 1.00 14.23 315 VAL D CA 1
ATOM 10465 C C . VAL D 1 315 ? -32.099 -31.398 28.187 1.00 14.74 315 VAL D C 1
ATOM 10466 O O . VAL D 1 315 ? -31.112 -32.056 27.832 1.00 13.30 315 VAL D O 1
ATOM 10470 N N . LEU D 1 316 ? -32.184 -30.072 28.022 1.00 14.78 316 LEU D N 1
ATOM 10471 C CA . LEU D 1 316 ? -31.081 -29.352 27.384 1.00 13.67 316 LEU D CA 1
ATOM 10472 C C . LEU D 1 316 ? -30.220 -28.584 28.396 1.00 14.09 316 LEU D C 1
ATOM 10473 O O . LEU D 1 316 ? -30.726 -27.989 29.363 1.00 12.46 316 LEU D O 1
ATOM 10478 N N . LEU D 1 317 ? -28.909 -28.704 28.236 1.00 12.79 317 LEU D N 1
ATOM 10479 C CA . LEU D 1 317 ? -28.001 -28.076 29.149 1.00 12.93 317 LEU D CA 1
ATOM 10480 C C . LEU D 1 317 ? -27.195 -27.021 28.406 1.00 13.64 317 LEU D C 1
ATOM 10481 O O . LEU D 1 317 ? -26.557 -27.315 27.378 1.00 14.54 317 LEU D O 1
ATOM 10486 N N . GLY D 1 318 ? -27.114 -25.822 28.987 1.00 12.46 318 GLY D N 1
ATOM 10487 C CA . GLY D 1 318 ? -26.211 -24.835 28.428 1.00 12.29 318 GLY D CA 1
ATOM 10488 C C . GLY D 1 318 ? -25.028 -24.577 29.318 1.00 12.81 318 GLY D C 1
ATOM 10489 O O . GLY D 1 318 ? -24.029 -25.273 29.251 1.00 14.00 318 GLY D O 1
ATOM 10490 N N . ARG D 1 319 ? -25.161 -23.583 30.186 1.00 12.77 319 ARG D N 1
ATOM 10491 C CA . ARG D 1 319 ? -24.015 -23.086 30.929 1.00 14.51 319 ARG D CA 1
ATOM 10492 C C . ARG D 1 319 ? -23.240 -24.101 31.774 1.00 14.92 319 ARG D C 1
ATOM 10493 O O . ARG D 1 319 ? -22.009 -24.000 31.916 1.00 17.13 319 ARG D O 1
ATOM 10501 N N . VAL D 1 320 ? -23.939 -25.077 32.334 1.00 15.34 320 VAL D N 1
ATOM 10502 C CA . VAL D 1 320 ? -23.297 -26.100 33.132 1.00 14.62 320 VAL D CA 1
ATOM 10503 C C . VAL D 1 320 ? -22.317 -26.911 32.281 1.00 15.10 320 VAL D C 1
ATOM 10504 O O . VAL D 1 320 ? -21.226 -27.275 32.757 1.00 14.98 320 VAL D O 1
ATOM 10508 N N . LEU D 1 321 ? -22.624 -27.093 30.998 1.00 13.30 321 LEU D N 1
ATOM 10509 C CA . LEU D 1 321 ? -21.647 -27.754 30.101 1.00 14.89 321 LEU D CA 1
ATOM 10510 C C . LEU D 1 321 ? -20.419 -26.884 29.687 1.00 15.19 321 LEU D C 1
ATOM 10511 O O . LEU D 1 321 ? -19.390 -27.414 29.336 1.00 16.65 321 LEU D O 1
ATOM 10516 N N . LEU D 1 322 ? -20.505 -25.564 29.801 1.00 14.87 322 LEU D N 1
ATOM 10517 C CA . LEU D 1 322 ? -19.330 -24.751 29.595 1.00 14.61 322 LEU D CA 1
ATOM 10518 C C . LEU D 1 322 ? -18.334 -24.932 30.749 1.00 15.98 322 LEU D C 1
ATOM 10519 O O . LEU D 1 322 ? -17.143 -24.875 30.543 1.00 16.63 322 LEU D O 1
ATOM 10524 N N . ARG D 1 323 ? -18.819 -25.044 31.981 1.00 17.56 323 ARG D N 1
ATOM 10525 C CA . ARG D 1 323 ? -17.911 -25.101 33.110 1.00 17.32 323 ARG D CA 1
ATOM 10526 C C . ARG D 1 323 ? -17.704 -26.553 33.562 1.00 17.56 323 ARG D C 1
ATOM 10527 O O . ARG D 1 323 ? -16.710 -26.873 34.214 1.00 15.93 323 ARG D O 1
ATOM 10535 N N . ASP D 1 324 ? -18.592 -27.439 33.125 1.00 16.26 324 ASP D N 1
ATOM 10536 C CA . ASP D 1 324 ? -18.461 -28.851 33.440 1.00 17.37 324 ASP D CA 1
ATOM 10537 C C . ASP D 1 324 ? -18.804 -29.745 32.271 1.00 17.80 324 ASP D C 1
ATOM 10538 O O . ASP D 1 324 ? -19.823 -30.440 32.293 1.00 19.39 324 ASP D O 1
ATOM 10543 N N . PRO D 1 325 ? -17.892 -29.831 31.298 1.00 19.50 325 PRO D N 1
ATOM 10544 C CA . PRO D 1 325 ? -18.118 -30.600 30.060 1.00 17.95 325 PRO D CA 1
ATOM 10545 C C . PRO D 1 325 ? -18.396 -32.104 30.238 1.00 18.71 325 PRO D C 1
ATOM 10546 O O . PRO D 1 325 ? -18.972 -32.742 29.328 1.00 18.66 325 PRO D O 1
ATOM 10550 N N . TYR D 1 326 ? -17.977 -32.686 31.365 1.00 18.43 326 TYR D N 1
ATOM 10551 C CA . TYR D 1 326 ? -18.193 -34.119 31.616 1.00 17.10 326 TYR D CA 1
ATOM 10552 C C . TYR D 1 326 ? -19.337 -34.372 32.597 1.00 18.18 326 TYR D C 1
ATOM 10553 O O . TYR D 1 326 ? -19.456 -35.464 33.186 1.00 17.99 326 TYR D O 1
ATOM 10562 N N . PHE D 1 327 ? -20.190 -33.369 32.774 1.00 17.43 327 PHE D N 1
ATOM 10563 C CA . PHE D 1 327 ? -21.350 -33.513 33.647 1.00 19.00 327 PHE D CA 1
ATOM 10564 C C . PHE D 1 327 ? -22.138 -34.823 33.366 1.00 18.68 327 PHE D C 1
ATOM 10565 O O . PHE D 1 327 ? -22.538 -35.518 34.290 1.00 18.10 327 PHE D O 1
ATOM 10573 N N . PRO D 1 328 ? -22.326 -35.186 32.092 1.00 18.32 328 PRO D N 1
ATOM 10574 C CA . PRO D 1 328 ? -23.191 -36.363 31.900 1.00 18.01 328 PRO D CA 1
ATOM 10575 C C . PRO D 1 328 ? -22.588 -37.644 32.456 1.00 20.31 328 PRO D C 1
ATOM 10576 O O . PRO D 1 328 ? -23.330 -38.504 32.928 1.00 21.50 328 PRO D O 1
ATOM 10580 N N . LEU D 1 329 ? -21.263 -37.786 32.436 1.00 22.21 329 LEU D N 1
ATOM 10581 C CA . LEU D 1 329 ? -20.679 -39.004 32.997 1.00 23.53 329 LEU D CA 1
ATOM 10582 C C . LEU D 1 329 ? -20.962 -39.061 34.493 1.00 25.20 329 LEU D C 1
ATOM 10583 O O . LEU D 1 329 ? -21.354 -40.110 35.017 1.00 24.70 329 LEU D O 1
ATOM 10588 N N . ARG D 1 330 ? -20.816 -37.916 35.166 1.00 25.59 330 ARG D N 1
ATOM 10589 C CA . ARG D 1 330 ? -21.068 -37.840 36.595 1.00 25.77 330 ARG D CA 1
ATOM 10590 C C . ARG D 1 330 ? -22.543 -37.948 36.946 1.00 24.93 330 ARG D C 1
ATOM 10591 O O . ARG D 1 330 ? -22.897 -38.534 37.967 1.00 24.79 330 ARG D O 1
ATOM 10599 N N . ALA D 1 331 ? -23.395 -37.345 36.125 1.00 21.94 331 ALA D N 1
ATOM 10600 C CA . ALA D 1 331 ? -24.826 -37.486 36.281 1.00 20.69 331 ALA D CA 1
ATOM 10601 C C . ALA D 1 331 ? -25.279 -38.963 36.264 1.00 21.17 331 ALA D C 1
ATOM 10602 O O . ALA D 1 331 ? -26.241 -39.330 36.921 1.00 21.39 331 ALA D O 1
ATOM 10604 N N . ALA D 1 332 ? -24.618 -39.794 35.474 1.00 21.19 332 ALA D N 1
ATOM 10605 C CA . ALA D 1 332 ? -24.941 -41.219 35.443 1.00 22.56 332 ALA D CA 1
ATOM 10606 C C . ALA D 1 332 ? -24.755 -41.901 36.802 1.00 22.46 332 ALA D C 1
ATOM 10607 O O . ALA D 1 332 ? -25.659 -42.582 37.293 1.00 21.04 332 ALA D O 1
ATOM 10609 N N . LYS D 1 333 ? -23.573 -41.730 37.385 1.00 22.65 333 LYS D N 1
ATOM 10610 C CA . LYS D 1 333 ? -23.248 -42.311 38.679 1.00 25.37 333 LYS D CA 1
ATOM 10611 C C . LYS D 1 333 ? -24.168 -41.775 39.763 1.00 26.00 333 LYS D C 1
ATOM 10612 O O . LYS D 1 333 ? -24.560 -42.512 40.668 1.00 27.10 333 LYS D O 1
ATOM 10618 N N . ALA D 1 334 ? -24.450 -40.474 39.709 1.00 26.21 334 ALA D N 1
ATOM 10619 C CA . ALA D 1 334 ? -25.445 -39.865 40.578 1.00 26.73 334 ALA D CA 1
ATOM 10620 C C . ALA D 1 334 ? -26.775 -40.603 40.572 1.00 26.26 334 ALA D C 1
ATOM 10621 O O . ALA D 1 334 ? -27.514 -40.566 41.546 1.00 27.53 334 ALA D O 1
ATOM 10623 N N . LEU D 1 335 ? -27.153 -41.163 39.435 1.00 25.22 335 LEU D N 1
ATOM 10624 C CA . LEU D 1 335 ? -28.489 -41.729 39.312 1.00 25.03 335 LEU D CA 1
ATOM 10625 C C . LEU D 1 335 ? -28.432 -43.257 39.264 1.00 25.21 335 LEU D C 1
ATOM 10626 O O . LEU D 1 335 ? -29.383 -43.917 38.845 1.00 25.37 335 LEU D O 1
ATOM 10631 N N . GLY D 1 336 ? -27.285 -43.802 39.660 1.00 25.79 336 GLY D N 1
ATOM 10632 C CA . GLY D 1 336 ? -27.145 -45.228 39.868 1.00 26.12 336 GLY D CA 1
ATOM 10633 C C . GLY D 1 336 ? -26.882 -45.986 38.591 1.00 26.15 336 GLY D C 1
ATOM 10634 O O . GLY D 1 336 ? -26.983 -47.203 38.559 1.00 25.80 336 GLY D O 1
ATOM 10635 N N . VAL D 1 337 ? -26.556 -45.259 37.529 1.00 26.52 337 VAL D N 1
ATOM 10636 C CA . VAL D 1 337 ? -26.302 -45.856 36.222 1.00 25.61 337 VAL D CA 1
ATOM 10637 C C . VAL D 1 337 ? -24.790 -45.838 35.969 1.00 25.57 337 VAL D C 1
ATOM 10638 O O . VAL D 1 337 ? -24.107 -44.907 36.399 1.00 26.49 337 VAL D O 1
ATOM 10642 N N . ALA D 1 338 ? -24.263 -46.831 35.256 1.00 25.39 338 ALA D N 1
ATOM 10643 C CA . ALA D 1 338 ? -22.808 -46.893 35.001 1.00 24.52 338 ALA D CA 1
ATOM 10644 C C . ALA D 1 338 ? -22.452 -45.921 33.888 1.00 24.61 338 ALA D C 1
ATOM 10645 O O . ALA D 1 338 ? -23.081 -45.948 32.829 1.00 23.97 338 ALA D O 1
ATOM 10647 N N . PRO D 1 339 ? -21.453 -45.049 34.123 1.00 24.48 339 PRO D N 1
ATOM 10648 C CA . PRO D 1 339 ? -21.121 -44.059 33.104 1.00 24.81 339 PRO D CA 1
ATOM 10649 C C . PRO D 1 339 ? -20.615 -44.705 31.828 1.00 25.25 339 PRO D C 1
ATOM 10650 O O . PRO D 1 339 ? -19.907 -45.722 31.865 1.00 25.39 339 PRO D O 1
ATOM 10654 N N . GLU D 1 340 ? -20.964 -44.104 30.704 1.00 25.18 340 GLU D N 1
ATOM 10655 C CA . GLU D 1 340 ? -20.345 -44.467 29.454 1.00 26.38 340 GLU D CA 1
ATOM 10656 C C . GLU D 1 340 ? -19.019 -43.746 29.325 1.00 25.51 340 GLU D C 1
ATOM 10657 O O . GLU D 1 340 ? -18.941 -42.696 28.694 1.00 27.39 340 GLU D O 1
ATOM 10663 N N . VAL D 1 341 ? -17.976 -44.292 29.930 1.00 24.38 341 VAL D N 1
ATOM 10664 C CA . VAL D 1 341 ? -16.673 -43.630 29.961 1.00 23.88 341 VAL D CA 1
ATOM 10665 C C . VAL D 1 341 ? -15.775 -44.072 28.791 1.00 21.81 341 VAL D C 1
ATOM 10666 O O . VAL D 1 341 ? -15.651 -45.255 28.498 1.00 21.42 341 VAL D O 1
ATOM 10670 N N . PRO D 1 342 ? -15.085 -43.116 28.156 1.00 20.53 342 PRO D N 1
ATOM 10671 C CA . PRO D 1 342 ? -13.985 -43.526 27.299 1.00 18.89 342 PRO D CA 1
ATOM 10672 C C . PRO D 1 342 ? -13.057 -44.459 28.076 1.00 18.23 342 PRO D C 1
ATOM 10673 O O . PRO D 1 342 ? -12.837 -44.240 29.263 1.00 17.90 342 PRO D O 1
ATOM 10677 N N . PRO D 1 343 ? -12.575 -45.531 27.430 1.00 17.87 343 PRO D N 1
ATOM 10678 C CA . PRO D 1 343 ? -11.814 -46.563 28.148 1.00 17.75 343 PRO D CA 1
ATOM 10679 C C . PRO D 1 343 ? -10.464 -46.046 28.608 1.00 17.77 343 PRO D C 1
ATOM 10680 O O . PRO D 1 343 ? -9.928 -46.547 29.597 1.00 18.05 343 PRO D O 1
ATOM 10684 N N . GLN D 1 344 ? -9.938 -45.042 27.905 1.00 17.66 344 GLN D N 1
ATOM 10685 C CA . GLN D 1 344 ? -8.768 -44.280 28.362 1.00 17.11 344 GLN D CA 1
ATOM 10686 C C . GLN D 1 344 ? -9.067 -43.652 29.729 1.00 16.86 344 GLN D C 1
ATOM 10687 O O . GLN D 1 344 ? -8.146 -43.419 30.533 1.00 14.66 344 GLN D O 1
ATOM 10693 N N . TYR D 1 345 ? -10.357 -43.412 30.002 1.00 15.22 345 TYR D N 1
ATOM 10694 C CA . TYR D 1 345 ? -10.737 -42.729 31.218 1.00 14.42 345 TYR D CA 1
ATOM 10695 C C . TYR D 1 345 ? -11.268 -43.678 32.306 1.00 15.61 345 TYR D C 1
ATOM 10696 O O . TYR D 1 345 ? -11.643 -43.241 33.377 1.00 15.60 345 TYR D O 1
ATOM 10705 N N . GLN D 1 346 ? -11.269 -44.972 32.032 1.00 17.90 346 GLN D N 1
ATOM 10706 C CA . GLN D 1 346 ? -11.941 -45.937 32.921 1.00 21.90 346 GLN D CA 1
ATOM 10707 C C . GLN D 1 346 ? -11.515 -45.830 34.395 1.00 22.29 346 GLN D C 1
ATOM 10708 O O . GLN D 1 346 ? -12.352 -45.882 35.291 1.00 24.05 346 GLN D O 1
ATOM 10714 N N . ARG D 1 347 ? -10.218 -45.728 34.642 1.00 21.94 347 ARG D N 1
ATOM 10715 C CA A ARG D 1 347 ? -9.707 -45.723 36.005 0.50 22.97 347 ARG D CA 1
ATOM 10716 C CA B ARG D 1 347 ? -9.670 -45.697 35.998 0.50 22.55 347 ARG D CA 1
ATOM 10717 C C . ARG D 1 347 ? -10.048 -44.429 36.751 1.00 23.41 347 ARG D C 1
ATOM 10718 O O . ARG D 1 347 ? -9.778 -44.292 37.945 1.00 23.34 347 ARG D O 1
ATOM 10733 N N . GLY D 1 348 ? -10.632 -43.474 36.050 1.00 22.93 348 GLY D N 1
ATOM 10734 C CA . GLY D 1 348 ? -10.955 -42.207 36.689 1.00 25.30 348 GLY D CA 1
ATOM 10735 C C . GLY D 1 348 ? -12.367 -42.172 37.242 1.00 26.02 348 GLY D C 1
ATOM 10736 O O . GLY D 1 348 ? -12.771 -41.213 37.901 1.00 27.25 348 GLY D O 1
ATOM 10737 N N . PHE D 1 349 ? -13.119 -43.230 36.996 1.00 27.23 349 PHE D N 1
ATOM 10738 C CA . PHE D 1 349 ? -14.540 -43.208 37.287 1.00 29.50 349 PHE D CA 1
ATOM 10739 C C . PHE D 1 349 ? -14.908 -44.339 38.230 1.00 30.46 349 PHE D C 1
ATOM 10740 O O . PHE D 1 349 ? -14.144 -45.286 38.412 1.00 30.76 349 PHE D O 1
#